Protein 6XJ9 (pdb70)

B-factor: mean 37.52, std 14.49, range [13.5, 87.79]

Sequence (1387 aa):
FADDTHHTTSVDYQSNSAIVKNENSVLNVQFQSKKNSYASIVFSPEKPWDWSEFNDFNLAFELANPGTHSVQIYLDISDIDGANYTRSVNVPVGGYNTYYAKLDGHDLAFTSGLRSNPDTWESDEVQFISMWGKKNLNLKGIAKIAISVQSTLHDKELAIKSISLRKNPQFNTAFLTKIVDEFGQNAKQEFAGKVHSEAELLSDKKQEATQLLSKRPTNRSRFGGWAEGPKLEATGYFRTAKYNDKWSLVDPDGYLYLATGIDIIRLANSTTLTGYDFDQALLANQVNKEALKSRFVASQVRKNLFEWLPDDYSDTLGKHFGYRKSAHSGPLEHGETYSFYAANLERKYGQNNADYMQKWREVTLDRMITWGFSSLGNWTDPSYYDNQKVPYFANGWIIGDFKTVSSGNDFWGAMPDVFDPEFTVRANETVSVVAKEVKNSPWAVGVFIDNEKSFGRRPDSVKSHYGIVINTLGRDAKTVPTKAEFSRLMKEKYTDVAELNKVWHHLNLASWAEFDKGVTIDIKNEEQLVDFSILLTAYADKYFSVVNAAMDKYLPNHMYLGARFPDWGMPIEVVKASAKKYVDVISFNAYKEGLRDDKWAFLSQFDKPAIIGEFHVGSSDSGLFHPGLIHAANQQDRANMYTDYMNSVIDNPYFIGAHWFQYIDSPITGRAYDGENYNVGFISVTDRPYIEMIEAAKAMMNESMYERRFKTHHTSVDYQSNSAIVKNENSVLNVQFQSKKNSYASIVFSPEKPWDWSEFNDFNLAFELANPGTHSVQIYLDISDIDGANYTRSVNVPVGGYNTYYAKLDGHDTSGLRSNPDTWESDEVQFISMWGKKNLNLKGIAKIAISVQSTLHDKELAIKSISLRKNPQFNTAFLTKIVDEFGQNAKQEFAGKVHSEAELLSDKKQEATQLLSKRPTNRSRFGGWAEGPKLEATGYFRTAKYNDKWSLVDPDGYLYLATGIDIIRLANSTTLTGYDLKSRFVASQVRKNLFEWLPDYSDTLGKHFGYRKSAHSGPLEHGETYSFYAANLERKYGQNNADYMQKWREVTLDRMITWGFSSLGNWTDPSYYDNQKVPYFANGWIIGDFKTVSSGNGAMPDVFDPEFTVRANETVSVVAKEVKNSPWAVGVFIDNEKSFGRPDSVKSHYGIVINTLGRDAKTVPTKAEFSRLMKEKYTDVAELNKVWHLNLASWAEFDKGVTIDIKNEEQLVDFSILLTAYADKYFSVVNAAMDKYLPNHMYLGARFPDWGMPIEVVKASAKYVDVISFNAYKEGLRDDKWAFLSQFDKPAIIGEFHVGSSSDSGLFHPGLIHAANQQDRANMYTDYMNSVIDNPYFIGAHWFQYIDSPITGRAYDGEENYNVGFISVTDRPYIEMIEAAKAMMNESMYERRFK

Structure (mmCIF, N/CA/C/O backbone):
data_6XJ9
#
_entry.id   6XJ9
#
_cell.length_a   73.240
_cell.length_b   76.260
_cell.length_c   269.860
_cell.angle_alpha   90.000
_cell.angle_beta   90.000
_cell.angle_gamma   90.000
#
_symmetry.space_group_name_H-M   'P 21 21 21'
#
loop_
_entity.id
_entity.type
_entity.pdbx_description
1 polymer Agarase
2 non-polymer 1,2-ETHANEDIOL
3 water water
#
loop_
_atom_site.group_PDB
_atom_site.id
_atom_site.type_symbol
_atom_site.label_atom_id
_atom_site.label_alt_id
_atom_site.label_comp_id
_atom_site.label_asym_id
_atom_site.label_entity_id
_atom_site.label_seq_id
_atom_site.pdbx_PDB_ins_code
_atom_site.Cartn_x
_atom_site.Cartn_y
_atom_site.Cartn_z
_atom_site.occupancy
_atom_site.B_iso_or_equiv
_atom_site.auth_seq_id
_atom_site.auth_comp_id
_atom_site.auth_asym_id
_atom_site.auth_atom_id
_atom_site.pdbx_PDB_model_num
ATOM 1 N N . PHE A 1 32 ? -26.899 21.751 31.243 1.00 49.29 46 PHE A N 1
ATOM 2 C CA . PHE A 1 32 ? -25.847 22.090 30.241 1.00 46.54 46 PHE A CA 1
ATOM 3 C C . PHE A 1 32 ? -26.281 21.637 28.846 1.00 44.93 46 PHE A C 1
ATOM 4 O O . PHE A 1 32 ? -25.583 21.884 27.859 1.00 40.74 46 PHE A O 1
ATOM 6 N N . ALA A 1 33 ? -27.449 20.985 28.776 1.00 43.16 47 ALA A N 1
ATOM 7 C CA . ALA A 1 33 ? -27.955 20.430 27.530 1.00 42.80 47 ALA A CA 1
ATOM 8 C C . ALA A 1 33 ? -28.552 21.541 26.665 1.00 44.99 47 ALA A C 1
ATOM 9 O O . ALA A 1 33 ? -29.312 22.379 27.150 1.00 45.61 47 ALA A O 1
ATOM 11 N N . ASP A 1 34 ? -28.177 21.540 25.379 1.00 48.03 48 ASP A N 1
ATOM 12 C CA . ASP A 1 34 ? -28.589 22.543 24.408 1.00 48.42 48 ASP A CA 1
ATOM 13 C C . ASP A 1 34 ? -29.930 22.159 23.787 1.00 50.50 48 ASP A C 1
ATOM 14 O O . ASP A 1 34 ? -30.805 23.004 23.616 1.00 49.17 48 ASP A O 1
ATOM 19 N N . ASP A 1 35 ? -30.048 20.880 23.412 1.00 48.65 49 ASP A N 1
ATOM 20 C CA . ASP A 1 35 ? -31.115 20.386 22.560 1.00 50.02 49 ASP A CA 1
ATOM 21 C C . ASP A 1 35 ? -31.089 18.863 22.621 1.00 49.85 49 ASP A C 1
ATOM 22 O O . ASP A 1 35 ? -30.018 18.261 22.602 1.00 49.54 49 ASP A O 1
ATOM 27 N N . THR A 1 36 ? -32.274 18.254 22.712 1.00 48.63 50 THR A N 1
ATOM 28 C CA . THR A 1 36 ? -32.410 16.808 22.655 1.00 48.44 50 THR A CA 1
ATOM 29 C C . THR A 1 36 ? -32.715 16.391 21.213 1.00 48.79 50 THR A C 1
ATOM 30 O O . THR A 1 36 ? -33.433 17.093 20.504 1.00 46.44 50 THR A O 1
ATOM 34 N N . HIS A 1 37 ? -32.142 15.259 20.780 1.00 46.63 51 HIS A N 1
ATOM 35 C CA . HIS A 1 37 ? -32.449 14.673 19.481 1.00 48.55 51 HIS A CA 1
ATOM 36 C C . HIS A 1 37 ? -33.324 13.437 19.649 1.00 45.91 51 HIS A C 1
ATOM 37 O O . HIS A 1 37 ? -34.198 13.178 18.823 1.00 45.98 51 HIS A O 1
ATOM 44 N N . HIS A 1 38 ? -33.034 12.657 20.696 1.00 42.92 52 HIS A N 1
ATOM 45 C CA . HIS A 1 38 ? -33.879 11.549 21.100 1.00 43.64 52 HIS A CA 1
ATOM 46 C C . HIS A 1 38 ? -33.952 11.529 22.620 1.00 43.52 52 HIS A C 1
ATOM 47 O O . HIS A 1 38 ? -32.918 11.564 23.283 1.00 42.96 52 HIS A O 1
ATOM 54 N N . THR A 1 39 ? -35.183 11.499 23.142 1.00 42.68 53 THR A N 1
ATOM 55 C CA . THR A 1 39 ? -35.448 11.304 24.560 1.00 42.62 53 THR A CA 1
ATOM 56 C C . THR A 1 39 ? -36.937 10.997 24.756 1.00 44.53 53 THR A C 1
ATOM 57 O O . THR A 1 39 ? -37.270 10.458 25.832 1.00 49.42 53 THR A O 1
ATOM 59 N N . THR A 1 41 ? -38.805 13.431 23.288 1.00 49.31 55 THR A N 1
ATOM 60 C CA . THR A 1 41 ? -38.435 13.839 21.905 1.00 48.86 55 THR A CA 1
ATOM 61 C C . THR A 1 41 ? -38.157 12.590 21.072 1.00 51.64 55 THR A C 1
ATOM 62 O O . THR A 1 41 ? -37.481 11.671 21.534 1.00 51.44 55 THR A O 1
ATOM 66 N N . SER A 1 42 ? -38.684 12.578 19.840 1.00 52.03 56 SER A N 1
ATOM 67 C CA . SER A 1 42 ? -38.473 11.491 18.898 1.00 53.40 56 SER A CA 1
ATOM 68 C C . SER A 1 42 ? -37.733 12.008 17.663 1.00 52.70 56 SER A C 1
ATOM 69 O O . SER A 1 42 ? -37.753 13.202 17.373 1.00 52.87 56 SER A O 1
ATOM 71 N N . VAL A 1 43 ? -37.071 11.101 16.936 1.00 51.32 57 VAL A N 1
ATOM 72 C CA . VAL A 1 43 ? -36.497 11.452 15.645 1.00 52.13 57 VAL A CA 1
ATOM 73 C C . VAL A 1 43 ? -36.612 10.250 14.710 1.00 49.50 57 VAL A C 1
ATOM 74 O O . VAL A 1 43 ? -36.723 9.111 15.161 1.00 49.76 57 VAL A O 1
ATOM 78 N N . ASP A 1 44 ? -36.598 10.520 13.401 1.00 50.18 58 ASP A N 1
ATOM 79 C CA . ASP A 1 44 ? -36.770 9.453 12.432 1.00 49.15 58 ASP A CA 1
ATOM 80 C C . ASP A 1 44 ? -35.453 8.706 12.262 1.00 45.69 58 ASP A C 1
ATOM 81 O O . ASP A 1 44 ? -34.386 9.313 12.179 1.00 46.07 58 ASP A O 1
ATOM 86 N N . TYR A 1 45 ? -35.552 7.378 12.236 1.00 41.84 59 TYR A N 1
ATOM 87 C CA . TYR A 1 45 ? -34.394 6.527 12.033 1.00 39.86 59 TYR A CA 1
ATOM 88 C C . TYR A 1 45 ? -34.759 5.398 11.078 1.00 37.64 59 TYR A C 1
ATOM 89 O O . TYR A 1 45 ? -35.932 5.061 10.930 1.00 34.24 59 TYR A O 1
ATOM 98 N N . GLN A 1 46 ? -33.723 4.835 10.448 1.00 36.12 60 GLN A N 1
ATOM 99 C CA . GLN A 1 46 ? -33.818 3.644 9.624 1.00 37.11 60 GLN A CA 1
ATOM 100 C C . GLN A 1 46 ? -32.745 2.662 10.094 1.00 36.46 60 GLN A C 1
ATOM 101 O O . GLN A 1 46 ? -31.721 3.070 10.645 1.00 35.09 60 GLN A O 1
ATOM 107 N N . SER A 1 47 ? -33.005 1.366 9.900 1.00 36.09 61 SER A N 1
ATOM 108 C CA . SER A 1 47 ? -32.065 0.338 10.320 1.00 37.17 61 SER A CA 1
ATOM 109 C C . SER A 1 47 ? -31.572 -0.463 9.117 1.00 36.77 61 SER A C 1
ATOM 110 O O . SER A 1 47 ? -32.190 -0.448 8.053 1.00 36.82 61 SER A O 1
ATOM 113 N N . ASN A 1 48 ? -30.433 -1.143 9.304 1.00 33.05 62 ASN A N 1
ATOM 114 C CA . ASN A 1 48 ? -29.763 -1.895 8.261 1.00 30.21 62 ASN A CA 1
ATOM 115 C C . ASN A 1 48 ? -29.167 -3.133 8.922 1.00 29.26 62 ASN A C 1
ATOM 116 O O . ASN A 1 48 ? -28.236 -3.011 9.723 1.00 25.89 62 ASN A O 1
ATOM 121 N N . SER A 1 49 ? -29.747 -4.307 8.630 1.00 27.10 63 SER A N 1
ATOM 122 C CA . SER A 1 49 ? -29.367 -5.546 9.292 1.00 26.88 63 SER A CA 1
ATOM 123 C C . SER A 1 49 ? -29.421 -5.364 10.810 1.00 27.05 63 SER A C 1
ATOM 124 O O . SER A 1 49 ? -28.534 -5.826 11.535 1.00 27.75 63 SER A O 1
ATOM 127 N N . ALA A 1 50 ? -30.453 -4.661 11.285 1.00 25.60 64 ALA A N 1
ATOM 128 C CA . ALA A 1 50 ? -30.600 -4.382 12.706 1.00 28.25 64 ALA A CA 1
ATOM 129 C C . ALA A 1 50 ? -32.082 -4.256 13.043 1.00 30.82 64 ALA A C 1
ATOM 130 O O . ALA A 1 50 ? -32.816 -3.548 12.361 1.00 32.21 64 ALA A O 1
ATOM 132 N N . ILE A 1 51 ? -32.507 -4.961 14.094 1.00 31.50 65 ILE A N 1
ATOM 133 C CA . ILE A 1 51 ? -33.875 -4.878 14.571 1.00 31.11 65 ILE A CA 1
ATOM 134 C C . ILE A 1 51 ? -33.921 -3.859 15.706 1.00 30.99 65 ILE A C 1
ATOM 135 O O . ILE A 1 51 ? -33.242 -4.033 16.717 1.00 29.23 65 ILE A O 1
ATOM 140 N N . VAL A 1 52 ? -34.722 -2.801 15.512 1.00 30.00 66 VAL A N 1
ATOM 141 C CA . VAL A 1 52 ? -34.905 -1.745 16.498 1.00 32.27 66 VAL A CA 1
ATOM 142 C C . VAL A 1 52 ? -36.325 -1.825 17.059 1.00 34.19 66 VAL A C 1
ATOM 143 O O . VAL A 1 52 ? -37.296 -1.788 16.305 1.00 32.62 66 VAL A O 1
ATOM 147 N N . LYS A 1 53 ? -36.433 -1.921 18.388 1.00 34.94 67 LYS A N 1
ATOM 148 C CA . LYS A 1 53 ? -37.730 -1.830 19.040 1.00 39.99 67 LYS A CA 1
ATOM 149 C C . LYS A 1 53 ? -37.690 -0.763 20.134 1.00 41.91 67 LYS A C 1
ATOM 150 O O . LYS A 1 53 ? -36.745 -0.704 20.928 1.00 38.56 67 LYS A O 1
ATOM 153 N N . ASN A 1 54 ? -38.732 0.079 20.144 1.00 44.96 68 ASN A N 1
ATOM 154 C CA . ASN A 1 54 ? -38.878 1.178 21.085 1.00 50.23 68 ASN A CA 1
ATOM 155 C C . ASN A 1 54 ? -39.514 0.640 22.365 1.00 58.44 68 ASN A C 1
ATOM 156 O O . ASN A 1 54 ? -40.672 0.936 22.651 1.00 65.08 68 ASN A O 1
ATOM 161 N N . GLU A 1 55 ? -38.742 -0.163 23.113 1.00 63.08 69 GLU A N 1
ATOM 162 C CA . GLU A 1 55 ? -39.173 -0.733 24.381 1.00 65.09 69 GLU A CA 1
ATOM 163 C C . GLU A 1 55 ? -39.086 0.347 25.457 1.00 67.30 69 GLU A C 1
ATOM 164 O O . GLU A 1 55 ? -38.013 0.898 25.698 1.00 67.82 69 GLU A O 1
ATOM 166 N N . ASN A 1 56 ? -40.230 0.611 26.105 1.00 67.56 70 ASN A N 1
ATOM 167 C CA . ASN A 1 56 ? -40.474 1.813 26.893 1.00 66.88 70 ASN A CA 1
ATOM 168 C C . ASN A 1 56 ? -40.122 3.046 26.056 1.00 66.44 70 ASN A C 1
ATOM 169 O O . ASN A 1 56 ? -40.718 3.253 25.000 1.00 68.58 70 ASN A O 1
ATOM 174 N N . SER A 1 57 ? -39.153 3.850 26.513 1.00 63.66 71 SER A N 1
ATOM 175 C CA . SER A 1 57 ? -38.736 5.040 25.781 1.00 60.64 71 SER A CA 1
ATOM 176 C C . SER A 1 57 ? -37.328 4.857 25.209 1.00 55.79 71 SER A C 1
ATOM 177 O O . SER A 1 57 ? -36.721 5.812 24.728 1.00 58.44 71 SER A O 1
ATOM 180 N N . VAL A 1 58 ? -36.819 3.621 25.259 1.00 47.43 72 VAL A N 1
ATOM 181 C CA . VAL A 1 58 ? -35.453 3.329 24.858 1.00 41.69 72 VAL A CA 1
ATOM 182 C C . VAL A 1 58 ? -35.465 2.611 23.507 1.00 38.57 72 VAL A C 1
ATOM 183 O O . VAL A 1 58 ? -36.361 1.816 23.235 1.00 37.70 72 VAL A O 1
ATOM 187 N N . LEU A 1 59 ? -34.485 2.920 22.650 1.00 33.17 73 LEU A N 1
ATOM 188 C CA . LEU A 1 59 ? -34.299 2.159 21.426 1.00 32.86 73 LEU A CA 1
ATOM 189 C C . LEU A 1 59 ? -33.367 0.993 21.719 1.00 34.05 73 LEU A C 1
ATOM 190 O O . LEU A 1 59 ? -32.184 1.202 21.975 1.00 34.58 73 LEU A O 1
ATOM 195 N N . ASN A 1 60 ? -33.919 -0.224 21.697 1.00 33.56 74 ASN A N 1
ATOM 196 C CA . ASN A 1 60 ? -33.102 -1.419 21.817 1.00 33.26 74 ASN A CA 1
ATOM 197 C C . ASN A 1 60 ? -32.792 -1.906 20.406 1.00 31.12 74 ASN A C 1
ATOM 198 O O . ASN A 1 60 ? -33.689 -2.081 19.586 1.00 29.65 74 ASN A O 1
ATOM 203 N N . VAL A 1 61 ? -31.498 -2.041 20.124 1.00 28.28 75 VAL A N 1
ATOM 204 C CA . VAL A 1 61 ? -31.015 -2.311 18.783 1.00 27.96 75 VAL A CA 1
ATOM 205 C C . VAL A 1 61 ? -30.288 -3.649 18.840 1.00 28.46 75 VAL A C 1
ATOM 206 O O . VAL A 1 61 ? -29.328 -3.780 19.601 1.00 29.08 75 VAL A O 1
ATOM 210 N N . GLN A 1 62 ? -30.796 -4.641 18.095 1.00 28.50 76 GLN A N 1
ATOM 211 C CA . GLN A 1 62 ? -30.120 -5.924 17.921 1.00 28.28 76 GLN A CA 1
ATOM 212 C C . GLN A 1 62 ? -29.484 -5.969 16.536 1.00 26.20 76 GLN A C 1
ATOM 213 O O . GLN A 1 62 ? -30.163 -6.219 15.542 1.00 24.91 76 GLN A O 1
ATOM 219 N N . PHE A 1 63 ? -28.178 -5.679 16.488 1.00 24.96 77 PHE A N 1
ATOM 220 C CA . PHE A 1 63 ? -27.413 -5.684 15.253 1.00 24.47 77 PHE A CA 1
ATOM 221 C C . PHE A 1 63 ? -27.222 -7.129 14.808 1.00 23.62 77 PHE A C 1
ATOM 222 O O . PHE A 1 63 ? -26.767 -7.961 15.582 1.00 22.06 77 PHE A O 1
ATOM 230 N N . GLN A 1 64 ? -27.587 -7.424 13.559 1.00 24.18 78 GLN A N 1
ATOM 231 C CA . GLN A 1 64 ? -27.488 -8.790 13.071 1.00 26.87 78 GLN A CA 1
ATOM 232 C C . GLN A 1 64 ? -26.094 -8.965 12.472 1.00 26.46 78 GLN A C 1
ATOM 233 O O . GLN A 1 64 ? -25.946 -9.282 11.295 1.00 26.16 78 GLN A O 1
ATOM 239 N N . SER A 1 65 ? -25.080 -8.769 13.326 1.00 25.28 79 SER A N 1
ATOM 240 C CA . SER A 1 65 ? -23.699 -8.583 12.915 1.00 24.61 79 SER A CA 1
ATOM 241 C C . SER A 1 65 ? -22.971 -9.916 12.742 1.00 24.77 79 SER A C 1
ATOM 242 O O . SER A 1 65 ? -21.889 -9.949 12.157 1.00 26.52 79 SER A O 1
ATOM 245 N N . LYS A 1 66 ? -23.564 -11.010 13.233 1.00 25.32 80 LYS A N 1
ATOM 246 C CA . LYS A 1 66 ? -23.020 -12.333 12.966 1.00 26.44 80 LYS A CA 1
ATOM 247 C C . LYS A 1 66 ? -23.095 -12.637 11.472 1.00 25.52 80 LYS A C 1
ATOM 248 O O . LYS A 1 66 ? -22.131 -13.126 10.894 1.00 23.69 80 LYS A O 1
ATOM 254 N N . LYS A 1 67 ? -24.252 -12.364 10.865 1.00 26.68 81 LYS A N 1
ATOM 255 C CA . LYS A 1 67 ? -24.530 -12.747 9.488 1.00 27.23 81 LYS A CA 1
ATOM 256 C C . LYS A 1 67 ? -24.156 -11.611 8.533 1.00 24.95 81 LYS A C 1
ATOM 257 O O . LYS A 1 67 ? -23.906 -11.842 7.354 1.00 23.96 81 LYS A O 1
ATOM 263 N N . ASN A 1 68 ? -24.112 -10.378 9.048 1.00 22.48 82 ASN A N 1
ATOM 264 C CA . ASN A 1 68 ? -23.941 -9.217 8.191 1.00 21.62 82 ASN A CA 1
ATOM 265 C C . ASN A 1 68 ? -22.760 -8.403 8.702 1.00 20.98 82 ASN A C 1
ATOM 266 O O . ASN A 1 68 ? -22.740 -8.034 9.873 1.00 22.62 82 ASN A O 1
ATOM 271 N N . SER A 1 69 ? -21.797 -8.135 7.813 1.00 21.19 83 SER A N 1
ATOM 272 C CA . SER A 1 69 ? -20.521 -7.533 8.173 1.00 21.05 83 SER A CA 1
ATOM 273 C C . SER A 1 69 ? -20.698 -6.038 8.414 1.00 22.38 83 SER A C 1
ATOM 274 O O . SER A 1 69 ? -19.818 -5.398 8.983 1.00 21.89 83 SER A O 1
ATOM 277 N N . TYR A 1 70 ? -21.826 -5.497 7.945 1.00 22.56 84 TYR A N 1
ATOM 278 C CA . TYR A 1 70 ? -22.230 -4.139 8.266 1.00 24.80 84 TYR A CA 1
ATOM 279 C C . TYR A 1 70 ? -23.676 -4.159 8.761 1.00 24.15 84 TYR A C 1
ATOM 280 O O . TYR A 1 70 ? -24.555 -4.669 8.073 1.00 27.08 84 TYR A O 1
ATOM 289 N N . ALA A 1 71 ? -23.900 -3.632 9.970 1.00 23.14 85 ALA A N 1
ATOM 290 C CA . ALA A 1 71 ? -25.233 -3.400 10.510 1.00 23.40 85 ALA A CA 1
ATOM 291 C C . ALA A 1 71 ? -25.278 -1.990 11.093 1.00 24.55 85 ALA A C 1
ATOM 292 O O . ALA A 1 71 ? -24.248 -1.485 11.541 1.00 25.27 85 ALA A O 1
ATOM 294 N N . SER A 1 72 ? -26.457 -1.353 11.084 1.00 23.60 86 SER A N 1
ATOM 295 C CA . SER A 1 72 ? -26.510 0.034 11.520 1.00 25.36 86 SER A CA 1
ATOM 296 C C . SER A 1 72 ? -27.920 0.490 11.902 1.00 26.69 86 SER A C 1
ATOM 297 O O . SER A 1 72 ? -28.924 -0.070 11.466 1.00 25.02 86 SER A O 1
ATOM 300 N N . ILE A 1 73 ? -27.961 1.546 12.721 1.00 28.04 87 ILE A N 1
ATOM 301 C CA . ILE A 1 73 ? -29.136 2.387 12.865 1.00 29.08 87 ILE A CA 1
ATOM 302 C C . ILE A 1 73 ? -28.732 3.781 12.400 1.00 30.77 87 ILE A C 1
ATOM 303 O O . ILE A 1 73 ? -27.665 4.281 12.770 1.00 30.50 87 ILE A O 1
ATOM 308 N N . VAL A 1 74 ? -29.564 4.368 11.537 1.00 31.15 88 VAL A N 1
ATOM 309 C CA . VAL A 1 74 ? -29.262 5.659 10.938 1.00 32.50 88 VAL A CA 1
ATOM 310 C C . VAL A 1 74 ? -30.358 6.633 11.352 1.00 32.27 88 VAL A C 1
ATOM 311 O O . VAL A 1 74 ? -31.530 6.394 11.080 1.00 32.14 88 VAL A O 1
ATOM 315 N N . PHE A 1 75 ? -29.962 7.698 12.052 1.00 32.01 89 PHE A N 1
ATOM 316 C CA . PHE A 1 75 ? -30.867 8.783 12.392 1.00 34.97 89 PHE A CA 1
ATOM 317 C C . PHE A 1 75 ? -30.743 9.866 11.324 1.00 36.45 89 PHE A C 1
ATOM 318 O O . PHE A 1 75 ? -29.654 10.389 11.097 1.00 34.94 89 PHE A O 1
ATOM 326 N N . SER A 1 76 ? -31.869 10.169 10.664 1.00 39.27 90 SER A N 1
ATOM 327 C CA . SER A 1 76 ? -31.920 11.177 9.618 1.00 43.94 90 SER A CA 1
ATOM 328 C C . SER A 1 76 ? -33.204 11.998 9.752 1.00 46.43 90 SER A C 1
ATOM 329 O O . SER A 1 76 ? -34.294 11.438 9.833 1.00 51.38 90 SER A O 1
ATOM 332 N N . PRO A 1 77 ? -33.128 13.347 9.820 1.00 48.33 91 PRO A N 1
ATOM 333 C CA . PRO A 1 77 ? -34.333 14.177 9.859 1.00 48.22 91 PRO A CA 1
ATOM 334 C C . PRO A 1 77 ? -34.875 14.415 8.452 1.00 49.06 91 PRO A C 1
ATOM 335 O O . PRO A 1 77 ? -34.218 14.073 7.470 1.00 47.70 91 PRO A O 1
ATOM 339 N N . GLU A 1 78 ? -36.078 15.001 8.371 1.00 50.92 92 GLU A N 1
ATOM 340 C CA . GLU A 1 78 ? -36.691 15.336 7.095 1.00 47.95 92 GLU A CA 1
ATOM 341 C C . GLU A 1 78 ? -35.791 16.329 6.365 1.00 47.42 92 GLU A C 1
ATOM 342 O O . GLU A 1 78 ? -35.432 16.114 5.210 1.00 49.05 92 GLU A O 1
ATOM 344 N N . LYS A 1 79 ? -35.412 17.400 7.069 1.00 45.25 93 LYS A N 1
ATOM 345 C CA . LYS A 1 79 ? -34.459 18.374 6.565 1.00 44.15 93 LYS A CA 1
ATOM 346 C C . LYS A 1 79 ? -33.170 18.278 7.379 1.00 41.18 93 LYS A C 1
ATOM 347 O O . LYS A 1 79 ? -33.213 18.083 8.593 1.00 41.35 93 LYS A O 1
ATOM 349 N N . PRO A 1 80 ? -31.988 18.413 6.734 1.00 39.03 94 PRO A N 1
ATOM 350 C CA . PRO A 1 80 ? -30.706 18.385 7.443 1.00 39.36 94 PRO A CA 1
ATOM 351 C C . PRO A 1 80 ? -30.664 19.307 8.661 1.00 41.79 94 PRO A C 1
ATOM 352 O O . PRO A 1 80 ? -31.083 20.462 8.583 1.00 44.05 94 PRO A O 1
ATOM 356 N N . TRP A 1 81 ? -30.170 18.774 9.787 1.00 39.81 95 TRP A N 1
ATOM 357 C CA . TRP A 1 81 ? -30.040 19.525 11.027 1.00 40.87 95 TRP A CA 1
ATOM 358 C C . TRP A 1 81 ? -29.145 20.736 10.788 1.00 41.54 95 TRP A C 1
ATOM 359 O O . TRP A 1 81 ? -28.077 20.610 10.190 1.00 44.40 95 TRP A O 1
ATOM 370 N N . ASP A 1 82 ? -29.595 21.894 11.276 1.00 41.58 96 ASP A N 1
ATOM 371 C CA . ASP A 1 82 ? -28.809 23.117 11.247 1.00 44.27 96 ASP A CA 1
ATOM 372 C C . ASP A 1 82 ? -28.387 23.433 12.677 1.00 40.22 96 ASP A C 1
ATOM 373 O O . ASP A 1 82 ? -29.233 23.699 13.530 1.00 39.46 96 ASP A O 1
ATOM 378 N N . TRP A 1 83 ? -27.080 23.326 12.936 1.00 40.96 97 TRP A N 1
ATOM 379 C CA . TRP A 1 83 ? -26.555 23.501 14.281 1.00 45.16 97 TRP A CA 1
ATOM 380 C C . TRP A 1 83 ? -25.548 24.651 14.310 1.00 48.65 97 TRP A C 1
ATOM 381 O O . TRP A 1 83 ? -24.795 24.782 15.273 1.00 47.07 97 TRP A O 1
ATOM 392 N N . SER A 1 84 ? -25.571 25.474 13.248 1.00 51.41 98 SER A N 1
ATOM 393 C CA . SER A 1 84 ? -24.759 26.672 13.070 1.00 48.44 98 SER A CA 1
ATOM 394 C C . SER A 1 84 ? -24.814 27.557 14.312 1.00 47.59 98 SER A C 1
ATOM 395 O O . SER A 1 84 ? -23.818 28.174 14.684 1.00 52.48 98 SER A O 1
ATOM 398 N N . GLU A 1 85 ? -26.004 27.621 14.921 1.00 47.34 99 GLU A N 1
ATOM 399 C CA . GLU A 1 85 ? -26.334 28.515 16.020 1.00 45.76 99 GLU A CA 1
ATOM 400 C C . GLU A 1 85 ? -25.642 28.079 17.312 1.00 46.72 99 GLU A C 1
ATOM 401 O O . GLU A 1 85 ? -25.668 28.814 18.301 1.00 43.08 99 GLU A O 1
ATOM 407 N N . PHE A 1 86 ? -25.025 26.886 17.303 1.00 43.61 100 PHE A N 1
ATOM 408 C CA . PHE A 1 86 ? -24.343 26.387 18.488 1.00 39.82 100 PHE A CA 1
ATOM 409 C C . PHE A 1 86 ? -22.834 26.551 18.333 1.00 37.59 100 PHE A C 1
ATOM 410 O O . PHE A 1 86 ? -22.307 26.531 17.226 1.00 36.61 100 PHE A O 1
ATOM 418 N N . ASN A 1 87 ? -22.151 26.731 19.464 1.00 38.42 101 ASN A N 1
ATOM 419 C CA . ASN A 1 87 ? -20.700 26.813 19.488 1.00 40.97 101 ASN A CA 1
ATOM 420 C C . ASN A 1 87 ? -20.202 26.117 20.749 1.00 39.44 101 ASN A C 1
ATOM 421 O O . ASN A 1 87 ? -20.917 26.070 21.749 1.00 40.53 101 ASN A O 1
ATOM 426 N N . ASP A 1 88 ? -18.991 25.548 20.665 1.00 37.42 102 ASP A N 1
ATOM 427 C CA . ASP A 1 88 ? -18.313 24.974 21.817 1.00 35.38 102 ASP A CA 1
ATOM 428 C C . ASP A 1 88 ? -19.179 23.870 22.425 1.00 34.03 102 ASP A C 1
ATOM 429 O O . ASP A 1 88 ? -19.486 23.880 23.620 1.00 32.09 102 ASP A O 1
ATOM 434 N N . PHE A 1 89 ? -19.580 22.910 21.584 1.00 31.99 103 PHE A N 1
ATOM 435 C CA . PHE A 1 89 ? -20.598 21.960 22.001 1.00 30.63 103 PHE A CA 1
ATOM 436 C C . PHE A 1 89 ? -20.199 20.541 21.603 1.00 28.79 103 PHE A C 1
ATOM 437 O O . PHE A 1 89 ? -19.296 20.352 20.794 1.00 26.06 103 PHE A O 1
ATOM 445 N N . ASN A 1 90 ? -20.911 19.561 22.173 1.00 28.35 104 ASN A N 1
ATOM 446 C CA . ASN A 1 90 ? -20.687 18.156 21.872 1.00 28.78 104 ASN A CA 1
ATOM 447 C C . ASN A 1 90 ? -22.021 17.450 21.636 1.00 30.11 104 ASN A C 1
ATOM 448 O O . ASN A 1 90 ? -23.076 17.908 22.076 1.00 31.95 104 ASN A O 1
ATOM 453 N N . LEU A 1 91 ? -21.931 16.319 20.937 1.00 27.69 105 LEU A N 1
ATOM 454 C CA . LEU A 1 91 ? -23.041 15.426 20.670 1.00 27.27 105 LEU A CA 1
ATOM 455 C C . LEU A 1 91 ? -22.887 14.207 21.580 1.00 27.10 105 LEU A C 1
ATOM 456 O O . LEU A 1 91 ? -21.837 13.560 21.584 1.00 26.92 105 LEU A O 1
ATOM 461 N N . ALA A 1 92 ? -23.934 13.907 22.357 1.00 26.61 106 ALA A N 1
ATOM 462 C CA . ALA A 1 92 ? -23.808 12.945 23.441 1.00 27.76 106 ALA A CA 1
ATOM 463 C C . ALA A 1 92 ? -24.856 11.848 23.299 1.00 27.46 106 ALA A C 1
ATOM 464 O O . ALA A 1 92 ? -26.013 12.132 22.986 1.00 27.79 106 ALA A O 1
ATOM 466 N N . PHE A 1 93 ? -24.434 10.603 23.549 1.00 27.11 107 PHE A N 1
ATOM 467 C CA . PHE A 1 93 ? -25.315 9.447 23.502 1.00 26.34 107 PHE A CA 1
ATOM 468 C C . PHE A 1 93 ? -25.312 8.752 24.859 1.00 26.63 107 PHE A C 1
ATOM 469 O O . PHE A 1 93 ? -24.253 8.458 25.410 1.00 25.33 107 PHE A O 1
ATOM 477 N N . GLU A 1 94 ? -26.506 8.474 25.388 1.00 27.60 108 GLU A N 1
ATOM 478 C CA . GLU A 1 94 ? -26.620 7.683 26.600 1.00 29.08 108 GLU A CA 1
ATOM 479 C C . GLU A 1 94 ? -26.945 6.242 26.215 1.00 28.26 108 GLU A C 1
ATOM 480 O O . GLU A 1 94 ? -28.021 5.975 25.673 1.00 28.69 108 GLU A O 1
ATOM 486 N N . LEU A 1 95 ? -25.992 5.336 26.489 1.00 24.69 109 LEU A N 1
ATOM 487 C CA . LEU A 1 95 ? -25.965 4.011 25.885 1.00 24.86 109 LEU A CA 1
ATOM 488 C C . LEU A 1 95 ? -25.719 2.944 26.942 1.00 24.07 109 LEU A C 1
ATOM 489 O O . LEU A 1 95 ? -24.837 3.085 27.781 1.00 25.29 109 LEU A O 1
ATOM 494 N N . ALA A 1 96 ? -26.491 1.860 26.851 1.00 26.10 110 ALA A N 1
ATOM 495 C CA . ALA A 1 96 ? -26.231 0.641 27.597 1.00 27.48 110 ALA A CA 1
ATOM 496 C C . ALA A 1 96 ? -26.025 -0.507 26.614 1.00 26.76 110 ALA A C 1
ATOM 497 O O . ALA A 1 96 ? -26.254 -0.350 25.420 1.00 25.97 110 ALA A O 1
ATOM 499 N N . ASN A 1 97 ? -25.600 -1.664 27.129 1.00 26.38 111 ASN A N 1
ATOM 500 C CA . ASN A 1 97 ? -25.396 -2.824 26.280 1.00 26.40 111 ASN A CA 1
ATOM 501 C C . ASN A 1 97 ? -25.937 -4.055 27.004 1.00 27.65 111 ASN A C 1
ATOM 502 O O . ASN A 1 97 ? -25.275 -4.607 27.877 1.00 27.28 111 ASN A O 1
ATOM 507 N N . PRO A 1 98 ? -27.168 -4.508 26.676 1.00 29.11 112 PRO A N 1
ATOM 508 C CA . PRO A 1 98 ? -27.737 -5.702 27.299 1.00 31.06 112 PRO A CA 1
ATOM 509 C C . PRO A 1 98 ? -27.290 -7.024 26.673 1.00 31.04 112 PRO A C 1
ATOM 510 O O . PRO A 1 98 ? -27.809 -8.072 27.040 1.00 36.20 112 PRO A O 1
ATOM 514 N N . GLY A 1 99 ? -26.338 -6.963 25.732 1.00 31.24 113 GLY A N 1
ATOM 515 C CA . GLY A 1 99 ? -25.823 -8.130 25.030 1.00 28.86 113 GLY A CA 1
ATOM 516 C C . GLY A 1 99 ? -24.804 -8.880 25.881 1.00 29.60 113 GLY A C 1
ATOM 517 O O . GLY A 1 99 ? -24.655 -8.585 27.065 1.00 29.58 113 GLY A O 1
ATOM 518 N N . THR A 1 100 ? -24.124 -9.864 25.276 1.00 30.39 114 THR A N 1
ATOM 519 C CA . THR A 1 100 ? -23.198 -10.713 26.014 1.00 30.36 114 THR A CA 1
ATOM 520 C C . THR A 1 100 ? -21.754 -10.346 25.669 1.00 28.48 114 THR A C 1
ATOM 521 O O . THR A 1 100 ? -20.823 -10.785 26.340 1.00 27.72 114 THR A O 1
ATOM 525 N N . HIS A 1 101 ? -21.580 -9.542 24.615 1.00 26.20 115 HIS A N 1
ATOM 526 C CA . HIS A 1 101 ? -20.269 -9.073 24.192 1.00 25.71 115 HIS A CA 1
ATOM 527 C C . HIS A 1 101 ? -20.253 -7.551 24.207 1.00 23.27 115 HIS A C 1
ATOM 528 O O . HIS A 1 101 ? -21.284 -6.930 23.981 1.00 23.71 115 HIS A O 1
ATOM 535 N N . SER A 1 102 ? -19.076 -6.976 24.477 1.00 22.03 116 SER A N 1
ATOM 536 C CA . SER A 1 102 ? -18.832 -5.553 24.304 1.00 21.52 116 SER A CA 1
ATOM 537 C C . SER A 1 102 ? -18.995 -5.203 22.825 1.00 21.72 116 SER A C 1
ATOM 538 O O . SER A 1 102 ? -18.838 -6.073 21.965 1.00 21.53 116 SER A O 1
ATOM 541 N N . VAL A 1 103 ? -19.365 -3.948 22.541 1.00 20.68 117 VAL A N 1
ATOM 542 C CA . VAL A 1 103 ? -19.593 -3.536 21.166 1.00 20.94 117 VAL A CA 1
ATOM 543 C C . VAL A 1 103 ? -18.777 -2.281 20.887 1.00 21.96 117 VAL A C 1
ATOM 544 O O . VAL A 1 103 ? -18.932 -1.272 21.575 1.00 23.11 117 VAL A O 1
ATOM 548 N N . GLN A 1 104 ? -17.912 -2.381 19.871 1.00 21.75 118 GLN A N 1
ATOM 549 C CA . GLN A 1 104 ? -17.282 -1.226 19.265 1.00 21.25 118 GLN A CA 1
ATOM 550 C C . GLN A 1 104 ? -18.250 -0.659 18.237 1.00 22.15 118 GLN A C 1
ATOM 551 O O . GLN A 1 104 ? -18.467 -1.268 17.189 1.00 22.07 118 GLN A O 1
ATOM 557 N N . ILE A 1 105 ? -18.818 0.511 18.553 1.00 21.99 119 ILE A N 1
ATOM 558 C CA . ILE A 1 105 ? -19.679 1.209 17.607 1.00 22.40 119 ILE A CA 1
ATOM 559 C C . ILE A 1 105 ? -18.835 2.190 16.797 1.00 22.09 119 ILE A C 1
ATOM 560 O O . ILE A 1 105 ? -17.836 2.723 17.275 1.00 23.12 119 ILE A O 1
ATOM 565 N N . TYR A 1 106 ? -19.240 2.379 15.544 1.00 21.15 120 TYR A N 1
ATOM 566 C CA . TYR A 1 106 ? -18.690 3.419 14.702 1.00 21.40 120 TYR A CA 1
ATOM 567 C C . TYR A 1 106 ? -19.756 4.500 14.591 1.00 23.40 120 TYR A C 1
ATOM 568 O O . TYR A 1 106 ? -20.926 4.191 14.354 1.00 21.56 120 TYR A O 1
ATOM 577 N N . LEU A 1 107 ? -19.332 5.753 14.808 1.00 23.62 121 LEU A N 1
ATOM 578 C CA . LEU A 1 107 ? -20.220 6.894 14.719 1.00 24.02 121 LEU A CA 1
ATOM 579 C C . LEU A 1 107 ? -19.815 7.712 13.498 1.00 25.67 121 LEU A C 1
ATOM 580 O O . LEU A 1 107 ? -18.749 8.329 13.487 1.00 27.12 121 LEU A O 1
ATOM 585 N N . ASP A 1 108 ? -20.658 7.658 12.460 1.00 24.60 122 ASP A N 1
ATOM 586 C CA . ASP A 1 108 ? -20.437 8.431 11.250 1.00 26.73 122 ASP A CA 1
ATOM 587 C C . ASP A 1 108 ? -21.470 9.552 11.174 1.00 26.80 122 ASP A C 1
ATOM 588 O O . ASP A 1 108 ? -22.667 9.313 11.315 1.00 26.19 122 ASP A O 1
ATOM 593 N N . ILE A 1 109 ? -20.963 10.776 11.014 1.00 29.16 123 ILE A N 1
ATOM 594 C CA . ILE A 1 109 ? -21.774 11.967 10.816 1.00 29.48 123 ILE A CA 1
ATOM 595 C C . ILE A 1 109 ? -21.443 12.517 9.428 1.00 31.07 123 ILE A C 1
ATOM 596 O O . ILE A 1 109 ? -20.272 12.678 9.087 1.00 31.01 123 ILE A O 1
ATOM 601 N N . SER A 1 110 ? -22.492 12.752 8.629 1.00 32.10 124 SER A N 1
ATOM 602 C CA . SER A 1 110 ? -22.388 13.167 7.236 1.00 34.88 124 SER A CA 1
ATOM 603 C C . SER A 1 110 ? -23.152 14.475 7.035 1.00 36.20 124 SER A C 1
ATOM 604 O O . SER A 1 110 ? -24.231 14.653 7.601 1.00 34.78 124 SER A O 1
ATOM 607 N N . ASP A 1 111 ? -22.596 15.358 6.193 1.00 37.35 125 ASP A N 1
ATOM 608 C CA . ASP A 1 111 ? -23.158 16.679 5.957 1.00 39.53 125 ASP A CA 1
ATOM 609 C C . ASP A 1 111 ? -23.767 16.771 4.557 1.00 42.38 125 ASP A C 1
ATOM 610 O O . ASP A 1 111 ? -23.632 15.852 3.747 1.00 42.53 125 ASP A O 1
ATOM 615 N N . ILE A 1 112 ? -24.396 17.926 4.287 1.00 41.92 126 ILE A N 1
ATOM 616 C CA . ILE A 1 112 ? -25.177 18.196 3.086 1.00 42.70 126 ILE A CA 1
ATOM 617 C C . ILE A 1 112 ? -24.286 18.123 1.849 1.00 44.32 126 ILE A C 1
ATOM 618 O O . ILE A 1 112 ? -24.786 17.995 0.734 1.00 44.62 126 ILE A O 1
ATOM 622 N N . ASP A 1 113 ? -22.969 18.215 2.058 1.00 46.66 127 ASP A N 1
ATOM 623 C CA . ASP A 1 113 ? -22.011 18.287 0.967 1.00 50.68 127 ASP A CA 1
ATOM 624 C C . ASP A 1 113 ? -21.542 16.883 0.589 1.00 52.16 127 ASP A C 1
ATOM 625 O O . ASP A 1 113 ? -20.899 16.696 -0.443 1.00 54.17 127 ASP A O 1
ATOM 630 N N . GLY A 1 114 ? -21.863 15.902 1.439 1.00 50.68 128 GLY A N 1
ATOM 631 C CA . GLY A 1 114 ? -21.443 14.529 1.206 1.00 48.48 128 GLY A CA 1
ATOM 632 C C . GLY A 1 114 ? -20.131 14.184 1.908 1.00 45.17 128 GLY A C 1
ATOM 633 O O . GLY A 1 114 ? -19.594 13.098 1.705 1.00 47.85 128 GLY A O 1
ATOM 634 N N . ALA A 1 115 ? -19.619 15.115 2.724 1.00 42.66 129 ALA A N 1
ATOM 635 C CA . ALA A 1 115 ? -18.485 14.842 3.593 1.00 39.50 129 ALA A CA 1
ATOM 636 C C . ALA A 1 115 ? -18.940 13.941 4.740 1.00 38.56 129 ALA A C 1
ATOM 637 O O . ALA A 1 115 ? -20.096 14.002 5.151 1.00 37.11 129 ALA A O 1
ATOM 639 N N . ASN A 1 116 ? -18.023 13.100 5.238 1.00 38.06 130 ASN A N 1
ATOM 640 C CA . ASN A 1 116 ? -18.333 12.149 6.296 1.00 35.72 130 ASN A CA 1
ATOM 641 C C . ASN A 1 116 ? -17.157 12.083 7.264 1.00 33.76 130 ASN A C 1
ATOM 642 O O . ASN A 1 116 ? -16.009 12.225 6.851 1.00 34.30 130 ASN A O 1
ATOM 647 N N . TYR A 1 117 ? -17.453 11.889 8.556 1.00 33.84 131 TYR A N 1
ATOM 648 C CA . TYR A 1 117 ? -16.401 11.625 9.527 1.00 32.53 131 TYR A CA 1
ATOM 649 C C . TYR A 1 117 ? -16.772 10.457 10.438 1.00 31.17 131 TYR A C 1
ATOM 650 O O . TYR A 1 117 ? -17.904 10.372 10.904 1.00 30.80 131 TYR A O 1
ATOM 659 N N . THR A 1 118 ? -15.770 9.607 10.720 1.00 30.44 132 THR A N 1
ATOM 660 C CA . THR A 1 118 ? -15.917 8.392 11.509 1.00 29.36 132 THR A CA 1
ATOM 661 C C . THR A 1 118 ? -15.240 8.550 12.873 1.00 27.92 132 THR A C 1
ATOM 662 O O . THR A 1 118 ? -14.043 8.830 12.941 1.00 26.76 132 THR A O 1
ATOM 666 N N . ARG A 1 119 ? -16.025 8.352 13.945 1.00 26.38 133 ARG A N 1
ATOM 667 C CA . ARG A 1 119 ? -15.530 8.174 15.307 1.00 25.44 133 ARG A CA 1
ATOM 668 C C . ARG A 1 119 ? -15.904 6.763 15.774 1.00 25.76 133 ARG A C 1
ATOM 669 O O . ARG A 1 119 ? -16.717 6.107 15.128 1.00 25.82 133 ARG A O 1
ATOM 677 N N . SER A 1 120 ? -15.286 6.277 16.865 1.00 23.73 134 SER A N 1
ATOM 678 C CA . SER A 1 120 ? -15.530 4.930 17.367 1.00 22.43 134 SER A CA 1
ATOM 679 C C . SER A 1 120 ? -15.325 4.863 18.881 1.00 21.41 134 SER A C 1
ATOM 680 O O . SER A 1 120 ? -14.491 5.569 19.434 1.00 22.47 134 SER A O 1
ATOM 683 N N . VAL A 1 121 ? -16.075 3.984 19.549 1.00 21.74 135 VAL A N 1
ATOM 684 C CA . VAL A 1 121 ? -15.877 3.751 20.972 1.00 20.82 135 VAL A CA 1
ATOM 685 C C . VAL A 1 121 ? -16.370 2.349 21.323 1.00 20.51 135 VAL A C 1
ATOM 686 O O . VAL A 1 121 ? -17.215 1.792 20.626 1.00 19.39 135 VAL A O 1
ATOM 690 N N . ASN A 1 122 ? -15.837 1.785 22.413 1.00 20.07 136 ASN A N 1
ATOM 691 C CA . ASN A 1 122 ? -16.355 0.533 22.931 1.00 20.75 136 ASN A CA 1
ATOM 692 C C . ASN A 1 122 ? -17.436 0.826 23.971 1.00 20.76 136 ASN A C 1
ATOM 693 O O . ASN A 1 122 ? -17.244 1.689 24.816 1.00 21.06 136 ASN A O 1
ATOM 698 N N . VAL A 1 123 ? -18.557 0.093 23.889 1.00 21.23 137 VAL A N 1
ATOM 699 C CA . VAL A 1 123 ? -19.633 0.117 24.873 1.00 21.74 137 VAL A CA 1
ATOM 700 C C . VAL A 1 123 ? -19.636 -1.224 25.601 1.00 23.62 137 VAL A C 1
ATOM 701 O O . VAL A 1 123 ? -20.174 -2.205 25.087 1.00 22.76 137 VAL A O 1
ATOM 705 N N . PRO A 1 124 ? -19.094 -1.276 26.843 1.00 23.85 138 PRO A N 1
ATOM 706 C CA . PRO A 1 124 ? -19.077 -2.496 27.648 1.00 23.38 138 PRO A CA 1
ATOM 707 C C . PRO A 1 124 ? -20.487 -3.027 27.901 1.00 23.20 138 PRO A C 1
ATOM 708 O O . PRO A 1 124 ? -21.451 -2.271 27.883 1.00 22.82 138 PRO A O 1
ATOM 712 N N . VAL A 1 125 ? -20.578 -4.344 28.114 1.00 23.21 139 VAL A N 1
ATOM 713 C CA . VAL A 1 125 ? -21.767 -5.013 28.605 1.00 24.33 139 VAL A CA 1
ATOM 714 C C . VAL A 1 125 ? -22.143 -4.356 29.934 1.00 26.05 139 VAL A C 1
ATOM 715 O O . VAL A 1 125 ? -21.297 -4.210 30.811 1.00 23.78 139 VAL A O 1
ATOM 719 N N . GLY A 1 126 ? -23.408 -3.940 30.066 1.00 25.08 140 GLY A N 1
ATOM 720 C CA . GLY A 1 126 ? -23.834 -3.293 31.298 1.00 26.09 140 GLY A CA 1
ATOM 721 C C . GLY A 1 126 ? -24.728 -2.083 31.034 1.00 27.16 140 GLY A C 1
ATOM 722 O O . GLY A 1 126 ? -25.229 -1.905 29.921 1.00 25.94 140 GLY A O 1
ATOM 723 N N . GLY A 1 127 ? -24.897 -1.251 32.070 1.00 25.20 141 GLY A N 1
ATOM 724 C CA . GLY A 1 127 ? -25.887 -0.185 32.052 1.00 26.17 141 GLY A CA 1
ATOM 725 C C . GLY A 1 127 ? -25.386 1.079 31.350 1.00 26.63 141 GLY A C 1
ATOM 726 O O . GLY A 1 127 ? -24.467 1.041 30.532 1.00 28.13 141 GLY A O 1
ATOM 727 N N . TYR A 1 128 ? -25.982 2.213 31.720 1.00 26.88 142 TYR A N 1
ATOM 728 C CA . TYR A 1 128 ? -25.903 3.420 30.919 1.00 26.29 142 TYR A CA 1
ATOM 729 C C . TYR A 1 128 ? -24.687 4.264 31.290 1.00 26.86 142 TYR A C 1
ATOM 730 O O . TYR A 1 128 ? -24.396 4.495 32.465 1.00 25.84 142 TYR A O 1
ATOM 739 N N . ASN A 1 129 ? -23.996 4.728 30.246 1.00 25.86 143 ASN A N 1
ATOM 740 C CA . ASN A 1 129 ? -22.908 5.682 30.349 1.00 26.13 143 ASN A CA 1
ATOM 741 C C . ASN A 1 129 ? -23.092 6.711 29.243 1.00 26.59 143 ASN A C 1
ATOM 742 O O . ASN A 1 129 ? -23.828 6.464 28.287 1.00 26.89 143 ASN A O 1
ATOM 747 N N . THR A 1 130 ? -22.413 7.852 29.377 1.00 27.12 144 THR A N 1
ATOM 748 C CA . THR A 1 130 ? -22.471 8.879 28.350 1.00 26.46 144 THR A CA 1
ATOM 749 C C . THR A 1 130 ? -21.203 8.827 27.503 1.00 24.81 144 THR A C 1
ATOM 750 O O . THR A 1 130 ? -20.089 8.777 28.027 1.00 23.07 144 THR A O 1
ATOM 754 N N . TYR A 1 131 ? -21.418 8.820 26.184 1.00 24.29 145 TYR A N 1
ATOM 755 C CA . TYR A 1 131 ? -20.380 8.831 25.168 1.00 24.86 145 TYR A CA 1
ATOM 756 C C . TYR A 1 131 ? -20.544 10.109 24.360 1.00 25.84 145 TYR A C 1
ATOM 757 O O . TYR A 1 131 ? -21.637 10.395 23.873 1.00 29.15 145 TYR A O 1
ATOM 766 N N . TYR A 1 132 ? -19.468 10.891 24.251 1.00 24.81 146 TYR A N 1
ATOM 767 C CA . TYR A 1 132 ? -19.614 12.196 23.629 1.00 25.04 146 TYR A CA 1
ATOM 768 C C . TYR A 1 132 ? -18.552 12.408 22.554 1.00 24.22 146 TYR A C 1
ATOM 769 O O . TYR A 1 132 ? -17.475 11.812 22.586 1.00 24.84 146 TYR A O 1
ATOM 778 N N . ALA A 1 133 ? -18.894 13.258 21.587 1.00 24.57 147 ALA A N 1
ATOM 779 C CA . ALA A 1 133 ? -17.996 13.671 20.529 1.00 25.28 147 ALA A CA 1
ATOM 780 C C . ALA A 1 133 ? -18.112 15.184 20.371 1.00 27.68 147 ALA A C 1
ATOM 781 O O . ALA A 1 133 ? -19.190 15.683 20.059 1.00 27.78 147 ALA A O 1
ATOM 783 N N . LYS A 1 134 ? -17.010 15.902 20.623 1.00 27.69 148 LYS A N 1
ATOM 784 C CA . LYS A 1 134 ? -16.976 17.352 20.487 1.00 30.38 148 LYS A CA 1
ATOM 785 C C . LYS A 1 134 ? -17.106 17.699 19.009 1.00 31.12 148 LYS A C 1
ATOM 786 O O . LYS A 1 134 ? -16.386 17.149 18.181 1.00 30.67 148 LYS A O 1
ATOM 792 N N . LEU A 1 135 ? -18.035 18.605 18.686 1.00 33.00 149 LEU A N 1
ATOM 793 C CA . LEU A 1 135 ? -18.268 18.961 17.295 1.00 34.14 149 LEU A CA 1
ATOM 794 C C . LEU A 1 135 ? -17.647 20.320 16.993 1.00 34.07 149 LEU A C 1
ATOM 795 O O . LEU A 1 135 ? -17.397 20.636 15.836 1.00 36.28 149 LEU A O 1
ATOM 800 N N . ASP A 1 136 ? -17.385 21.097 18.050 1.00 34.97 150 ASP A N 1
ATOM 801 C CA . ASP A 1 136 ? -16.839 22.442 17.936 1.00 35.97 150 ASP A CA 1
ATOM 802 C C . ASP A 1 136 ? -16.214 22.833 19.271 1.00 34.33 150 ASP A C 1
ATOM 803 O O . ASP A 1 136 ? -16.724 22.467 20.326 1.00 33.73 150 ASP A O 1
ATOM 808 N N . GLY A 1 137 ? -15.101 23.569 19.202 1.00 37.40 151 GLY A N 1
ATOM 809 C CA . GLY A 1 137 ? -14.476 24.138 20.386 1.00 41.69 151 GLY A CA 1
ATOM 810 C C . GLY A 1 137 ? -13.343 23.266 20.922 1.00 43.55 151 GLY A C 1
ATOM 811 O O . GLY A 1 137 ? -13.076 22.186 20.391 1.00 43.52 151 GLY A O 1
ATOM 812 N N . HIS A 1 138 ? -12.687 23.761 21.982 1.00 41.75 152 HIS A N 1
ATOM 813 C CA . HIS A 1 138 ? -11.633 23.035 22.678 1.00 44.04 152 HIS A CA 1
ATOM 814 C C . HIS A 1 138 ? -10.481 22.732 21.717 1.00 43.30 152 HIS A C 1
ATOM 815 O O . HIS A 1 138 ? -10.008 23.632 21.024 1.00 42.92 152 HIS A O 1
ATOM 822 N N . ASP A 1 139 ? -10.054 21.464 21.656 1.00 45.33 153 ASP A N 1
ATOM 823 C CA . ASP A 1 139 ? -8.855 21.095 20.915 1.00 45.32 153 ASP A CA 1
ATOM 824 C C . ASP A 1 139 ? -9.122 21.030 19.409 1.00 49.44 153 ASP A C 1
ATOM 825 O O . ASP A 1 139 ? -8.181 21.099 18.620 1.00 51.49 153 ASP A O 1
ATOM 830 N N . LEU A 1 140 ? -10.402 20.916 19.020 1.00 52.73 154 LEU A N 1
ATOM 831 C CA . LEU A 1 140 ? -10.808 20.864 17.621 1.00 52.52 154 LEU A CA 1
ATOM 832 C C . LEU A 1 140 ? -10.438 22.162 16.907 1.00 54.16 154 LEU A C 1
ATOM 833 O O . LEU A 1 140 ? -10.034 22.133 15.744 1.00 53.82 154 LEU A O 1
ATOM 838 N N . ALA A 1 141 ? -10.600 23.287 17.619 1.00 56.33 155 ALA A N 1
ATOM 839 C CA . ALA A 1 141 ? -10.348 24.621 17.098 1.00 57.52 155 ALA A CA 1
ATOM 840 C C . ALA A 1 141 ? -8.840 24.837 16.905 1.00 59.94 155 ALA A C 1
ATOM 841 O O . ALA A 1 141 ? -8.118 24.838 17.928 1.00 62.71 155 ALA A O 1
ATOM 843 N N . PHE A 1 153 ? -4.177 16.631 14.653 1.00 60.14 167 PHE A N 1
ATOM 844 C CA . PHE A 1 153 ? -3.879 17.400 15.892 1.00 63.00 167 PHE A CA 1
ATOM 845 C C . PHE A 1 153 ? -2.505 18.067 15.796 1.00 59.25 167 PHE A C 1
ATOM 846 O O . PHE A 1 153 ? -1.536 17.458 15.344 1.00 61.45 167 PHE A O 1
ATOM 854 N N . THR A 1 154 ? -2.445 19.329 16.244 1.00 52.64 168 THR A N 1
ATOM 855 C CA . THR A 1 154 ? -1.209 20.084 16.390 1.00 45.69 168 THR A CA 1
ATOM 856 C C . THR A 1 154 ? -0.434 19.593 17.616 1.00 42.27 168 THR A C 1
ATOM 857 O O . THR A 1 154 ? 0.641 20.108 17.917 1.00 40.28 168 THR A O 1
ATOM 861 N N . SER A 1 155 ? -0.994 18.605 18.327 1.00 34.68 169 SER A N 1
ATOM 862 C CA . SER A 1 155 ? -0.356 18.035 19.503 1.00 31.86 169 SER A CA 1
ATOM 863 C C . SER A 1 155 ? 0.643 16.952 19.097 1.00 29.80 169 SER A C 1
ATOM 864 O O . SER A 1 155 ? 1.530 16.603 19.870 1.00 25.33 169 SER A O 1
ATOM 867 N N . GLY A 1 156 ? 0.456 16.398 17.893 1.00 26.59 170 GLY A N 1
ATOM 868 C CA . GLY A 1 156 ? 1.247 15.278 17.418 1.00 26.74 170 GLY A CA 1
ATOM 869 C C . GLY A 1 156 ? 0.800 13.947 18.025 1.00 25.36 170 GLY A C 1
ATOM 870 O O . GLY A 1 156 ? 1.493 12.946 17.881 1.00 22.12 170 GLY A O 1
ATOM 871 N N . LEU A 1 157 ? -0.351 13.955 18.708 1.00 26.43 171 LEU A N 1
ATOM 872 C CA . LEU A 1 157 ? -0.974 12.749 19.223 1.00 26.95 171 LEU A CA 1
ATOM 873 C C . LEU A 1 157 ? -2.166 12.400 18.338 1.00 28.34 171 LEU A C 1
ATOM 874 O O . LEU A 1 157 ? -3.040 13.241 18.139 1.00 29.84 171 LEU A O 1
ATOM 879 N N . ARG A 1 158 ? -2.230 11.150 17.853 1.00 28.35 172 ARG A N 1
ATOM 880 C CA . ARG A 1 158 ? -3.354 10.745 17.016 1.00 27.40 172 ARG A CA 1
ATOM 881 C C . ARG A 1 158 ? -4.663 11.006 17.764 1.00 26.26 172 ARG A C 1
ATOM 882 O O . ARG A 1 158 ? -5.594 11.571 17.197 1.00 23.27 172 ARG A O 1
ATOM 890 N N . SER A 1 159 ? -4.703 10.617 19.042 1.00 23.45 173 SER A N 1
ATOM 891 C CA . SER A 1 159 ? -5.804 10.956 19.928 1.00 24.22 173 SER A CA 1
ATOM 892 C C . SER A 1 159 ? -5.270 11.615 21.199 1.00 25.00 173 SER A C 1
ATOM 893 O O . SER A 1 159 ? -4.340 11.106 21.830 1.00 22.92 173 SER A O 1
ATOM 896 N N . ASN A 1 160 ? -5.885 12.752 21.558 1.00 23.63 174 ASN A N 1
ATOM 897 C CA . ASN A 1 160 ? -5.454 13.624 22.640 1.00 24.53 174 ASN A CA 1
ATOM 898 C C . ASN A 1 160 ? -6.056 13.167 23.970 1.00 23.41 174 ASN A C 1
ATOM 899 O O . ASN A 1 160 ? -7.060 12.462 23.996 1.00 24.37 174 ASN A O 1
ATOM 904 N N . PRO A 1 161 ? -5.512 13.603 25.132 1.00 23.72 175 PRO A N 1
ATOM 905 C CA . PRO A 1 161 ? -6.234 13.480 26.401 1.00 23.85 175 PRO A CA 1
ATOM 906 C C . PRO A 1 161 ? -7.554 14.236 26.283 1.00 23.57 175 PRO A C 1
ATOM 907 O O . PRO A 1 161 ? -7.678 15.143 25.466 1.00 24.87 175 PRO A O 1
ATOM 911 N N . ASP A 1 162 ? -8.526 13.852 27.108 1.00 25.28 176 ASP A N 1
ATOM 912 C CA . ASP A 1 162 ? -9.770 14.587 27.268 1.00 27.78 176 ASP A CA 1
ATOM 913 C C . ASP A 1 162 ? -9.466 16.038 27.638 1.00 28.68 176 ASP A C 1
ATOM 914 O O . ASP A 1 162 ? -8.481 16.311 28.323 1.00 27.20 176 ASP A O 1
ATOM 919 N N . THR A 1 163 ? -10.329 16.956 27.181 1.00 28.49 177 THR A N 1
ATOM 920 C CA . THR A 1 163 ? -10.137 18.377 27.434 1.00 28.56 177 THR A CA 1
ATOM 921 C C . THR A 1 163 ? -10.913 18.792 28.679 1.00 28.27 177 THR A C 1
ATOM 922 O O . THR A 1 163 ? -10.829 19.936 29.098 1.00 29.65 177 THR A O 1
ATOM 926 N N . TRP A 1 164 ? -11.670 17.854 29.255 1.00 28.52 178 TRP A N 1
ATOM 927 C CA . TRP A 1 164 ? -12.186 18.016 30.602 1.00 30.05 178 TRP A CA 1
ATOM 928 C C . TRP A 1 164 ? -12.294 16.644 31.253 1.00 31.24 178 TRP A C 1
ATOM 929 O O . TRP A 1 164 ? -12.452 15.642 30.558 1.00 32.80 178 TRP A O 1
ATOM 940 N N . GLU A 1 165 ? -12.211 16.614 32.589 1.00 31.28 179 GLU A N 1
ATOM 941 C CA . GLU A 1 165 ? -12.314 15.378 33.348 1.00 31.00 179 GLU A CA 1
ATOM 942 C C . GLU A 1 165 ? -13.793 15.088 33.604 1.00 32.01 179 GLU A C 1
ATOM 943 O O . GLU A 1 165 ? -14.557 16.000 33.927 1.00 31.16 179 GLU A O 1
ATOM 946 N N . SER A 1 166 ? -14.201 13.817 33.454 1.00 32.20 180 SER A N 1
ATOM 947 C CA . SER A 1 166 ? -15.603 13.464 33.627 1.00 33.28 180 SER A CA 1
ATOM 948 C C . SER A 1 166 ? -15.789 11.970 33.864 1.00 35.58 180 SER A C 1
ATOM 949 O O . SER A 1 166 ? -14.855 11.175 33.755 1.00 37.58 180 SER A O 1
ATOM 952 N N . ASP A 1 167 ? -17.036 11.611 34.174 1.00 35.57 181 ASP A N 1
ATOM 953 C CA . ASP A 1 167 ? -17.443 10.228 34.343 1.00 35.33 181 ASP A CA 1
ATOM 954 C C . ASP A 1 167 ? -17.963 9.676 33.013 1.00 32.64 181 ASP A C 1
ATOM 955 O O . ASP A 1 167 ? -18.673 8.675 32.997 1.00 33.78 181 ASP A O 1
ATOM 960 N N . GLU A 1 168 ? -17.599 10.329 31.902 1.00 30.65 182 GLU A N 1
ATOM 961 C CA . GLU A 1 168 ? -18.153 10.017 30.591 1.00 29.46 182 GLU A CA 1
ATOM 962 C C . GLU A 1 168 ? -17.028 9.522 29.688 1.00 27.86 182 GLU A C 1
ATOM 963 O O . GLU A 1 168 ? -15.860 9.559 30.072 1.00 29.78 182 GLU A O 1
ATOM 969 N N . VAL A 1 169 ? -17.386 9.100 28.471 1.00 26.43 183 VAL A N 1
ATOM 970 C CA . VAL A 1 169 ? -16.428 8.500 27.558 1.00 25.73 183 VAL A CA 1
ATOM 971 C C . VAL A 1 169 ? -16.436 9.258 26.235 1.00 26.12 183 VAL A C 1
ATOM 972 O O . VAL A 1 169 ? -17.450 9.310 25.534 1.00 24.38 183 VAL A O 1
ATOM 976 N N . GLN A 1 170 ? -15.269 9.790 25.877 1.00 25.54 184 GLN A N 1
ATOM 977 C CA . GLN A 1 170 ? -15.131 10.465 24.603 1.00 24.84 184 GLN A CA 1
ATOM 978 C C . GLN A 1 170 ? -14.966 9.429 23.488 1.00 25.29 184 GLN A C 1
ATOM 979 O O . GLN A 1 170 ? -14.201 8.479 23.623 1.00 22.60 184 GLN A O 1
ATOM 985 N N . PHE A 1 171 ? -15.691 9.631 22.378 1.00 24.59 185 PHE A N 1
ATOM 986 C CA . PHE A 1 171 ? -15.457 8.863 21.163 1.00 24.07 185 PHE A CA 1
ATOM 987 C C . PHE A 1 171 ? -14.033 9.116 20.675 1.00 24.62 185 PHE A C 1
ATOM 988 O O . PHE A 1 171 ? -13.503 10.219 20.826 1.00 23.54 185 PHE A O 1
ATOM 996 N N . ILE A 1 172 ? -13.434 8.085 20.063 1.00 25.52 186 ILE A N 1
ATOM 997 C CA . ILE A 1 172 ? -12.124 8.212 19.439 1.00 24.77 186 ILE A CA 1
ATOM 998 C C . ILE A 1 172 ? -12.301 8.668 17.993 1.00 26.49 186 ILE A C 1
ATOM 999 O O . ILE A 1 172 ? -12.988 8.012 17.209 1.00 23.71 186 ILE A O 1
ATOM 1004 N N . SER A 1 173 ? -11.656 9.793 17.642 1.00 28.44 187 SER A N 1
ATOM 1005 C CA . SER A 1 173 ? -11.664 10.273 16.267 1.00 31.81 187 SER A CA 1
ATOM 1006 C C . SER A 1 173 ? -10.837 9.332 15.391 1.00 32.05 187 SER A C 1
ATOM 1007 O O . SER A 1 173 ? -9.670 9.094 15.672 1.00 33.56 187 SER A O 1
ATOM 1010 N N . MET A 1 174 ? -11.449 8.795 14.328 1.00 33.33 188 MET A N 1
ATOM 1011 C CA . MET A 1 174 ? -10.794 7.765 13.540 1.00 31.81 188 MET A CA 1
ATOM 1012 C C . 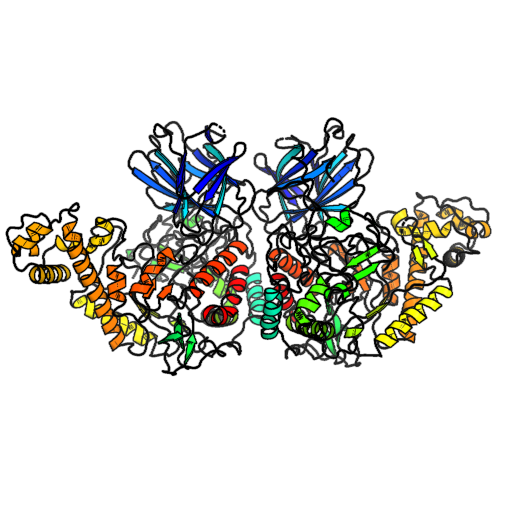MET A 1 174 ? -10.307 8.321 12.200 1.00 33.98 188 MET A C 1
ATOM 1013 O O . MET A 1 174 ? -9.107 8.302 11.937 1.00 34.96 188 MET A O 1
ATOM 1018 N N . TRP A 1 175 ? -11.225 8.801 11.348 1.00 36.00 189 TRP A N 1
ATOM 1019 C CA . TRP A 1 175 ? -10.851 9.234 10.007 1.00 37.53 189 TRP A CA 1
ATOM 1020 C C . TRP A 1 175 ? -12.041 9.846 9.270 1.00 40.15 189 TRP A C 1
ATOM 1021 O O . TRP A 1 175 ? -13.188 9.703 9.695 1.00 38.53 189 TRP A O 1
ATOM 1032 N N . GLY A 1 176 ? -11.736 10.497 8.137 1.00 40.84 190 GLY A N 1
ATOM 1033 C CA . GLY A 1 176 ? -12.719 11.156 7.289 1.00 44.02 190 GLY A CA 1
ATOM 1034 C C . GLY A 1 176 ? -12.438 12.653 7.151 1.00 45.43 190 GLY A C 1
ATOM 1035 O O . GLY A 1 176 ? -11.316 13.103 7.388 1.00 45.78 190 GLY A O 1
ATOM 1036 N N . LYS A 1 177 ? -13.458 13.413 6.732 1.00 44.48 191 LYS A N 1
ATOM 1037 C CA . LYS A 1 177 ? -13.383 14.868 6.724 1.00 44.39 191 LYS A CA 1
ATOM 1038 C C . LYS A 1 177 ? -13.974 15.385 8.033 1.00 41.75 191 LYS A C 1
ATOM 1039 O O . LYS A 1 177 ? -15.177 15.287 8.259 1.00 41.63 191 LYS A O 1
ATOM 1045 N N . LYS A 1 178 ? -13.111 15.904 8.909 1.00 40.86 192 LYS A N 1
ATOM 1046 C CA . LYS A 1 178 ? -13.531 16.197 10.269 1.00 41.57 192 LYS A CA 1
ATOM 1047 C C . LYS A 1 178 ? -14.343 17.490 10.293 1.00 42.13 192 LYS A C 1
ATOM 1048 O O . LYS A 1 178 ? -15.347 17.579 10.995 1.00 38.50 192 LYS A O 1
ATOM 1054 N N . ASN A 1 179 ? -13.895 18.477 9.509 1.00 44.75 193 ASN A N 1
ATOM 1055 C CA . ASN A 1 179 ? -14.480 19.808 9.471 1.00 48.47 193 ASN A CA 1
ATOM 1056 C C . ASN A 1 179 ? -15.801 19.766 8.705 1.00 49.42 193 ASN A C 1
ATOM 1057 O O . ASN A 1 179 ? -15.887 20.272 7.587 1.00 48.58 193 ASN A O 1
ATOM 1062 N N . LEU A 1 180 ? -16.828 19.165 9.321 1.00 48.74 194 LEU A N 1
ATOM 1063 C CA . LEU A 1 180 ? -18.124 18.980 8.685 1.00 47.11 194 LEU A CA 1
ATOM 1064 C C . LEU A 1 180 ? -18.899 20.298 8.690 1.00 48.56 194 LEU A C 1
ATOM 1065 O O . LEU A 1 180 ? -18.639 21.181 9.509 1.00 46.29 194 LEU A O 1
ATOM 1070 N N . ASN A 1 181 ? -19.863 20.408 7.764 1.00 49.23 195 ASN A N 1
ATOM 1071 C CA . ASN A 1 181 ? -20.728 21.572 7.658 1.00 46.73 195 ASN A CA 1
ATOM 1072 C C . ASN A 1 181 ? -21.874 21.452 8.662 1.00 45.62 195 ASN A C 1
ATOM 1073 O O . ASN A 1 181 ? -22.814 20.692 8.443 1.00 45.75 195 ASN A O 1
ATOM 1078 N N . LEU A 1 182 ? -21.802 22.237 9.744 1.00 42.08 196 LEU A N 1
ATOM 1079 C CA . LEU A 1 182 ? -22.796 22.176 10.805 1.00 42.20 196 LEU A CA 1
ATOM 1080 C C . LEU A 1 182 ? -24.035 22.993 10.438 1.00 42.79 196 LEU A C 1
ATOM 1081 O O . LEU A 1 182 ? -24.964 23.115 11.238 1.00 42.95 196 LEU A O 1
ATOM 1086 N N . LYS A 1 183 ? -24.037 23.551 9.222 1.00 42.99 197 LYS A N 1
ATOM 1087 C CA . LYS A 1 183 ? -25.237 24.153 8.666 1.00 45.10 197 LYS A CA 1
ATOM 1088 C C . LYS A 1 183 ? -26.213 23.040 8.296 1.00 45.21 197 LYS A C 1
ATOM 1089 O O . LYS A 1 183 ? -27.422 23.221 8.402 1.00 47.18 197 LYS A O 1
ATOM 1091 N N . GLY A 1 184 ? -25.665 21.888 7.880 1.00 45.34 198 GLY A N 1
ATOM 1092 C CA . GLY A 1 184 ? -26.457 20.781 7.373 1.00 43.83 198 GLY A CA 1
ATOM 1093 C C . GLY A 1 184 ? -25.854 19.416 7.698 1.00 41.83 198 GLY A C 1
ATOM 1094 O O . GLY A 1 184 ? -25.119 18.842 6.896 1.00 42.01 198 GLY A O 1
ATOM 1095 N N . ILE A 1 185 ? -26.188 18.902 8.884 1.00 39.98 199 ILE A N 1
ATOM 1096 C CA . ILE A 1 185 ? -25.865 17.532 9.243 1.00 37.58 199 ILE A CA 1
ATOM 1097 C C . ILE A 1 185 ? -26.995 16.642 8.731 1.00 37.18 199 ILE A C 1
ATOM 1098 O O . ILE A 1 185 ? -28.102 16.680 9.260 1.00 36.88 199 ILE A O 1
ATOM 1103 N N . ALA A 1 186 ? -26.709 15.868 7.679 1.00 36.26 200 ALA A N 1
ATOM 1104 C CA . ALA A 1 186 ? -27.733 15.080 7.010 1.00 37.48 200 ALA A CA 1
ATOM 1105 C C . ALA A 1 186 ? -28.102 13.828 7.806 1.00 36.52 200 ALA A C 1
ATOM 1106 O O . ALA A 1 186 ? -29.273 13.458 7.849 1.00 36.01 200 ALA A O 1
ATOM 1108 N N . LYS A 1 187 ? -27.112 13.164 8.423 1.00 35.66 201 LYS A N 1
ATOM 1109 C CA . LYS A 1 187 ? -27.400 11.912 9.111 1.00 34.76 201 LYS A CA 1
ATOM 1110 C C . LYS A 1 187 ? -26.361 11.611 10.191 1.00 33.97 201 LYS A C 1
ATOM 1111 O O . LYS A 1 187 ? -25.202 12.000 10.068 1.00 34.52 201 LYS A O 1
ATOM 1115 N N . ILE A 1 188 ? -26.809 10.902 11.237 1.00 33.43 202 ILE A N 1
ATOM 1116 C CA . ILE A 1 188 ? -25.953 10.317 12.262 1.00 32.93 202 ILE A CA 1
ATOM 1117 C C . ILE A 1 188 ? -26.121 8.804 12.160 1.00 31.33 202 ILE A C 1
ATOM 1118 O O . ILE A 1 188 ? -27.242 8.313 12.279 1.00 30.45 202 ILE A O 1
ATOM 1123 N N . ALA A 1 189 ? -25.017 8.079 11.924 1.00 28.52 203 ALA A N 1
ATOM 1124 C CA . ALA A 1 189 ? -25.070 6.625 11.807 1.00 27.07 203 ALA A CA 1
ATOM 1125 C C . ALA A 1 189 ? -24.291 5.964 12.947 1.00 25.28 203 ALA A C 1
ATOM 1126 O O . ALA A 1 189 ? -23.149 6.318 13.213 1.00 24.32 203 ALA A O 1
ATOM 1128 N N . ILE A 1 190 ? -24.911 4.972 13.596 1.00 24.38 204 ILE A N 1
ATOM 1129 C CA . ILE A 1 190 ? -24.226 4.110 14.546 1.00 23.34 204 ILE A CA 1
ATOM 1130 C C . ILE A 1 190 ? -24.154 2.722 13.919 1.00 22.92 204 ILE A C 1
ATOM 1131 O O . ILE A 1 190 ? -25.199 2.121 13.687 1.00 20.91 204 ILE A O 1
ATOM 1136 N N . SER A 1 191 ? -22.927 2.223 13.658 1.00 23.16 205 SER A N 1
ATOM 1137 C CA . SER A 1 191 ? -22.759 0.938 12.989 1.00 24.06 205 SER A CA 1
ATOM 1138 C C . SER A 1 191 ? -21.885 -0.035 13.785 1.00 23.61 205 SER A C 1
ATOM 1139 O O . SER A 1 191 ? -21.093 0.368 14.641 1.00 24.00 205 SER A O 1
ATOM 1142 N N . VAL A 1 192 ? -22.068 -1.328 13.481 1.00 22.86 206 VAL A N 1
ATOM 1143 C CA . VAL A 1 192 ? -21.224 -2.422 13.940 1.00 21.03 206 VAL A CA 1
ATOM 1144 C C . VAL A 1 192 ? -20.608 -3.075 12.702 1.00 22.93 206 VAL A C 1
ATOM 1145 O O . VAL A 1 192 ? -21.305 -3.279 11.708 1.00 22.48 206 VAL A O 1
ATOM 1149 N N . GLN A 1 193 ? -19.293 -3.358 12.754 1.00 21.27 207 GLN A N 1
ATOM 1150 C CA . GLN A 1 193 ? -18.531 -3.674 11.554 1.00 21.50 207 GLN A CA 1
ATOM 1151 C C . GLN A 1 193 ? -17.627 -4.880 11.795 1.00 20.48 207 GLN A C 1
ATOM 1152 O O . GLN A 1 193 ? -16.892 -4.928 12.782 1.00 20.30 207 GLN A O 1
ATOM 1158 N N . SER A 1 194 ? -17.711 -5.846 10.873 1.00 20.38 208 SER A N 1
ATOM 1159 C CA . SER A 1 194 ? -16.904 -7.063 10.867 1.00 19.76 208 SER A CA 1
ATOM 1160 C C . SER A 1 194 ? -16.688 -7.610 12.275 1.00 20.17 208 SER A C 1
ATOM 1161 O O . SER A 1 194 ? -15.565 -7.588 12.784 1.00 20.62 208 SER A O 1
ATOM 1164 N N . THR A 1 195 ? -17.764 -8.099 12.897 1.00 19.10 209 THR A N 1
ATOM 1165 C CA . THR A 1 195 ? -17.630 -8.803 14.160 1.00 20.94 209 THR A CA 1
ATOM 1166 C C . THR A 1 195 ? -17.665 -10.304 13.880 1.00 20.13 209 THR A C 1
ATOM 1167 O O . THR A 1 195 ? -17.846 -10.720 12.733 1.00 19.91 209 THR A O 1
ATOM 1171 N N . LEU A 1 196 ? -17.498 -11.104 14.935 1.00 19.42 210 LEU A N 1
ATOM 1172 C CA . LEU A 1 196 ? -17.810 -12.525 14.834 1.00 21.12 210 LEU A CA 1
ATOM 1173 C C . LEU A 1 196 ? -19.176 -12.816 15.446 1.00 23.36 210 LEU A C 1
ATOM 1174 O O . LEU A 1 196 ? -19.756 -13.870 15.174 1.00 25.58 210 LEU A O 1
ATOM 1179 N N . HIS A 1 197 ? -19.668 -11.878 16.268 1.00 24.23 211 HIS A N 1
ATOM 1180 C CA . HIS A 1 197 ? -20.866 -12.071 17.077 1.00 25.32 211 HIS A CA 1
ATOM 1181 C C . HIS A 1 197 ? -21.919 -11.009 16.764 1.00 24.55 211 HIS A C 1
ATOM 1182 O O . HIS A 1 197 ? -21.582 -9.892 16.364 1.00 25.26 211 HIS A O 1
ATOM 1189 N N . ASP A 1 198 ? -23.192 -11.371 16.981 1.00 25.22 212 ASP A N 1
ATOM 1190 C CA . ASP A 1 198 ? -24.276 -10.404 17.114 1.00 25.42 212 ASP A CA 1
ATOM 1191 C C . ASP A 1 198 ? -23.975 -9.484 18.300 1.00 23.89 212 ASP A C 1
ATOM 1192 O O . ASP A 1 198 ? -23.501 -9.937 19.345 1.00 22.70 212 ASP A O 1
ATOM 1197 N N . LYS A 1 199 ? -24.233 -8.179 18.114 1.00 24.11 213 LYS A N 1
ATOM 1198 C CA . LYS A 1 199 ? -24.039 -7.181 19.154 1.00 23.62 213 LYS A CA 1
ATOM 1199 C C . LYS A 1 199 ? -25.375 -6.492 19.415 1.00 24.65 213 LYS A C 1
ATOM 1200 O O . LYS A 1 199 ? -26.272 -6.557 18.577 1.00 23.51 213 LYS A O 1
ATOM 1206 N N . GLU A 1 200 ? -25.493 -5.865 20.593 1.00 25.65 214 GLU A N 1
ATOM 1207 C CA . GLU A 1 200 ? -26.710 -5.177 20.991 1.00 27.44 214 GLU A CA 1
ATOM 1208 C C . GLU A 1 200 ? -26.367 -3.810 21.573 1.00 27.37 214 GLU A C 1
ATOM 1209 O O . GLU A 1 200 ? -25.262 -3.585 22.073 1.00 27.01 214 GLU A O 1
ATOM 1215 N N . LEU A 1 201 ? -27.352 -2.912 21.550 1.00 24.96 215 LEU A N 1
ATOM 1216 C CA . LEU A 1 201 ? -27.141 -1.577 22.077 1.00 24.74 215 LEU A CA 1
ATOM 1217 C C . LEU A 1 201 ? -28.485 -1.006 22.510 1.00 26.52 215 LEU A C 1
ATOM 1218 O O . LEU A 1 201 ? -29.498 -1.198 21.832 1.00 25.23 215 LEU A O 1
ATOM 1223 N N . ALA A 1 202 ? -28.469 -0.325 23.661 1.00 26.02 216 ALA A N 1
ATOM 1224 C CA . ALA A 1 202 ? -29.638 0.384 24.159 1.00 27.97 216 ALA A CA 1
ATOM 1225 C C . ALA A 1 202 ? -29.359 1.885 24.140 1.00 26.27 216 ALA A C 1
ATOM 1226 O O . ALA A 1 202 ? -28.375 2.346 24.705 1.00 24.13 216 ALA A O 1
ATOM 1228 N N . ILE A 1 203 ? -30.240 2.638 23.474 1.00 27.37 217 ILE A N 1
ATOM 1229 C CA . ILE A 1 203 ? -30.077 4.073 23.323 1.00 27.87 217 ILE A CA 1
ATOM 1230 C C . ILE A 1 203 ? -31.177 4.787 24.111 1.00 31.21 217 ILE A C 1
ATOM 1231 O O . ILE A 1 203 ? -32.352 4.710 23.753 1.00 32.47 217 ILE A O 1
ATOM 1236 N N . LYS A 1 204 ? -30.770 5.480 25.183 1.00 33.31 218 LYS A N 1
ATOM 1237 C CA . LYS A 1 204 ? -31.679 6.166 26.091 1.00 34.47 218 LYS A CA 1
ATOM 1238 C C . LYS A 1 204 ? -31.930 7.597 25.618 1.00 34.88 218 LYS A C 1
ATOM 1239 O O . LYS A 1 204 ? -33.063 8.067 25.693 1.00 37.86 218 LYS A O 1
ATOM 1245 N N . SER A 1 205 ? -30.875 8.277 25.146 1.00 33.64 219 SER A N 1
ATOM 1246 C CA . SER A 1 205 ? -30.975 9.658 24.691 1.00 33.40 219 SER A CA 1
ATOM 1247 C C . SER A 1 205 ? -29.797 10.052 23.806 1.00 33.71 219 SER A C 1
ATOM 1248 O O . SER A 1 205 ? -28.700 9.496 23.904 1.00 32.24 219 SER A O 1
ATOM 1251 N N . ILE A 1 206 ? -30.074 11.011 22.919 1.00 32.68 220 ILE A N 1
ATOM 1252 C CA . ILE A 1 206 ? -29.086 11.693 22.104 1.00 32.38 220 ILE A CA 1
ATOM 1253 C C . ILE A 1 206 ? -29.357 13.181 22.275 1.00 35.01 220 ILE A C 1
ATOM 1254 O O . ILE A 1 206 ? -30.516 13.597 22.249 1.00 38.06 220 ILE A O 1
ATOM 1259 N N . SER A 1 207 ? -28.284 13.964 22.443 1.00 32.89 221 SER A N 1
ATOM 1260 C CA . SER A 1 207 ? -28.417 15.361 22.799 1.00 34.73 221 SER A CA 1
ATOM 1261 C C . SER A 1 207 ? -27.193 16.144 22.331 1.00 35.01 221 SER A C 1
ATOM 1262 O O . SER A 1 207 ? -26.118 15.574 22.152 1.00 34.18 221 SER A O 1
ATOM 1265 N N . LEU A 1 208 ? -27.377 17.457 22.137 1.00 34.47 222 LEU A N 1
ATOM 1266 C CA . LEU A 1 208 ? -26.265 18.384 21.981 1.00 35.17 222 LEU A CA 1
ATOM 1267 C C . LEU A 1 208 ? -26.070 19.102 23.313 1.00 35.16 222 LEU A C 1
ATOM 1268 O O . LEU A 1 208 ? -27.050 19.448 23.970 1.00 35.56 222 LEU A O 1
ATOM 1273 N N . ARG A 1 209 ? -24.808 19.313 23.709 1.00 34.29 223 ARG A N 1
ATOM 1274 C CA . ARG A 1 209 ? -24.527 19.917 25.003 1.00 34.06 223 ARG A CA 1
ATOM 1275 C C . ARG A 1 209 ? -23.372 20.901 24.877 1.00 33.97 223 ARG A C 1
ATOM 1276 O O . ARG A 1 209 ? -22.492 20.721 24.040 1.00 35.36 223 ARG A O 1
ATOM 1284 N N . LYS A 1 210 ? -23.383 21.922 25.743 1.00 34.16 224 LYS A N 1
ATOM 1285 C CA . LYS A 1 210 ? -22.268 22.848 25.878 1.00 34.43 224 LYS A CA 1
ATOM 1286 C C . LYS A 1 210 ? -21.090 22.094 26.490 1.00 31.57 224 LYS A C 1
ATOM 1287 O O . LYS A 1 210 ? -21.254 21.401 27.488 1.00 33.15 224 LYS A O 1
ATOM 1290 N N . ASN A 1 211 ? -19.904 22.249 25.900 1.00 31.60 225 ASN A N 1
ATOM 1291 C CA . ASN A 1 211 ? -18.690 21.660 26.451 1.00 32.04 225 ASN A CA 1
ATOM 1292 C C . ASN A 1 211 ? -18.416 22.265 27.826 1.00 32.65 225 ASN A C 1
ATOM 1293 O O . ASN A 1 211 ? -18.542 23.476 28.007 1.00 35.33 225 ASN A O 1
ATOM 1298 N N . PRO A 1 212 ? -18.044 21.452 28.842 1.00 33.32 226 PRO A N 1
ATOM 1299 C CA . PRO A 1 212 ? -17.589 21.990 30.128 1.00 32.37 226 PRO A CA 1
ATOM 1300 C C . PRO A 1 212 ? -16.329 22.840 29.944 1.00 32.05 226 PRO A C 1
ATOM 1301 O O . PRO A 1 212 ? -15.758 22.873 28.856 1.00 30.73 226 PRO A O 1
ATOM 1305 N N . GLN A 1 213 ? -15.900 23.515 31.018 1.00 32.18 227 GLN A N 1
ATOM 1306 C CA . GLN A 1 213 ? -14.712 24.355 31.012 1.00 35.01 227 GLN A CA 1
ATOM 1307 C C . GLN A 1 213 ? -13.524 23.605 30.401 1.00 34.35 227 GLN A C 1
ATOM 1308 O O . GLN A 1 213 ? -13.247 22.470 30.786 1.00 32.10 227 GLN A O 1
ATOM 1314 N N . PHE A 1 214 ? -12.847 24.261 29.444 1.00 32.29 228 PHE A N 1
ATOM 1315 C CA . PHE A 1 214 ? -11.649 23.774 28.768 1.00 34.88 228 PHE A CA 1
ATOM 1316 C C . PHE A 1 214 ? -10.492 23.651 29.760 1.00 34.99 228 PHE A C 1
ATOM 1317 O O . PHE A 1 214 ? -10.069 24.644 30.339 1.00 36.12 228 PHE A O 1
ATOM 1325 N N . ASN A 1 215 ? -9.982 22.427 29.964 1.00 35.44 229 ASN A N 1
ATOM 1326 C CA . ASN A 1 215 ? -8.792 22.257 30.788 1.00 33.51 229 ASN A CA 1
ATOM 1327 C C . ASN A 1 215 ? -7.552 22.566 29.956 1.00 33.81 229 ASN A C 1
ATOM 1328 O O . ASN A 1 215 ? -7.078 21.724 29.197 1.00 33.70 229 ASN A O 1
ATOM 1333 N N . THR A 1 216 ? -7.008 23.765 30.177 1.00 32.11 230 THR A N 1
ATOM 1334 C CA . THR A 1 216 ? -5.907 24.315 29.404 1.00 32.06 230 THR A CA 1
ATOM 1335 C C . THR A 1 216 ? -4.624 23.524 29.663 1.00 30.69 230 THR A C 1
ATOM 1336 O O . THR A 1 216 ? -3.681 23.595 28.876 1.00 31.44 230 THR A O 1
ATOM 1340 N N . ALA A 1 217 ? -4.597 22.764 30.761 1.00 29.71 231 ALA A N 1
ATOM 1341 C CA . ALA A 1 217 ? -3.421 21.976 31.103 1.00 29.77 231 ALA A CA 1
ATOM 1342 C C . ALA A 1 217 ? -3.560 20.526 30.620 1.00 29.91 231 ALA A C 1
ATOM 1343 O O . ALA A 1 217 ? -2.861 19.647 31.114 1.00 29.97 231 ALA A O 1
ATOM 1345 N N . PHE A 1 218 ? -4.419 20.272 29.623 1.00 28.39 232 PHE A N 1
ATOM 1346 C CA . PHE A 1 218 ? -4.726 18.895 29.250 1.00 27.17 232 PHE A CA 1
ATOM 1347 C C . PHE A 1 218 ? -3.559 18.219 28.527 1.00 27.79 232 PHE A C 1
ATOM 1348 O O . PHE A 1 218 ? -3.516 16.990 28.459 1.00 28.84 232 PHE A O 1
ATOM 1356 N N . LEU A 1 219 ? -2.644 19.005 27.950 1.00 27.00 233 LEU A N 1
ATOM 1357 C CA . LEU A 1 219 ? -1.468 18.428 27.311 1.00 28.13 233 LEU A CA 1
ATOM 1358 C C . LEU A 1 219 ? -0.215 18.725 28.133 1.00 27.25 233 LEU A C 1
ATOM 1359 O O . LEU A 1 219 ? 0.897 18.541 27.644 1.00 30.34 233 LEU A O 1
ATOM 1364 N N . THR A 1 220 ? -0.403 19.181 29.374 1.00 28.33 234 THR A N 1
ATOM 1365 C CA . THR A 1 220 ? 0.702 19.583 30.235 1.00 27.78 234 THR A CA 1
ATOM 1366 C C . THR A 1 220 ? 1.046 18.428 31.164 1.00 27.72 234 THR A C 1
ATOM 1367 O O . THR A 1 220 ? 0.191 17.960 31.921 1.00 27.73 234 THR A O 1
ATOM 1371 N N . LYS A 1 221 ? 2.296 17.963 31.043 1.00 28.59 235 LYS A N 1
ATOM 1372 C CA . LYS A 1 221 ? 2.900 16.984 31.932 1.00 27.79 235 LYS A CA 1
ATOM 1373 C C . LYS A 1 221 ? 2.029 15.732 32.026 1.00 26.90 235 LYS A C 1
ATOM 1374 O O . LYS A 1 221 ? 1.707 15.263 33.122 1.00 23.39 235 LYS A O 1
ATOM 1380 N N . ILE A 1 222 ? 1.688 15.185 30.848 1.00 24.34 236 ILE A N 1
ATOM 1381 C CA . ILE A 1 222 ? 0.847 14.002 30.746 1.00 23.64 236 ILE A CA 1
ATOM 1382 C C . ILE A 1 222 ? 1.699 12.731 30.770 1.00 21.76 236 ILE A C 1
ATOM 1383 O O . ILE A 1 222 ? 1.164 11.637 30.928 1.00 23.02 236 ILE A O 1
ATOM 1388 N N . VAL A 1 223 ? 3.020 12.886 30.630 1.00 23.62 237 VAL A N 1
ATOM 1389 C CA . VAL A 1 223 ? 3.964 11.771 30.635 1.00 23.53 237 VAL A CA 1
ATOM 1390 C C . VAL A 1 223 ? 4.855 11.857 31.879 1.00 24.10 237 VAL A C 1
ATOM 1391 O O . VAL A 1 223 ? 5.344 12.938 32.206 1.00 25.67 237 VAL A O 1
ATOM 1395 N N . ASP A 1 224 ? 5.055 10.725 32.575 1.00 23.99 238 ASP A N 1
ATOM 1396 C CA . ASP A 1 224 ? 5.977 10.668 33.710 1.00 24.21 238 ASP A CA 1
ATOM 1397 C C . ASP A 1 224 ? 7.358 10.228 33.229 1.00 25.24 238 ASP A C 1
ATOM 1398 O O . ASP A 1 224 ? 7.592 10.130 32.025 1.00 25.15 238 ASP A O 1
ATOM 1403 N N . GLU A 1 225 ? 8.270 9.959 34.176 1.00 25.68 239 GLU A N 1
ATOM 1404 C CA . GLU A 1 225 ? 9.662 9.710 33.829 1.00 26.51 239 GLU A CA 1
ATOM 1405 C C . GLU A 1 225 ? 9.826 8.314 33.230 1.00 24.95 239 GLU A C 1
ATOM 1406 O O . GLU A 1 225 ? 10.888 8.011 32.688 1.00 23.35 239 GLU A O 1
ATOM 1412 N N . PHE A 1 226 ? 8.782 7.475 33.356 1.00 23.96 240 PHE A N 1
ATOM 1413 C CA . PHE A 1 226 ? 8.806 6.111 32.835 1.00 24.63 240 PHE A CA 1
ATOM 1414 C C . PHE A 1 226 ? 8.096 6.039 31.480 1.00 23.96 240 PHE A C 1
ATOM 1415 O O . PHE A 1 226 ? 7.980 4.963 30.890 1.00 23.64 240 PHE A O 1
ATOM 1423 N N . GLY A 1 227 ? 7.627 7.197 31.003 1.00 22.98 241 GLY A N 1
ATOM 1424 C CA . GLY A 1 227 ? 6.864 7.289 29.768 1.00 22.76 241 GLY A CA 1
ATOM 1425 C C . GLY A 1 227 ? 5.411 6.864 29.958 1.00 22.37 241 GLY A C 1
ATOM 1426 O O . GLY A 1 227 ? 4.749 6.496 28.990 1.00 22.46 241 GLY A O 1
ATOM 1427 N N . GLN A 1 228 ? 4.925 6.940 31.205 1.00 21.30 242 GLN A N 1
ATOM 1428 C CA . GLN A 1 228 ? 3.575 6.511 31.542 1.00 21.57 242 GLN A CA 1
ATOM 1429 C C . GLN A 1 228 ? 2.654 7.724 31.620 1.00 20.89 242 GLN A C 1
ATOM 1430 O O . GLN A 1 228 ? 3.116 8.860 31.665 1.00 20.91 242 GLN A O 1
ATOM 1436 N N . ASN A 1 229 ? 1.346 7.456 31.593 1.00 20.87 243 ASN A N 1
ATOM 1437 C CA . ASN A 1 229 ? 0.312 8.429 31.884 1.00 20.53 243 ASN A CA 1
ATOM 1438 C C . ASN A 1 229 ? 0.563 8.935 33.308 1.00 22.33 243 ASN A C 1
ATOM 1439 O O . ASN A 1 229 ? 0.412 8.178 34.265 1.00 20.90 243 ASN A O 1
ATOM 1444 N N . ALA A 1 230 ? 0.968 10.206 33.434 1.00 21.36 244 ALA A N 1
ATOM 1445 C CA . ALA A 1 230 ? 1.384 10.747 34.720 1.00 23.61 244 ALA A CA 1
ATOM 1446 C C . ALA A 1 230 ? 0.169 10.985 35.614 1.00 24.82 244 ALA A C 1
ATOM 1447 O O . ALA A 1 230 ? 0.194 10.661 36.797 1.00 27.02 244 ALA A O 1
ATOM 1449 N N . LYS A 1 231 ? -0.904 11.514 35.028 1.00 26.18 245 LYS A N 1
ATOM 1450 C CA . LYS A 1 231 ? -1.999 12.075 35.805 1.00 27.14 245 LYS A CA 1
ATOM 1451 C C . LYS A 1 231 ? -2.996 10.997 36.211 1.00 26.83 245 LYS A C 1
ATOM 1452 O O . LYS A 1 231 ? -3.737 11.194 37.166 1.00 23.82 245 LYS A O 1
ATOM 1458 N N . GLN A 1 232 ? -3.011 9.869 35.490 1.00 27.66 246 GLN A N 1
ATOM 1459 C CA . GLN A 1 232 ? -3.983 8.817 35.763 1.00 30.29 246 GLN A CA 1
ATOM 1460 C C . GLN A 1 232 ? -3.297 7.615 36.415 1.00 32.06 246 GLN A C 1
ATOM 1461 O O . GLN A 1 232 ? -2.154 7.283 36.089 1.00 28.14 246 GLN A O 1
ATOM 1467 N N . GLU A 1 233 ? -4.030 6.955 37.323 1.00 32.93 247 GLU A N 1
ATOM 1468 C CA . GLU A 1 233 ? -3.655 5.649 37.848 1.00 33.69 247 GLU A CA 1
ATOM 1469 C C . GLU A 1 233 ? -4.235 4.571 36.929 1.00 33.63 247 GLU A C 1
ATOM 1470 O O . GLU A 1 233 ? -5.380 4.671 36.502 1.00 35.21 247 GLU A O 1
ATOM 1476 N N . PHE A 1 234 ? -3.431 3.551 36.608 1.00 30.26 248 PHE A N 1
ATOM 1477 C CA . PHE A 1 234 ? -3.902 2.466 35.760 1.00 30.22 248 PHE A CA 1
ATOM 1478 C C . PHE A 1 234 ? -3.267 1.173 36.257 1.00 30.41 248 PHE A C 1
ATOM 1479 O O . PHE A 1 234 ? -2.204 1.217 36.873 1.00 31.81 248 PHE A O 1
ATOM 1487 N N . ALA A 1 235 ? -3.926 0.041 35.980 1.00 30.26 249 ALA A N 1
ATOM 1488 C CA . ALA A 1 235 ? -3.430 -1.279 36.346 1.00 29.28 249 ALA A CA 1
ATOM 1489 C C . ALA A 1 235 ? -2.068 -1.523 35.696 1.00 28.75 249 ALA A C 1
ATOM 1490 O O . ALA A 1 235 ? -1.925 -1.402 34.479 1.00 27.56 249 ALA A O 1
ATOM 1492 N N . GLY A 1 236 ? -1.060 -1.846 36.520 1.00 27.71 250 GLY A N 1
ATOM 1493 C CA . GLY A 1 236 ? 0.297 -2.072 36.039 1.00 24.76 250 GLY A CA 1
ATOM 1494 C C . GLY A 1 236 ? 1.167 -0.811 35.981 1.00 23.46 250 GLY A C 1
ATOM 1495 O O . GLY A 1 236 ? 2.299 -0.858 35.502 1.00 22.79 250 GLY A O 1
ATOM 1496 N N . LYS A 1 237 ? 0.668 0.318 36.491 1.00 23.03 251 LYS A N 1
ATOM 1497 C CA . LYS A 1 237 ? 1.469 1.533 36.513 1.00 23.16 251 LYS A CA 1
ATOM 1498 C C . LYS A 1 237 ? 2.620 1.380 37.513 1.00 23.75 251 LYS A C 1
ATOM 1499 O O . LYS A 1 237 ? 2.399 0.959 38.646 1.00 25.34 251 LYS A O 1
ATOM 1505 N N . VAL A 1 238 ? 3.827 1.769 37.087 1.00 24.88 252 VAL A N 1
ATOM 1506 C CA . VAL A 1 238 ? 5.051 1.734 37.877 1.00 24.65 252 VAL A CA 1
ATOM 1507 C C . VAL A 1 238 ? 5.185 3.059 38.627 1.00 27.91 252 VAL A C 1
ATOM 1508 O O . VAL A 1 238 ? 4.988 4.132 38.048 1.00 24.19 252 VAL A O 1
ATOM 1512 N N . HIS A 1 239 ? 5.543 2.981 39.918 1.00 28.40 253 HIS A N 1
ATOM 1513 C CA . HIS A 1 239 ? 5.686 4.189 40.718 1.00 31.29 253 HIS A CA 1
ATOM 1514 C C . HIS A 1 239 ? 7.143 4.476 41.080 1.00 32.20 253 HIS A C 1
ATOM 1515 O O . HIS A 1 239 ? 7.491 5.623 41.348 1.00 32.62 253 HIS A O 1
ATOM 1522 N N . SER A 1 240 ? 7.989 3.440 41.088 1.00 31.80 254 SER A N 1
ATOM 1523 C CA . SER A 1 240 ? 9.392 3.641 41.407 1.00 33.83 254 SER A CA 1
ATOM 1524 C C . SER A 1 240 ? 10.255 2.706 40.571 1.00 32.84 254 SER A C 1
ATOM 1525 O O . SER A 1 240 ? 9.832 1.601 40.235 1.00 30.79 254 SER A O 1
ATOM 1528 N N . GLU A 1 241 ? 11.477 3.166 40.287 1.00 32.57 255 GLU A N 1
ATOM 1529 C CA . GLU A 1 241 ? 12.463 2.413 39.534 1.00 35.64 255 GLU A CA 1
ATOM 1530 C C . GLU A 1 241 ? 12.662 1.015 40.120 1.00 35.24 255 GLU A C 1
ATOM 1531 O O . GLU A 1 241 ? 12.915 0.078 39.369 1.00 37.02 255 GLU A O 1
ATOM 1537 N N . ALA A 1 242 ? 12.550 0.881 41.452 1.00 33.93 256 ALA A N 1
ATOM 1538 C CA . ALA A 1 242 ? 12.798 -0.378 42.146 1.00 33.40 256 ALA A CA 1
ATOM 1539 C C . ALA A 1 242 ? 11.815 -1.458 41.703 1.00 31.40 256 ALA A C 1
ATOM 1540 O O . ALA A 1 242 ? 12.099 -2.651 41.816 1.00 30.60 256 ALA A O 1
ATOM 1542 N N . GLU A 1 243 ? 10.641 -1.038 41.229 1.00 30.97 257 GLU A N 1
ATOM 1543 C CA . GLU A 1 243 ? 9.626 -1.990 40.804 1.00 30.94 257 GLU A CA 1
ATOM 1544 C C . GLU A 1 243 ? 10.092 -2.726 39.549 1.00 27.34 257 GLU A C 1
ATOM 1545 O O . GLU A 1 243 ? 9.717 -3.878 39.342 1.00 27.75 257 GLU A O 1
ATOM 1551 N N . LEU A 1 244 ? 10.897 -2.046 38.722 1.00 27.09 258 LEU A N 1
ATOM 1552 C CA . LEU A 1 244 ? 11.449 -2.606 37.493 1.00 27.66 258 LEU A CA 1
ATOM 1553 C C . LEU A 1 244 ? 12.377 -3.771 37.843 1.00 29.50 258 LEU A C 1
ATOM 1554 O O . LEU A 1 244 ? 12.290 -4.832 37.234 1.00 29.13 258 LEU A O 1
ATOM 1559 N N . LEU A 1 245 ? 13.246 -3.576 38.851 1.00 30.32 259 LEU A N 1
ATOM 1560 C CA . LEU A 1 245 ? 14.199 -4.611 39.245 1.00 30.73 259 LEU A CA 1
ATOM 1561 C C . LEU A 1 245 ? 13.426 -5.774 39.860 1.00 30.10 259 LEU A C 1
ATOM 1562 O O . LEU A 1 245 ? 13.706 -6.941 39.587 1.00 29.83 259 LEU A O 1
ATOM 1567 N N . SER A 1 246 ? 12.453 -5.413 40.703 1.00 28.91 260 SER A N 1
ATOM 1568 C CA . SER A 1 246 ? 11.462 -6.299 41.287 1.00 29.32 260 SER A CA 1
ATOM 1569 C C . SER A 1 246 ? 10.791 -7.145 40.199 1.00 29.99 260 SER A C 1
ATOM 1570 O O . SER A 1 246 ? 10.726 -8.374 40.301 1.00 30.07 260 SER A O 1
ATOM 1573 N N . ASP A 1 247 ? 10.292 -6.474 39.149 1.00 29.23 261 ASP A N 1
ATOM 1574 C CA . ASP A 1 247 ? 9.625 -7.136 38.034 1.00 27.06 261 ASP A CA 1
ATOM 1575 C C . ASP A 1 247 ? 10.531 -8.211 37.430 1.00 25.58 261 ASP A C 1
ATOM 1576 O O . ASP A 1 247 ? 10.096 -9.338 37.228 1.00 25.55 261 ASP A O 1
ATOM 1581 N N . LYS A 1 248 ? 11.788 -7.851 37.152 1.00 26.83 262 LYS A N 1
ATOM 1582 C CA . LYS A 1 248 ? 12.753 -8.715 36.481 1.00 28.15 262 LYS A CA 1
ATOM 1583 C C . LYS A 1 248 ? 13.010 -9.994 37.278 1.00 30.10 262 LYS A C 1
ATOM 1584 O O . LYS A 1 248 ? 12.972 -11.087 36.715 1.00 28.32 262 LYS A O 1
ATOM 1590 N N . LYS A 1 249 ? 13.282 -9.842 38.583 1.00 32.32 263 LYS A N 1
ATOM 1591 C CA . LYS A 1 249 ? 13.538 -10.971 39.466 1.00 33.86 263 LYS A CA 1
ATOM 1592 C C . LYS A 1 249 ? 12.390 -11.974 39.392 1.00 31.73 263 LYS A C 1
ATOM 1593 O O . LYS A 1 249 ? 12.619 -13.168 39.207 1.00 32.07 263 LYS A O 1
ATOM 1599 N N . GLN A 1 250 ? 11.165 -11.464 39.552 1.00 29.12 264 GLN A N 1
ATOM 1600 C CA . GLN A 1 250 ? 9.951 -12.256 39.603 1.00 31.12 264 GLN A CA 1
ATOM 1601 C C . GLN A 1 250 ? 9.700 -12.966 38.270 1.00 30.98 264 GLN A C 1
ATOM 1602 O O . GLN A 1 250 ? 9.358 -14.150 38.245 1.00 29.28 264 GLN A O 1
ATOM 1608 N N . GLU A 1 251 ? 9.863 -12.245 37.157 1.00 30.68 265 GLU A N 1
ATOM 1609 C CA . GLU A 1 251 ? 9.563 -12.839 35.862 1.00 29.94 265 GLU A CA 1
ATOM 1610 C C . GLU A 1 251 ? 10.580 -13.932 35.530 1.00 31.33 265 GLU A C 1
ATOM 1611 O O . GLU A 1 251 ? 10.229 -14.911 34.873 1.00 30.19 265 GLU A O 1
ATOM 1617 N N . ALA A 1 252 ? 11.828 -13.756 35.988 1.00 32.10 266 ALA A N 1
ATOM 1618 C CA . ALA A 1 252 ? 12.926 -14.657 35.658 1.00 34.89 266 ALA A CA 1
ATOM 1619 C C . ALA A 1 252 ? 12.613 -16.079 36.116 1.00 35.22 266 ALA A C 1
ATOM 1620 O O . ALA A 1 252 ? 12.889 -17.037 35.393 1.00 38.73 266 ALA A O 1
ATOM 1622 N N . THR A 1 253 ? 12.013 -16.202 37.305 1.00 34.63 267 THR A N 1
ATOM 1623 C CA . THR A 1 253 ? 11.685 -17.499 37.873 1.00 35.39 267 THR A CA 1
ATOM 1624 C C . THR A 1 253 ? 10.558 -18.163 37.085 1.00 36.74 267 THR A C 1
ATOM 1625 O O . THR A 1 253 ? 10.331 -19.361 37.226 1.00 39.16 267 THR A O 1
ATOM 1629 N N . GLN A 1 254 ? 9.844 -17.380 36.270 1.00 34.99 268 GLN A N 1
ATOM 1630 C CA . GLN A 1 254 ? 8.660 -17.880 35.587 1.00 35.83 268 GLN A CA 1
ATOM 1631 C C . GLN A 1 254 ? 8.966 -18.160 34.119 1.00 33.75 268 GLN A C 1
ATOM 1632 O O . GLN A 1 254 ? 8.194 -18.850 33.455 1.00 34.12 268 GLN A O 1
ATOM 1638 N N . LEU A 1 255 ? 10.079 -17.610 33.618 1.00 29.92 269 LEU A N 1
ATOM 1639 C CA . LEU A 1 255 ? 10.420 -17.744 32.210 1.00 29.52 269 LEU A CA 1
ATOM 1640 C C . LEU A 1 255 ? 10.961 -19.144 31.946 1.00 30.38 269 LEU A C 1
ATOM 1641 O O . LEU A 1 255 ? 11.724 -19.681 32.744 1.00 30.62 269 LEU A O 1
ATOM 1646 N N . LEU A 1 256 ? 10.512 -19.733 30.837 1.00 29.23 270 LEU A N 1
ATOM 1647 C CA . LEU A 1 256 ? 11.064 -20.968 30.321 1.00 30.07 270 LEU A CA 1
ATOM 1648 C C . LEU A 1 256 ? 12.117 -20.594 29.285 1.00 31.25 270 LEU A C 1
ATOM 1649 O O . LEU A 1 256 ? 12.038 -19.533 28.671 1.00 32.35 270 LEU A O 1
ATOM 1654 N N . SER A 1 257 ? 13.108 -21.470 29.107 1.00 28.44 271 SER A N 1
ATOM 1655 C CA . SER A 1 257 ? 14.184 -21.196 28.175 1.00 29.74 271 SER A CA 1
ATOM 1656 C C . SER A 1 257 ? 14.212 -22.254 27.077 1.00 28.52 271 SER A C 1
ATOM 1657 O O . SER A 1 257 ? 14.976 -22.116 26.127 1.00 30.06 271 SER A O 1
ATOM 1660 N N . LYS A 1 258 ? 13.363 -23.285 27.208 1.00 28.20 272 LYS A N 1
ATOM 1661 C CA . LYS A 1 258 ? 13.286 -24.365 26.231 1.00 29.74 272 LYS A CA 1
ATOM 1662 C C . LYS A 1 258 ? 11.836 -24.761 25.961 1.00 27.44 272 LYS A C 1
ATOM 1663 O O . LYS A 1 258 ? 10.985 -24.708 26.843 1.00 28.74 272 LYS A O 1
ATOM 1666 N N . ARG A 1 259 ? 11.561 -25.172 24.721 1.00 27.51 273 ARG A N 1
ATOM 1667 C CA . ARG A 1 259 ? 10.219 -25.597 24.374 1.00 28.88 273 ARG A CA 1
ATOM 1668 C C . ARG A 1 259 ? 9.818 -26.756 25.279 1.00 31.03 273 ARG A C 1
ATOM 1669 O O . ARG A 1 259 ? 10.617 -27.651 25.546 1.00 28.85 273 ARG A O 1
ATOM 1677 N N . PRO A 1 260 ? 8.550 -26.787 25.732 1.00 31.25 274 PRO A N 1
ATOM 1678 C CA . PRO A 1 260 ? 7.989 -27.977 26.369 1.00 30.89 274 PRO A CA 1
ATOM 1679 C C . PRO A 1 260 ? 8.061 -29.212 25.469 1.00 31.78 274 PRO A C 1
ATOM 1680 O O . PRO A 1 260 ? 8.305 -29.132 24.261 1.00 31.24 274 PRO A O 1
ATOM 1684 N N . THR A 1 261 ? 7.830 -30.365 26.094 1.00 29.94 275 THR A N 1
ATOM 1685 C CA . THR A 1 261 ? 7.973 -31.673 25.477 1.00 29.36 275 THR A CA 1
ATOM 1686 C C . THR A 1 261 ? 7.008 -31.824 24.297 1.00 26.78 275 THR A C 1
ATOM 1687 O O . THR A 1 261 ? 7.379 -32.381 23.269 1.00 25.85 275 THR A O 1
ATOM 1691 N N . ASN A 1 262 ? 5.798 -31.261 24.424 1.00 26.20 276 ASN A N 1
ATOM 1692 C CA . ASN A 1 262 ? 4.770 -31.365 23.395 1.00 25.48 276 ASN A CA 1
ATOM 1693 C C . ASN A 1 262 ? 5.003 -30.384 22.230 1.00 24.55 276 ASN A C 1
ATOM 1694 O O . ASN A 1 262 ? 4.189 -30.306 21.307 1.00 24.78 276 ASN A O 1
ATOM 1699 N N . ARG A 1 263 ? 6.114 -29.639 22.249 1.00 24.01 277 ARG A N 1
ATOM 1700 C CA . ARG A 1 263 ? 6.463 -28.776 21.125 1.00 24.48 277 ARG A CA 1
ATOM 1701 C C . ARG A 1 263 ? 7.846 -29.165 20.608 1.00 24.77 277 ARG A C 1
ATOM 1702 O O . ARG A 1 263 ? 8.753 -29.389 21.397 1.00 23.48 277 ARG A O 1
ATOM 1710 N N . SER A 1 264 ? 7.997 -29.237 19.282 1.00 23.31 278 SER A N 1
ATOM 1711 C CA . SER A 1 264 ? 9.278 -29.579 18.681 1.00 24.34 278 SER A CA 1
ATOM 1712 C C . SER A 1 264 ? 10.225 -28.387 18.797 1.00 23.71 278 SER A C 1
ATOM 1713 O O . SER A 1 264 ? 9.793 -27.289 19.145 1.00 22.82 278 SER A O 1
ATOM 1716 N N . ARG A 1 265 ? 11.514 -28.610 18.502 1.00 23.22 279 ARG A N 1
ATOM 1717 C CA . ARG A 1 265 ? 12.522 -27.579 18.721 1.00 23.80 279 ARG A CA 1
ATOM 1718 C C . ARG A 1 265 ? 12.199 -26.312 17.923 1.00 22.36 279 ARG A C 1
ATOM 1719 O O . ARG A 1 265 ? 12.478 -25.218 18.391 1.00 23.54 279 ARG A O 1
ATOM 1727 N N . PHE A 1 266 ? 11.598 -26.473 16.736 1.00 23.16 280 PHE A N 1
ATOM 1728 C CA . PHE A 1 266 ? 11.177 -25.365 15.890 1.00 23.90 280 PHE A CA 1
ATOM 1729 C C . PHE A 1 266 ? 9.741 -24.925 16.204 1.00 23.74 280 PHE A C 1
ATOM 1730 O O . PHE A 1 266 ? 9.147 -24.180 15.431 1.00 24.68 280 PHE A O 1
ATOM 1738 N N . GLY A 1 267 ? 9.184 -25.361 17.343 1.00 24.71 281 GLY A N 1
ATOM 1739 C CA . GLY A 1 267 ? 7.866 -24.909 17.782 1.00 22.93 281 GLY A CA 1
ATOM 1740 C C . GLY A 1 267 ? 6.699 -25.621 17.086 1.00 23.78 281 GLY A C 1
ATOM 1741 O O . GLY A 1 267 ? 5.552 -25.174 17.148 1.00 21.63 281 GLY A O 1
ATOM 1742 N N . GLY A 1 268 ? 6.977 -26.756 16.440 1.00 21.67 282 GLY A N 1
ATOM 1743 C CA . GLY A 1 268 ? 5.904 -27.510 15.814 1.00 22.36 282 GLY A CA 1
ATOM 1744 C C . GLY A 1 268 ? 5.232 -28.510 16.758 1.00 23.44 282 GLY A C 1
ATOM 1745 O O . GLY A 1 268 ? 5.554 -28.599 17.950 1.00 22.83 282 GLY A O 1
ATOM 1746 N N . TRP A 1 269 ? 4.304 -29.271 16.174 1.00 23.21 283 TRP A N 1
ATOM 1747 C CA . TRP A 1 269 ? 3.411 -30.187 16.867 1.00 23.23 283 TRP A CA 1
ATOM 1748 C C . TRP A 1 269 ? 4.124 -31.520 17.079 1.00 24.78 283 TRP A C 1
ATOM 1749 O O . TRP A 1 269 ? 4.100 -32.380 16.202 1.00 23.50 283 TRP A O 1
ATOM 1760 N N . ALA A 1 270 ? 4.750 -31.670 18.254 1.00 25.62 284 ALA A N 1
ATOM 1761 C CA . ALA A 1 270 ? 5.580 -32.829 18.551 1.00 28.13 284 ALA A CA 1
ATOM 1762 C C . ALA A 1 270 ? 4.774 -34.130 18.538 1.00 30.00 284 ALA A C 1
ATOM 1763 O O . ALA A 1 270 ? 5.321 -35.167 18.183 1.00 31.25 284 ALA A O 1
ATOM 1765 N N . GLU A 1 271 ? 3.485 -34.082 18.906 1.00 29.97 285 GLU A N 1
ATOM 1766 C CA . GLU A 1 271 ? 2.702 -35.307 19.015 1.00 30.11 285 GLU A CA 1
ATOM 1767 C C . GLU A 1 271 ? 1.899 -35.579 17.747 1.00 30.68 285 GLU A C 1
ATOM 1768 O O . GLU A 1 271 ? 1.152 -36.556 17.690 1.00 34.11 285 GLU A O 1
ATOM 1774 N N . GLY A 1 272 ? 2.055 -34.734 16.728 1.00 29.15 286 GLY A N 1
ATOM 1775 C CA . GLY A 1 272 ? 1.259 -34.898 15.522 1.00 29.75 286 GLY A CA 1
ATOM 1776 C C . GLY A 1 272 ? 2.025 -35.659 14.448 1.00 28.24 286 GLY A C 1
ATOM 1777 O O . GLY A 1 272 ? 3.088 -36.199 14.717 1.00 29.69 286 GLY A O 1
ATOM 1778 N N . PRO A 1 273 ? 1.549 -35.683 13.188 1.00 28.31 287 PRO A N 1
ATOM 1779 C CA . PRO A 1 273 ? 2.221 -36.443 12.133 1.00 28.95 287 PRO A CA 1
ATOM 1780 C C . PRO A 1 273 ? 3.628 -35.932 11.840 1.00 28.62 287 PRO A C 1
ATOM 1781 O O . PRO A 1 273 ? 3.946 -34.766 12.079 1.00 25.88 287 PRO A O 1
ATOM 1785 N N . LYS A 1 274 ? 4.473 -36.830 11.330 1.00 29.45 288 LYS A N 1
ATOM 1786 C CA . LYS A 1 274 ? 5.815 -36.456 10.918 1.00 33.30 288 LYS A CA 1
ATOM 1787 C C . LYS A 1 274 ? 5.905 -36.609 9.405 1.00 32.57 288 LYS A C 1
ATOM 1788 O O . LYS A 1 274 ? 5.698 -37.698 8.874 1.00 34.98 288 LYS A O 1
ATOM 1794 N N . LEU A 1 275 ? 6.189 -35.491 8.733 1.00 30.48 289 LEU A N 1
ATOM 1795 C CA . LEU A 1 275 ? 6.231 -35.390 7.283 1.00 29.58 289 LEU A CA 1
ATOM 1796 C C . LEU A 1 275 ? 7.697 -35.308 6.867 1.00 28.31 289 LEU A C 1
ATOM 1797 O O . LEU A 1 275 ? 8.570 -35.301 7.725 1.00 27.20 289 LEU A O 1
ATOM 1802 N N . GLU A 1 276 ? 7.950 -35.216 5.555 1.00 28.68 290 GLU A N 1
ATOM 1803 C CA . GLU A 1 276 ? 9.297 -35.078 5.023 1.00 30.14 290 GLU A CA 1
ATOM 1804 C C . GLU A 1 276 ? 9.976 -33.876 5.676 1.00 32.30 290 GLU A C 1
ATOM 1805 O O . GLU A 1 276 ? 9.415 -32.779 5.687 1.00 33.33 290 GLU A O 1
ATOM 1811 N N . ALA A 1 277 ? 11.174 -34.103 6.234 1.00 30.30 291 ALA A N 1
ATOM 1812 C CA . ALA A 1 277 ? 11.985 -33.032 6.793 1.00 30.99 291 ALA A CA 1
ATOM 1813 C C . ALA A 1 277 ? 12.935 -32.499 5.724 1.00 31.56 291 ALA A C 1
ATOM 1814 O O . ALA A 1 277 ? 13.887 -33.173 5.338 1.00 33.21 291 ALA A O 1
ATOM 1816 N N . THR A 1 278 ? 12.673 -31.282 5.245 1.00 28.14 292 THR A N 1
ATOM 1817 C CA . THR A 1 278 ? 13.496 -30.723 4.185 1.00 27.88 292 THR A CA 1
ATOM 1818 C C . THR A 1 278 ? 14.604 -29.863 4.785 1.00 25.31 292 THR A C 1
ATOM 1819 O O . THR A 1 278 ? 15.497 -29.430 4.070 1.00 25.65 292 THR A O 1
ATOM 1823 N N . GLY A 1 279 ? 14.530 -29.619 6.098 1.00 24.59 293 GLY A N 1
ATOM 1824 C CA . GLY A 1 279 ? 15.467 -28.720 6.757 1.00 23.50 293 GLY A CA 1
ATOM 1825 C C . GLY A 1 279 ? 15.069 -27.251 6.609 1.00 22.20 293 GLY A C 1
ATOM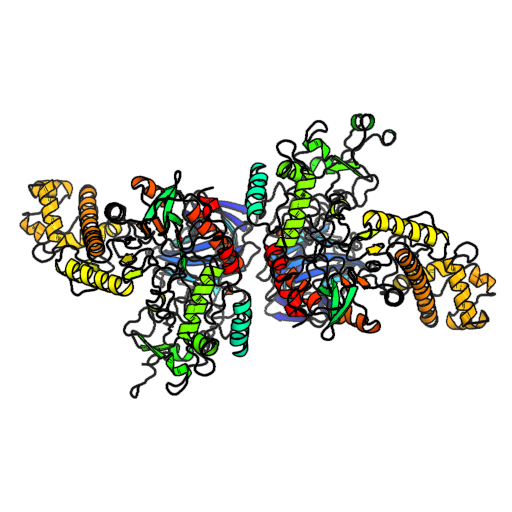 1826 O O . GLY A 1 279 ? 15.835 -26.377 7.002 1.00 21.94 293 GLY A O 1
ATOM 1827 N N . TYR A 1 280 ? 13.878 -26.991 6.032 1.00 21.27 294 TYR A N 1
ATOM 1828 C CA . TYR A 1 280 ? 13.333 -25.638 5.930 1.00 19.96 294 TYR A CA 1
ATOM 1829 C C . TYR A 1 280 ? 11.833 -25.608 6.213 1.00 18.71 294 TYR A C 1
ATOM 1830 O O . TYR A 1 280 ? 11.128 -26.595 6.010 1.00 19.63 294 TYR A O 1
ATOM 1839 N N . PHE A 1 281 ? 11.331 -24.455 6.674 1.00 18.52 295 PHE A N 1
ATOM 1840 C CA . PHE A 1 281 ? 9.890 -24.292 6.824 1.00 17.97 295 PHE A CA 1
ATOM 1841 C C . PHE A 1 281 ? 9.249 -24.336 5.439 1.00 17.27 295 PHE A C 1
ATOM 1842 O O . PHE A 1 281 ? 9.801 -23.780 4.496 1.00 17.49 295 PHE A O 1
ATOM 1850 N N . ARG A 1 282 ? 8.090 -24.993 5.327 1.00 17.80 296 ARG A N 1
ATOM 1851 C CA . ARG A 1 282 ? 7.421 -25.138 4.039 1.00 18.20 296 ARG A CA 1
ATOM 1852 C C . ARG A 1 282 ? 5.918 -25.301 4.260 1.00 18.08 296 ARG A C 1
ATOM 1853 O O . ARG A 1 282 ? 5.456 -25.257 5.399 1.00 17.06 296 ARG A O 1
ATOM 1861 N N . THR A 1 283 ? 5.149 -25.508 3.181 1.00 19.54 297 THR A N 1
ATOM 1862 C CA . THR A 1 283 ? 3.707 -25.667 3.345 1.00 20.24 297 THR A CA 1
ATOM 1863 C C . THR A 1 283 ? 3.286 -27.115 3.077 1.00 20.37 297 THR A C 1
ATOM 1864 O O . THR A 1 283 ? 3.980 -27.851 2.375 1.00 19.80 297 THR A O 1
ATOM 1868 N N . ALA A 1 284 ? 2.159 -27.521 3.679 1.00 19.62 298 ALA A N 1
ATOM 1869 C CA . ALA A 1 284 ? 1.496 -28.776 3.341 1.00 21.02 298 ALA A CA 1
ATOM 1870 C C . ALA A 1 284 ? 0.059 -28.757 3.846 1.00 21.35 298 ALA A C 1
ATOM 1871 O O . ALA A 1 284 ? -0.302 -27.924 4.666 1.00 20.78 298 ALA A O 1
ATOM 1873 N N . LYS A 1 285 ? -0.729 -29.728 3.378 1.00 23.73 299 LYS A N 1
ATOM 1874 C CA . LYS A 1 285 ? -2.076 -29.932 3.872 1.00 24.38 299 LYS A CA 1
ATOM 1875 C C . LYS A 1 285 ? -2.094 -31.154 4.784 1.00 26.21 299 LYS A C 1
ATOM 1876 O O . LYS A 1 285 ? -1.393 -32.128 4.547 1.00 23.71 299 LYS A O 1
ATOM 1882 N N . TYR A 1 286 ? -2.918 -31.082 5.830 1.00 26.61 300 TYR A N 1
ATOM 1883 C CA . TYR A 1 286 ? -3.203 -32.223 6.675 1.00 27.29 300 TYR A CA 1
ATOM 1884 C C . TYR A 1 286 ? -4.667 -32.134 7.087 1.00 28.65 300 TYR A C 1
ATOM 1885 O O . TYR A 1 286 ? -5.135 -31.069 7.492 1.00 27.70 300 TYR A O 1
ATOM 1894 N N . ASN A 1 287 ? -5.401 -33.235 6.916 1.00 30.29 301 ASN A N 1
ATOM 1895 C CA . ASN A 1 287 ? -6.761 -33.295 7.423 1.00 33.24 301 ASN A CA 1
ATOM 1896 C C . ASN A 1 287 ? -7.617 -32.238 6.728 1.00 30.07 301 ASN A C 1
ATOM 1897 O O . ASN A 1 287 ? -8.454 -31.616 7.371 1.00 30.68 301 ASN A O 1
ATOM 1902 N N . ASP A 1 288 ? -7.358 -31.999 5.436 1.00 30.49 302 ASP A N 1
ATOM 1903 C CA . ASP A 1 288 ? -8.144 -31.090 4.610 1.00 31.30 302 ASP A CA 1
ATOM 1904 C C . ASP A 1 288 ? -7.982 -29.630 5.059 1.00 28.79 302 ASP A C 1
ATOM 1905 O O . ASP A 1 288 ? -8.881 -28.810 4.869 1.00 27.44 302 ASP A O 1
ATOM 1910 N N . LYS A 1 289 ? -6.837 -29.306 5.663 1.00 26.08 303 LYS A N 1
ATOM 1911 C CA . LYS A 1 289 ? -6.557 -27.945 6.089 1.00 24.16 303 LYS A CA 1
ATOM 1912 C C . LYS A 1 289 ? -5.111 -27.598 5.746 1.00 22.33 303 LYS A C 1
ATOM 1913 O O . LYS A 1 289 ? -4.231 -28.453 5.827 1.00 21.84 303 LYS A O 1
ATOM 1919 N N . TRP A 1 290 ? -4.867 -26.328 5.393 1.00 19.40 304 TRP A N 1
ATOM 1920 C CA . TRP A 1 290 ? -3.501 -25.889 5.165 1.00 19.11 304 TRP A CA 1
ATOM 1921 C C . TRP A 1 290 ? -2.708 -25.923 6.473 1.00 19.67 304 TRP A C 1
ATOM 1922 O O . TRP A 1 290 ? -3.266 -25.725 7.557 1.00 20.42 304 TRP A O 1
ATOM 1933 N N . SER A 1 291 ? -1.412 -26.217 6.346 1.00 18.06 305 SER A N 1
ATOM 1934 C CA . SER A 1 291 ? -0.482 -26.170 7.462 1.00 18.68 305 SER A CA 1
ATOM 1935 C C . SER A 1 291 ? 0.859 -25.652 6.964 1.00 19.42 305 SER A C 1
ATOM 1936 O O . SER A 1 291 ? 1.114 -25.625 5.754 1.00 19.71 305 SER A O 1
ATOM 1939 N N . LEU A 1 292 ? 1.700 -25.225 7.910 1.00 18.45 306 LEU A N 1
ATOM 1940 C CA . LEU A 1 292 ? 3.115 -25.158 7.608 1.00 17.59 306 LEU A CA 1
ATOM 1941 C C . LEU A 1 292 ? 3.719 -26.462 8.099 1.00 17.28 306 LEU A C 1
ATOM 1942 O O . LEU A 1 292 ? 3.053 -27.238 8.783 1.00 16.16 306 LEU A O 1
ATOM 1947 N N . VAL A 1 293 ? 4.985 -26.665 7.736 1.00 18.26 307 VAL A N 1
ATOM 1948 C CA . VAL A 1 293 ? 5.761 -27.801 8.187 1.00 18.81 307 VAL A CA 1
ATOM 1949 C C . VAL A 1 293 ? 7.121 -27.242 8.591 1.00 18.46 307 VAL A C 1
ATOM 1950 O O . VAL A 1 293 ? 7.716 -26.484 7.831 1.00 17.40 307 VAL A O 1
ATOM 1954 N N . ASP A 1 294 ? 7.587 -27.610 9.793 1.00 20.03 308 ASP A N 1
ATOM 1955 C CA . ASP A 1 294 ? 8.864 -27.124 10.297 1.00 20.67 308 ASP A CA 1
ATOM 1956 C C . ASP A 1 294 ? 10.000 -27.896 9.618 1.00 20.80 308 ASP A C 1
ATOM 1957 O O . ASP A 1 294 ? 9.746 -28.893 8.942 1.00 22.27 308 ASP A O 1
ATOM 1962 N N . PRO A 1 295 ? 11.277 -27.462 9.757 1.00 21.09 309 PRO A N 1
ATOM 1963 C CA . PRO A 1 295 ? 12.412 -28.161 9.149 1.00 21.04 309 PRO A CA 1
ATOM 1964 C C . PRO A 1 295 ? 12.556 -29.660 9.420 1.00 23.16 309 PRO A C 1
ATOM 1965 O O . PRO A 1 295 ? 13.158 -30.358 8.605 1.00 22.96 309 PRO A O 1
ATOM 1969 N N . ASP A 1 296 ? 12.002 -30.121 10.555 1.00 23.35 310 ASP A N 1
ATOM 1970 C CA . ASP A 1 296 ? 12.073 -31.492 11.043 1.00 23.46 310 ASP A CA 1
ATOM 1971 C C . ASP A 1 296 ? 10.845 -32.299 10.613 1.00 24.17 310 ASP A C 1
ATOM 1972 O O . ASP A 1 296 ? 10.777 -33.502 10.860 1.00 23.08 310 ASP A O 1
ATOM 1977 N N . GLY A 1 297 ? 9.887 -31.639 9.954 1.00 25.06 311 GLY A N 1
ATOM 1978 C CA . GLY A 1 297 ? 8.744 -32.322 9.356 1.00 25.53 311 GLY A CA 1
ATOM 1979 C C . GLY A 1 297 ? 7.495 -32.347 10.241 1.00 25.35 311 GLY A C 1
ATOM 1980 O O . GLY A 1 297 ? 6.515 -33.017 9.905 1.00 26.24 311 GLY A O 1
ATOM 1981 N N . TYR A 1 298 ? 7.520 -31.623 11.369 1.00 23.22 312 TYR A N 1
ATOM 1982 C CA . TYR A 1 298 ? 6.352 -31.554 12.232 1.00 23.60 312 TYR A CA 1
ATOM 1983 C C . TYR A 1 298 ? 5.436 -30.437 11.744 1.00 22.25 312 TYR A C 1
ATOM 1984 O O . TYR A 1 298 ? 5.923 -29.436 11.230 1.00 22.43 312 TYR A O 1
ATOM 1993 N N . LEU A 1 299 ? 4.125 -30.590 11.970 1.00 21.59 313 LEU A N 1
ATOM 1994 C CA . LEU A 1 299 ? 3.173 -29.542 11.617 1.00 22.66 313 LEU A CA 1
ATOM 1995 C C . LEU A 1 299 ? 3.462 -28.278 12.422 1.00 21.62 313 LEU A C 1
ATOM 1996 O O . LEU A 1 299 ? 3.955 -28.351 13.546 1.00 24.34 313 LEU A O 1
ATOM 2001 N N . TYR A 1 300 ? 3.139 -27.120 11.833 1.00 21.47 314 TYR A N 1
ATOM 2002 C CA . TYR A 1 300 ? 3.534 -25.833 12.389 1.00 20.09 314 TYR A CA 1
ATOM 2003 C C . TYR A 1 300 ? 2.515 -24.783 11.972 1.00 19.05 314 TYR A C 1
ATOM 2004 O O . TYR A 1 300 ? 2.112 -24.736 10.815 1.00 17.85 314 TYR A O 1
ATOM 2013 N N . LEU A 1 301 ? 2.079 -23.982 12.949 1.00 19.22 315 LEU A N 1
ATOM 2014 C CA . LEU A 1 301 ? 1.274 -22.794 12.707 1.00 19.43 315 LEU A CA 1
ATOM 2015 C C . LEU A 1 301 ? 2.056 -21.600 13.247 1.00 19.26 315 LEU A C 1
ATOM 2016 O O . LEU A 1 301 ? 2.744 -21.728 14.259 1.00 20.67 315 LEU A O 1
ATOM 2021 N N . ALA A 1 302 ? 1.949 -20.444 12.580 1.00 18.81 316 ALA A N 1
ATOM 2022 C CA . ALA A 1 302 ? 2.740 -19.280 12.957 1.00 18.65 316 ALA A CA 1
ATOM 2023 C C . ALA A 1 302 ? 1.941 -18.365 13.881 1.00 19.09 316 ALA A C 1
ATOM 2024 O O . ALA A 1 302 ? 0.989 -17.716 13.448 1.00 18.98 316 ALA A O 1
ATOM 2026 N N . THR A 1 303 ? 2.365 -18.306 15.146 1.00 17.19 317 THR A N 1
ATOM 2027 C CA . THR A 1 303 ? 1.848 -17.337 16.096 1.00 17.12 317 THR A CA 1
ATOM 2028 C C . THR A 1 303 ? 3.023 -16.518 16.620 1.00 17.37 317 THR A C 1
ATOM 2029 O O . THR A 1 303 ? 4.165 -16.985 16.641 1.00 16.67 317 THR A O 1
ATOM 2033 N N . GLY A 1 304 ? 2.739 -15.271 17.007 1.00 16.17 318 GLY A N 1
ATOM 2034 C CA . GLY A 1 304 ? 3.811 -14.379 17.409 1.00 16.54 318 GLY A CA 1
ATOM 2035 C C . GLY A 1 304 ? 3.404 -12.921 17.240 1.00 16.35 318 GLY A C 1
ATOM 2036 O O . GLY A 1 304 ? 2.238 -12.630 16.998 1.00 16.16 318 GLY A O 1
ATOM 2037 N N . ILE A 1 305 ? 4.403 -12.038 17.331 1.00 16.14 319 ILE A N 1
ATOM 2038 C CA . ILE A 1 305 ? 4.213 -10.620 17.552 1.00 16.00 319 ILE A CA 1
ATOM 2039 C C . ILE A 1 305 ? 5.156 -9.870 16.619 1.00 16.38 319 ILE A C 1
ATOM 2040 O O . ILE A 1 305 ? 6.317 -10.258 16.445 1.00 16.74 319 ILE A O 1
ATOM 2045 N N . ASP A 1 306 ? 4.673 -8.749 16.079 1.00 16.98 320 ASP A N 1
ATOM 2046 C CA . ASP A 1 306 ? 5.464 -7.956 15.156 1.00 17.18 320 ASP A CA 1
ATOM 2047 C C . ASP A 1 306 ? 6.236 -6.880 15.912 1.00 17.27 320 ASP A C 1
ATOM 2048 O O . ASP A 1 306 ? 5.903 -6.548 17.047 1.00 16.82 320 ASP A O 1
ATOM 2053 N N . ILE A 1 307 ? 7.249 -6.319 15.241 1.00 17.46 321 ILE A N 1
ATOM 2054 C CA . ILE A 1 307 ? 8.015 -5.182 15.744 1.00 18.57 321 ILE A CA 1
ATOM 2055 C C . ILE A 1 307 ? 8.759 -5.594 17.021 1.00 19.05 321 ILE A C 1
ATOM 2056 O O . ILE A 1 307 ? 8.633 -4.955 18.072 1.00 18.51 321 ILE A O 1
ATOM 2061 N N . ILE A 1 308 ? 9.548 -6.671 16.908 1.00 19.24 322 ILE A N 1
ATOM 2062 C CA . ILE A 1 308 ? 10.485 -7.052 17.958 1.00 19.62 322 ILE A CA 1
ATOM 2063 C C . ILE A 1 308 ? 11.775 -6.272 17.730 1.00 19.44 322 ILE A C 1
ATOM 2064 O O . ILE A 1 308 ? 12.778 -6.834 17.285 1.00 18.83 322 ILE A O 1
ATOM 2069 N N . ARG A 1 309 ? 11.700 -4.966 17.994 1.00 20.35 323 ARG A N 1
ATOM 2070 C CA . ARG A 1 309 ? 12.782 -4.013 17.778 1.00 20.54 323 ARG A CA 1
ATOM 2071 C C . ARG A 1 309 ? 12.368 -2.705 18.449 1.00 20.49 323 ARG A C 1
ATOM 2072 O O . ARG A 1 309 ? 11.235 -2.603 18.920 1.00 18.98 323 ARG A O 1
ATOM 2080 N N . LEU A 1 310 ? 13.276 -1.713 18.444 1.00 21.08 324 LEU A N 1
ATOM 2081 C CA . LEU A 1 310 ? 13.120 -0.480 19.201 1.00 23.49 324 LEU A CA 1
ATOM 2082 C C . LEU A 1 310 ? 12.716 0.691 18.304 1.00 24.06 324 LEU A C 1
ATOM 2083 O O . LEU A 1 310 ? 12.289 1.725 18.816 1.00 23.10 324 LEU A O 1
ATOM 2088 N N . ALA A 1 311 ? 12.825 0.512 16.977 1.00 23.37 325 ALA A N 1
ATOM 2089 C CA . ALA A 1 311 ? 12.749 1.601 16.009 1.00 27.26 325 ALA A CA 1
ATOM 2090 C C . ALA A 1 311 ? 11.472 2.437 16.141 1.00 27.32 325 ALA A C 1
ATOM 2091 O O . ALA A 1 311 ? 11.480 3.620 15.811 1.00 30.48 325 ALA A O 1
ATOM 2093 N N . ASN A 1 312 ? 10.385 1.844 16.639 1.00 27.47 326 ASN A N 1
ATOM 2094 C CA . ASN A 1 312 ? 9.095 2.521 16.622 1.00 26.66 326 ASN A CA 1
ATOM 2095 C C . ASN A 1 312 ? 8.634 2.871 18.038 1.00 24.59 326 ASN A C 1
ATOM 2096 O O . ASN A 1 312 ? 7.467 3.190 18.239 1.00 24.93 326 ASN A O 1
ATOM 2101 N N . SER A 1 313 ? 9.560 2.832 19.002 1.00 23.06 327 SER A N 1
ATOM 2102 C CA . SER A 1 313 ? 9.268 3.197 20.382 1.00 25.10 327 SER A CA 1
ATOM 2103 C C . SER A 1 313 ? 9.679 4.640 20.713 1.00 23.89 327 SER A C 1
ATOM 2104 O O . SER A 1 313 ? 9.746 4.998 21.889 1.00 25.25 327 SER A O 1
ATOM 2107 N N . THR A 1 314 ? 9.939 5.475 19.699 1.00 23.60 328 THR A N 1
ATOM 2108 C CA . THR A 1 314 ? 10.447 6.826 19.934 1.00 24.34 328 THR A CA 1
ATOM 2109 C C . THR A 1 314 ? 9.350 7.871 19.733 1.00 24.34 328 THR A C 1
ATOM 2110 O O . THR A 1 314 ? 8.451 7.692 18.918 1.00 25.61 328 THR A O 1
ATOM 2114 N N . THR A 1 315 ? 9.448 8.978 20.473 1.00 23.33 329 THR A N 1
ATOM 2115 C CA . THR A 1 315 ? 8.472 10.055 20.385 1.00 23.41 329 THR A CA 1
ATOM 2116 C C . THR A 1 315 ? 9.197 11.394 20.244 1.00 24.04 329 THR A C 1
ATOM 2117 O O . THR A 1 315 ? 10.294 11.583 20.773 1.00 25.12 329 THR A O 1
ATOM 2121 N N . LEU A 1 316 ? 8.572 12.330 19.528 1.00 25.50 330 LEU A N 1
ATOM 2122 C CA . LEU A 1 316 ? 9.128 13.662 19.358 1.00 25.84 330 LEU A CA 1
ATOM 2123 C C . LEU A 1 316 ? 9.056 14.436 20.678 1.00 24.91 330 LEU A C 1
ATOM 2124 O O . LEU A 1 316 ? 8.004 14.502 21.305 1.00 25.19 330 LEU A O 1
ATOM 2129 N N . THR A 1 317 ? 10.191 15.024 21.072 1.00 24.78 331 THR A N 1
ATOM 2130 C CA . THR A 1 317 ? 10.364 15.697 22.352 1.00 25.26 331 THR A CA 1
ATOM 2131 C C . THR A 1 317 ? 10.011 17.174 22.228 1.00 24.87 331 THR A C 1
ATOM 2132 O O . THR A 1 317 ? 9.783 17.838 23.237 1.00 24.66 331 THR A O 1
ATOM 2136 N N . GLY A 1 318 ? 10.007 17.688 20.993 1.00 24.45 332 GLY A N 1
ATOM 2137 C CA . GLY A 1 318 ? 9.760 19.106 20.763 1.00 24.51 332 GLY A CA 1
ATOM 2138 C C . GLY A 1 318 ? 11.054 19.893 20.556 1.00 25.88 332 GLY A C 1
ATOM 2139 O O . GLY A 1 318 ? 11.027 21.085 20.255 1.00 24.69 332 GLY A O 1
ATOM 2140 N N . TYR A 1 319 ? 12.196 19.219 20.733 1.00 26.12 333 TYR A N 1
ATOM 2141 C CA . TYR A 1 319 ? 13.481 19.850 20.507 1.00 27.13 333 TYR A CA 1
ATOM 2142 C C . TYR A 1 319 ? 13.906 19.611 19.062 1.00 27.49 333 TYR A C 1
ATOM 2143 O O . TYR A 1 319 ? 13.450 18.664 18.423 1.00 25.76 333 TYR A O 1
ATOM 2152 N N . ASP A 1 320 ? 14.778 20.489 18.554 1.00 27.27 334 ASP A N 1
ATOM 2153 C CA . ASP A 1 320 ? 15.347 20.337 17.224 1.00 29.34 334 ASP A CA 1
ATOM 2154 C C . ASP A 1 320 ? 16.713 21.013 17.185 1.00 30.47 334 ASP A C 1
ATOM 2155 O O . ASP A 1 320 ? 17.214 21.505 18.199 1.00 30.43 334 ASP A O 1
ATOM 2160 N N . PHE A 1 321 ? 17.315 21.011 15.997 1.00 29.66 335 PHE A N 1
ATOM 2161 C CA . PHE A 1 321 ? 18.697 21.422 15.858 1.00 33.51 335 PHE A CA 1
ATOM 2162 C C . PHE A 1 321 ? 18.838 22.258 14.590 1.00 35.16 335 PHE A C 1
ATOM 2163 O O . PHE A 1 321 ? 17.980 22.216 13.708 1.00 34.91 335 PHE A O 1
ATOM 2171 N N . ASP A 1 322 ? 19.930 23.025 14.532 1.00 36.77 336 ASP A N 1
ATOM 2172 C CA . ASP A 1 322 ? 20.334 23.715 13.322 1.00 39.57 336 ASP A CA 1
ATOM 2173 C C . ASP A 1 322 ? 20.468 22.675 12.210 1.00 41.43 336 ASP A C 1
ATOM 2174 O O . ASP A 1 322 ? 21.352 21.817 12.255 1.00 42.45 336 ASP A O 1
ATOM 2179 N N . GLN A 1 323 ? 19.543 22.737 11.244 1.00 40.89 337 GLN A N 1
ATOM 2180 C CA . GLN A 1 323 ? 19.399 21.733 10.201 1.00 42.16 337 GLN A CA 1
ATOM 2181 C C . GLN A 1 323 ? 20.699 21.584 9.415 1.00 43.83 337 GLN A C 1
ATOM 2182 O O . GLN A 1 323 ? 21.044 20.483 8.990 1.00 43.69 337 GLN A O 1
ATOM 2188 N N . ALA A 1 324 ? 21.416 22.701 9.246 1.00 43.20 338 ALA A N 1
ATOM 2189 C CA . ALA A 1 324 ? 22.661 22.730 8.492 1.00 45.02 338 ALA A CA 1
ATOM 2190 C C . ALA A 1 324 ? 23.763 21.951 9.208 1.00 44.20 338 ALA A C 1
ATOM 2191 O O . ALA A 1 324 ? 24.759 21.581 8.585 1.00 43.28 338 ALA A O 1
ATOM 2193 N N . LEU A 1 325 ? 23.591 21.717 10.516 1.00 42.83 339 LEU A N 1
ATOM 2194 C CA . LEU A 1 325 ? 24.626 21.068 11.310 1.00 45.60 339 LEU A CA 1
ATOM 2195 C C . LEU A 1 325 ? 24.386 19.560 11.397 1.00 45.57 339 LEU A C 1
ATOM 2196 O O . LEU A 1 325 ? 25.200 18.837 11.965 1.00 46.71 339 LEU A O 1
ATOM 2201 N N . LEU A 1 326 ? 23.263 19.089 10.843 1.00 46.82 340 LEU A N 1
ATOM 2202 C CA . LEU A 1 326 ? 23.037 17.658 10.712 1.00 50.18 340 LEU A CA 1
ATOM 2203 C C . LEU A 1 326 ? 23.883 17.144 9.551 1.00 52.20 340 LEU A C 1
ATOM 2204 O O . LEU A 1 326 ? 24.045 17.844 8.554 1.00 57.70 340 LEU A O 1
ATOM 2209 N N . ALA A 1 327 ? 24.425 15.931 9.709 1.00 53.23 341 ALA A N 1
ATOM 2210 C CA . ALA A 1 327 ? 25.349 15.329 8.755 1.00 55.10 341 ALA A CA 1
ATOM 2211 C C . ALA A 1 327 ? 24.755 15.325 7.338 1.00 55.31 341 ALA A C 1
ATOM 2212 O O . ALA A 1 327 ? 23.511 15.265 7.228 1.00 54.03 341 ALA A O 1
ATOM 2214 N N . ASN A 1 343 ? 18.340 7.981 15.807 1.00 58.34 357 ASN A N 1
ATOM 2215 C CA . ASN A 1 343 ? 19.790 8.148 15.504 1.00 63.85 357 ASN A CA 1
ATOM 2216 C C . ASN A 1 343 ? 20.273 9.499 16.036 1.00 62.25 357 ASN A C 1
ATOM 2217 O O . ASN A 1 343 ? 20.021 10.539 15.429 1.00 65.34 357 ASN A O 1
ATOM 2222 N N . GLN A 1 344 ? 20.986 9.460 17.170 1.00 59.22 358 GLN A N 1
ATOM 2223 C CA . GLN A 1 344 ? 21.349 10.639 17.947 1.00 57.69 358 GLN A CA 1
ATOM 2224 C C . GLN A 1 344 ? 22.248 11.578 17.137 1.00 57.27 358 GLN A C 1
ATOM 2225 O O . GLN A 1 344 ? 23.143 11.135 16.419 1.00 58.54 358 GLN A O 1
ATOM 2231 N N . VAL A 1 345 ? 21.997 12.887 17.280 1.00 54.62 359 VAL A N 1
ATOM 2232 C CA . VAL A 1 345 ? 22.691 13.926 16.531 1.00 51.59 359 VAL A CA 1
ATOM 2233 C C . VAL A 1 345 ? 24.114 14.090 17.066 1.00 52.35 359 VAL A C 1
ATOM 2234 O O . VAL A 1 345 ? 24.391 13.742 18.213 1.00 49.16 359 VAL A O 1
ATOM 2238 N N . ASN A 1 346 ? 24.990 14.665 16.230 1.00 53.96 360 ASN A N 1
ATOM 2239 C CA . ASN A 1 346 ? 26.413 14.789 16.514 1.00 55.93 360 ASN A CA 1
ATOM 2240 C C . ASN A 1 346 ? 26.686 15.901 17.528 1.00 57.61 360 ASN A C 1
ATOM 2241 O O . ASN A 1 346 ? 25.765 16.538 18.041 1.00 61.33 360 ASN A O 1
ATOM 2246 N N . LYS A 1 347 ? 27.985 16.123 17.775 1.00 55.08 361 LYS A N 1
ATOM 2247 C CA . LYS A 1 347 ? 28.524 16.983 18.817 1.00 53.16 361 LYS A CA 1
ATOM 2248 C C . LYS A 1 347 ? 28.194 18.449 18.531 1.00 50.03 361 LYS A C 1
ATOM 2249 O O . LYS A 1 347 ? 27.745 19.167 19.423 1.00 51.98 361 LYS A O 1
ATOM 2255 N N . GLU A 1 348 ? 28.425 18.879 17.284 1.00 45.77 362 GLU A N 1
ATOM 2256 C CA . GLU A 1 348 ? 28.237 20.267 16.890 1.00 43.71 362 GLU A CA 1
ATOM 2257 C C . GLU A 1 348 ? 26.748 20.614 16.874 1.00 42.10 362 GLU A C 1
ATOM 2258 O O . GLU A 1 348 ? 26.357 21.695 17.317 1.00 39.15 362 GLU A O 1
ATOM 2260 N N . ALA A 1 349 ? 25.929 19.688 16.362 1.00 38.31 363 ALA A N 1
ATOM 2261 C CA . ALA A 1 349 ? 24.494 19.896 16.246 1.00 37.65 363 ALA A CA 1
ATOM 2262 C C . ALA A 1 349 ? 23.843 19.959 17.629 1.00 37.17 363 ALA A C 1
ATOM 2263 O O . ALA A 1 349 ? 22.895 20.713 17.822 1.00 37.95 363 ALA A O 1
ATOM 2265 N N . LEU A 1 350 ? 24.356 19.171 18.585 1.00 38.82 364 LEU A N 1
ATOM 2266 C CA . LEU A 1 350 ? 23.791 19.137 19.929 1.00 40.93 364 LEU A CA 1
ATOM 2267 C C . LEU A 1 350 ? 23.818 20.540 20.541 1.00 40.93 364 LEU A C 1
ATOM 2268 O O . LEU A 1 350 ? 22.921 20.909 21.300 1.00 38.90 364 LEU A O 1
ATOM 2273 N N . LYS A 1 351 ? 24.831 21.329 20.162 1.00 42.86 365 LYS A N 1
ATOM 2274 C CA . LYS A 1 351 ? 25.044 22.646 20.742 1.00 40.75 365 LYS A CA 1
ATOM 2275 C C . LYS A 1 351 ? 23.944 23.628 20.330 1.00 39.24 365 LYS A C 1
ATOM 2276 O O . LYS A 1 351 ? 23.691 24.588 21.051 1.00 39.22 365 LYS A O 1
ATOM 2282 N N . SER A 1 352 ? 23.272 23.371 19.199 1.00 37.18 366 SER A N 1
ATOM 2283 C CA . SER A 1 352 ? 22.243 24.262 18.682 1.00 35.12 366 SER A CA 1
ATOM 2284 C C . SER A 1 352 ? 20.832 23.789 19.050 1.00 32.99 366 SER A C 1
ATOM 2285 O O . SER A 1 352 ? 19.851 24.213 18.438 1.00 30.87 366 SER A O 1
ATOM 2288 N N . ARG A 1 353 ? 20.723 22.919 20.060 1.00 34.10 367 ARG A N 1
ATOM 2289 C CA . ARG A 1 353 ? 19.440 22.367 20.471 1.00 31.15 367 ARG A CA 1
ATOM 2290 C C . ARG A 1 353 ? 18.514 23.515 20.863 1.00 32.26 367 ARG A C 1
ATOM 2291 O O . ARG A 1 353 ? 18.900 24.383 21.647 1.00 33.02 367 ARG A O 1
ATOM 2299 N N . PHE A 1 354 ? 17.303 23.524 20.295 1.00 30.07 368 PHE A N 1
ATOM 2300 C CA . PHE A 1 354 ? 16.332 24.566 20.593 1.00 31.30 368 PHE A CA 1
ATOM 2301 C C . PHE A 1 354 ? 14.932 23.961 20.703 1.00 31.80 368 PHE A C 1
ATOM 2302 O O . PHE A 1 354 ? 14.695 22.847 20.242 1.00 31.11 368 PHE A O 1
ATOM 2310 N N . VAL A 1 355 ? 14.002 24.710 21.310 1.00 32.14 369 VAL A N 1
ATOM 2311 C CA . VAL A 1 355 ? 12.615 24.279 21.355 1.00 32.44 369 VAL A CA 1
ATOM 2312 C C . VAL A 1 355 ? 11.948 24.638 20.027 1.00 32.84 369 VAL A C 1
ATOM 2313 O O . VAL A 1 355 ? 11.800 25.813 19.695 1.00 33.59 369 VAL A O 1
ATOM 2317 N N . ALA A 1 356 ? 11.554 23.611 19.263 1.00 30.61 370 ALA A N 1
ATOM 2318 C CA . ALA A 1 356 ? 10.850 23.827 18.010 1.00 31.77 370 ALA A CA 1
ATOM 2319 C C . ALA A 1 356 ? 9.340 23.742 18.233 1.00 31.46 370 ALA A C 1
ATOM 2320 O O . ALA A 1 356 ? 8.578 24.417 17.544 1.00 33.22 370 ALA A O 1
ATOM 2322 N N . SER A 1 357 ? 8.911 22.912 19.193 1.00 32.14 371 SER A N 1
ATOM 2323 C CA . SER A 1 357 ? 7.504 22.852 19.569 1.00 32.69 371 SER A CA 1
ATOM 2324 C C . SER A 1 357 ? 7.345 22.929 21.084 1.00 33.36 371 SER A C 1
ATOM 2325 O O . SER A 1 357 ? 7.670 21.974 21.797 1.00 31.47 371 SER A O 1
ATOM 2328 N N . GLN A 1 358 ? 6.808 24.066 21.549 1.00 32.14 372 GLN A N 1
ATOM 2329 C CA . GLN A 1 358 ? 6.533 24.284 22.961 1.00 33.60 372 GLN A CA 1
ATOM 2330 C C . GLN A 1 358 ? 5.510 23.261 23.449 1.00 32.17 372 GLN A C 1
ATOM 2331 O O . GLN A 1 358 ? 5.615 22.766 24.573 1.00 34.22 372 GLN A O 1
ATOM 2337 N N . VAL A 1 359 ? 4.533 22.949 22.587 1.00 29.97 373 VAL A N 1
ATOM 2338 C CA . VAL A 1 359 ? 3.465 22.023 22.932 1.00 28.93 373 VAL A CA 1
ATOM 2339 C C . VAL A 1 359 ? 4.063 20.645 23.196 1.00 27.24 373 VAL A C 1
ATOM 2340 O O . VAL A 1 359 ? 3.687 20.001 24.174 1.00 30.20 373 VAL A O 1
ATOM 2344 N N . ARG A 1 360 ? 4.999 20.211 22.342 1.00 26.88 374 ARG A N 1
ATOM 2345 C CA . ARG A 1 360 ? 5.654 18.921 22.536 1.00 26.89 374 ARG A CA 1
ATOM 2346 C C . ARG A 1 360 ? 6.501 18.934 23.809 1.00 25.95 374 ARG A C 1
ATOM 2347 O O . ARG A 1 360 ? 6.431 18.003 24.605 1.00 25.31 374 ARG A O 1
ATOM 2355 N N . LYS A 1 361 ? 7.308 19.981 23.995 1.00 27.76 375 LYS A N 1
ATOM 2356 C CA . LYS A 1 361 ? 8.188 20.042 25.155 1.00 29.63 375 LYS A CA 1
ATOM 2357 C C . LYS A 1 361 ? 7.376 19.804 26.428 1.00 30.12 375 LYS A C 1
ATOM 2358 O O . LYS A 1 361 ? 7.779 19.012 27.276 1.00 29.77 375 LYS A O 1
ATOM 2364 N N . ASN A 1 362 ? 6.198 20.438 26.517 1.00 29.96 376 ASN A N 1
ATOM 2365 C CA . ASN A 1 362 ? 5.458 20.523 27.772 1.00 30.61 376 ASN A CA 1
ATOM 2366 C C . ASN A 1 362 ? 4.675 19.246 28.088 1.00 28.59 376 ASN A C 1
ATOM 2367 O O . ASN A 1 362 ? 4.123 19.120 29.184 1.00 26.16 376 ASN A O 1
ATOM 2372 N N . LEU A 1 363 ? 4.647 18.296 27.143 1.00 26.64 377 LEU A N 1
ATOM 2373 C CA . LEU A 1 363 ? 4.023 16.999 27.382 1.00 25.34 377 LEU A CA 1
ATOM 2374 C C . LEU A 1 363 ? 4.717 16.274 28.533 1.00 23.92 377 LEU A C 1
ATOM 2375 O O . LEU A 1 363 ? 4.070 15.525 29.252 1.00 25.30 377 LEU A O 1
ATOM 2380 N N . PHE A 1 364 ? 6.033 16.487 28.679 1.00 23.69 378 PHE A N 1
ATOM 2381 C CA . PHE A 1 364 ? 6.913 15.614 29.444 1.00 23.39 378 PHE A CA 1
ATOM 2382 C C . PHE A 1 364 ? 7.254 16.200 30.816 1.00 25.30 378 PHE A C 1
ATOM 2383 O O . PHE A 1 364 ? 7.744 17.334 30.903 1.00 25.16 378 PHE A O 1
ATOM 2391 N N . GLU A 1 365 ? 7.021 15.407 31.878 1.00 26.61 379 GLU A N 1
ATOM 2392 C CA . GLU A 1 365 ? 7.466 15.745 33.231 1.00 27.52 379 GLU A CA 1
ATOM 2393 C C . GLU A 1 365 ? 8.993 15.763 33.312 1.00 30.52 379 GLU A C 1
ATOM 2394 O O . GLU A 1 365 ? 9.549 16.552 34.070 1.00 28.53 379 GLU A O 1
ATOM 2400 N N . TRP A 1 366 ? 9.659 14.892 32.532 1.00 29.62 380 TRP A N 1
ATOM 2401 C CA . TRP A 1 366 ? 11.096 14.670 32.634 1.00 30.01 380 TRP A CA 1
ATOM 2402 C C . TRP A 1 366 ? 11.644 14.169 31.301 1.00 29.85 380 TRP A C 1
ATOM 2403 O O . TRP A 1 366 ? 11.102 13.242 30.708 1.00 30.87 380 TRP A O 1
ATOM 2414 N N . LEU A 1 367 ? 12.717 14.812 30.844 1.00 30.55 381 LEU A N 1
ATOM 2415 C CA . LEU A 1 367 ? 13.631 14.255 29.864 1.00 31.04 381 LEU A CA 1
ATOM 2416 C C . LEU A 1 367 ? 15.016 14.323 30.493 1.00 32.08 381 LEU A C 1
ATOM 2417 O O . LEU A 1 367 ? 15.270 15.221 31.290 1.00 32.53 381 LEU A O 1
ATOM 2422 N N . PRO A 1 368 ? 15.952 13.394 30.193 1.00 32.34 382 PRO A N 1
ATOM 2423 C CA . PRO A 1 368 ? 17.291 13.477 30.772 1.00 32.58 382 PRO A CA 1
ATOM 2424 C C . PRO A 1 368 ? 18.089 14.519 29.996 1.00 33.63 382 PRO A C 1
ATOM 2425 O O . PRO A 1 368 ? 17.604 15.061 29.003 1.00 31.79 382 PRO A O 1
ATOM 2429 N N A ASP A 1 369 ? 19.296 14.824 30.483 0.50 34.54 383 ASP A N 1
ATOM 2430 N N B ASP A 1 369 ? 19.305 14.785 30.487 0.50 32.88 383 ASP A N 1
ATOM 2431 C CA A ASP A 1 369 ? 20.236 15.631 29.724 0.50 35.55 383 ASP A CA 1
ATOM 2432 C CA B ASP A 1 369 ? 20.300 15.584 29.793 0.50 32.98 383 ASP A CA 1
ATOM 2433 C C A ASP A 1 369 ? 21.149 14.675 28.965 0.50 33.56 383 ASP A C 1
ATOM 2434 C C B ASP A 1 369 ? 21.136 14.637 28.940 0.50 32.02 383 ASP A C 1
ATOM 2435 O O A ASP A 1 369 ? 21.284 13.516 29.353 0.50 34.99 383 ASP A O 1
ATOM 2436 O O B ASP A 1 369 ? 21.214 13.448 29.247 0.50 33.57 383 ASP A O 1
ATOM 2445 N N . TYR A 1 370 ? 21.761 15.167 27.883 1.00 31.58 384 TYR A N 1
ATOM 2446 C CA . TYR A 1 370 ? 22.531 14.327 26.975 1.00 34.51 384 TYR A CA 1
ATOM 2447 C C . TYR A 1 370 ? 23.736 13.695 27.671 1.00 36.49 384 TYR A C 1
ATOM 2448 O O . TYR A 1 370 ? 24.250 12.681 27.204 1.00 36.93 384 TYR A O 1
ATOM 2457 N N . SER A 1 371 ? 24.171 14.286 28.791 1.00 36.71 385 SER A N 1
ATOM 2458 C CA . SER A 1 371 ? 25.315 13.763 29.521 1.00 38.12 385 SER A CA 1
ATOM 2459 C C . SER A 1 371 ? 24.892 12.665 30.494 1.00 36.06 385 SER A C 1
ATOM 2460 O O . SER A 1 371 ? 25.740 11.920 30.968 1.00 37.72 385 SER A O 1
ATOM 2463 N N . ASP A 1 372 ? 23.590 12.584 30.804 1.00 35.59 386 ASP A N 1
ATOM 2464 C CA . ASP A 1 372 ? 23.070 11.524 31.659 1.00 37.64 386 ASP A CA 1
ATOM 2465 C C . ASP A 1 372 ? 23.281 10.172 30.983 1.00 35.45 386 ASP A C 1
ATOM 2466 O O . ASP A 1 372 ? 23.342 10.101 29.760 1.00 34.78 386 ASP A O 1
ATOM 2471 N N . THR A 1 373 ? 23.367 9.108 31.793 1.00 34.51 387 THR A N 1
ATOM 2472 C CA . THR A 1 373 ? 23.374 7.737 31.300 1.00 34.74 387 THR A CA 1
ATOM 2473 C C . THR A 1 373 ? 22.204 7.519 30.340 1.00 34.10 387 THR A C 1
ATOM 2474 O O . THR A 1 373 ? 22.407 7.061 29.214 1.00 33.29 387 THR A O 1
ATOM 2478 N N . LEU A 1 374 ? 20.997 7.903 30.786 1.00 32.45 388 LEU A N 1
ATOM 2479 C CA . LEU A 1 374 ? 19.764 7.678 30.046 1.00 32.14 388 LEU A CA 1
ATOM 2480 C C . LEU A 1 374 ? 19.626 8.683 28.903 1.00 31.94 388 LEU A C 1
ATOM 2481 O O . LEU A 1 374 ? 18.639 8.660 28.161 1.00 33.61 388 LEU A O 1
ATOM 2486 N N . GLY A 1 375 ? 20.636 9.550 28.763 1.00 30.65 389 GLY A N 1
ATOM 2487 C CA . GLY A 1 375 ? 20.720 10.489 27.658 1.00 29.47 389 GLY A CA 1
ATOM 2488 C C . GLY A 1 375 ? 21.025 9.802 26.328 1.00 29.16 389 GLY A C 1
ATOM 2489 O O . GLY A 1 375 ? 20.932 10.424 25.271 1.00 29.94 389 GLY A O 1
ATOM 2490 N N . LYS A 1 376 ? 21.391 8.516 26.385 1.00 26.59 390 LYS A N 1
ATOM 2491 C CA . LYS A 1 376 ? 21.734 7.778 25.182 1.00 27.82 390 LYS A CA 1
ATOM 2492 C C . LYS A 1 376 ? 20.462 7.379 24.429 1.00 27.71 390 LYS A C 1
ATOM 2493 O O . LYS A 1 376 ? 20.536 6.966 23.276 1.00 27.79 390 LYS A O 1
ATOM 2499 N N . HIS A 1 377 ? 19.299 7.538 25.077 1.00 26.50 391 HIS A N 1
ATOM 2500 C CA . HIS A 1 377 ? 18.025 7.174 24.474 1.00 26.83 391 HIS A CA 1
ATOM 2501 C C . HIS A 1 377 ? 17.415 8.314 23.665 1.00 25.90 391 HIS A C 1
ATOM 2502 O O . HIS A 1 377 ? 16.317 8.163 23.141 1.00 27.20 391 HIS A O 1
ATOM 2509 N N . PHE A 1 378 ? 18.128 9.441 23.553 1.00 25.89 392 PHE A N 1
ATOM 2510 C CA . PHE A 1 378 ? 17.755 10.446 22.570 1.00 26.73 392 PHE A CA 1
ATOM 2511 C C . PHE A 1 378 ? 18.077 9.921 21.173 1.00 26.96 392 PHE A C 1
ATOM 2512 O O . PHE A 1 378 ? 19.060 9.210 20.976 1.00 28.44 392 PHE A O 1
ATOM 2520 N N . GLY A 1 379 ? 17.218 10.271 20.214 1.00 27.49 393 GLY A N 1
ATOM 2521 C CA . GLY A 1 379 ? 17.446 9.969 18.810 1.00 26.93 393 GLY A CA 1
ATOM 2522 C C . GLY A 1 379 ? 17.039 11.158 17.950 1.00 27.97 393 GLY A C 1
ATOM 2523 O O . GLY A 1 379 ? 16.938 12.272 18.454 1.00 26.65 393 GLY A O 1
ATOM 2524 N N . TYR A 1 380 ? 16.815 10.901 16.658 1.00 28.57 394 TYR A N 1
ATOM 2525 C CA . TYR A 1 380 ? 16.400 11.930 15.729 1.00 28.39 394 TYR A CA 1
ATOM 2526 C C . TYR A 1 380 ? 15.588 11.318 14.588 1.00 30.86 394 TYR A C 1
ATOM 2527 O O . TYR A 1 380 ? 15.894 10.224 14.114 1.00 29.18 394 TYR A O 1
ATOM 2536 N N . ARG A 1 381 ? 14.569 12.067 14.150 1.00 31.71 395 ARG A N 1
ATOM 2537 C CA . ARG A 1 381 ? 13.680 11.676 13.067 1.00 35.54 395 ARG A CA 1
ATOM 2538 C C . ARG A 1 381 ? 13.724 12.733 11.970 1.00 36.65 395 ARG A C 1
ATOM 2539 O O . ARG A 1 381 ? 13.341 13.883 12.207 1.00 35.00 395 ARG A O 1
ATOM 2547 N N . LYS A 1 382 ? 14.146 12.313 10.770 1.00 36.64 396 LYS A N 1
ATOM 2548 C CA . LYS A 1 382 ? 14.346 13.220 9.649 1.00 38.95 396 LYS A CA 1
ATOM 2549 C C . LYS A 1 382 ? 13.015 13.586 8.993 1.00 39.94 396 LYS A C 1
ATOM 2550 O O . LYS A 1 382 ? 12.892 14.660 8.402 1.00 41.28 396 LYS A O 1
ATOM 2553 N N . SER A 1 383 ? 12.024 12.693 9.102 1.00 40.42 397 SER A N 1
ATOM 2554 C CA . SER A 1 383 ? 10.764 12.867 8.401 1.00 38.38 397 SER A CA 1
ATOM 2555 C C . SER A 1 383 ? 9.591 12.490 9.304 1.00 36.98 397 SER A C 1
ATOM 2556 O O . SER A 1 383 ? 9.388 11.320 9.605 1.00 39.53 397 SER A O 1
ATOM 2559 N N . ALA A 1 384 ? 8.810 13.489 9.729 1.00 35.91 398 ALA A N 1
ATOM 2560 C CA . ALA A 1 384 ? 7.656 13.232 10.581 1.00 38.73 398 ALA A CA 1
ATOM 2561 C C . ALA A 1 384 ? 6.413 13.898 9.995 1.00 38.41 398 ALA A C 1
ATOM 2562 O O . ALA A 1 384 ? 6.514 14.937 9.349 1.00 39.87 398 ALA A O 1
ATOM 2564 N N . HIS A 1 385 ? 5.237 13.302 10.234 1.00 41.77 399 HIS A N 1
ATOM 2565 C CA . HIS A 1 385 ? 3.998 13.917 9.777 1.00 42.43 399 HIS A CA 1
ATOM 2566 C C . HIS A 1 385 ? 2.890 13.814 10.828 1.00 41.17 399 HIS A C 1
ATOM 2567 O O . HIS A 1 385 ? 3.065 13.197 11.878 1.00 39.87 399 HIS A O 1
ATOM 2574 N N . SER A 1 386 ? 1.766 14.479 10.535 1.00 42.35 400 SER A N 1
ATOM 2575 C CA . SER A 1 386 ? 0.571 14.542 11.366 1.00 42.36 400 SER A CA 1
ATOM 2576 C C . SER A 1 386 ? 0.895 15.106 12.747 1.00 41.74 400 SER A C 1
ATOM 2577 O O . SER A 1 386 ? 0.310 14.689 13.743 1.00 40.06 400 SER A O 1
ATOM 2580 N N . GLY A 1 387 ? 1.819 16.072 12.780 1.00 39.27 401 GLY A N 1
ATOM 2581 C CA . GLY A 1 387 ? 2.187 16.738 14.015 1.00 38.54 401 GLY A CA 1
ATOM 2582 C C . GLY A 1 387 ? 2.729 18.140 13.755 1.00 36.86 401 GLY A C 1
ATOM 2583 O O . GLY A 1 387 ? 2.833 18.570 12.610 1.00 36.84 401 GLY A O 1
ATOM 2584 N N . PRO A 1 388 ? 3.083 18.897 14.817 1.00 36.82 402 PRO A N 1
ATOM 2585 C CA . PRO A 1 388 ? 3.715 20.210 14.653 1.00 36.74 402 PRO A CA 1
ATOM 2586 C C . PRO A 1 388 ? 5.131 20.235 14.068 1.00 37.31 402 PRO A C 1
ATOM 2587 O O . PRO A 1 388 ? 5.614 21.306 13.704 1.00 40.07 402 PRO A O 1
ATOM 2591 N N . LEU A 1 389 ? 5.791 19.072 13.958 1.00 33.54 403 LEU A N 1
ATOM 2592 C CA . LEU A 1 389 ? 7.176 19.036 13.501 1.00 33.29 403 LEU A CA 1
ATOM 2593 C C . LEU A 1 389 ? 7.320 18.164 12.257 1.00 32.30 403 LEU A C 1
ATOM 2594 O O . LEU A 1 389 ? 6.676 17.125 12.149 1.00 37.61 403 LEU A O 1
ATOM 2599 N N . GLU A 1 390 ? 8.207 18.573 11.345 1.00 31.41 404 GLU A N 1
ATOM 2600 C CA . GLU A 1 390 ? 8.495 17.785 10.154 1.00 34.50 404 GLU A CA 1
ATOM 2601 C C . GLU A 1 390 ? 9.723 16.909 10.397 1.00 34.17 404 GLU A C 1
ATOM 2602 O O . GLU A 1 390 ? 10.020 15.997 9.628 1.00 33.47 404 GLU A O 1
ATOM 2608 N N . HIS A 1 391 ? 10.423 17.205 11.496 1.00 34.52 405 HIS A N 1
ATOM 2609 C CA . HIS A 1 391 ? 11.618 16.505 11.924 1.00 32.58 405 HIS A CA 1
ATOM 2610 C C . HIS A 1 391 ? 11.947 16.971 13.338 1.00 32.43 405 HIS A C 1
ATOM 2611 O O . HIS A 1 391 ? 11.486 18.025 13.779 1.00 35.02 405 HIS A O 1
ATOM 2618 N N . GLY A 1 392 ? 12.754 16.186 14.048 1.00 31.56 406 GLY A N 1
ATOM 2619 C CA . GLY A 1 392 ? 13.185 16.623 15.361 1.00 29.71 406 GLY A CA 1
ATOM 2620 C C . GLY A 1 392 ? 13.727 15.485 16.212 1.00 28.81 406 GLY A C 1
ATOM 2621 O O . GLY A 1 392 ? 13.712 14.316 15.819 1.00 27.72 406 GLY A O 1
ATOM 2622 N N . GLU A 1 393 ? 14.202 15.886 17.388 1.00 26.74 407 GLU A N 1
ATOM 2623 C CA . GLU A 1 393 ? 14.706 15.012 18.426 1.00 25.30 407 GLU A CA 1
ATOM 2624 C C . GLU A 1 393 ? 13.605 14.055 18.861 1.00 24.87 407 GLU A C 1
ATOM 2625 O O . GLU A 1 393 ? 12.430 14.424 18.923 1.00 23.95 407 GLU A O 1
ATOM 2631 N N . THR A 1 394 ? 14.006 12.814 19.160 1.00 23.47 408 THR A N 1
ATOM 2632 C CA . THR A 1 394 ? 13.075 11.861 19.737 1.00 23.34 408 THR A CA 1
ATOM 2633 C C . THR A 1 394 ? 13.655 11.377 21.060 1.00 23.34 408 THR A C 1
ATOM 2634 O O . THR A 1 394 ? 14.849 11.533 21.301 1.00 26.83 408 THR A O 1
ATOM 2638 N N . TYR A 1 395 ? 12.801 10.807 21.909 1.00 23.53 409 TYR A N 1
ATOM 2639 C CA . TYR A 1 395 ? 13.266 10.052 23.061 1.00 23.73 409 TYR A CA 1
ATOM 2640 C C . TYR A 1 395 ? 12.529 8.718 23.095 1.00 23.02 409 TYR A C 1
ATOM 2641 O O . TYR A 1 395 ? 11.392 8.652 22.650 1.00 21.93 409 TYR A O 1
ATOM 2650 N N . SER A 1 396 ? 13.196 7.675 23.608 1.00 24.09 410 SER A N 1
ATOM 2651 C CA . SER A 1 396 ? 12.579 6.366 23.791 1.00 22.55 410 SER A CA 1
ATOM 2652 C C . SER A 1 396 ? 12.469 6.006 25.275 1.00 23.90 410 SER A C 1
ATOM 2653 O O . SER A 1 396 ? 13.441 5.561 25.883 1.00 24.66 410 SER A O 1
ATOM 2656 N N . PHE A 1 397 ? 11.269 6.163 25.850 1.00 23.27 411 PHE A N 1
ATOM 2657 C CA . PHE A 1 397 ? 11.079 5.823 27.252 1.00 22.98 411 PHE A CA 1
ATOM 2658 C C . PHE A 1 397 ? 11.159 4.308 27.448 1.00 25.35 411 PHE A C 1
ATOM 2659 O O . PHE A 1 397 ? 11.598 3.843 28.505 1.00 23.83 411 PHE A O 1
ATOM 2667 N N . TYR A 1 398 ? 10.749 3.539 26.429 1.00 23.41 412 TYR A N 1
ATOM 2668 C CA . TYR A 1 398 ? 10.848 2.093 26.547 1.00 23.09 412 TYR A CA 1
ATOM 2669 C C . TYR A 1 398 ? 12.314 1.672 26.652 1.00 23.02 412 TYR A C 1
ATOM 2670 O O . TYR A 1 398 ? 12.655 0.889 27.531 1.00 23.25 412 TYR A O 1
ATOM 2679 N N . ALA A 1 399 ? 13.173 2.204 25.776 1.00 22.71 413 ALA A N 1
ATOM 2680 C CA . ALA A 1 399 ? 14.590 1.864 25.807 1.00 24.48 413 ALA A CA 1
ATOM 2681 C C . ALA A 1 399 ? 15.224 2.342 27.118 1.00 25.10 413 ALA A C 1
ATOM 2682 O O . ALA A 1 399 ? 16.039 1.632 27.700 1.00 24.59 413 ALA A O 1
ATOM 2684 N N . ALA A 1 400 ? 14.855 3.548 27.579 1.00 23.38 414 ALA A N 1
ATOM 2685 C CA . ALA A 1 400 ? 15.339 4.029 28.868 1.00 24.08 414 ALA A CA 1
ATOM 2686 C C . ALA A 1 400 ? 14.988 3.030 29.975 1.00 25.74 414 ALA A C 1
ATOM 2687 O O . ALA A 1 400 ? 15.830 2.692 30.811 1.00 27.50 414 ALA A O 1
ATOM 2689 N N . ASN A 1 401 ? 13.747 2.533 29.952 1.00 24.83 415 ASN A N 1
ATOM 2690 C CA . ASN A 1 401 ? 13.278 1.558 30.925 1.00 24.85 415 ASN A CA 1
ATOM 2691 C C . ASN A 1 401 ? 14.090 0.265 30.869 1.00 24.63 415 ASN A C 1
ATOM 2692 O O . ASN A 1 401 ? 14.339 -0.344 31.911 1.00 23.62 415 ASN A O 1
ATOM 2697 N N . LEU A 1 402 ? 14.495 -0.140 29.658 1.00 23.27 416 LEU A N 1
ATOM 2698 C CA . LEU A 1 402 ? 15.280 -1.354 29.475 1.00 23.56 416 LEU A CA 1
ATOM 2699 C C . LEU A 1 402 ? 16.627 -1.217 30.177 1.00 24.31 416 LEU A C 1
ATOM 2700 O O . LEU A 1 402 ? 17.121 -2.179 30.769 1.00 26.79 416 LEU A O 1
ATOM 2705 N N . GLU A 1 403 ? 17.246 -0.041 30.039 1.00 24.94 417 GLU A N 1
ATOM 2706 C CA . GLU A 1 403 ? 18.548 0.191 30.641 1.00 25.90 417 GLU A CA 1
ATOM 2707 C C . GLU A 1 403 ? 18.401 0.309 32.156 1.00 26.29 417 GLU A C 1
ATOM 2708 O O . GLU A 1 403 ? 19.241 -0.196 32.898 1.00 25.16 417 GLU A O 1
ATOM 2714 N N . ARG A 1 404 ? 17.313 0.950 32.607 1.00 25.89 418 ARG A N 1
ATOM 2715 C CA . ARG A 1 404 ? 17.026 1.029 34.032 1.00 26.75 418 ARG A CA 1
ATOM 2716 C C . ARG A 1 404 ? 16.844 -0.382 34.594 1.00 26.14 418 ARG A C 1
ATOM 2717 O O . ARG A 1 404 ? 17.292 -0.681 35.699 1.00 26.61 418 ARG A O 1
ATOM 2725 N N . LYS A 1 405 ? 16.201 -1.250 33.806 1.00 23.91 419 LYS A N 1
ATOM 2726 C CA . LYS A 1 405 ? 15.733 -2.537 34.294 1.00 24.66 419 LYS A CA 1
ATOM 2727 C C . LYS A 1 405 ? 16.849 -3.578 34.208 1.00 24.46 419 LYS A C 1
ATOM 2728 O O . LYS A 1 405 ? 16.974 -4.415 35.102 1.00 24.85 419 LYS A O 1
ATOM 2734 N N . TYR A 1 406 ? 17.618 -3.524 33.116 1.00 24.43 420 TYR A N 1
ATOM 2735 C CA . TYR A 1 406 ? 18.501 -4.614 32.729 1.00 25.55 420 TYR A CA 1
ATOM 2736 C C . TYR A 1 406 ? 19.936 -4.121 32.584 1.00 25.21 420 TYR A C 1
ATOM 2737 O O . TYR A 1 406 ? 20.826 -4.884 32.214 1.00 26.96 420 TYR A O 1
ATOM 2746 N N . GLY A 1 407 ? 20.154 -2.830 32.825 1.00 26.84 421 GLY A N 1
ATOM 2747 C CA . GLY A 1 407 ? 21.447 -2.244 32.501 1.00 30.31 421 GLY A CA 1
ATOM 2748 C C . GLY A 1 407 ? 22.274 -1.887 33.736 1.00 33.27 421 GLY A C 1
ATOM 2749 O O . GLY A 1 407 ? 23.261 -1.163 33.613 1.00 34.17 421 GLY A O 1
ATOM 2750 N N . GLN A 1 408 ? 21.857 -2.383 34.911 1.00 35.27 422 GLN A N 1
ATOM 2751 C CA . GLN A 1 408 ? 22.538 -2.096 36.167 1.00 40.48 422 GLN A CA 1
ATOM 2752 C C . GLN A 1 408 ? 23.962 -2.626 36.073 1.00 40.34 422 GLN A C 1
ATOM 2753 O O . GLN A 1 408 ? 24.175 -3.708 35.536 1.00 39.68 422 GLN A O 1
ATOM 2759 N N . ASN A 1 409 ? 24.920 -1.856 36.602 1.00 46.61 423 ASN A N 1
ATOM 2760 C CA . ASN A 1 409 ? 26.294 -2.317 36.725 1.00 46.25 423 ASN A CA 1
ATOM 2761 C C . ASN A 1 409 ? 26.865 -2.532 35.324 1.00 45.37 423 ASN A C 1
ATOM 2762 O O . ASN A 1 409 ? 27.666 -3.439 35.105 1.00 48.81 423 ASN A O 1
ATOM 2767 N N . ASN A 1 410 ? 26.411 -1.688 34.388 1.00 43.92 424 ASN A N 1
ATOM 2768 C CA . ASN A 1 410 ? 26.862 -1.616 33.003 1.00 43.32 424 ASN A CA 1
ATOM 2769 C C . ASN A 1 410 ? 26.664 -2.943 32.264 1.00 38.75 424 ASN A C 1
ATOM 2770 O O . ASN A 1 410 ? 27.347 -3.208 31.276 1.00 38.87 424 ASN A O 1
ATOM 2775 N N . ALA A 1 411 ? 25.701 -3.753 32.718 1.00 35.75 425 ALA A N 1
ATOM 2776 C CA . ALA A 1 411 ? 25.332 -4.972 32.016 1.00 34.21 425 ALA A CA 1
ATOM 2777 C C . ALA A 1 411 ? 24.821 -4.628 30.614 1.00 32.32 425 ALA A C 1
ATOM 2778 O O . ALA A 1 411 ? 24.468 -3.481 30.330 1.00 31.48 425 ALA A O 1
ATOM 2780 N N . ASP A 1 412 ? 24.809 -5.636 29.736 1.00 29.86 426 ASP A N 1
ATOM 2781 C CA . ASP A 1 412 ? 24.440 -5.466 28.341 1.00 28.65 426 ASP A CA 1
ATOM 2782 C C . ASP A 1 412 ? 22.915 -5.544 28.253 1.00 27.65 426 ASP A C 1
ATOM 2783 O O . ASP A 1 412 ? 22.363 -6.616 28.014 1.00 24.96 426 ASP A O 1
ATOM 2788 N N . TYR A 1 413 ? 22.248 -4.395 28.454 1.00 27.04 427 TYR A N 1
ATOM 2789 C CA . TYR A 1 413 ? 20.803 -4.359 28.629 1.00 27.31 427 TYR A CA 1
ATOM 2790 C C . TYR A 1 413 ? 20.086 -4.841 27.367 1.00 27.45 427 TYR A C 1
ATOM 2791 O O . TYR A 1 413 ? 19.037 -5.468 27.476 1.00 27.18 427 TYR A O 1
ATOM 2800 N N . MET A 1 414 ? 20.645 -4.542 26.184 1.00 27.04 428 MET A N 1
ATOM 2801 C CA . MET A 1 414 ? 20.026 -4.950 24.930 1.00 28.91 428 MET A CA 1
ATOM 2802 C C . MET A 1 414 ? 20.097 -6.468 24.787 1.00 28.73 428 MET A C 1
ATOM 2803 O O . MET A 1 414 ? 19.116 -7.099 24.403 1.00 27.81 428 MET A O 1
ATOM 2808 N N . GLN A 1 415 ? 21.273 -7.045 25.081 1.00 30.73 429 GLN A N 1
ATOM 2809 C CA . GLN A 1 415 ? 21.463 -8.487 24.995 1.00 30.86 429 GLN A CA 1
ATOM 2810 C C . GLN A 1 415 ? 20.516 -9.191 25.963 1.00 29.27 429 GLN A C 1
ATOM 2811 O O . GLN A 1 415 ? 19.941 -10.219 25.623 1.00 27.45 429 GLN A O 1
ATOM 2817 N N . LYS A 1 416 ? 20.353 -8.626 27.168 1.00 30.03 430 LYS A N 1
ATOM 2818 C CA . LYS A 1 416 ? 19.479 -9.240 28.156 1.00 29.04 430 LYS A CA 1
ATOM 2819 C C . LYS A 1 416 ? 18.023 -9.125 27.702 1.00 27.96 430 LYS A C 1
ATOM 2820 O O . LYS A 1 416 ? 17.227 -10.036 27.924 1.00 26.81 430 LYS A O 1
ATOM 2826 N N . TRP A 1 417 ? 17.691 -8.010 27.044 1.00 25.41 431 TRP A N 1
ATOM 2827 C CA . TRP A 1 417 ? 16.344 -7.818 26.528 1.00 24.22 431 TRP A CA 1
ATOM 2828 C C . TRP A 1 417 ? 16.038 -8.851 25.450 1.00 22.71 431 TRP A C 1
ATOM 2829 O O . TRP A 1 417 ? 14.928 -9.374 25.393 1.00 23.88 431 TRP A O 1
ATOM 2840 N N . ARG A 1 418 ? 17.021 -9.104 24.578 1.00 23.20 432 ARG A N 1
ATOM 2841 C CA . ARG A 1 418 ? 16.872 -10.111 23.543 1.00 24.90 432 ARG A CA 1
ATOM 2842 C C . ARG A 1 418 ? 16.615 -11.471 24.185 1.00 24.73 432 ARG A C 1
ATOM 2843 O O . ARG A 1 418 ? 15.745 -12.212 23.739 1.00 23.38 432 ARG A O 1
ATOM 2851 N N . GLU A 1 419 ? 17.359 -11.774 25.258 1.00 24.56 433 GLU A N 1
ATOM 2852 C CA . GLU A 1 419 ? 17.301 -13.090 25.865 1.00 24.18 433 GLU A CA 1
ATOM 2853 C C . GLU A 1 419 ? 15.950 -13.275 26.543 1.00 23.30 433 GLU A C 1
ATOM 2854 O O . GLU A 1 419 ? 15.369 -14.357 26.507 1.00 23.07 433 GLU A O 1
ATOM 2860 N N . VAL A 1 420 ? 15.473 -12.222 27.209 1.00 21.82 434 VAL A N 1
ATOM 2861 C CA . VAL A 1 420 ? 14.213 -12.316 27.922 1.00 20.58 434 VAL A CA 1
ATOM 2862 C C . VAL A 1 420 ? 13.077 -12.402 26.895 1.00 20.11 434 VAL A C 1
ATOM 2863 O O . VAL A 1 420 ? 12.113 -13.161 27.069 1.00 20.99 434 VAL A O 1
ATOM 2867 N N . THR A 1 421 ? 13.230 -11.663 25.793 1.00 20.19 435 THR A N 1
ATOM 2868 C CA . THR A 1 421 ? 12.258 -11.715 24.703 1.00 20.16 435 THR A CA 1
ATOM 2869 C C . THR A 1 421 ? 12.079 -13.144 24.176 1.00 20.28 435 THR A C 1
ATOM 2870 O O . THR A 1 421 ? 10.951 -13.616 24.075 1.00 19.32 435 THR A O 1
ATOM 2874 N N . LEU A 1 422 ? 13.182 -13.823 23.822 1.00 20.60 436 LEU A N 1
ATOM 2875 C CA . LEU A 1 422 ? 13.109 -15.192 23.318 1.00 20.00 436 LEU A CA 1
ATOM 2876 C C . LEU A 1 422 ? 12.411 -16.097 24.330 1.00 19.69 436 LEU A C 1
ATOM 2877 O O . LEU A 1 422 ? 11.519 -16.860 23.970 1.00 19.94 436 LEU A O 1
ATOM 2882 N N . ASP A 1 423 ? 12.812 -15.988 25.604 1.00 20.28 437 ASP A N 1
ATOM 2883 C CA . ASP A 1 423 ? 12.220 -16.784 26.668 1.00 19.61 437 ASP A CA 1
ATOM 2884 C C . ASP A 1 423 ? 10.727 -16.487 26.816 1.00 19.13 437 ASP A C 1
ATOM 2885 O O . ASP A 1 423 ? 9.932 -17.405 27.031 1.00 19.98 437 ASP A O 1
ATOM 2890 N N . ARG A 1 424 ? 10.349 -15.206 26.721 1.00 18.73 438 ARG A N 1
ATOM 2891 C CA . ARG A 1 424 ? 8.943 -14.828 26.808 1.00 18.55 438 ARG A CA 1
ATOM 2892 C C . ARG A 1 424 ? 8.146 -15.533 25.716 1.00 18.87 438 ARG A C 1
ATOM 2893 O O . ARG A 1 424 ? 7.089 -16.096 25.993 1.00 19.44 438 ARG A O 1
ATOM 2901 N N . MET A 1 425 ? 8.656 -15.496 24.479 1.00 18.67 439 MET A N 1
ATOM 2902 C CA . MET A 1 425 ? 7.960 -16.145 23.380 1.00 19.24 439 MET A CA 1
ATOM 2903 C C . MET A 1 425 ? 7.816 -17.643 23.650 1.00 19.84 439 MET A C 1
ATOM 2904 O O . MET A 1 425 ? 6.754 -18.215 23.409 1.00 19.93 439 MET A O 1
ATOM 2909 N N . ILE A 1 426 ? 8.873 -18.273 24.185 1.00 21.13 440 ILE A N 1
ATOM 2910 C CA . ILE A 1 426 ? 8.791 -19.683 24.537 1.00 22.16 440 ILE A CA 1
ATOM 2911 C C . ILE A 1 426 ? 7.683 -19.858 25.572 1.00 21.96 440 ILE A C 1
ATOM 2912 O O . ILE A 1 426 ? 6.819 -20.720 25.413 1.00 23.13 440 ILE A O 1
ATOM 2917 N N . THR A 1 427 ? 7.729 -19.047 26.638 1.00 22.05 441 THR A N 1
ATOM 2918 C CA . THR A 1 427 ? 6.867 -19.250 27.794 1.00 22.27 441 THR A CA 1
ATOM 2919 C C . THR A 1 427 ? 5.410 -19.003 27.401 1.00 22.95 441 THR A C 1
ATOM 2920 O O . THR A 1 427 ? 4.502 -19.692 27.867 1.00 23.17 441 THR A O 1
ATOM 2924 N N . TRP A 1 428 ? 5.204 -18.004 26.534 1.00 21.57 442 TRP A N 1
ATOM 2925 C CA . TRP A 1 428 ? 3.863 -17.617 26.134 1.00 22.28 442 TRP A CA 1
ATOM 2926 C C . TRP A 1 428 ? 3.333 -18.565 25.063 1.00 22.43 442 TRP A C 1
ATOM 2927 O O . TRP A 1 428 ? 2.155 -18.492 24.716 1.00 22.47 442 TRP A O 1
ATOM 2938 N N . GLY A 1 429 ? 4.214 -19.436 24.545 1.00 22.17 443 GLY A N 1
ATOM 2939 C CA . GLY A 1 429 ? 3.814 -20.465 23.598 1.00 19.63 443 GLY A CA 1
ATOM 2940 C C . GLY A 1 429 ? 3.858 -20.014 22.133 1.00 20.42 443 GLY A C 1
ATOM 2941 O O . GLY A 1 429 ? 3.451 -20.754 21.241 1.00 20.60 443 GLY A O 1
ATOM 2942 N N . PHE A 1 430 ? 4.361 -18.808 21.863 1.00 19.92 444 PHE A N 1
ATOM 2943 C CA . PHE A 1 430 ? 4.355 -18.327 20.489 1.00 19.89 444 PHE A CA 1
ATOM 2944 C C . PHE A 1 430 ? 5.349 -19.134 19.647 1.00 18.82 444 PHE A C 1
ATOM 2945 O O . PHE A 1 430 ? 6.492 -19.368 20.054 1.00 18.03 444 PHE A O 1
ATOM 2953 N N . SER A 1 431 ? 4.915 -19.493 18.433 1.00 17.00 445 SER A N 1
ATOM 2954 C CA . SER A 1 431 ? 5.699 -20.331 17.539 1.00 17.18 445 SER A CA 1
ATOM 2955 C C . SER A 1 431 ? 6.805 -19.557 16.823 1.00 17.17 445 SER A C 1
ATOM 2956 O O . SER A 1 431 ? 7.683 -20.191 16.232 1.00 16.30 445 SER A O 1
ATOM 2959 N N . SER A 1 432 ? 6.728 -18.214 16.829 1.00 16.90 446 SER A N 1
ATOM 2960 C CA . SER A 1 432 ? 7.597 -17.397 15.989 1.00 17.68 446 SER A CA 1
ATOM 2961 C C . SER A 1 432 ? 7.784 -16.003 16.577 1.00 17.82 446 SER A C 1
ATOM 2962 O O . SER A 1 432 ? 7.016 -15.579 17.434 1.00 19.76 446 SER A O 1
ATOM 2965 N N . LEU A 1 433 ? 8.828 -15.310 16.104 1.00 18.36 447 LEU A N 1
ATOM 2966 C CA . LEU A 1 433 ? 8.924 -13.855 16.154 1.00 17.49 447 LEU A CA 1
ATOM 2967 C C . LEU A 1 433 ? 8.335 -13.340 14.848 1.00 18.11 447 LEU A C 1
ATOM 2968 O O . LEU A 1 433 ? 8.648 -13.869 13.786 1.00 16.36 447 LEU A O 1
ATOM 2973 N N . GLY A 1 434 ? 7.537 -12.262 14.924 1.00 19.37 448 GLY A N 1
ATOM 2974 C CA . GLY A 1 434 ? 6.807 -11.798 13.760 1.00 19.38 448 GLY A CA 1
ATOM 2975 C C . GLY A 1 434 ? 7.640 -10.894 12.857 1.00 18.81 448 GLY A C 1
ATOM 2976 O O . GLY A 1 434 ? 8.868 -10.878 12.925 1.00 18.44 448 GLY A O 1
ATOM 2977 N N . ASN A 1 435 ? 6.931 -10.174 11.986 1.00 17.99 449 ASN A N 1
ATOM 2978 C CA . ASN A 1 435 ? 7.541 -9.310 10.993 1.00 18.96 449 ASN A CA 1
ATOM 2979 C C . ASN A 1 435 ? 8.236 -8.147 11.691 1.00 18.57 449 ASN A C 1
ATOM 2980 O O . ASN A 1 435 ? 7.799 -7.708 12.757 1.00 19.49 449 ASN A O 1
ATOM 2985 N N . TRP A 1 436 ? 9.310 -7.665 11.066 1.00 17.90 450 TRP A N 1
ATOM 2986 C CA . TRP A 1 436 ? 10.121 -6.572 11.594 1.00 19.19 450 TRP A CA 1
ATOM 2987 C C . TRP A 1 436 ? 10.722 -6.960 12.949 1.00 20.79 450 TRP A C 1
ATOM 2988 O O . TRP A 1 436 ? 10.710 -6.168 13.895 1.00 21.57 450 TRP A O 1
ATOM 2999 N N . THR A 1 437 ? 11.246 -8.187 13.017 1.00 20.25 451 THR A N 1
ATOM 3000 C CA . THR A 1 437 ? 12.166 -8.598 14.068 1.00 19.85 451 THR A CA 1
ATOM 3001 C C . THR A 1 437 ? 13.533 -7.991 13.771 1.00 20.67 451 THR A C 1
ATOM 3002 O O . THR A 1 437 ? 14.002 -8.005 12.623 1.00 19.02 451 THR A O 1
ATOM 3006 N N . ASP A 1 438 ? 14.154 -7.435 14.816 1.00 22.04 452 ASP A N 1
ATOM 3007 C CA . ASP A 1 438 ? 15.474 -6.847 14.665 1.00 24.68 452 ASP A CA 1
ATOM 3008 C C . ASP A 1 438 ? 16.445 -7.938 14.214 1.00 24.79 452 ASP A C 1
ATOM 3009 O O . ASP A 1 438 ? 16.477 -9.018 14.802 1.00 25.46 452 ASP A O 1
ATOM 3014 N N . PRO A 1 439 ? 17.251 -7.698 13.153 1.00 25.51 453 PRO A N 1
ATOM 3015 C CA . PRO A 1 439 ? 18.183 -8.711 12.647 1.00 24.76 453 PRO A CA 1
ATOM 3016 C C . PRO A 1 439 ? 19.124 -9.252 13.723 1.00 25.20 453 PRO A C 1
ATOM 3017 O O . PRO A 1 439 ? 19.748 -10.290 13.524 1.00 24.51 453 PRO A O 1
ATOM 3021 N N . SER A 1 440 ? 19.165 -8.564 14.870 1.00 25.43 454 SER A N 1
ATOM 3022 C CA . SER A 1 440 ? 19.876 -8.986 16.070 1.00 28.29 454 SER A CA 1
ATOM 3023 C C . SER A 1 440 ? 19.489 -10.406 16.462 1.00 27.09 454 SER A C 1
ATOM 3024 O O . SER A 1 440 ? 20.265 -11.108 17.102 1.00 27.54 454 SER A O 1
ATOM 3027 N N . TYR A 1 441 ? 18.261 -10.790 16.112 1.00 24.64 455 TYR A N 1
ATOM 3028 C CA . TYR A 1 441 ? 17.672 -12.042 16.549 1.00 22.38 455 TYR A CA 1
ATOM 3029 C C . TYR A 1 441 ? 17.899 -13.152 15.524 1.00 21.56 455 TYR A C 1
ATOM 3030 O O . TYR A 1 441 ? 17.586 -14.305 15.797 1.00 23.61 455 TYR A O 1
ATOM 3039 N N . TYR A 1 442 ? 18.417 -12.806 14.341 1.00 22.83 456 TYR A N 1
ATOM 3040 C CA . TYR A 1 442 ? 18.349 -13.709 13.200 1.00 23.32 456 TYR A CA 1
ATOM 3041 C C . TYR A 1 442 ? 19.211 -14.951 13.425 1.00 26.18 456 TYR A C 1
ATOM 3042 O O . TYR A 1 442 ? 18.907 -16.015 12.896 1.00 24.13 456 TYR A O 1
ATOM 3051 N N . ASP A 1 443 ? 20.265 -14.812 14.239 1.00 28.19 457 ASP A N 1
ATOM 3052 C CA . ASP A 1 443 ? 21.193 -15.899 14.494 1.00 29.42 457 ASP A CA 1
ATOM 3053 C C . ASP A 1 443 ? 20.744 -16.716 15.705 1.00 29.16 457 ASP A C 1
ATOM 3054 O O . ASP A 1 443 ? 21.455 -17.625 16.123 1.00 28.92 457 ASP A O 1
ATOM 3059 N N . ASN A 1 444 ? 19.574 -16.387 16.279 1.00 27.57 458 ASN A N 1
ATOM 3060 C CA . ASN A 1 444 ? 19.070 -17.152 17.408 1.00 25.40 458 ASN A CA 1
ATOM 3061 C C . ASN A 1 444 ? 18.719 -18.556 16.917 1.00 24.26 458 ASN A C 1
ATOM 3062 O O . ASN A 1 444 ? 18.368 -18.763 15.751 1.00 22.41 458 ASN A O 1
ATOM 3067 N N . GLN A 1 445 ? 18.862 -19.523 17.815 1.00 24.88 459 GLN A N 1
ATOM 3068 C CA . GLN A 1 445 ? 18.576 -20.909 17.487 1.00 26.81 459 GLN A CA 1
ATOM 3069 C C . GLN A 1 445 ? 17.577 -21.456 18.500 1.00 25.75 459 GLN A C 1
ATOM 3070 O O . GLN A 1 445 ? 17.699 -22.601 18.927 1.00 28.06 459 GLN A O 1
ATOM 3076 N N . LYS A 1 446 ? 16.567 -20.639 18.837 1.00 24.41 460 LYS A N 1
ATOM 3077 C CA . LYS A 1 446 ? 15.602 -20.965 19.879 1.00 25.48 460 LYS A CA 1
ATOM 3078 C C . LYS A 1 446 ? 14.168 -20.669 19.430 1.00 23.06 460 LYS A C 1
ATOM 3079 O O . LYS A 1 446 ? 13.261 -21.410 19.795 1.00 21.61 460 LYS A O 1
ATOM 3085 N N . VAL A 1 447 ? 13.958 -19.563 18.696 1.00 20.83 461 VAL A N 1
ATOM 3086 C CA . VAL A 1 447 ? 12.620 -19.213 18.236 1.00 20.45 461 VAL A CA 1
ATOM 3087 C C . VAL A 1 447 ? 12.695 -18.850 16.756 1.00 19.51 461 VAL A C 1
ATOM 3088 O O . VAL A 1 447 ? 13.442 -17.940 16.394 1.00 20.02 461 VAL A O 1
ATOM 3092 N N . PRO A 1 448 ? 11.903 -19.519 15.880 1.00 18.55 462 PRO A N 1
ATOM 3093 C CA . PRO A 1 448 ? 11.862 -19.190 14.452 1.00 19.20 462 PRO A CA 1
ATOM 3094 C C . PRO A 1 448 ? 11.353 -17.758 14.275 1.00 18.40 462 PRO A C 1
ATOM 3095 O O . PRO A 1 448 ? 10.697 -17.218 15.170 1.00 18.30 462 PRO A O 1
ATOM 3099 N N . TYR A 1 449 ? 11.677 -17.159 13.125 1.00 17.90 463 TYR A N 1
ATOM 3100 C CA . TYR A 1 449 ? 11.427 -15.743 12.913 1.00 18.95 463 TYR A CA 1
ATOM 3101 C C . TYR A 1 449 ? 11.061 -15.503 11.452 1.00 17.88 463 TYR A C 1
ATOM 3102 O O . TYR A 1 449 ? 11.382 -16.306 10.586 1.00 17.60 463 TYR A O 1
ATOM 3111 N N . PHE A 1 450 ? 10.340 -14.405 11.210 1.00 17.67 464 PHE A N 1
ATOM 3112 C CA . PHE A 1 450 ? 9.976 -13.968 9.873 1.00 16.31 464 PHE A CA 1
ATOM 3113 C C . PHE A 1 450 ? 10.912 -12.821 9.509 1.00 17.09 464 PHE A C 1
ATOM 3114 O O . PHE A 1 450 ? 11.186 -11.984 10.363 1.00 18.13 464 PHE A O 1
ATOM 3122 N N . ALA A 1 451 ? 11.426 -12.823 8.270 1.00 17.21 465 ALA A N 1
ATOM 3123 C CA . ALA A 1 451 ? 12.273 -11.748 7.776 1.00 17.61 465 ALA A CA 1
ATOM 3124 C C . ALA A 1 451 ? 11.488 -10.875 6.794 1.00 17.92 465 ALA A C 1
ATOM 3125 O O . ALA A 1 451 ? 10.383 -11.224 6.378 1.00 17.45 465 ALA A O 1
ATOM 3127 N N . ASN A 1 452 ? 12.082 -9.740 6.426 1.00 19.03 466 ASN A N 1
ATOM 3128 C CA . ASN A 1 452 ? 11.408 -8.752 5.605 1.00 20.05 466 ASN A CA 1
ATOM 3129 C C . ASN A 1 452 ? 12.432 -7.936 4.824 1.00 20.50 466 ASN A C 1
ATOM 3130 O O . ASN A 1 452 ? 13.570 -7.779 5.253 1.00 20.71 466 ASN A O 1
ATOM 3135 N N . GLY A 1 453 ? 11.989 -7.412 3.681 1.00 21.43 467 GLY A N 1
ATOM 3136 C CA . GLY A 1 453 ? 12.659 -6.320 2.992 1.00 22.09 467 GLY A CA 1
ATOM 3137 C C . GLY A 1 453 ? 11.645 -5.373 2.352 1.00 22.26 467 GLY A C 1
ATOM 3138 O O . GLY A 1 453 ? 10.488 -5.749 2.166 1.00 21.06 467 GLY A O 1
ATOM 3139 N N . TRP A 1 454 ? 12.087 -4.132 2.095 1.00 21.93 468 TRP A N 1
ATOM 3140 C CA . TRP A 1 454 ? 11.351 -3.129 1.344 1.00 21.49 468 TRP A CA 1
ATOM 3141 C C . TRP A 1 454 ? 12.066 -2.919 0.017 1.00 21.48 468 TRP A C 1
ATOM 3142 O O . TRP A 1 454 ? 13.267 -2.669 0.016 1.00 21.42 468 TRP A O 1
ATOM 3153 N N . ILE A 1 455 ? 11.325 -2.960 -1.096 1.00 20.51 469 ILE A N 1
ATOM 3154 C CA . ILE A 1 455 ? 11.901 -2.598 -2.382 1.00 20.40 469 ILE A CA 1
ATOM 3155 C C . ILE A 1 455 ? 11.751 -1.091 -2.591 1.00 22.30 469 ILE A C 1
ATOM 3156 O O . ILE A 1 455 ? 10.643 -0.572 -2.766 1.00 21.99 469 ILE A O 1
ATOM 3161 N N . ILE A 1 456 ? 12.899 -0.411 -2.546 1.00 22.39 470 ILE A N 1
ATOM 3162 C CA . ILE A 1 456 ? 12.994 1.035 -2.614 1.00 25.83 470 ILE A CA 1
ATOM 3163 C C . ILE A 1 456 ? 14.051 1.358 -3.660 1.00 26.46 470 ILE A C 1
ATOM 3164 O O . ILE A 1 456 ? 15.023 0.622 -3.794 1.00 27.17 470 ILE A O 1
ATOM 3169 N N . GLY A 1 457 ? 13.864 2.463 -4.383 1.00 27.83 471 GLY A N 1
ATOM 3170 C CA . GLY A 1 457 ? 14.829 2.823 -5.410 1.00 27.94 471 GLY A CA 1
ATOM 3171 C C . GLY A 1 457 ? 14.375 3.998 -6.263 1.00 28.97 471 GLY A C 1
ATOM 3172 O O . GLY A 1 457 ? 13.359 4.632 -5.979 1.00 27.76 471 GLY A O 1
ATOM 3173 N N . ASP A 1 458 ? 15.148 4.255 -7.322 1.00 30.25 472 ASP A N 1
ATOM 3174 C CA . ASP A 1 458 ? 14.916 5.383 -8.202 1.00 31.62 472 ASP A CA 1
ATOM 3175 C C . ASP A 1 458 ? 14.328 4.890 -9.521 1.00 32.15 472 ASP A C 1
ATOM 3176 O O . ASP A 1 458 ? 14.325 5.629 -10.502 1.00 32.58 472 ASP A O 1
ATOM 3181 N N . PHE A 1 459 ? 13.846 3.635 -9.547 1.00 28.33 473 PHE A N 1
ATOM 3182 C CA . PHE A 1 459 ? 13.121 3.124 -10.700 1.00 25.56 473 PHE A CA 1
ATOM 3183 C C . PHE A 1 459 ? 11.945 4.056 -10.998 1.00 24.54 473 PHE A C 1
ATOM 3184 O O . PHE A 1 459 ? 11.549 4.837 -10.145 1.00 23.04 473 PHE A O 1
ATOM 3192 N N . LYS A 1 460 ? 11.411 3.975 -12.222 1.00 25.12 474 LYS A N 1
ATOM 3193 C CA . LYS A 1 460 ? 10.228 4.713 -12.630 1.00 24.84 474 LYS A CA 1
ATOM 3194 C C . LYS A 1 460 ? 9.026 4.263 -11.805 1.00 24.47 474 LYS A C 1
ATOM 3195 O O . LYS A 1 460 ? 9.005 3.156 -11.274 1.00 22.96 474 LYS A O 1
ATOM 3201 N N . THR A 1 461 ? 8.003 5.119 -11.733 1.00 24.31 475 THR A N 1
ATOM 3202 C CA . THR A 1 461 ? 6.860 4.843 -10.880 1.00 25.39 475 THR A CA 1
ATOM 3203 C C . THR A 1 461 ? 5.558 5.007 -11.657 1.00 25.86 475 THR A C 1
ATOM 3204 O O . THR A 1 461 ? 5.538 5.612 -12.729 1.00 26.30 475 THR A O 1
ATOM 3208 N N . VAL A 1 462 ? 4.492 4.414 -11.111 1.00 25.61 476 VAL A N 1
ATOM 3209 C CA . VAL A 1 462 ? 3.134 4.604 -11.590 1.00 24.43 476 VAL A CA 1
ATOM 3210 C C . VAL A 1 462 ? 2.304 5.119 -10.422 1.00 25.84 476 VAL A C 1
ATOM 3211 O O . VAL A 1 462 ? 2.711 5.009 -9.265 1.00 25.22 476 VAL A O 1
ATOM 3215 N N . SER A 1 463 ? 1.142 5.686 -10.740 1.00 28.03 477 SER A N 1
ATOM 3216 C CA . SER A 1 463 ? 0.304 6.247 -9.698 1.00 32.59 477 SER A CA 1
ATOM 3217 C C . SER A 1 463 ? -1.123 5.741 -9.857 1.00 35.28 477 SER A C 1
ATOM 3218 O O . SER A 1 463 ? -1.512 5.309 -10.940 1.00 34.51 477 SER A O 1
ATOM 3221 N N . SER A 1 464 ? -1.887 5.808 -8.764 1.00 40.03 478 SER A N 1
ATOM 3222 C CA . SER A 1 464 ? -3.301 5.475 -8.797 1.00 46.26 478 SER A CA 1
ATOM 3223 C C . SER A 1 464 ? -4.106 6.663 -9.321 1.00 51.90 478 SER A C 1
ATOM 3224 O O . SER A 1 464 ? -5.265 6.512 -9.698 1.00 54.79 478 SER A O 1
ATOM 3227 N N . GLY A 1 465 ? -3.481 7.847 -9.334 1.00 54.30 479 GLY A N 1
ATOM 3228 C CA . GLY A 1 465 ? -4.162 9.079 -9.696 1.00 58.43 479 GLY A CA 1
ATOM 3229 C C . GLY A 1 465 ? -4.744 9.790 -8.475 1.00 62.45 479 GLY A C 1
ATOM 3230 O O . GLY A 1 465 ? -5.492 10.757 -8.622 1.00 60.09 479 GLY A O 1
ATOM 3231 N N . ASN A 1 466 ? -4.398 9.278 -7.283 1.00 62.36 480 ASN A N 1
ATOM 3232 C CA . ASN A 1 466 ? -4.743 9.874 -6.000 1.00 62.42 480 ASN A CA 1
ATOM 3233 C C . ASN A 1 466 ? -3.472 9.971 -5.161 1.00 62.24 480 ASN A C 1
ATOM 3234 O O . ASN A 1 466 ? -2.835 8.959 -4.878 1.00 59.33 480 ASN A O 1
ATOM 3236 N N . ASP A 1 467 ? -3.121 11.203 -4.772 1.00 66.20 481 ASP A N 1
ATOM 3237 C CA . ASP A 1 467 ? -1.813 11.530 -4.223 1.00 65.59 481 ASP A CA 1
ATOM 3238 C C . ASP A 1 467 ? -1.638 10.937 -2.823 1.00 66.74 481 ASP A C 1
ATOM 3239 O O . ASP A 1 467 ? -0.511 10.683 -2.398 1.00 66.12 481 ASP A O 1
ATOM 3241 N N . PHE A 1 468 ? -2.758 10.725 -2.118 1.00 66.78 482 PHE A N 1
ATOM 3242 C CA . PHE A 1 468 ? -2.753 10.239 -0.746 1.00 67.38 482 PHE A CA 1
ATOM 3243 C C . PHE A 1 468 ? -2.518 8.729 -0.712 1.00 70.47 482 PHE A C 1
ATOM 3244 O O . PHE A 1 468 ? -2.028 8.200 0.288 1.00 68.89 482 PHE A O 1
ATOM 3246 N N . TRP A 1 469 ? -2.884 8.051 -1.810 1.00 70.68 483 TRP A N 1
ATOM 3247 C CA . TRP A 1 469 ? -2.703 6.615 -1.956 1.00 71.63 483 TRP A CA 1
ATOM 3248 C C . TRP A 1 469 ? -1.215 6.286 -2.075 1.00 71.48 483 TRP A C 1
ATOM 3249 O O . TRP A 1 469 ? -0.747 5.298 -1.515 1.00 77.45 483 TRP A O 1
ATOM 3251 N N . GLY A 1 470 ? -0.473 7.132 -2.798 1.00 65.96 484 GLY A N 1
ATOM 3252 C CA . GLY A 1 470 ? 0.968 6.978 -2.880 1.00 58.59 484 GLY A CA 1
ATOM 3253 C C . GLY A 1 470 ? 1.412 6.359 -4.202 1.00 52.37 484 GLY A C 1
ATOM 3254 O O . GLY A 1 470 ? 0.595 5.889 -4.997 1.00 52.15 484 GLY A O 1
ATOM 3255 N N . ALA A 1 471 ? 2.733 6.371 -4.400 1.00 45.74 485 ALA A N 1
ATOM 3256 C CA . ALA A 1 471 ? 3.364 5.946 -5.635 1.00 37.85 485 ALA A CA 1
ATOM 3257 C C . ALA A 1 471 ? 3.537 4.430 -5.631 1.00 32.82 485 ALA A C 1
ATOM 3258 O O . ALA A 1 471 ? 3.556 3.795 -4.577 1.00 32.67 485 ALA A O 1
ATOM 3260 N N . MET A 1 472 ? 3.643 3.857 -6.829 1.00 28.25 486 MET A N 1
ATOM 3261 C CA . MET A 1 472 ? 3.840 2.424 -6.980 1.00 26.16 486 MET A CA 1
ATOM 3262 C C . MET A 1 472 ? 4.995 2.201 -7.952 1.00 25.41 486 MET A C 1
ATOM 3263 O O . MET A 1 472 ? 5.285 3.068 -8.772 1.00 24.97 486 MET A O 1
ATOM 3268 N N . PRO A 1 473 ? 5.744 1.082 -7.857 1.00 23.70 487 PRO A N 1
ATOM 3269 C CA . PRO A 1 473 ? 6.864 0.856 -8.770 1.00 22.84 487 PRO A CA 1
ATOM 3270 C C . PRO A 1 473 ? 6.386 0.598 -10.195 1.00 23.00 487 PRO A C 1
ATOM 3271 O O . PRO A 1 473 ? 5.421 -0.141 -10.411 1.00 24.17 487 PRO A O 1
ATOM 3275 N N . ASP A 1 474 ? 7.077 1.189 -11.175 1.00 22.26 488 ASP A N 1
ATOM 3276 C CA . ASP A 1 474 ? 6.860 0.715 -12.531 1.00 22.4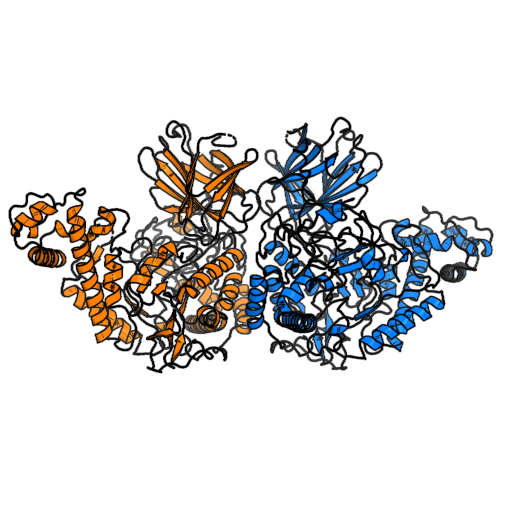3 488 ASP A CA 1
ATOM 3277 C C . ASP A 1 474 ? 7.640 -0.581 -12.698 1.00 22.62 488 ASP A C 1
ATOM 3278 O O . ASP A 1 474 ? 8.854 -0.564 -12.930 1.00 22.60 488 ASP A O 1
ATOM 3283 N N . VAL A 1 475 ? 6.911 -1.693 -12.583 1.00 21.96 489 VAL A N 1
ATOM 3284 C CA . VAL A 1 475 ? 7.531 -3.000 -12.418 1.00 21.99 489 VAL A CA 1
ATOM 3285 C C . VAL A 1 475 ? 8.100 -3.514 -13.739 1.00 22.82 489 VAL A C 1
ATOM 3286 O O . VAL A 1 475 ? 8.854 -4.490 -13.736 1.00 26.13 489 VAL A O 1
ATOM 3290 N N . PHE A 1 476 ? 7.758 -2.848 -14.852 1.00 24.05 490 PHE A N 1
ATOM 3291 C CA . PHE A 1 476 ? 8.319 -3.178 -16.158 1.00 24.49 490 PHE A CA 1
ATOM 3292 C C . PHE A 1 476 ? 9.582 -2.359 -16.434 1.00 25.15 490 PHE A C 1
ATOM 3293 O O . PHE A 1 476 ? 10.195 -2.515 -17.492 1.00 24.37 490 PHE A O 1
ATOM 3301 N N . ASP A 1 477 ? 9.959 -1.481 -15.491 1.00 24.85 491 ASP A N 1
ATOM 3302 C CA . ASP A 1 477 ? 11.214 -0.744 -15.590 1.00 27.02 491 ASP A CA 1
ATOM 3303 C C . ASP A 1 477 ? 12.343 -1.684 -15.173 1.00 25.65 491 ASP A C 1
ATOM 3304 O O . ASP A 1 477 ? 12.336 -2.173 -14.048 1.00 23.85 491 ASP A O 1
ATOM 3309 N N . PRO A 1 478 ? 13.324 -2.005 -16.053 1.00 26.71 492 PRO A N 1
ATOM 3310 C CA . PRO A 1 478 ? 14.397 -2.933 -15.683 1.00 26.49 492 PRO A CA 1
ATOM 3311 C C . PRO A 1 478 ? 15.025 -2.591 -14.335 1.00 26.64 492 PRO A C 1
ATOM 3312 O O . PRO A 1 478 ? 15.361 -3.492 -13.580 1.00 27.14 492 PRO A O 1
ATOM 3316 N N . GLU A 1 479 ? 15.129 -1.293 -14.016 1.00 27.18 493 GLU A N 1
ATOM 3317 C CA . GLU A 1 479 ? 15.698 -0.890 -12.739 1.00 27.52 493 GLU A CA 1
ATOM 3318 C C . GLU A 1 479 ? 14.894 -1.469 -11.570 1.00 25.92 493 GLU A C 1
ATOM 3319 O O . GLU A 1 479 ? 15.461 -1.660 -10.500 1.00 26.74 493 GLU A O 1
ATOM 3325 N N . PHE A 1 480 ? 13.588 -1.735 -11.754 1.00 23.87 494 PHE A N 1
ATOM 3326 C CA . PHE A 1 480 ? 12.811 -2.298 -10.655 1.00 23.47 494 PHE A CA 1
ATOM 3327 C C . PHE A 1 480 ? 13.354 -3.686 -10.324 1.00 22.57 494 PHE A C 1
ATOM 3328 O O . PHE A 1 480 ? 13.507 -4.040 -9.162 1.00 22.58 494 PHE A O 1
ATOM 3336 N N . THR A 1 481 ? 13.679 -4.452 -11.367 1.00 23.05 495 THR A N 1
ATOM 3337 C CA . THR A 1 481 ? 14.235 -5.785 -11.191 1.00 22.79 495 THR A CA 1
ATOM 3338 C C . THR A 1 481 ? 15.595 -5.717 -10.498 1.00 23.47 495 THR A C 1
ATOM 3339 O O . THR A 1 481 ? 15.867 -6.520 -9.608 1.00 22.92 495 THR A O 1
ATOM 3343 N N . VAL A 1 482 ? 16.444 -4.761 -10.906 1.00 23.93 496 VAL A N 1
ATOM 3344 C CA . VAL A 1 482 ? 17.725 -4.558 -10.239 1.00 24.66 496 VAL A CA 1
ATOM 3345 C C . VAL A 1 482 ? 17.488 -4.361 -8.737 1.00 24.86 496 VAL A C 1
ATOM 3346 O O . VAL A 1 482 ? 18.111 -5.029 -7.919 1.00 23.78 496 VAL A O 1
ATOM 3350 N N . ARG A 1 483 ? 16.549 -3.479 -8.375 1.00 26.32 497 ARG A N 1
ATOM 3351 C CA . ARG A 1 483 ? 16.350 -3.094 -6.982 1.00 26.34 497 ARG A CA 1
ATOM 3352 C C . ARG A 1 483 ? 15.684 -4.219 -6.188 1.00 24.66 497 ARG A C 1
ATOM 3353 O O . ARG A 1 483 ? 15.962 -4.386 -4.999 1.00 24.19 497 ARG A O 1
ATOM 3361 N N . ALA A 1 484 ? 14.789 -4.973 -6.839 1.00 23.79 498 ALA A N 1
ATOM 3362 C CA . ALA A 1 484 ? 14.183 -6.149 -6.222 1.00 23.08 498 ALA A CA 1
ATOM 3363 C C . ALA A 1 484 ? 15.281 -7.139 -5.845 1.00 22.47 498 ALA A C 1
ATOM 3364 O O . ALA A 1 484 ? 15.358 -7.582 -4.700 1.00 21.29 498 ALA A O 1
ATOM 3366 N N . ASN A 1 485 ? 16.122 -7.476 -6.832 1.00 23.35 499 ASN A N 1
ATOM 3367 C CA . ASN A 1 485 ? 17.235 -8.405 -6.659 1.00 24.60 499 ASN A CA 1
ATOM 3368 C C . ASN A 1 485 ? 18.111 -7.960 -5.494 1.00 24.38 499 ASN A C 1
ATOM 3369 O O . ASN A 1 485 ? 18.399 -8.742 -4.598 1.00 25.45 499 ASN A O 1
ATOM 3374 N N . GLU A 1 486 ? 18.503 -6.682 -5.506 1.00 27.42 500 GLU A N 1
ATOM 3375 C CA . GLU A 1 486 ? 19.404 -6.118 -4.514 1.00 25.73 500 GLU A CA 1
ATOM 3376 C C . GLU A 1 486 ? 18.773 -6.129 -3.119 1.00 24.38 500 GLU A C 1
ATOM 3377 O O . GLU A 1 486 ? 19.458 -6.405 -2.134 1.00 24.14 500 GLU A O 1
ATOM 3383 N N . THR A 1 487 ? 17.471 -5.812 -3.030 1.00 22.66 501 THR A N 1
ATOM 3384 C CA . THR A 1 487 ? 16.754 -5.899 -1.765 1.00 20.82 501 THR A CA 1
ATOM 3385 C C . THR A 1 487 ? 16.807 -7.334 -1.237 1.00 20.32 501 THR A C 1
ATOM 3386 O O . THR A 1 487 ? 17.105 -7.574 -0.066 1.00 19.48 501 THR A O 1
ATOM 3390 N N . VAL A 1 488 ? 16.502 -8.307 -2.098 1.00 20.31 502 VAL A N 1
ATOM 3391 C CA . VAL A 1 488 ? 16.366 -9.667 -1.590 1.00 20.15 502 VAL A CA 1
ATOM 3392 C C . VAL A 1 488 ? 17.743 -10.195 -1.189 1.00 20.69 502 VAL A C 1
ATOM 3393 O O . VAL A 1 488 ? 17.871 -10.938 -0.211 1.00 20.71 502 VAL A O 1
ATOM 3397 N N . SER A 1 489 ? 18.766 -9.780 -1.943 1.00 21.23 503 SER A N 1
ATOM 3398 C CA . SER A 1 489 ? 20.154 -10.095 -1.633 1.00 22.69 503 SER A CA 1
ATOM 3399 C C . SER A 1 489 ? 20.534 -9.641 -0.222 1.00 22.41 503 SER A C 1
ATOM 3400 O O . SER A 1 489 ? 21.200 -10.368 0.508 1.00 24.52 503 SER A O 1
ATOM 3403 N N . VAL A 1 490 ? 20.106 -8.437 0.167 1.00 22.19 504 VAL A N 1
ATOM 3404 C CA . VAL A 1 490 ? 20.407 -7.937 1.499 1.00 21.83 504 VAL A CA 1
ATOM 3405 C C . VAL A 1 490 ? 19.763 -8.849 2.541 1.00 20.18 504 VAL A C 1
ATOM 3406 O O . VAL A 1 490 ? 20.393 -9.197 3.533 1.00 22.17 504 VAL A O 1
ATOM 3410 N N . VAL A 1 491 ? 18.492 -9.200 2.328 1.00 18.24 505 VAL A N 1
ATOM 3411 C CA . VAL A 1 491 ? 17.809 -10.110 3.236 1.00 17.06 505 VAL A CA 1
ATOM 3412 C C . VAL A 1 491 ? 18.608 -11.408 3.346 1.00 16.38 505 VAL A C 1
ATOM 3413 O O . VAL A 1 491 ? 18.815 -11.906 4.449 1.00 15.12 505 VAL A O 1
ATOM 3417 N N . ALA A 1 492 ? 19.052 -11.945 2.200 1.00 16.07 506 ALA A N 1
ATOM 3418 C CA . ALA A 1 492 ? 19.774 -13.214 2.177 1.00 17.82 506 ALA A CA 1
ATOM 3419 C C . ALA A 1 492 ? 21.008 -13.161 3.079 1.00 19.01 506 ALA A C 1
ATOM 3420 O O . ALA A 1 492 ? 21.324 -14.134 3.745 1.00 21.36 506 ALA A O 1
ATOM 3422 N N . LYS A 1 493 ? 21.695 -12.016 3.102 1.00 20.51 507 LYS A N 1
ATOM 3423 C CA . LYS A 1 493 ? 22.896 -11.875 3.911 1.00 23.56 507 LYS A CA 1
ATOM 3424 C C . LYS A 1 493 ? 22.564 -11.734 5.396 1.00 22.73 507 LYS A C 1
ATOM 3425 O O . LYS A 1 493 ? 23.420 -11.981 6.240 1.00 22.26 507 LYS A O 1
ATOM 3431 N N . GLU A 1 494 ? 21.325 -11.345 5.724 1.00 21.49 508 GLU A N 1
ATOM 3432 C CA . GLU A 1 494 ? 20.936 -11.243 7.122 1.00 21.97 508 GLU A CA 1
ATOM 3433 C C . GLU A 1 494 ? 20.534 -12.612 7.645 1.00 21.02 508 GLU A C 1
ATOM 3434 O O . GLU A 1 494 ? 20.776 -12.904 8.809 1.00 21.94 508 GLU A O 1
ATOM 3440 N N . VAL A 1 495 ? 19.907 -13.422 6.777 1.00 22.06 509 VAL A N 1
ATOM 3441 C CA . VAL A 1 495 ? 19.273 -14.672 7.172 1.00 21.58 509 VAL A CA 1
ATOM 3442 C C . VAL A 1 495 ? 20.321 -15.789 7.145 1.00 23.36 509 VAL A C 1
ATOM 3443 O O . VAL A 1 495 ? 20.242 -16.729 7.934 1.00 24.92 509 VAL A O 1
ATOM 3447 N N . LYS A 1 496 ? 21.278 -15.673 6.213 1.00 23.54 510 LYS A N 1
ATOM 3448 C CA . LYS A 1 496 ? 22.432 -16.557 6.112 1.00 24.93 510 LYS A CA 1
ATOM 3449 C C . LYS A 1 496 ? 21.967 -18.009 6.016 1.00 23.65 510 LYS A C 1
ATOM 3450 O O . LYS A 1 496 ? 22.616 -18.888 6.574 1.00 26.44 510 LYS A O 1
ATOM 3456 N N . ASN A 1 497 ? 20.821 -18.219 5.347 1.00 22.52 511 ASN A N 1
ATOM 3457 C CA . ASN A 1 497 ? 20.232 -19.511 4.998 1.00 23.61 511 ASN A CA 1
ATOM 3458 C C . ASN A 1 497 ? 19.745 -20.278 6.230 1.00 23.20 511 ASN A C 1
ATOM 3459 O O . ASN A 1 497 ? 19.519 -21.491 6.162 1.00 23.98 511 ASN A O 1
ATOM 3464 N N . SER A 1 498 ? 19.551 -19.567 7.345 1.00 21.48 512 SER A N 1
ATOM 3465 C CA . SER A 1 498 ? 19.131 -20.192 8.589 1.00 22.73 512 SER A CA 1
ATOM 3466 C C . SER A 1 498 ? 17.801 -20.922 8.426 1.00 22.95 512 SER A C 1
ATOM 3467 O O . SER A 1 498 ? 16.852 -20.346 7.899 1.00 22.77 512 SER A O 1
ATOM 3470 N N . PRO A 1 499 ? 17.692 -22.180 8.923 1.00 24.29 513 PRO A N 1
ATOM 3471 C CA . PRO A 1 499 ? 16.421 -22.903 8.971 1.00 24.47 513 PRO A CA 1
ATOM 3472 C C . PRO A 1 499 ? 15.398 -22.274 9.915 1.00 24.29 513 PRO A C 1
ATOM 3473 O O . PRO A 1 499 ? 14.209 -22.559 9.813 1.00 24.34 513 PRO A O 1
ATOM 3477 N N . TRP A 1 500 ? 15.874 -21.384 10.793 1.00 25.17 514 TRP A N 1
ATOM 3478 C CA . TRP A 1 500 ? 15.053 -20.721 11.794 1.00 22.66 514 TRP A CA 1
ATOM 3479 C C . TRP A 1 500 ? 14.201 -19.624 11.159 1.00 20.94 514 TRP A C 1
ATOM 3480 O O . TRP A 1 500 ? 13.272 -19.125 11.789 1.00 20.62 514 TRP A O 1
ATOM 3491 N N . ALA A 1 501 ? 14.527 -19.263 9.915 1.00 19.60 515 ALA A N 1
ATOM 3492 C CA . ALA A 1 501 ? 13.779 -18.246 9.187 1.00 18.76 515 ALA A CA 1
ATOM 3493 C C . ALA A 1 501 ? 12.598 -18.908 8.488 1.00 18.26 515 ALA A C 1
ATOM 3494 O O . ALA A 1 501 ? 12.768 -19.609 7.498 1.00 18.78 515 ALA A O 1
ATOM 3496 N N . VAL A 1 502 ? 11.391 -18.669 9.011 1.00 17.10 516 VAL A N 1
ATOM 3497 C CA . VAL A 1 502 ? 10.191 -19.281 8.465 1.00 16.56 516 VAL A CA 1
ATOM 3498 C C . VAL A 1 502 ? 9.974 -18.860 7.012 1.00 16.79 516 VAL A C 1
ATOM 3499 O O . VAL A 1 502 ? 9.582 -19.690 6.196 1.00 16.76 516 VAL A O 1
ATOM 3503 N N . GLY A 1 503 ? 10.167 -17.569 6.709 1.00 16.93 517 GLY A N 1
ATOM 3504 C CA . GLY A 1 503 ? 9.904 -17.019 5.386 1.00 17.88 517 GLY A CA 1
ATOM 3505 C C . GLY A 1 503 ? 10.203 -15.516 5.327 1.00 18.02 517 GLY A C 1
ATOM 3506 O O . GLY A 1 503 ? 10.632 -14.934 6.324 1.00 19.32 517 GLY A O 1
ATOM 3507 N N . VAL A 1 504 ? 9.968 -14.917 4.154 1.00 16.76 518 VAL A N 1
ATOM 3508 C CA . VAL A 1 504 ? 10.270 -13.518 3.875 1.00 17.32 518 VAL A CA 1
ATOM 3509 C C . VAL A 1 504 ? 9.010 -12.799 3.382 1.00 17.05 518 VAL A C 1
ATOM 3510 O O . VAL A 1 504 ? 8.393 -13.183 2.394 1.00 17.24 518 VAL A O 1
ATOM 3514 N N . PHE A 1 505 ? 8.669 -11.711 4.068 1.00 17.44 519 PHE A N 1
ATOM 3515 C CA . PHE A 1 505 ? 7.707 -10.751 3.557 1.00 17.66 519 PHE A CA 1
ATOM 3516 C C . PHE A 1 505 ? 8.486 -9.687 2.794 1.00 18.05 519 PHE A C 1
ATOM 3517 O O . PHE A 1 505 ? 9.504 -9.196 3.276 1.00 18.91 519 PHE A O 1
ATOM 3525 N N . ILE A 1 506 ? 8.046 -9.378 1.571 1.00 18.32 520 ILE A N 1
ATOM 3526 C CA . ILE A 1 506 ? 8.637 -8.261 0.849 1.00 17.82 520 ILE A CA 1
ATOM 3527 C C . ILE A 1 506 ? 7.564 -7.185 0.666 1.00 17.68 520 ILE A C 1
ATOM 3528 O O . ILE A 1 506 ? 6.496 -7.455 0.122 1.00 15.89 520 ILE A O 1
ATOM 3533 N N . ASP A 1 507 ? 7.866 -5.969 1.145 1.00 18.52 521 ASP A N 1
ATOM 3534 C CA . ASP A 1 507 ? 6.973 -4.811 1.102 1.00 18.59 521 ASP A CA 1
ATOM 3535 C C . ASP A 1 507 ? 5.797 -5.015 2.060 1.00 18.70 521 ASP A C 1
ATOM 3536 O O . ASP A 1 507 ? 5.695 -6.049 2.721 1.00 18.67 521 ASP A O 1
ATOM 3541 N N . ASN A 1 508 ? 4.894 -4.025 2.123 1.00 18.04 522 ASN A N 1
ATOM 3542 C CA . ASN A 1 508 ? 3.801 -4.063 3.083 1.00 17.94 522 ASN A CA 1
ATOM 3543 C C . ASN A 1 508 ? 2.750 -3.057 2.642 1.00 18.40 522 ASN A C 1
ATOM 3544 O O . ASN A 1 508 ? 3.059 -1.882 2.474 1.00 19.31 522 ASN A O 1
ATOM 3549 N N . GLU A 1 509 ? 1.513 -3.532 2.451 1.00 18.94 523 GLU A N 1
ATOM 3550 C CA . GLU A 1 509 ? 0.373 -2.666 2.177 1.00 19.88 523 GLU A CA 1
ATOM 3551 C C . GLU A 1 509 ? 0.696 -1.649 1.079 1.00 19.63 523 GLU A C 1
ATOM 3552 O O . GLU A 1 509 ? 0.450 -0.455 1.233 1.00 18.64 523 GLU A O 1
ATOM 3558 N N . LYS A 1 510 ? 1.226 -2.140 -0.043 1.00 20.03 524 LYS A N 1
ATOM 3559 C CA . LYS A 1 510 ? 1.405 -1.313 -1.224 1.00 22.11 524 LYS A CA 1
ATOM 3560 C C . LYS A 1 510 ? 0.037 -0.875 -1.748 1.00 21.59 524 LYS A C 1
ATOM 3561 O O . LYS A 1 510 ? -0.958 -1.580 -1.601 1.00 20.52 524 LYS A O 1
ATOM 3567 N N . SER A 1 511 ? 0.009 0.295 -2.384 1.00 23.01 525 SER A N 1
ATOM 3568 C CA . SER A 1 511 ? -1.241 0.880 -2.840 1.00 25.13 525 SER A CA 1
ATOM 3569 C C . SER A 1 511 ? -1.644 0.330 -4.213 1.00 24.69 525 SER A C 1
ATOM 3570 O O . SER A 1 511 ? -1.681 1.075 -5.192 1.00 22.92 525 SER A O 1
ATOM 3573 N N . PHE A 1 512 ? -1.965 -0.977 -4.269 1.00 22.82 526 PHE A N 1
ATOM 3574 C CA . PHE A 1 512 ? -2.383 -1.632 -5.503 1.00 22.75 526 PHE A CA 1
ATOM 3575 C C . PHE A 1 512 ? -3.785 -1.186 -5.923 1.00 24.03 526 PHE A C 1
ATOM 3576 O O . PHE A 1 512 ? -4.135 -1.305 -7.097 1.00 24.29 526 PHE A O 1
ATOM 3584 N N . GLY A 1 513 ? -4.574 -0.675 -4.965 1.00 23.84 527 GLY A N 1
ATOM 3585 C CA . GLY A 1 513 ? -5.959 -0.330 -5.227 1.00 24.62 527 GLY A CA 1
ATOM 3586 C C . GLY A 1 513 ? -6.901 -0.812 -4.127 1.00 25.67 527 GLY A C 1
ATOM 3587 O O . GLY A 1 513 ? -6.575 -1.724 -3.376 1.00 25.18 527 GLY A O 1
ATOM 3588 N N A ARG A 1 514 ? -8.067 -0.165 -4.045 0.50 28.05 528 ARG A N 1
ATOM 3589 N N B ARG A 1 514 ? -8.069 -0.170 -4.049 0.50 27.32 528 ARG A N 1
ATOM 3590 C CA A ARG A 1 514 ? -9.137 -0.525 -3.130 0.50 30.17 528 ARG A CA 1
ATOM 3591 C CA B ARG A 1 514 ? -9.136 -0.538 -3.134 0.50 28.93 528 ARG A CA 1
ATOM 3592 C C A ARG A 1 514 ? -10.367 -0.872 -3.966 0.50 31.20 528 ARG A C 1
ATOM 3593 C C B ARG A 1 514 ? -10.368 -0.873 -3.967 0.50 30.48 528 ARG A C 1
ATOM 3594 O O A ARG A 1 514 ? -10.844 -0.033 -4.727 0.50 28.50 528 ARG A O 1
ATOM 3595 O O B ARG A 1 514 ? -10.845 -0.031 -4.725 0.50 27.84 528 ARG A O 1
ATOM 3610 N N . PRO A 1 515 ? -10.899 -2.115 -3.877 1.00 32.30 529 PRO A N 1
ATOM 3611 C CA . PRO A 1 515 ? -12.060 -2.508 -4.680 1.00 34.69 529 PRO A CA 1
ATOM 3612 C C . PRO A 1 515 ? -13.418 -2.010 -4.180 1.00 37.52 529 PRO A C 1
ATOM 3613 O O . PRO A 1 515 ? -14.257 -2.819 -3.786 1.00 40.85 529 PRO A O 1
ATOM 3617 N N . ASP A 1 516 ? -13.647 -0.688 -4.239 1.00 37.85 530 ASP A N 1
ATOM 3618 C CA . ASP A 1 516 ? -14.892 -0.108 -3.752 1.00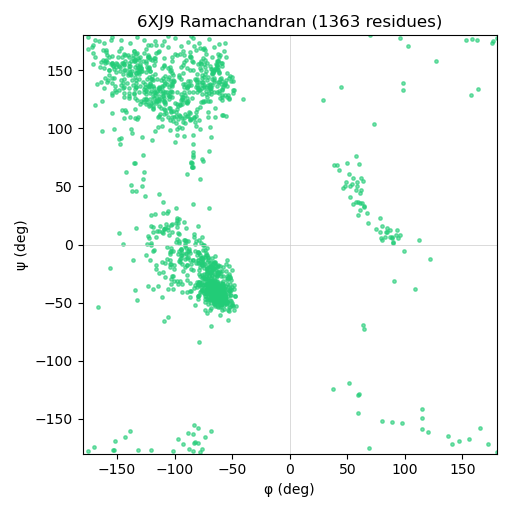 37.77 530 ASP A CA 1
ATOM 3619 C C . ASP A 1 516 ? -15.460 0.955 -4.699 1.00 37.15 530 ASP A C 1
ATOM 3620 O O . ASP A 1 516 ? -16.599 1.387 -4.519 1.00 35.36 530 ASP A O 1
ATOM 3625 N N . SER A 1 517 ? -14.656 1.413 -5.667 1.00 30.02 531 SER A N 1
ATOM 3626 C CA . SER A 1 517 ? -15.157 2.183 -6.797 1.00 28.35 531 SER A CA 1
ATOM 3627 C C . SER A 1 517 ? -14.261 1.882 -7.990 1.00 26.55 531 SER A C 1
ATOM 3628 O O . SER A 1 517 ? -13.128 1.434 -7.792 1.00 25.24 531 SER A O 1
ATOM 3631 N N . VAL A 1 518 ? -14.743 2.160 -9.209 1.00 23.96 532 VAL A N 1
ATOM 3632 C CA . VAL A 1 518 ? -13.921 1.875 -10.377 1.00 23.08 532 VAL A CA 1
ATOM 3633 C C . VAL A 1 518 ? -12.615 2.653 -10.265 1.00 24.71 532 VAL A C 1
ATOM 3634 O O . VAL A 1 518 ? -11.540 2.091 -10.472 1.00 24.73 532 VAL A O 1
ATOM 3638 N N . LYS A 1 519 ? -12.719 3.924 -9.859 1.00 24.16 533 LYS A N 1
ATOM 3639 C CA . LYS A 1 519 ? -11.560 4.795 -9.773 1.00 27.50 533 LYS A CA 1
ATOM 3640 C C . LYS A 1 519 ? -10.566 4.275 -8.729 1.00 26.87 533 LYS A C 1
ATOM 3641 O O . LYS A 1 519 ? -9.361 4.310 -8.945 1.00 26.97 533 LYS A O 1
ATOM 3647 N N . SER A 1 520 ? -11.078 3.803 -7.589 1.00 26.33 534 SER A N 1
ATOM 3648 C CA . SER A 1 520 ? -10.235 3.320 -6.504 1.00 27.86 534 SER A CA 1
ATOM 3649 C C . SER A 1 520 ? -9.598 1.979 -6.871 1.00 26.12 534 SER A C 1
ATOM 3650 O O . SER A 1 520 ? -8.464 1.689 -6.500 1.00 26.59 534 SER A O 1
ATOM 3653 N N . HIS A 1 521 ? -10.375 1.144 -7.559 1.00 24.17 535 HIS A N 1
ATOM 3654 C CA . HIS A 1 521 ? -9.985 -0.216 -7.866 1.00 24.31 535 HIS A CA 1
ATOM 3655 C C . HIS A 1 521 ? -8.922 -0.210 -8.959 1.00 23.52 535 HIS A C 1
ATOM 3656 O O . HIS A 1 521 ? -7.871 -0.839 -8.819 1.00 22.17 535 HIS A O 1
ATOM 3663 N N . TYR A 1 522 ? -9.203 0.522 -10.040 1.00 23.29 536 TYR A N 1
ATOM 3664 C CA . TYR A 1 522 ? -8.373 0.428 -11.231 1.00 22.87 536 TYR A CA 1
ATOM 3665 C C . TYR A 1 522 ? -7.575 1.712 -11.428 1.00 21.93 536 TYR A C 1
ATOM 3666 O O . TYR A 1 522 ? -7.201 2.028 -12.553 1.00 22.36 536 TYR A O 1
ATOM 3675 N N . GLY A 1 523 ? -7.290 2.416 -10.326 1.00 20.97 537 GLY A N 1
ATOM 3676 C CA . GLY A 1 523 ? -6.562 3.677 -10.388 1.00 21.59 537 GLY A CA 1
ATOM 3677 C C . GLY A 1 523 ? -5.233 3.584 -11.140 1.00 22.57 537 GLY A C 1
ATOM 3678 O O . GLY A 1 523 ? -4.914 4.453 -11.950 1.00 23.49 537 GLY A O 1
ATOM 3679 N N . ILE A 1 524 ? -4.460 2.525 -10.865 1.00 22.99 538 ILE A N 1
ATOM 3680 C CA . ILE A 1 524 ? -3.152 2.329 -11.472 1.00 23.84 538 ILE A CA 1
ATOM 3681 C C . ILE A 1 524 ? -3.324 2.213 -12.986 1.00 24.03 538 ILE A C 1
ATOM 3682 O O . ILE A 1 524 ? -2.506 2.724 -13.745 1.00 26.45 538 ILE A O 1
ATOM 3687 N N . VAL A 1 525 ? -4.376 1.502 -13.399 1.00 23.11 539 VAL A N 1
ATOM 3688 C CA . VAL A 1 525 ? -4.663 1.248 -14.804 1.00 23.26 539 VAL A CA 1
ATOM 3689 C C . VAL A 1 525 ? -5.094 2.565 -15.445 1.00 23.26 539 VAL A C 1
ATOM 3690 O O . VAL A 1 525 ? -4.481 3.007 -16.409 1.00 23.94 539 VAL A O 1
ATOM 3694 N N . ILE A 1 526 ? -6.133 3.191 -14.874 1.00 24.44 540 ILE A N 1
ATOM 3695 C CA . ILE A 1 526 ? -6.688 4.420 -15.416 1.00 24.88 540 ILE A CA 1
ATOM 3696 C C . ILE A 1 526 ? -5.569 5.441 -15.607 1.00 26.18 540 ILE A C 1
ATOM 3697 O O . ILE A 1 526 ? -5.340 5.903 -16.723 1.00 27.57 540 ILE A O 1
ATOM 3702 N N . ASN A 1 527 ? -4.852 5.758 -14.526 1.00 25.46 541 ASN A N 1
ATOM 3703 C CA . ASN A 1 527 ? -3.827 6.794 -14.557 1.00 26.52 541 ASN A CA 1
ATOM 3704 C C . ASN A 1 527 ? -2.708 6.447 -15.539 1.00 26.54 541 ASN A C 1
ATOM 3705 O O . ASN A 1 527 ? -2.173 7.322 -16.215 1.00 27.03 541 ASN A O 1
ATOM 3710 N N . THR A 1 528 ? -2.313 5.171 -15.590 1.00 24.17 542 THR A N 1
ATOM 3711 C CA . THR A 1 528 ? -1.203 4.781 -16.442 1.00 23.74 542 THR A CA 1
ATOM 3712 C C . THR A 1 528 ? -1.606 4.854 -17.918 1.00 25.48 542 THR A C 1
ATOM 3713 O O . THR A 1 528 ? -0.783 5.219 -18.755 1.00 26.00 542 THR A O 1
ATOM 3717 N N . LEU A 1 529 ? -2.862 4.500 -18.237 1.00 25.74 543 LEU A N 1
ATOM 3718 C CA . LEU A 1 529 ? -3.350 4.518 -19.614 1.00 27.15 543 LEU A CA 1
ATOM 3719 C C . LEU A 1 529 ? -3.203 5.920 -20.206 1.00 28.62 543 LEU A C 1
ATOM 3720 O O . LEU A 1 529 ? -3.064 6.068 -21.421 1.00 28.37 543 LEU A O 1
ATOM 3725 N N . GLY A 1 530 ? -3.230 6.933 -19.327 1.00 30.01 544 GLY A N 1
ATOM 3726 C CA . GLY A 1 530 ? -3.232 8.334 -19.724 1.00 31.63 544 GLY A CA 1
ATOM 3727 C C . GLY A 1 530 ? -1.832 8.857 -20.032 1.00 33.33 544 GLY A C 1
ATOM 3728 O O . GLY A 1 530 ? -1.674 10.027 -20.394 1.00 33.53 544 GLY A O 1
ATOM 3729 N N . ARG A 1 531 ? -0.831 7.974 -19.898 1.00 32.33 545 ARG A N 1
ATOM 3730 C CA . ARG A 1 531 ? 0.573 8.333 -20.032 1.00 32.43 545 ARG A CA 1
ATOM 3731 C C . ARG A 1 531 ? 1.162 7.715 -21.302 1.00 33.80 545 ARG A C 1
ATOM 3732 O O . ARG A 1 531 ? 0.525 6.890 -21.962 1.00 32.75 545 ARG A O 1
ATOM 3740 N N . ASP A 1 532 ? 2.400 8.121 -21.626 1.00 34.55 546 ASP A N 1
ATOM 3741 C CA . ASP A 1 532 ? 3.026 7.789 -22.897 1.00 34.02 546 ASP A CA 1
ATOM 3742 C C . ASP A 1 532 ? 3.815 6.487 -22.780 1.00 34.07 546 ASP A C 1
ATOM 3743 O O . ASP A 1 532 ? 4.681 6.349 -21.917 1.00 32.98 546 ASP A O 1
ATOM 3748 N N . ALA A 1 533 ? 3.543 5.565 -23.710 1.00 32.81 547 ALA A N 1
ATOM 3749 C CA . ALA A 1 533 ? 4.247 4.297 -23.799 1.00 34.46 547 ALA A CA 1
ATOM 3750 C C . ALA A 1 533 ? 5.760 4.492 -23.891 1.00 35.51 547 ALA A C 1
ATOM 3751 O O . ALA A 1 533 ? 6.499 3.620 -23.448 1.00 33.23 547 ALA A O 1
ATOM 3753 N N . LYS A 1 534 ? 6.205 5.630 -24.450 1.00 37.72 548 LYS A N 1
ATOM 3754 C CA . LYS A 1 534 ? 7.610 5.884 -24.748 1.00 37.66 548 LYS A CA 1
ATOM 3755 C C . LYS A 1 534 ? 8.437 6.007 -23.472 1.00 37.62 548 LYS A C 1
ATOM 3756 O O . LYS A 1 534 ? 9.605 5.623 -23.448 1.00 40.26 548 LYS A O 1
ATOM 3762 N N . THR A 1 535 ? 7.840 6.561 -22.413 1.00 36.57 549 THR A N 1
ATOM 3763 C CA . THR A 1 535 ? 8.603 6.839 -21.206 1.00 35.23 549 THR A CA 1
ATOM 3764 C C . THR A 1 535 ? 8.034 6.102 -19.992 1.00 34.34 549 THR A C 1
ATOM 3765 O O . THR A 1 535 ? 8.560 6.264 -18.898 1.00 35.30 549 THR A O 1
ATOM 3769 N N . VAL A 1 536 ? 6.975 5.298 -20.183 1.00 32.03 550 VAL A N 1
ATOM 3770 C CA . VAL A 1 536 ? 6.313 4.622 -19.072 1.00 30.58 550 VAL A CA 1
ATOM 3771 C C . VAL A 1 536 ? 6.213 3.128 -19.390 1.00 29.65 550 VAL A C 1
ATOM 3772 O O . VAL A 1 536 ? 5.276 2.688 -20.057 1.00 30.96 550 VAL A O 1
ATOM 3776 N N . PRO A 1 537 ? 7.191 2.300 -18.959 1.00 27.86 551 PRO A N 1
ATOM 3777 C CA . PRO A 1 537 ? 7.190 0.869 -19.281 1.00 27.48 551 PRO A CA 1
ATOM 3778 C C . PRO A 1 537 ? 5.870 0.128 -19.058 1.00 27.30 551 PRO A C 1
ATOM 3779 O O . PRO A 1 537 ? 5.450 -0.642 -19.915 1.00 29.93 551 PRO A O 1
ATOM 3783 N N . THR A 1 538 ? 5.205 0.373 -17.923 1.00 26.24 552 THR A N 1
ATOM 3784 C CA . THR A 1 538 ? 3.939 -0.293 -17.657 1.00 22.98 552 THR A CA 1
ATOM 3785 C C . THR A 1 538 ? 2.908 0.058 -18.729 1.00 23.69 552 THR A C 1
ATOM 3786 O O . THR A 1 538 ? 2.078 -0.774 -19.084 1.00 23.42 552 THR A O 1
ATOM 3790 N N . LYS A 1 539 ? 2.931 1.301 -19.221 1.00 24.39 553 LYS A N 1
ATOM 3791 C CA . LYS A 1 539 ? 1.998 1.683 -20.270 1.00 25.74 553 LYS A CA 1
ATOM 3792 C C . LYS A 1 539 ? 2.353 0.957 -21.572 1.00 25.01 553 LYS A C 1
ATOM 3793 O O . LYS A 1 539 ? 1.476 0.443 -22.261 1.00 23.67 553 LYS A O 1
ATOM 3799 N N . ALA A 1 540 ? 3.649 0.890 -21.888 1.00 25.89 554 ALA A N 1
ATOM 3800 C CA . ALA A 1 540 ? 4.107 0.141 -23.050 1.00 26.67 554 ALA A CA 1
ATOM 3801 C C . ALA A 1 540 ? 3.589 -1.299 -22.992 1.00 26.76 554 ALA A C 1
ATOM 3802 O O . ALA A 1 540 ? 3.214 -1.851 -24.027 1.00 24.04 554 ALA A O 1
ATOM 3804 N N . GLU A 1 541 ? 3.519 -1.879 -21.783 1.00 26.12 555 GLU A N 1
ATOM 3805 C CA . GLU A 1 541 ? 2.983 -3.228 -21.640 1.00 29.47 555 GLU A CA 1
ATOM 3806 C C . GLU A 1 541 ? 1.473 -3.241 -21.870 1.00 29.00 555 GLU A C 1
ATOM 3807 O O . GLU A 1 541 ? 0.968 -4.151 -22.516 1.00 31.46 555 GLU A O 1
ATOM 3813 N N . PHE A 1 542 ? 0.761 -2.247 -21.321 1.00 29.53 556 PHE A N 1
ATOM 3814 C CA . PHE A 1 542 ? -0.681 -2.146 -21.487 1.00 27.65 556 PHE A CA 1
ATOM 3815 C C . PHE A 1 542 ? -1.034 -2.019 -22.975 1.00 28.40 556 PHE A C 1
ATOM 3816 O O . PHE A 1 542 ? -2.009 -2.602 -23.442 1.00 26.25 556 PHE A O 1
ATOM 3824 N N . SER A 1 543 ? -0.241 -1.238 -23.715 1.00 29.18 557 SER A N 1
ATOM 3825 C CA . SER A 1 543 ? -0.437 -1.079 -25.151 1.00 31.23 557 SER A CA 1
ATOM 3826 C C . SER A 1 543 ? -0.306 -2.426 -25.860 1.00 32.59 557 SER A C 1
ATOM 3827 O O . SER A 1 543 ? -1.113 -2.741 -26.730 1.00 35.79 557 SER A O 1
ATOM 3830 N N . ARG A 1 544 ? 0.707 -3.216 -25.464 1.00 32.14 558 ARG A N 1
ATOM 3831 C CA . ARG A 1 544 ? 0.995 -4.520 -26.045 1.00 32.19 558 ARG A CA 1
ATOM 3832 C C . ARG A 1 544 ? -0.225 -5.435 -25.921 1.00 32.04 558 ARG A C 1
ATOM 3833 O O . ARG A 1 544 ? -0.638 -6.041 -26.909 1.00 30.52 558 ARG A O 1
ATOM 3841 N N . LEU A 1 545 ? -0.827 -5.473 -24.718 1.00 29.62 559 LEU A N 1
ATOM 3842 C CA . LEU A 1 545 ? -1.886 -6.412 -24.369 1.00 26.67 559 LEU A CA 1
ATOM 3843 C C . LEU A 1 545 ? -3.190 -6.070 -25.080 1.00 27.35 559 LEU A C 1
ATOM 3844 O O . LEU A 1 545 ? -3.948 -6.972 -25.448 1.00 27.54 559 LEU A O 1
ATOM 3849 N N . MET A 1 546 ? -3.476 -4.770 -25.218 1.00 27.53 560 MET A N 1
ATOM 3850 C CA . MET A 1 546 ? -4.713 -4.340 -25.852 1.00 29.75 560 MET A CA 1
ATOM 3851 C C . MET A 1 546 ? -4.648 -4.550 -27.371 1.00 31.65 560 MET A C 1
ATOM 3852 O O . MET A 1 546 ? -5.653 -4.896 -27.989 1.00 32.47 560 MET A O 1
ATOM 3857 N N . LYS A 1 547 ? -3.463 -4.336 -27.962 1.00 33.27 561 LYS A N 1
ATOM 3858 C CA . LYS A 1 547 ? -3.228 -4.572 -29.383 1.00 37.21 561 LYS A CA 1
ATOM 3859 C C . LYS A 1 547 ? -3.292 -6.073 -29.664 1.00 38.97 561 LYS A C 1
ATOM 3860 O O . LYS A 1 547 ? -3.780 -6.494 -30.711 1.00 41.58 561 LYS A O 1
ATOM 3866 N N . GLU A 1 548 ? -2.790 -6.873 -28.719 1.00 40.39 562 GLU A N 1
ATOM 3867 C CA . GLU A 1 548 ? -2.861 -8.318 -28.841 1.00 41.95 562 GLU A CA 1
ATOM 3868 C C . GLU A 1 548 ? -4.323 -8.762 -28.840 1.00 42.43 562 GLU A C 1
ATOM 3869 O O . GLU A 1 548 ? -4.674 -9.699 -29.550 1.00 45.65 562 GLU A O 1
ATOM 3875 N N . LYS A 1 549 ? -5.167 -8.070 -28.059 1.00 39.66 563 LYS A N 1
ATOM 3876 C CA . LYS A 1 549 ? -6.564 -8.449 -27.892 1.00 35.94 563 LYS A CA 1
ATOM 3877 C C . LYS A 1 549 ? -7.424 -7.913 -29.037 1.00 36.33 563 LYS A C 1
ATOM 3878 O O . LYS A 1 549 ? -8.361 -8.588 -29.458 1.00 36.26 563 LYS A O 1
ATOM 3884 N N . TYR A 1 550 ? -7.123 -6.700 -29.519 1.00 37.37 564 TYR A N 1
ATOM 3885 C CA . TYR A 1 550 ? -8.064 -5.988 -30.374 1.00 38.21 564 TYR A CA 1
ATOM 3886 C C . TYR A 1 550 ? -7.587 -5.869 -31.818 1.00 42.14 564 TYR A C 1
ATOM 3887 O O . TYR A 1 550 ? -8.384 -5.518 -32.689 1.00 48.04 564 TYR A O 1
ATOM 3896 N N . THR A 1 551 ? -6.298 -6.133 -32.057 1.00 43.80 565 THR A N 1
ATOM 3897 C CA . THR A 1 551 ? -5.715 -6.049 -33.389 1.00 46.89 565 THR A CA 1
ATOM 3898 C C . THR A 1 551 ? -5.762 -4.599 -33.867 1.00 47.11 565 THR A C 1
ATOM 3899 O O . THR A 1 551 ? -4.732 -3.933 -33.910 1.00 48.79 565 THR A O 1
ATOM 3903 N N . ASP A 1 552 ? -6.972 -4.132 -34.209 1.00 49.44 566 ASP A N 1
ATOM 3904 C CA . ASP A 1 552 ? -7.215 -2.780 -34.688 1.00 48.60 566 ASP A CA 1
ATOM 3905 C C . ASP A 1 552 ? -7.800 -1.946 -33.552 1.00 49.82 566 ASP A C 1
ATOM 3906 O O . ASP A 1 552 ? -8.555 -2.464 -32.732 1.00 51.36 566 ASP A O 1
ATOM 3911 N N . VAL A 1 553 ? -7.472 -0.649 -33.542 1.00 49.07 567 VAL A N 1
ATOM 3912 C CA . VAL A 1 553 ? -7.911 0.259 -32.493 1.00 50.68 567 VAL A CA 1
ATOM 3913 C C . VAL A 1 553 ? -9.437 0.359 -32.508 1.00 49.67 567 VAL A C 1
ATOM 3914 O O . VAL A 1 553 ? -10.057 0.473 -31.456 1.00 49.22 567 VAL A O 1
ATOM 3918 N N . ALA A 1 554 ? -10.029 0.244 -33.705 1.00 48.75 568 ALA A N 1
ATOM 3919 C CA . ALA A 1 554 ? -11.459 0.404 -33.928 1.00 49.01 568 ALA A CA 1
ATOM 3920 C C . ALA A 1 554 ? -12.286 -0.478 -32.994 1.00 44.37 568 ALA A C 1
ATOM 3921 O O . ALA A 1 554 ? -13.337 -0.045 -32.528 1.00 42.93 568 ALA A O 1
ATOM 3923 N N . GLU A 1 555 ? -11.822 -1.713 -32.748 1.00 42.41 569 GLU A N 1
ATOM 3924 C CA . GLU A 1 555 ? -12.538 -2.651 -31.892 1.00 41.84 569 GLU A CA 1
ATOM 3925 C C . GLU A 1 555 ? -12.526 -2.176 -30.436 1.00 39.60 569 GLU A C 1
ATOM 3926 O O . GLU A 1 555 ? -13.510 -2.345 -29.717 1.00 36.14 569 GLU A O 1
ATOM 3932 N N . LEU A 1 556 ? -11.399 -1.599 -29.998 1.00 38.24 570 LEU A N 1
ATOM 3933 C CA . LEU A 1 556 ? -11.274 -1.105 -28.631 1.00 36.18 570 LEU A CA 1
ATOM 3934 C C . LEU A 1 556 ? -12.139 0.145 -28.454 1.00 36.01 570 LEU A C 1
ATOM 3935 O O . LEU A 1 556 ? -12.848 0.266 -27.453 1.00 35.58 570 LEU A O 1
ATOM 3940 N N . ASN A 1 557 ? -12.081 1.052 -29.446 1.00 38.62 571 ASN A N 1
ATOM 3941 C CA . ASN A 1 557 ? -12.907 2.252 -29.494 1.00 40.03 571 ASN A CA 1
ATOM 3942 C C . ASN A 1 557 ? -14.371 1.887 -29.269 1.00 40.79 571 ASN A C 1
ATOM 3943 O O . ASN A 1 557 ? -15.108 2.643 -28.636 1.00 39.17 571 ASN A O 1
ATOM 3948 N N . LYS A 1 558 ? -14.773 0.724 -29.802 1.00 41.69 572 LYS A N 1
ATOM 3949 C CA . LYS A 1 558 ? -16.137 0.239 -29.671 1.00 42.76 572 LYS A CA 1
ATOM 3950 C C . LYS A 1 558 ? -16.398 -0.163 -28.222 1.00 40.49 572 LYS A C 1
ATOM 3951 O O . LYS A 1 558 ? -17.413 0.211 -27.640 1.00 39.22 572 LYS A O 1
ATOM 3957 N N . VAL A 1 559 ? -15.468 -0.928 -27.643 1.00 40.25 573 VAL A N 1
ATOM 3958 C CA . VAL A 1 559 ? -15.701 -1.505 -26.329 1.00 37.29 573 VAL A CA 1
ATOM 3959 C C . VAL A 1 559 ? -15.612 -0.404 -25.274 1.00 34.80 573 VAL A C 1
ATOM 3960 O O . VAL A 1 559 ? -16.488 -0.300 -24.422 1.00 33.25 573 VAL A O 1
ATOM 3964 N N . TRP A 1 560 ? -14.594 0.460 -25.395 1.00 34.36 574 TRP A N 1
ATOM 3965 C CA . TRP A 1 560 ? -14.281 1.476 -24.399 1.00 32.18 574 TRP A CA 1
ATOM 3966 C C . TRP A 1 560 ? -15.116 2.745 -24.606 1.00 34.09 574 TRP A C 1
ATOM 3967 O O . TRP A 1 560 ? -15.100 3.633 -23.749 1.00 35.51 574 TRP A O 1
ATOM 3978 N N A HIS A 1 561 ? -15.845 2.803 -25.731 0.50 34.56 575 HIS A N 1
ATOM 3979 N N B HIS A 1 561 ? -15.837 2.811 -25.736 0.50 34.57 575 HIS A N 1
ATOM 3980 C CA A HIS A 1 561 ? -16.656 3.941 -26.149 0.50 35.02 575 HIS A CA 1
ATOM 3981 C CA B HIS A 1 561 ? -16.653 3.954 -26.129 0.50 35.04 575 HIS A CA 1
ATOM 3982 C C A HIS A 1 561 ? -15.783 5.179 -26.339 0.50 34.40 575 HIS A C 1
ATOM 3983 C C B HIS A 1 561 ? -15.779 5.188 -26.337 0.50 34.39 575 HIS A C 1
ATOM 3984 O O A HIS A 1 561 ? -16.073 6.239 -25.794 0.50 34.50 575 HIS A O 1
ATOM 3985 O O B HIS A 1 561 ? -16.065 6.255 -25.802 0.50 34.48 575 HIS A O 1
ATOM 3998 N N . LEU A 1 562 ? -14.710 5.018 -27.118 1.00 34.98 576 LEU A N 1
ATOM 3999 C CA . LEU A 1 562 ? -13.793 6.101 -27.418 1.00 36.47 576 LEU A CA 1
ATOM 4000 C C . LEU A 1 562 ? -13.731 6.303 -28.928 1.00 39.21 576 LEU A C 1
ATOM 4001 O O . LEU A 1 562 ? -14.362 5.569 -29.683 1.00 37.91 576 LEU A O 1
ATOM 4006 N N . ASN A 1 563 ? -12.959 7.315 -29.335 1.00 45.13 577 ASN A N 1
ATOM 4007 C CA . ASN A 1 563 ? -12.782 7.708 -30.719 1.00 47.35 577 ASN A CA 1
ATOM 4008 C C . ASN A 1 563 ? -11.304 8.014 -30.937 1.00 48.31 577 ASN A C 1
ATOM 4009 O O . ASN A 1 563 ? -10.951 9.084 -31.427 1.00 50.05 577 ASN A O 1
ATOM 4014 N N . LEU A 1 564 ? -10.448 7.065 -30.541 1.00 45.66 578 LEU A N 1
ATOM 4015 C CA . LEU A 1 564 ? -9.018 7.188 -30.763 1.00 43.72 578 LEU A CA 1
ATOM 4016 C C . LEU A 1 564 ? -8.744 7.049 -32.260 1.00 45.20 578 LEU A C 1
ATOM 4017 O O . LEU A 1 564 ? -9.278 6.152 -32.910 1.00 44.64 578 LEU A O 1
ATOM 4022 N N . ALA A 1 565 ? -7.895 7.939 -32.784 1.00 46.36 579 ALA A N 1
ATOM 4023 C CA . ALA A 1 565 ? -7.591 7.995 -34.206 1.00 48.30 579 ALA A CA 1
ATOM 4024 C C . ALA A 1 565 ? -6.672 6.841 -34.604 1.00 48.07 579 ALA A C 1
ATOM 4025 O O . ALA A 1 565 ? -6.785 6.308 -35.706 1.00 48.36 579 ALA A O 1
ATOM 4027 N N . SER A 1 566 ? -5.766 6.459 -33.696 1.00 44.90 580 SER A N 1
ATOM 4028 C CA . SER A 1 566 ? -4.723 5.500 -34.023 1.00 49.22 580 SER A CA 1
ATOM 4029 C C . SER A 1 566 ? -4.179 4.844 -32.756 1.00 50.63 580 SER A C 1
ATOM 4030 O O . SER A 1 566 ? -4.368 5.351 -31.650 1.00 50.14 580 SER A O 1
ATOM 4033 N N . TRP A 1 567 ? -3.478 3.719 -32.945 1.00 50.24 581 TRP A N 1
ATOM 4034 C CA . TRP A 1 567 ? -2.762 3.076 -31.856 1.00 46.68 581 TRP A CA 1
ATOM 4035 C C . TRP A 1 567 ? -1.723 4.038 -31.288 1.00 45.88 581 TRP A C 1
ATOM 4036 O O . TRP A 1 567 ? -1.513 4.077 -30.078 1.00 42.58 581 TRP A O 1
ATOM 4047 N N . ALA A 1 568 ? -1.116 4.841 -32.171 1.00 44.89 582 ALA A N 1
ATOM 4048 C CA . ALA A 1 568 ? -0.175 5.873 -31.767 1.00 43.23 582 ALA A CA 1
ATOM 4049 C C . ALA A 1 568 ? -0.826 6.848 -30.789 1.00 43.93 582 ALA A C 1
ATOM 4050 O O . ALA A 1 568 ? -0.153 7.346 -29.887 1.00 47.78 582 ALA A O 1
ATOM 4052 N N . GLU A 1 569 ? -2.120 7.139 -30.986 1.00 42.37 583 GLU A N 1
ATOM 4053 C CA . GLU A 1 569 ? -2.859 7.967 -30.045 1.00 40.71 583 GLU A CA 1
ATOM 4054 C C . GLU A 1 569 ? -2.961 7.220 -28.714 1.00 40.50 583 GLU A C 1
ATOM 4055 O O . GLU A 1 569 ? -2.652 7.779 -27.664 1.00 39.47 583 GLU A O 1
ATOM 4061 N N . PHE A 1 570 ? -3.367 5.943 -28.785 1.00 41.58 584 PHE A N 1
ATOM 4062 C CA . PHE A 1 570 ? -3.578 5.121 -27.604 1.00 38.88 584 PHE A CA 1
ATOM 4063 C C . PHE A 1 570 ? -2.299 5.083 -26.772 1.00 41.45 584 PHE A C 1
ATOM 4064 O O . PHE A 1 570 ? -2.331 5.305 -25.560 1.00 41.10 584 PHE A O 1
ATOM 4072 N N . ASP A 1 571 ? -1.181 4.833 -27.463 1.00 43.20 585 ASP A N 1
ATOM 4073 C CA . ASP A 1 571 ? 0.144 4.693 -26.884 1.00 43.07 585 ASP A CA 1
ATOM 4074 C C . ASP A 1 571 ? 0.584 5.994 -26.221 1.00 44.88 585 ASP A C 1
ATOM 4075 O O . ASP A 1 571 ? 1.244 5.965 -25.181 1.00 44.96 585 ASP A O 1
ATOM 4080 N N . LYS A 1 572 ? 0.222 7.123 -26.845 1.00 42.73 586 LYS A N 1
ATOM 4081 C CA . LYS A 1 572 ? 0.614 8.444 -26.373 1.00 42.14 586 LYS A CA 1
ATOM 4082 C C . LYS A 1 572 ? -0.095 8.760 -25.055 1.00 38.56 586 LYS A C 1
ATOM 4083 O O . LYS A 1 572 ? 0.496 9.363 -24.160 1.00 35.06 586 LYS A O 1
ATOM 4089 N N . GLY A 1 573 ? -1.368 8.361 -24.955 1.00 37.21 587 GLY A N 1
ATOM 4090 C CA . GLY A 1 573 ? -2.186 8.699 -23.802 1.00 36.62 587 GLY A CA 1
ATOM 4091 C C . GLY A 1 573 ? -3.672 8.637 -24.138 1.00 39.35 587 GLY A C 1
ATOM 4092 O O . GLY A 1 573 ? -4.100 9.224 -25.128 1.00 37.86 587 GLY A O 1
ATOM 4093 N N . VAL A 1 574 ? -4.440 7.909 -23.310 1.00 38.05 588 VAL A N 1
ATOM 4094 C CA . VAL A 1 574 ? -5.891 7.832 -23.427 1.00 38.87 588 VAL A CA 1
ATOM 4095 C C . VAL A 1 574 ? -6.499 8.340 -22.129 1.00 36.72 588 VAL A C 1
ATOM 4096 O O . VAL A 1 574 ? -6.049 7.960 -21.051 1.00 37.39 588 VAL A O 1
ATOM 4100 N N . THR A 1 575 ? -7.549 9.159 -22.247 1.00 35.57 589 THR A N 1
ATOM 4101 C CA . THR A 1 575 ? -8.409 9.435 -21.108 1.00 35.06 589 THR A CA 1
ATOM 4102 C C . THR A 1 575 ? -9.618 8.515 -21.200 1.00 33.07 589 THR A C 1
ATOM 4103 O O . THR A 1 575 ? -10.464 8.726 -22.063 1.00 32.19 589 THR A O 1
ATOM 4107 N N . ILE A 1 576 ? -9.691 7.505 -20.318 1.00 31.60 590 ILE A N 1
ATOM 4108 C CA . ILE A 1 576 ? -10.795 6.550 -20.384 1.00 29.30 590 ILE A CA 1
ATOM 4109 C C . ILE A 1 576 ? -12.084 7.210 -19.914 1.00 28.82 590 ILE A C 1
ATOM 4110 O O . ILE A 1 576 ? -12.060 8.180 -19.158 1.00 31.30 590 ILE A O 1
ATOM 4115 N N . ASP A 1 577 ? -13.208 6.651 -20.377 1.00 30.26 591 ASP A N 1
ATOM 4116 C CA . ASP A 1 577 ? -14.537 7.048 -19.948 1.00 30.48 591 ASP A CA 1
ATOM 4117 C C . ASP A 1 577 ? -14.869 6.333 -18.641 1.00 29.21 591 ASP A C 1
ATOM 4118 O O . ASP A 1 577 ? -15.122 5.135 -18.646 1.00 30.63 591 ASP A O 1
ATOM 4123 N N . ILE A 1 578 ? -14.915 7.080 -17.533 1.00 30.46 592 ILE A N 1
ATOM 4124 C CA . ILE A 1 578 ? -15.046 6.481 -16.211 1.00 32.97 592 ILE A CA 1
ATOM 4125 C C . ILE A 1 578 ? -16.379 5.745 -16.055 1.00 32.86 592 ILE A C 1
ATOM 4126 O O . ILE A 1 578 ? -16.513 4.904 -15.169 1.00 31.11 592 ILE A O 1
ATOM 4131 N N . LYS A 1 579 ? -17.350 6.047 -16.928 1.00 33.51 593 LYS A N 1
ATOM 4132 C CA . LYS A 1 579 ? -18.694 5.504 -16.791 1.00 32.14 593 LYS A CA 1
ATOM 4133 C C . LYS A 1 579 ? -18.843 4.225 -17.612 1.00 31.71 593 LYS A C 1
ATOM 4134 O O . LYS A 1 579 ? -19.787 3.462 -17.414 1.00 31.17 593 LYS A O 1
ATOM 4140 N N . ASN A 1 580 ? -17.921 4.002 -18.553 1.00 32.03 594 ASN A N 1
ATOM 4141 C CA . ASN A 1 580 ? -18.016 2.853 -19.441 1.00 31.30 594 ASN A CA 1
ATOM 4142 C C . ASN A 1 580 ? -17.765 1.571 -18.650 1.00 30.99 594 ASN A C 1
ATOM 4143 O O . ASN A 1 580 ? -16.817 1.507 -17.866 1.00 30.44 594 ASN A O 1
ATOM 4148 N N . GLU A 1 581 ? -18.601 0.553 -18.890 1.00 29.40 595 GLU A N 1
ATOM 4149 C CA . GLU A 1 581 ? -18.544 -0.682 -18.123 1.00 31.40 595 GLU A CA 1
ATOM 4150 C C . GLU A 1 581 ? -17.849 -1.788 -18.908 1.00 31.83 595 GLU A C 1
ATOM 4151 O O . GLU A 1 581 ? -17.276 -2.693 -18.305 1.00 31.32 595 GLU A O 1
ATOM 4157 N N . GLU A 1 582 ? -17.912 -1.708 -20.246 1.00 31.58 596 GLU A N 1
ATOM 4158 C CA . GLU A 1 582 ? -17.443 -2.778 -21.111 1.00 31.98 596 GLU A CA 1
ATOM 4159 C C . GLU A 1 582 ? -15.931 -2.948 -20.969 1.00 30.38 596 GLU A C 1
ATOM 4160 O O . GLU A 1 582 ? -15.431 -4.064 -21.045 1.00 29.10 596 GLU A O 1
ATOM 4166 N N . GLN A 1 583 ? -15.217 -1.837 -20.746 1.00 29.41 597 GLN A N 1
ATOM 4167 C CA . GLN A 1 583 ? -13.765 -1.831 -20.667 1.00 26.67 597 GLN A CA 1
ATOM 4168 C C . GLN A 1 583 ? -13.253 -2.508 -19.397 1.00 27.15 597 GLN A C 1
ATOM 4169 O O . GLN A 1 583 ? -12.062 -2.796 -19.319 1.00 26.56 597 GLN A O 1
ATOM 4175 N N . LEU A 1 584 ? -14.131 -2.756 -18.412 1.00 27.25 598 LEU A N 1
ATOM 4176 C CA . LEU A 1 584 ? -13.670 -3.194 -17.097 1.00 26.86 598 LEU A CA 1
ATOM 4177 C C . LEU A 1 584 ? -13.018 -4.576 -17.192 1.00 27.70 598 LEU A C 1
ATOM 4178 O O . LEU A 1 584 ? -12.199 -4.944 -16.350 1.00 24.21 598 LEU A O 1
ATOM 4183 N N . VAL A 1 585 ? -13.337 -5.322 -18.258 1.00 28.03 599 VAL A N 1
ATOM 4184 C CA . VAL A 1 585 ? -12.731 -6.634 -18.446 1.00 28.69 599 VAL A CA 1
ATOM 4185 C C . VAL A 1 585 ? -11.255 -6.433 -18.798 1.00 28.49 599 VAL A C 1
ATOM 4186 O O . VAL A 1 585 ? -10.384 -7.157 -18.308 1.00 28.48 599 VAL A O 1
ATOM 4190 N N . ASP A 1 586 ? -10.986 -5.398 -19.597 1.00 26.45 600 ASP A N 1
ATOM 4191 C CA . ASP A 1 586 ? -9.637 -5.003 -19.970 1.00 26.35 600 ASP A CA 1
ATOM 4192 C C . ASP A 1 586 ? -8.891 -4.399 -18.775 1.00 25.70 600 ASP A C 1
ATOM 4193 O O . ASP A 1 586 ? -7.693 -4.639 -18.618 1.00 25.48 600 ASP A O 1
ATOM 4198 N N . PHE A 1 587 ? -9.593 -3.606 -17.954 1.00 24.00 601 PHE A N 1
ATOM 4199 C CA . PHE A 1 587 ? -9.010 -3.007 -16.757 1.00 23.57 601 PHE A CA 1
ATOM 4200 C C . PHE A 1 587 ? -8.486 -4.110 -15.842 1.00 22.70 601 PHE A C 1
ATOM 4201 O O . PHE A 1 587 ? -7.422 -3.985 -15.240 1.00 21.21 601 PHE A O 1
ATOM 4209 N N . SER A 1 588 ? -9.250 -5.203 -15.778 1.00 23.41 602 SER A N 1
ATOM 4210 C CA . SER A 1 588 ? -8.923 -6.371 -14.980 1.00 22.79 602 SER A CA 1
ATOM 4211 C C . SER A 1 588 ? -7.681 -7.078 -15.522 1.00 21.50 602 SER A C 1
ATOM 4212 O O . SER A 1 588 ? -6.844 -7.530 -14.745 1.00 20.26 602 SER A O 1
ATOM 4215 N N . ILE A 1 589 ? -7.578 -7.169 -16.855 1.00 20.13 603 ILE A N 1
ATOM 4216 C CA . ILE A 1 589 ? -6.453 -7.801 -17.535 1.00 20.55 603 ILE A CA 1
ATOM 4217 C C . ILE A 1 589 ? -5.188 -6.991 -17.257 1.00 20.90 603 ILE A C 1
ATOM 4218 O O . ILE A 1 589 ? -4.136 -7.558 -16.947 1.00 20.64 603 ILE A O 1
ATOM 4223 N N . LEU A 1 590 ? -5.329 -5.660 -17.319 1.00 19.70 604 LEU A N 1
ATOM 4224 C CA . LEU A 1 590 ? -4.218 -4.736 -17.160 1.00 20.21 604 LEU A CA 1
ATOM 4225 C C . LEU A 1 590 ? -3.744 -4.739 -15.706 1.00 19.46 604 LEU A C 1
ATOM 4226 O O . LEU A 1 590 ? -2.545 -4.884 -15.457 1.00 20.99 604 LEU A O 1
ATOM 4231 N N . LEU A 1 591 ? -4.677 -4.660 -14.751 1.00 18.65 605 LEU A N 1
ATOM 4232 C CA . LEU A 1 591 ? -4.300 -4.726 -13.340 1.00 19.10 605 LEU A CA 1
ATOM 4233 C C . LEU A 1 591 ? -3.660 -6.079 -12.993 1.00 19.21 605 LEU A C 1
ATOM 4234 O O . LEU A 1 591 ? -2.633 -6.121 -12.316 1.00 20.30 605 LEU A O 1
ATOM 4239 N N . THR A 1 592 ? -4.237 -7.183 -13.467 1.00 20.16 606 THR A N 1
ATOM 4240 C CA . THR A 1 592 ? -3.622 -8.492 -13.256 1.00 21.43 606 THR A CA 1
ATOM 4241 C C . THR A 1 592 ? -2.192 -8.506 -13.797 1.00 21.73 606 THR A C 1
ATOM 4242 O O . THR A 1 592 ? -1.297 -9.024 -13.143 1.00 23.04 606 THR A O 1
ATOM 4246 N N . ALA A 1 593 ? -1.991 -7.948 -15.001 1.00 21.04 607 ALA A N 1
ATOM 4247 C CA . ALA A 1 593 ? -0.705 -7.965 -15.678 1.00 20.27 607 ALA A CA 1
ATOM 4248 C C . ALA A 1 593 ? 0.336 -7.194 -14.863 1.00 19.64 607 ALA A C 1
ATOM 4249 O O . ALA A 1 593 ? 1.490 -7.612 -14.750 1.00 18.63 607 ALA A O 1
ATOM 4251 N N . TYR A 1 594 ? -0.081 -6.048 -14.323 1.00 19.40 608 TYR A N 1
ATOM 4252 C CA . TYR A 1 594 ? 0.777 -5.247 -13.466 1.00 19.47 608 TYR A CA 1
ATOM 4253 C C . TYR A 1 594 ? 1.217 -6.085 -12.270 1.00 18.01 608 TYR A C 1
ATOM 4254 O O . TYR A 1 594 ? 2.410 -6.246 -12.028 1.00 20.14 608 TYR A O 1
ATOM 4263 N N . ALA A 1 595 ? 0.248 -6.626 -11.529 1.00 18.18 609 ALA A N 1
ATOM 4264 C CA . ALA A 1 595 ? 0.542 -7.365 -10.308 1.00 18.29 609 ALA A CA 1
ATOM 4265 C C . ALA A 1 595 ? 1.330 -8.641 -10.621 1.00 18.43 609 ALA A C 1
ATOM 4266 O O . ALA A 1 595 ? 2.198 -9.058 -9.853 1.00 16.95 609 ALA A O 1
ATOM 4268 N N . ASP A 1 596 ? 1.036 -9.252 -11.774 1.00 18.22 610 ASP A N 1
ATOM 4269 C CA . ASP A 1 596 ? 1.730 -10.470 -12.165 1.00 19.06 610 ASP A CA 1
ATOM 4270 C C . ASP A 1 596 ? 3.234 -10.223 -12.311 1.00 18.52 610 ASP A C 1
ATOM 4271 O O . ASP A 1 596 ? 4.050 -11.048 -11.890 1.00 18.48 610 ASP A O 1
ATOM 4276 N N . LYS A 1 597 ? 3.594 -9.092 -12.927 1.00 18.07 611 LYS A N 1
ATOM 4277 C CA . LYS A 1 597 ? 4.989 -8.734 -13.127 1.00 18.11 611 LYS A CA 1
ATOM 4278 C C . LYS A 1 597 ? 5.613 -8.370 -11.781 1.00 17.86 611 LYS A C 1
ATOM 4279 O O . LYS A 1 597 ? 6.749 -8.756 -11.497 1.00 18.03 611 LYS A O 1
ATOM 4285 N N . TYR A 1 598 ? 4.859 -7.661 -10.932 1.00 16.96 612 TYR A N 1
ATOM 4286 C CA . TYR A 1 598 ? 5.369 -7.372 -9.597 1.00 16.97 612 TYR A CA 1
ATOM 4287 C C . TYR A 1 598 ? 5.799 -8.662 -8.912 1.00 16.75 612 TYR A C 1
ATOM 4288 O O . TYR A 1 598 ? 6.935 -8.768 -8.439 1.00 17.82 612 TYR A O 1
ATOM 4297 N N . PHE A 1 599 ? 4.862 -9.616 -8.818 1.00 16.22 613 PHE A N 1
ATOM 4298 C CA . PHE A 1 599 ? 5.107 -10.831 -8.056 1.00 16.84 613 PHE A CA 1
ATOM 4299 C C . PHE A 1 599 ? 6.136 -11.726 -8.737 1.00 17.21 613 PHE A C 1
ATOM 4300 O O . PHE A 1 599 ? 6.861 -12.443 -8.056 1.00 16.81 613 PHE A O 1
ATOM 4308 N N . SER A 1 600 ? 6.177 -11.682 -10.074 1.00 16.77 614 SER A N 1
ATOM 4309 C CA . SER A 1 600 ? 7.122 -12.480 -10.833 1.00 17.44 614 SER A CA 1
ATOM 4310 C C . SER A 1 600 ? 8.545 -12.021 -10.527 1.00 18.39 614 SER A C 1
ATOM 4311 O O . SER A 1 600 ? 9.432 -12.851 -10.344 1.00 17.58 614 SER A O 1
ATOM 4314 N N . VAL A 1 601 ? 8.738 -10.691 -10.483 1.00 16.66 615 VAL A N 1
ATOM 4315 C CA . VAL A 1 601 ? 10.041 -10.114 -10.210 1.00 17.25 615 VAL A CA 1
ATOM 4316 C C . VAL A 1 601 ? 10.457 -10.489 -8.788 1.00 17.88 615 VAL A C 1
ATOM 4317 O O . VAL A 1 601 ? 11.580 -10.951 -8.564 1.00 20.09 615 VAL A O 1
ATOM 4321 N N . VAL A 1 602 ? 9.547 -10.333 -7.823 1.00 16.23 616 VAL A N 1
ATOM 4322 C CA . VAL A 1 602 ? 9.965 -10.573 -6.451 1.00 15.88 616 VAL A CA 1
ATOM 4323 C C . VAL A 1 602 ? 10.247 -12.063 -6.275 1.00 16.30 616 VAL A C 1
ATOM 4324 O O . VAL A 1 602 ? 11.261 -12.460 -5.699 1.00 17.59 616 VAL A O 1
ATOM 4328 N N . ASN A 1 603 ? 9.369 -12.884 -6.846 1.00 17.08 617 ASN A N 1
ATOM 4329 C CA . ASN A 1 603 ? 9.526 -14.328 -6.789 1.00 18.24 617 ASN A CA 1
ATOM 4330 C C . ASN A 1 603 ? 10.862 -14.772 -7.395 1.00 17.82 617 ASN A C 1
ATOM 4331 O O . ASN A 1 603 ? 11.512 -15.677 -6.864 1.00 17.56 617 ASN A O 1
ATOM 4336 N N . ALA A 1 604 ? 11.257 -14.174 -8.532 1.00 18.15 618 ALA A N 1
ATOM 4337 C CA . ALA A 1 604 ? 12.524 -14.560 -9.144 1.00 18.64 618 ALA A CA 1
ATOM 4338 C C . ALA A 1 604 ? 13.700 -14.109 -8.278 1.00 19.08 618 ALA A C 1
ATOM 4339 O O . ALA A 1 604 ? 14.724 -14.785 -8.237 1.00 20.49 618 ALA A O 1
ATOM 4341 N N . ALA A 1 605 ? 13.572 -12.959 -7.605 1.00 18.51 619 ALA A N 1
ATOM 4342 C CA . ALA A 1 605 ? 14.621 -12.534 -6.687 1.00 18.31 619 ALA A CA 1
ATOM 4343 C C . ALA A 1 605 ? 14.765 -13.531 -5.533 1.00 17.73 619 ALA A C 1
ATOM 4344 O O . ALA A 1 605 ? 15.873 -13.967 -5.183 1.00 17.62 619 ALA A O 1
ATOM 4346 N N . MET A 1 606 ? 13.624 -13.888 -4.936 1.00 17.51 620 MET A N 1
ATOM 4347 C CA . MET A 1 606 ? 13.587 -14.867 -3.867 1.00 17.91 620 MET A CA 1
ATOM 4348 C C . MET A 1 606 ? 14.169 -16.207 -4.343 1.00 18.04 620 MET A C 1
ATOM 4349 O O . MET A 1 606 ? 14.884 -16.866 -3.604 1.00 16.73 620 MET A O 1
ATOM 4354 N N . ASP A 1 607 ? 13.881 -16.588 -5.593 1.00 19.65 621 ASP A N 1
ATOM 4355 C CA . ASP A 1 607 ? 14.371 -17.830 -6.172 1.00 19.83 621 ASP A CA 1
ATOM 4356 C C . ASP A 1 607 ? 15.895 -17.802 -6.314 1.00 19.76 621 ASP A C 1
ATOM 4357 O O . ASP A 1 607 ? 16.550 -18.849 -6.298 1.00 18.18 621 ASP A O 1
ATOM 4362 N N . LYS A 1 608 ? 16.469 -16.608 -6.505 1.00 20.63 622 LYS A N 1
ATOM 4363 C CA . LYS A 1 608 ? 17.913 -16.536 -6.675 1.00 21.19 622 LYS A CA 1
ATOM 4364 C C . LYS A 1 608 ? 18.621 -16.616 -5.315 1.00 21.08 622 LYS A C 1
ATOM 4365 O O . LYS A 1 608 ? 19.540 -17.420 -5.133 1.00 20.27 622 LYS A O 1
ATOM 4371 N N . TYR A 1 609 ? 18.139 -15.832 -4.346 1.00 18.99 623 TYR A N 1
ATOM 4372 C CA . TYR A 1 609 ? 18.930 -15.496 -3.170 1.00 20.57 623 TYR A CA 1
ATOM 4373 C C . TYR A 1 609 ? 18.478 -16.298 -1.957 1.00 19.02 623 TYR A C 1
ATOM 4374 O O . TYR A 1 609 ? 19.305 -16.673 -1.122 1.00 18.93 623 TYR A O 1
ATOM 4383 N N . LEU A 1 610 ? 17.170 -16.575 -1.884 1.00 17.71 624 LEU A N 1
ATOM 4384 C CA . LEU A 1 610 ? 16.622 -17.297 -0.745 1.00 19.05 624 LEU A CA 1
ATOM 4385 C C . LEU A 1 610 ? 15.784 -18.476 -1.236 1.00 20.33 624 LEU A C 1
ATOM 4386 O O . LEU A 1 610 ? 14.630 -18.642 -0.831 1.00 19.83 624 LEU A O 1
ATOM 4391 N N . PRO A 1 611 ? 16.349 -19.313 -2.145 1.00 20.57 625 PRO A N 1
ATOM 4392 C CA . PRO A 1 611 ? 15.596 -20.371 -2.822 1.00 19.84 625 PRO A CA 1
ATOM 4393 C C . PRO A 1 611 ? 14.993 -21.405 -1.886 1.00 19.38 625 PRO A C 1
ATOM 4394 O O . PRO A 1 611 ? 13.989 -22.010 -2.240 1.00 18.94 625 PRO A O 1
ATOM 4398 N N . ASN A 1 612 ? 15.583 -21.572 -0.690 1.00 18.62 626 ASN A N 1
ATOM 4399 C CA . ASN A 1 612 ? 15.163 -22.636 0.206 1.00 19.67 626 ASN A CA 1
ATOM 4400 C C . ASN A 1 612 ? 14.027 -22.157 1.110 1.00 20.34 626 ASN A C 1
ATOM 4401 O O . ASN A 1 612 ? 13.477 -22.949 1.866 1.00 19.15 626 ASN A O 1
ATOM 4406 N N . HIS A 1 613 ? 13.689 -20.865 1.028 1.00 20.89 627 HIS A N 1
ATOM 4407 C CA . HIS A 1 613 ? 12.839 -20.220 2.023 1.00 20.16 627 HIS A CA 1
ATOM 4408 C C . HIS A 1 613 ? 11.540 -19.736 1.387 1.00 19.91 627 HIS A C 1
ATOM 4409 O O . HIS A 1 613 ? 11.540 -19.311 0.239 1.00 19.56 627 HIS A O 1
ATOM 4416 N N . MET A 1 614 ? 10.446 -19.767 2.159 1.00 19.68 628 MET A N 1
ATOM 4417 C CA . MET A 1 614 ? 9.142 -19.409 1.621 1.00 18.88 628 MET A CA 1
ATOM 4418 C C . MET A 1 614 ? 9.077 -17.906 1.376 1.00 18.39 628 MET A C 1
ATOM 4419 O O . MET A 1 614 ? 9.580 -17.119 2.174 1.00 17.55 628 MET A O 1
ATOM 4424 N N . TYR A 1 615 ? 8.421 -17.541 0.269 1.00 17.58 629 TYR A N 1
ATOM 4425 C CA . TYR A 1 615 ? 8.095 -16.166 -0.063 1.00 17.04 629 TYR A CA 1
ATOM 4426 C C . TYR A 1 615 ? 6.637 -15.930 0.320 1.00 16.84 629 TYR A C 1
ATOM 4427 O O . TYR A 1 615 ? 5.756 -16.637 -0.162 1.00 17.76 629 TYR A O 1
ATOM 4436 N N . LEU A 1 616 ? 6.405 -14.942 1.193 1.00 15.87 630 LEU A N 1
ATOM 4437 C CA . LEU A 1 616 ? 5.153 -14.802 1.919 1.00 16.20 630 LEU A CA 1
ATOM 4438 C C . LEU A 1 616 ? 4.340 -13.624 1.397 1.00 16.30 630 LEU A C 1
ATOM 4439 O O . LEU A 1 616 ? 3.393 -13.191 2.061 1.00 16.21 630 LEU A O 1
ATOM 4444 N N . GLY A 1 617 ? 4.713 -13.103 0.222 1.00 15.98 631 GLY A N 1
ATOM 4445 C CA . GLY A 1 617 ? 3.912 -12.057 -0.399 1.00 16.54 631 GLY A CA 1
ATOM 4446 C C . GLY A 1 617 ? 4.174 -10.680 0.197 1.00 16.48 631 GLY A C 1
ATOM 4447 O O . GLY A 1 617 ? 5.266 -10.422 0.700 1.00 16.72 631 GLY A O 1
ATOM 4448 N N . ALA A 1 618 ? 3.152 -9.807 0.139 1.00 15.89 632 ALA A N 1
ATOM 4449 C CA . ALA A 1 618 ? 3.344 -8.370 0.286 1.00 15.78 632 ALA A CA 1
ATOM 4450 C C . ALA A 1 618 ? 2.332 -7.737 1.243 1.00 14.73 632 ALA A C 1
ATOM 4451 O O . ALA A 1 618 ? 2.199 -6.517 1.263 1.00 16.33 632 ALA A O 1
ATOM 4453 N N . ARG A 1 619 ? 1.636 -8.564 2.020 1.00 14.52 633 ARG A N 1
ATOM 4454 C CA . ARG A 1 619 ? 0.844 -8.151 3.171 1.00 14.95 633 ARG A CA 1
ATOM 4455 C C . ARG A 1 619 ? -0.255 -7.179 2.731 1.00 15.16 633 ARG A C 1
ATOM 4456 O O . ARG A 1 619 ? -0.200 -5.975 3.017 1.00 13.84 633 ARG A O 1
ATOM 4464 N N . PHE A 1 620 ? -1.243 -7.701 1.998 1.00 15.96 634 PHE A N 1
ATOM 4465 C CA . PHE A 1 620 ? -2.293 -6.828 1.485 1.00 16.79 634 PHE A CA 1
ATOM 4466 C C . PHE A 1 620 ? -3.217 -6.435 2.632 1.00 17.32 634 PHE A C 1
ATOM 4467 O O . PHE A 1 620 ? -3.592 -7.293 3.421 1.00 17.45 634 PHE A O 1
ATOM 4475 N N . PRO A 1 621 ? -3.652 -5.158 2.760 1.00 18.51 635 PRO A N 1
ATOM 4476 C CA . PRO A 1 621 ? -4.654 -4.812 3.767 1.00 19.52 635 PRO A CA 1
ATOM 4477 C C . PRO A 1 621 ? -6.016 -5.321 3.296 1.00 20.72 635 PRO A C 1
ATOM 4478 O O . PRO A 1 621 ? -6.300 -5.333 2.096 1.00 21.96 635 PRO A O 1
ATOM 4482 N N . ASP A 1 622 ? -6.832 -5.782 4.254 1.00 20.89 636 ASP A N 1
ATOM 4483 C CA . ASP A 1 622 ? -8.137 -6.358 3.976 1.00 20.72 636 ASP A CA 1
ATOM 4484 C C . ASP A 1 622 ? -9.039 -5.300 3.332 1.00 21.64 636 ASP A C 1
ATOM 4485 O O . ASP A 1 622 ? -9.990 -5.637 2.631 1.00 22.72 636 ASP A O 1
ATOM 4490 N N . TRP A 1 623 ? -8.728 -4.021 3.568 1.00 21.23 637 TRP A N 1
ATOM 4491 C CA . TRP A 1 623 ? -9.478 -2.936 2.955 1.00 22.75 637 TRP A CA 1
ATOM 4492 C C . TRP A 1 623 ? -8.978 -2.628 1.544 1.00 22.57 637 TRP A C 1
ATOM 4493 O O . TRP A 1 623 ? -9.636 -1.894 0.817 1.00 23.11 637 TRP A O 1
ATOM 4504 N N . GLY A 1 624 ? -7.811 -3.156 1.153 1.00 22.91 638 GLY A N 1
ATOM 4505 C CA . GLY A 1 624 ? -7.253 -2.794 -0.146 1.00 21.48 638 GLY A CA 1
ATOM 4506 C C . GLY A 1 624 ? -6.573 -3.968 -0.849 1.00 22.24 638 GLY A C 1
ATOM 4507 O O . GLY A 1 624 ? -5.374 -3.923 -1.135 1.00 23.35 638 GLY A O 1
ATOM 4508 N N . MET A 1 625 ? -7.362 -4.999 -1.153 1.00 20.65 639 MET A N 1
ATOM 4509 C CA . MET A 1 625 ? -6.840 -6.214 -1.757 1.00 20.76 639 MET A CA 1
ATOM 4510 C C . MET A 1 625 ? -7.631 -6.547 -3.028 1.00 20.04 639 MET A C 1
ATOM 4511 O O . MET A 1 625 ? -8.468 -7.440 -3.018 1.00 18.03 639 MET A O 1
ATOM 4516 N N . PRO A 1 626 ? -7.394 -5.857 -4.171 1.00 19.94 640 PRO A N 1
ATOM 4517 C CA . PRO A 1 626 ? -8.103 -6.189 -5.409 1.00 19.93 640 PRO A CA 1
ATOM 4518 C C . PRO A 1 626 ? -7.914 -7.675 -5.708 1.00 20.47 640 PRO A C 1
ATOM 4519 O O . PRO A 1 626 ? -6.802 -8.200 -5.577 1.00 19.46 640 PRO A O 1
ATOM 4523 N N . ILE A 1 627 ? -9.005 -8.347 -6.103 1.00 19.25 641 ILE A N 1
ATOM 4524 C CA . ILE A 1 627 ? -8.962 -9.767 -6.447 1.00 19.25 641 ILE A CA 1
ATOM 4525 C C . ILE A 1 627 ? -7.907 -10.037 -7.524 1.00 18.61 641 ILE A C 1
ATOM 4526 O O . ILE A 1 627 ? -7.272 -11.083 -7.500 1.00 17.96 641 ILE A O 1
ATOM 4531 N N . GLU A 1 628 ? -7.692 -9.094 -8.452 1.00 20.54 642 GLU A N 1
ATOM 4532 C CA . GLU A 1 628 ? -6.753 -9.309 -9.546 1.00 21.41 642 GLU A CA 1
ATOM 4533 C C . GLU A 1 628 ? -5.330 -9.445 -9.007 1.00 21.61 642 GLU A C 1
ATOM 4534 O O . GLU A 1 628 ? -4.503 -10.187 -9.546 1.00 21.78 642 GLU A O 1
ATOM 4540 N N . VAL A 1 629 ? -5.057 -8.693 -7.941 1.00 20.52 643 VAL A N 1
ATOM 4541 C CA . VAL A 1 629 ? -3.730 -8.622 -7.356 1.00 19.26 643 VAL A CA 1
ATOM 4542 C C . VAL A 1 629 ? -3.520 -9.883 -6.523 1.00 19.64 643 VAL A C 1
ATOM 4543 O O . VAL A 1 629 ? -2.444 -10.481 -6.569 1.00 18.02 643 VAL A O 1
ATOM 4547 N N . VAL A 1 630 ? -4.565 -10.306 -5.796 1.00 18.49 644 VAL A N 1
ATOM 4548 C CA . VAL A 1 630 ? -4.468 -11.512 -4.986 1.00 19.42 644 VAL A CA 1
ATOM 4549 C C . VAL A 1 630 ? -4.240 -12.717 -5.905 1.00 19.68 644 VAL A C 1
ATOM 4550 O O . VAL A 1 630 ? -3.410 -13.584 -5.625 1.00 19.87 644 VAL A O 1
ATOM 4554 N N . LYS A 1 631 ? -5.009 -12.753 -6.997 1.00 19.82 645 LYS A N 1
ATOM 4555 C CA . LYS A 1 631 ? -4.926 -13.806 -7.997 1.00 20.49 645 LYS A CA 1
ATOM 4556 C C . LYS A 1 631 ? -3.517 -13.853 -8.583 1.00 18.79 645 LYS A C 1
ATOM 4557 O O . LYS A 1 631 ? -2.938 -14.924 -8.695 1.00 18.27 645 LYS A O 1
ATOM 4563 N N . ALA A 1 632 ? -2.959 -12.692 -8.944 1.00 18.73 646 ALA A N 1
ATOM 4564 C CA . ALA A 1 632 ? -1.619 -12.655 -9.512 1.00 17.91 646 ALA A CA 1
ATOM 4565 C C . ALA A 1 632 ? -0.617 -13.216 -8.507 1.00 18.58 646 ALA A C 1
ATOM 4566 O O . ALA A 1 632 ? 0.230 -14.033 -8.871 1.00 19.26 646 ALA A O 1
ATOM 4568 N N . SER A 1 633 ? -0.748 -12.815 -7.231 1.00 17.85 647 SER A N 1
ATOM 4569 C CA . SER A 1 633 ? 0.183 -13.253 -6.200 1.00 17.68 647 SER A CA 1
ATOM 4570 C C . SER A 1 633 ? 0.163 -14.772 -6.004 1.00 17.83 647 SER A C 1
ATOM 4571 O O . SER A 1 633 ? 1.204 -15.385 -5.746 1.00 16.88 647 SER A O 1
ATOM 4574 N N . ALA A 1 634 ? -1.027 -15.372 -6.129 1.00 18.47 648 ALA A N 1
ATOM 4575 C CA . ALA A 1 634 ? -1.240 -16.781 -5.824 1.00 20.22 648 ALA A CA 1
ATOM 4576 C C . ALA A 1 634 ? -0.393 -17.687 -6.717 1.00 20.33 648 ALA A C 1
ATOM 4577 O O . ALA A 1 634 ? -0.089 -18.807 -6.337 1.00 22.81 648 ALA A O 1
ATOM 4579 N N A LYS A 1 635 ? 0.009 -17.168 -7.880 0.50 20.99 649 LYS A N 1
ATOM 4580 N N B LYS A 1 635 ? -0.037 -17.198 -7.908 0.50 20.72 649 LYS A N 1
ATOM 4581 C CA A LYS A 1 635 ? 0.796 -17.899 -8.858 0.50 21.50 649 LYS A CA 1
ATOM 4582 C CA B LYS A 1 635 ? 0.811 -17.923 -8.840 0.50 21.16 649 LYS A CA 1
ATOM 4583 C C A LYS A 1 635 ? 2.276 -17.909 -8.478 0.50 20.54 649 LYS A C 1
ATOM 4584 C C B LYS A 1 635 ? 2.207 -18.118 -8.255 0.50 20.54 649 LYS A C 1
ATOM 4585 O O A LYS A 1 635 ? 3.067 -18.562 -9.148 0.50 19.77 649 LYS A O 1
ATOM 4586 O O B LYS A 1 635 ? 2.848 -19.126 -8.537 0.50 20.97 649 LYS A O 1
ATOM 4597 N N . TYR A 1 636 ? 2.665 -17.154 -7.441 1.00 19.16 650 TYR A N 1
ATOM 4598 C CA . TYR A 1 636 ? 4.085 -16.992 -7.166 1.00 19.45 650 TYR A CA 1
ATOM 4599 C C . TYR A 1 636 ? 4.452 -17.264 -5.711 1.00 19.62 650 TYR A C 1
ATOM 4600 O O . TYR A 1 636 ? 5.495 -17.864 -5.464 1.00 21.86 650 TYR A O 1
ATOM 4609 N N . VAL A 1 637 ? 3.617 -16.818 -4.766 1.00 17.14 651 VAL A N 1
ATOM 4610 C CA . VAL A 1 637 ? 3.940 -16.872 -3.346 1.00 16.91 651 VAL A CA 1
ATOM 4611 C C . VAL A 1 637 ? 3.692 -18.268 -2.786 1.00 17.44 651 VAL A C 1
ATOM 4612 O O . VAL A 1 637 ? 2.857 -19.007 -3.290 1.00 17.18 651 VAL A O 1
ATOM 4616 N N . ASP A 1 638 ? 4.402 -18.591 -1.6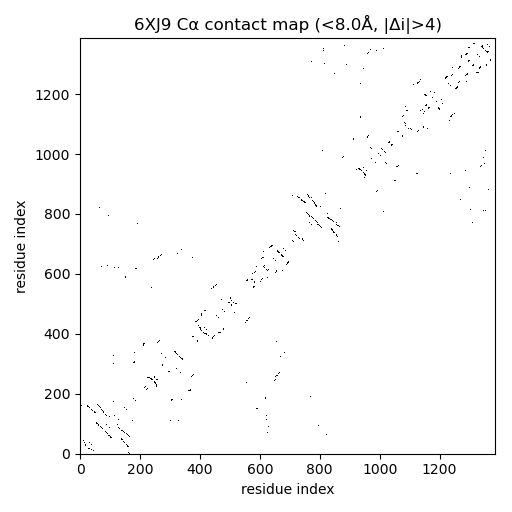99 1.00 17.65 652 ASP A N 1
ATOM 4617 C CA . ASP A 1 638 ? 4.195 -19.831 -0.966 1.00 17.43 652 ASP A CA 1
ATOM 4618 C C . ASP A 1 638 ? 2.992 -19.655 -0.043 1.00 16.57 652 ASP A C 1
ATOM 4619 O O . ASP A 1 638 ? 2.220 -20.590 0.174 1.00 16.25 652 ASP A O 1
ATOM 4624 N N . VAL A 1 639 ? 2.862 -18.447 0.505 1.00 14.59 653 VAL A N 1
ATOM 4625 C CA . VAL A 1 639 ? 1.778 -18.114 1.424 1.00 14.46 653 VAL A CA 1
ATOM 4626 C C . VAL A 1 639 ? 1.313 -16.711 1.061 1.00 14.14 653 VAL A C 1
ATOM 4627 O O . VAL A 1 639 ? 2.152 -15.834 0.857 1.00 15.17 653 VAL A O 1
ATOM 4631 N N . ILE A 1 640 ? -0.009 -16.511 0.977 1.00 15.21 654 ILE A N 1
ATOM 4632 C CA . ILE A 1 640 ? -0.560 -15.188 0.719 1.00 15.20 654 ILE A CA 1
ATOM 4633 C C . ILE A 1 640 ? -0.767 -14.485 2.059 1.00 15.41 654 ILE A C 1
ATOM 4634 O O . ILE A 1 640 ? -1.498 -14.983 2.914 1.00 14.55 654 ILE A O 1
ATOM 4639 N N . SER A 1 641 ? -0.138 -13.311 2.216 1.00 14.73 655 SER A N 1
ATOM 4640 C CA . SER A 1 641 ? -0.201 -12.559 3.461 1.00 14.16 655 SER A CA 1
ATOM 4641 C C . SER A 1 641 ? -1.165 -11.374 3.331 1.00 14.78 655 SER A C 1
ATOM 4642 O O . SER A 1 641 ? -1.240 -10.738 2.279 1.00 15.02 655 SER A O 1
ATOM 4645 N N . PHE A 1 642 ? -1.929 -11.127 4.406 1.00 15.41 656 PHE A N 1
ATOM 4646 C CA . PHE A 1 642 ? -2.892 -10.041 4.526 1.00 16.31 656 PHE A CA 1
ATOM 4647 C C . PHE A 1 642 ? -2.787 -9.439 5.927 1.00 16.12 656 PHE A C 1
ATOM 4648 O O . PHE A 1 642 ? -2.512 -10.161 6.877 1.00 15.01 656 PHE A O 1
ATOM 4656 N N . ASN A 1 643 ? -3.048 -8.126 6.056 1.00 15.62 657 ASN A N 1
ATOM 4657 C CA . ASN A 1 643 ? -3.259 -7.533 7.371 1.00 15.33 657 ASN A CA 1
ATOM 4658 C C . ASN A 1 643 ? -4.765 -7.336 7.563 1.00 16.41 657 ASN A C 1
ATOM 4659 O O . ASN A 1 643 ? -5.458 -6.960 6.625 1.00 15.80 657 ASN A O 1
ATOM 4664 N N . ALA A 1 644 ? -5.292 -7.638 8.757 1.00 16.60 658 ALA A N 1
ATOM 4665 C CA . ALA A 1 644 ? -6.734 -7.517 8.954 1.00 16.54 658 ALA A CA 1
ATOM 4666 C C . ALA A 1 644 ? -7.046 -7.096 10.387 1.00 16.75 658 ALA A C 1
ATOM 4667 O O . ALA A 1 644 ? -7.177 -7.935 11.276 1.00 17.26 658 ALA A O 1
ATOM 4669 N N . TYR A 1 645 ? -7.153 -5.777 10.597 1.00 17.28 659 TYR A N 1
ATOM 4670 C CA . TYR A 1 645 ? -7.555 -5.223 11.879 1.00 18.04 659 TYR A CA 1
ATOM 4671 C C . TYR A 1 645 ? -9.077 -5.232 11.955 1.00 17.98 659 TYR A C 1
ATOM 4672 O O . TYR A 1 645 ? -9.703 -4.200 11.739 1.00 17.69 659 TYR A O 1
ATOM 4681 N N . LYS A 1 646 ? -9.643 -6.407 12.260 1.00 17.76 660 LYS A N 1
ATOM 4682 C CA . LYS A 1 646 ? -11.060 -6.564 12.550 1.00 18.78 660 LYS A CA 1
ATOM 4683 C C . LYS A 1 646 ? -11.182 -7.390 13.825 1.00 19.03 660 LYS A C 1
ATOM 4684 O O . LYS A 1 646 ? -10.169 -7.737 14.431 1.00 18.35 660 LYS A O 1
ATOM 4690 N N . GLU A 1 647 ? -12.425 -7.703 14.213 1.00 17.73 661 GLU A N 1
ATOM 4691 C CA . GLU A 1 647 ? -12.623 -8.479 15.424 1.00 18.40 661 GLU A CA 1
ATOM 4692 C C . GLU A 1 647 ? -12.319 -9.955 15.175 1.00 18.22 661 GLU A C 1
ATOM 4693 O O . GLU A 1 647 ? -12.224 -10.730 16.121 1.00 17.91 661 GLU A O 1
ATOM 4699 N N . GLY A 1 648 ? -12.162 -10.329 13.898 1.00 17.54 662 GLY A N 1
ATOM 4700 C CA . GLY A 1 648 ? -11.955 -11.722 13.540 1.00 17.60 662 GLY A CA 1
ATOM 4701 C C . GLY A 1 648 ? -11.896 -11.900 12.027 1.00 18.13 662 GLY A C 1
ATOM 4702 O O . GLY A 1 648 ? -12.102 -10.940 11.286 1.00 17.88 662 GLY A O 1
ATOM 4703 N N . LEU A 1 649 ? -11.608 -13.137 11.591 1.00 18.47 663 LEU A N 1
ATOM 4704 C CA . LEU A 1 649 ? -11.669 -13.500 10.182 1.00 17.37 663 LEU A CA 1
ATOM 4705 C C . LEU A 1 649 ? -13.044 -14.092 9.885 1.00 17.91 663 LEU A C 1
ATOM 4706 O O . LEU A 1 649 ? -13.287 -15.261 10.179 1.00 17.15 663 LEU A O 1
ATOM 4711 N N . ARG A 1 650 ? -13.932 -13.266 9.311 1.00 18.44 664 ARG A N 1
ATOM 4712 C CA . ARG A 1 650 ? -15.282 -13.697 8.974 1.00 18.97 664 ARG A CA 1
ATOM 4713 C C . ARG A 1 650 ? -15.230 -14.575 7.728 1.00 19.29 664 ARG A C 1
ATOM 4714 O O . ARG A 1 650 ? -14.506 -14.293 6.765 1.00 18.40 664 ARG A O 1
ATOM 4722 N N . ASP A 1 651 ? -16.036 -15.635 7.744 1.00 20.71 665 ASP A N 1
ATOM 4723 C CA . ASP A 1 651 ? -16.082 -16.553 6.620 1.00 21.10 665 ASP A CA 1
ATOM 4724 C C . ASP A 1 651 ? -16.442 -15.790 5.348 1.00 21.15 665 ASP A C 1
ATOM 4725 O O . ASP A 1 651 ? -15.854 -16.044 4.302 1.00 21.24 665 ASP A O 1
ATOM 4730 N N . ASP A 1 652 ? -17.388 -14.836 5.441 1.00 22.93 666 ASP A N 1
ATOM 4731 C CA . ASP A 1 652 ? -17.868 -14.165 4.242 1.00 24.75 666 ASP A CA 1
ATOM 4732 C C . ASP A 1 652 ? -16.764 -13.323 3.602 1.00 26.12 666 ASP A C 1
ATOM 4733 O O . ASP A 1 652 ? -16.697 -13.229 2.374 1.00 26.85 666 ASP A O 1
ATOM 4738 N N . LYS A 1 653 ? -15.864 -12.785 4.432 1.00 23.86 667 LYS A N 1
ATOM 4739 C CA . LYS A 1 653 ? -14.788 -11.923 3.957 1.00 25.77 667 LYS A CA 1
ATOM 4740 C C . LYS A 1 653 ? -13.687 -12.729 3.255 1.00 25.15 667 LYS A C 1
ATOM 4741 O O . LYS A 1 653 ? -13.030 -12.206 2.356 1.00 26.43 667 LYS A O 1
ATOM 4747 N N . TRP A 1 654 ? -13.495 -13.994 3.650 1.00 22.15 668 TRP A N 1
ATOM 4748 C CA . TRP A 1 654 ? -12.299 -14.739 3.276 1.00 23.02 668 TRP A CA 1
ATOM 4749 C C . TRP A 1 654 ? -12.587 -15.957 2.399 1.00 23.65 668 TRP A C 1
ATOM 4750 O O . TRP A 1 654 ? -11.661 -16.709 2.081 1.00 24.44 668 TRP A O 1
ATOM 4761 N N . ALA A 1 655 ? -13.851 -16.117 1.974 1.00 22.91 669 ALA A N 1
ATOM 4762 C CA . ALA A 1 655 ? -14.288 -17.257 1.183 1.00 22.79 669 ALA A CA 1
ATOM 4763 C C . ALA A 1 655 ? -13.573 -17.272 -0.163 1.00 21.92 669 ALA A C 1
ATOM 4764 O O . ALA A 1 655 ? -13.383 -18.336 -0.748 1.00 22.84 669 ALA A O 1
ATOM 4766 N N . PHE A 1 656 ? -13.178 -16.086 -0.628 1.00 21.21 670 PHE A N 1
ATOM 4767 C CA . PHE A 1 656 ? -12.542 -15.908 -1.925 1.00 21.07 670 PHE A CA 1
ATOM 4768 C C . PHE A 1 656 ? -11.273 -16.754 -2.020 1.00 20.78 670 PHE A C 1
ATOM 4769 O O . PHE A 1 656 ? -10.825 -17.026 -3.122 1.00 21.96 670 PHE A O 1
ATOM 4777 N N . LEU A 1 657 ? -10.708 -17.178 -0.877 1.00 18.61 671 LEU A N 1
ATOM 4778 C CA . LEU A 1 657 ? -9.440 -17.898 -0.861 1.00 19.06 671 LEU A CA 1
ATOM 4779 C C . LEU A 1 657 ? -9.578 -19.283 -1.500 1.00 19.24 671 LEU A C 1
ATOM 4780 O O . LEU A 1 657 ? -8.591 -19.875 -1.944 1.00 19.11 671 LEU A O 1
ATOM 4785 N N . SER A 1 658 ? -10.813 -19.794 -1.552 1.00 18.72 672 SER A N 1
ATOM 4786 C CA . SER A 1 658 ? -11.083 -21.080 -2.170 1.00 20.49 672 SER A CA 1
ATOM 4787 C C . SER A 1 658 ? -10.789 -21.040 -3.674 1.00 20.94 672 SER A C 1
ATOM 4788 O O . SER A 1 658 ? -10.644 -22.072 -4.308 1.00 21.88 672 SER A O 1
ATOM 4791 N N . GLN A 1 659 ? -10.648 -19.839 -4.239 1.00 22.30 673 GLN A N 1
ATOM 4792 C CA . GLN A 1 659 ? -10.288 -19.651 -5.639 1.00 23.35 673 GLN A CA 1
ATOM 4793 C C . GLN A 1 659 ? -8.877 -20.181 -5.923 1.00 22.96 673 GLN A C 1
ATOM 4794 O O . GLN A 1 659 ? -8.614 -20.624 -7.039 1.00 21.91 673 GLN A O 1
ATOM 4800 N N . PHE A 1 660 ? -7.976 -20.142 -4.926 1.00 20.48 674 PHE A N 1
ATOM 4801 C CA . PHE A 1 660 ? -6.555 -20.348 -5.189 1.00 20.86 674 PHE A CA 1
ATOM 4802 C C . PHE A 1 660 ? -5.999 -21.590 -4.507 1.00 21.80 674 PHE A C 1
ATOM 4803 O O . PHE A 1 660 ? -4.937 -22.060 -4.891 1.00 22.58 674 PHE A O 1
ATOM 4811 N N . ASP A 1 661 ? -6.681 -22.063 -3.458 1.00 22.92 675 ASP A N 1
ATOM 4812 C CA . ASP A 1 661 ? -6.197 -23.152 -2.624 1.00 24.61 675 ASP A CA 1
ATOM 4813 C C . ASP A 1 661 ? -4.729 -22.922 -2.254 1.00 25.12 675 ASP A C 1
ATOM 4814 O O . ASP A 1 661 ? -3.892 -23.818 -2.365 1.00 24.54 675 ASP A O 1
ATOM 4819 N N . LYS A 1 662 ? -4.425 -21.706 -1.795 1.00 23.79 676 LYS A N 1
ATOM 4820 C CA . LYS A 1 662 ? -3.120 -21.406 -1.227 1.00 21.99 676 LYS A CA 1
ATOM 4821 C C . LYS A 1 662 ? -3.285 -21.216 0.280 1.00 20.34 676 LYS A C 1
ATOM 4822 O O . LYS A 1 662 ? -4.349 -20.781 0.714 1.00 23.27 676 LYS A O 1
ATOM 4828 N N . PRO A 1 663 ? -2.249 -21.462 1.122 1.00 18.98 677 PRO A N 1
ATOM 4829 C CA . PRO A 1 663 ? -2.311 -21.067 2.535 1.00 18.29 677 PRO A CA 1
ATOM 4830 C C . PRO A 1 663 ? -2.137 -19.545 2.627 1.00 17.88 677 PRO A C 1
ATOM 4831 O O . PRO A 1 663 ? -1.551 -18.919 1.734 1.00 17.85 677 PRO A O 1
ATOM 4835 N N . ALA A 1 664 ? -2.664 -18.964 3.708 1.00 16.88 678 ALA A N 1
ATOM 4836 C CA . ALA A 1 664 ? -2.659 -17.524 3.935 1.00 16.74 678 ALA A CA 1
ATOM 4837 C C . ALA A 1 664 ? -2.126 -17.228 5.334 1.00 16.51 678 ALA A C 1
ATOM 4838 O O . ALA A 1 664 ? -2.186 -18.070 6.222 1.00 16.76 678 ALA A O 1
ATOM 4840 N N . ILE A 1 665 ? -1.588 -16.018 5.531 1.00 17.14 679 ILE A N 1
ATOM 4841 C CA . ILE A 1 665 ? -1.154 -15.648 6.866 1.00 16.49 679 ILE A CA 1
ATOM 4842 C C . ILE A 1 665 ? -1.648 -14.234 7.161 1.00 16.40 679 ILE A C 1
ATOM 4843 O O . ILE A 1 665 ? -1.735 -13.411 6.246 1.00 15.95 679 ILE A O 1
ATOM 4848 N N . ILE A 1 666 ? -2.026 -13.982 8.424 1.00 15.39 680 ILE A N 1
ATOM 4849 C CA . ILE A 1 666 ? -2.355 -12.631 8.864 1.00 15.75 680 ILE A CA 1
ATOM 4850 C C . ILE A 1 666 ? -1.071 -11.965 9.363 1.00 16.70 680 ILE A C 1
ATOM 4851 O O . ILE A 1 666 ? -0.414 -12.471 10.281 1.00 17.04 680 ILE A O 1
ATOM 4856 N N . GLY A 1 667 ? -0.722 -10.837 8.739 1.00 15.65 681 GLY A N 1
ATOM 4857 C CA . GLY A 1 667 ? 0.500 -10.107 9.056 1.00 16.38 681 GLY A CA 1
ATOM 4858 C C . GLY A 1 667 ? 0.394 -9.271 10.327 1.00 15.75 681 GLY A C 1
ATOM 4859 O O . GLY A 1 667 ? 1.384 -9.112 11.041 1.00 15.81 681 GLY A O 1
ATOM 4860 N N . GLU A 1 668 ? -0.800 -8.712 10.565 1.00 15.24 682 GLU A N 1
ATOM 4861 C CA . GLU A 1 668 ? -1.053 -7.796 11.666 1.00 15.65 682 GLU A CA 1
ATOM 4862 C C . GLU A 1 668 ? -2.533 -7.845 12.035 1.00 15.17 682 GLU A C 1
ATOM 4863 O O . GLU A 1 668 ? -3.385 -8.001 11.165 1.00 15.91 682 GLU A O 1
ATOM 4869 N N . PHE A 1 669 ? -2.789 -7.726 13.340 1.00 14.55 683 PHE A N 1
ATOM 4870 C CA . PHE A 1 669 ? -4.094 -7.506 13.939 1.00 15.95 683 PHE A CA 1
ATOM 4871 C C . PHE A 1 669 ? -3.844 -7.045 15.373 1.00 16.51 683 PHE A C 1
ATOM 4872 O O . PHE A 1 669 ? -2.765 -7.286 15.912 1.00 17.14 683 PHE A O 1
ATOM 4880 N N . HIS A 1 670 ? -4.818 -6.347 15.968 1.00 16.69 684 HIS A N 1
ATOM 4881 C CA . HIS A 1 670 ? -4.666 -5.921 17.348 1.00 18.34 684 HIS A CA 1
ATOM 4882 C C . HIS A 1 670 ? -6.017 -5.546 17.933 1.00 17.00 684 HIS A C 1
ATOM 4883 O O . HIS A 1 670 ? -6.969 -5.262 17.217 1.00 16.71 684 HIS A O 1
ATOM 4890 N N . VAL A 1 671 ? -6.061 -5.581 19.264 1.00 17.38 685 VAL A N 1
ATOM 4891 C CA . VAL A 1 671 ? -7.174 -5.066 20.033 1.00 17.39 685 VAL A CA 1
ATOM 4892 C C . VAL A 1 671 ? -6.560 -4.225 21.145 1.00 18.55 685 VAL A C 1
ATOM 4893 O O . VAL A 1 671 ? -5.522 -4.585 21.691 1.00 17.52 685 VAL A O 1
ATOM 4897 N N . GLY A 1 672 ? -7.214 -3.104 21.460 1.00 19.75 686 GLY A N 1
ATOM 4898 C CA . GLY A 1 672 ? -6.717 -2.172 22.459 1.00 20.12 686 GLY A CA 1
ATOM 4899 C C . GLY A 1 672 ? -7.849 -1.769 23.397 1.00 20.30 686 GLY A C 1
ATOM 4900 O O . GLY A 1 672 ? -9.012 -2.020 23.081 1.00 19.97 686 GLY A O 1
ATOM 4901 N N . SER A 1 673 ? -7.490 -1.189 24.548 1.00 21.19 687 SER A N 1
ATOM 4902 C CA . SER A 1 673 ? -8.466 -0.665 25.494 1.00 23.19 687 SER A CA 1
ATOM 4903 C C . SER A 1 673 ? -7.924 0.559 26.226 1.00 24.99 687 SER A C 1
ATOM 4904 O O . SER A 1 673 ? -6.719 0.680 26.451 1.00 24.43 687 SER A O 1
ATOM 4907 N N . SER A 1 674 ? -8.843 1.435 26.651 1.00 24.80 688 SER A N 1
ATOM 4908 C CA . SER A 1 674 ? -8.471 2.697 27.271 1.00 24.43 688 SER A CA 1
ATOM 4909 C C . SER A 1 674 ? -7.988 2.511 28.713 1.00 23.97 688 SER A C 1
ATOM 4910 O O . SER A 1 674 ? -7.340 3.395 29.269 1.00 24.63 688 SER A O 1
ATOM 4913 N N . ASP A 1 675 ? -8.271 1.351 29.310 1.00 23.79 689 ASP A N 1
ATOM 4914 C CA . ASP A 1 675 ? -7.886 1.087 30.692 1.00 23.17 689 ASP A CA 1
ATOM 4915 C C . ASP A 1 675 ? -6.373 0.849 30.807 1.00 23.58 689 ASP A C 1
ATOM 4916 O O . ASP A 1 675 ? -5.844 0.699 31.906 1.00 23.37 689 ASP A O 1
ATOM 4921 N N . SER A 1 676 ? -5.674 0.819 29.667 1.00 21.76 690 SER A N 1
ATOM 4922 C CA . SER A 1 676 ? -4.219 0.759 29.641 1.00 24.43 690 SER A CA 1
ATOM 4923 C C . SER A 1 676 ? -3.604 2.094 30.065 1.00 25.09 690 SER A C 1
ATOM 4924 O O . SER A 1 676 ? -2.404 2.180 30.348 1.00 25.50 690 SER A O 1
ATOM 4927 N N . GLY A 1 677 ? -4.423 3.151 30.076 1.00 25.99 691 GLY A N 1
ATOM 4928 C CA . GLY A 1 677 ? -3.938 4.482 30.408 1.00 23.87 691 GLY A CA 1
ATOM 4929 C C . GLY A 1 677 ? -3.387 5.214 29.190 1.00 23.34 691 GLY A C 1
ATOM 4930 O O . GLY A 1 677 ? -2.808 6.291 29.325 1.00 24.77 691 GLY A O 1
ATOM 4931 N N . LEU A 1 678 ? -3.548 4.616 27.999 1.00 22.54 692 LEU A N 1
ATOM 4932 C CA . LEU A 1 678 ? -3.227 5.306 26.761 1.00 21.72 692 LEU A CA 1
ATOM 4933 C C . LEU A 1 678 ? -4.467 6.043 26.266 1.00 20.55 692 LEU A C 1
ATOM 4934 O O . LEU A 1 678 ? -5.589 5.681 26.611 1.00 21.33 692 LEU A O 1
ATOM 4939 N N . PHE A 1 679 ? -4.247 7.056 25.424 1.00 21.01 693 PHE A N 1
ATOM 4940 C CA . PHE A 1 679 ? -5.306 7.965 24.997 1.00 21.85 693 PHE A CA 1
ATOM 4941 C C . PHE A 1 679 ? -5.997 7.479 23.726 1.00 22.60 693 PHE A C 1
ATOM 4942 O O . PHE A 1 679 ? -6.910 8.145 23.235 1.00 21.96 693 PHE A O 1
ATOM 4950 N N . HIS A 1 680 ? -5.549 6.328 23.205 1.00 19.57 694 HIS A N 1
ATOM 4951 C CA . HIS A 1 680 ? -6.111 5.762 21.992 1.00 19.14 694 HIS A CA 1
ATOM 4952 C C . HIS A 1 680 ? -6.083 4.245 22.120 1.00 19.64 694 HIS A C 1
ATOM 4953 O O . HIS A 1 680 ? -5.011 3.650 22.257 1.00 18.54 694 HIS A O 1
ATOM 4960 N N . PRO A 1 681 ? -7.259 3.578 22.150 1.00 20.32 695 PRO A N 1
ATOM 4961 C CA . PRO A 1 681 ? -7.295 2.120 22.213 1.00 19.34 695 PRO A CA 1
ATOM 4962 C C . PRO A 1 681 ? -6.778 1.487 20.921 1.00 20.74 695 PRO A C 1
ATOM 4963 O O . PRO A 1 681 ? -6.313 0.349 20.935 1.00 21.60 695 PRO A O 1
ATOM 4967 N N . GLY A 1 682 ? -6.829 2.234 19.813 1.00 19.28 696 GLY A N 1
ATOM 4968 C CA . GLY A 1 682 ? -6.335 1.716 18.545 1.00 19.65 696 GLY A CA 1
ATOM 4969 C C . GLY A 1 682 ? -7.454 1.553 17.519 1.00 20.32 696 GLY A C 1
ATOM 4970 O O . GLY A 1 682 ? -8.363 2.377 17.445 1.00 20.87 696 GLY A O 1
ATOM 4971 N N . LEU A 1 683 ? -7.378 0.477 16.729 1.00 19.92 697 LEU A N 1
ATOM 4972 C CA . LEU A 1 683 ? -8.289 0.317 15.608 1.00 19.35 697 LEU A CA 1
ATOM 4973 C C . LEU A 1 683 ? -9.495 -0.508 16.035 1.00 18.21 697 LEU A C 1
ATOM 4974 O O . LEU A 1 683 ? -10.612 -0.199 15.640 1.00 18.58 697 LEU A O 1
ATOM 4979 N N . ILE A 1 684 ? -9.246 -1.551 16.833 1.00 17.52 698 ILE A N 1
ATOM 4980 C CA . ILE A 1 684 ? -10.274 -2.433 17.365 1.00 16.91 698 ILE A CA 1
ATOM 4981 C C . ILE A 1 684 ? -10.293 -2.273 18.893 1.00 17.10 698 ILE A C 1
ATOM 4982 O O . ILE A 1 684 ? -9.264 -2.415 19.550 1.00 16.79 698 ILE A O 1
ATOM 4987 N N . HIS A 1 685 ? -11.468 -1.959 19.452 1.00 16.96 699 HIS A N 1
ATOM 4988 C CA . HIS A 1 685 ? -11.579 -1.495 20.831 1.00 18.22 699 HIS A CA 1
ATOM 4989 C C . HIS A 1 685 ? -12.256 -2.531 21.720 1.00 18.51 699 HIS A C 1
ATOM 4990 O O . HIS A 1 685 ? -13.320 -3.047 21.363 1.00 18.89 699 HIS A O 1
ATOM 4997 N N . ALA A 1 686 ? -11.684 -2.740 22.920 1.00 18.01 700 ALA A N 1
ATOM 4998 C CA . ALA A 1 686 ? -12.282 -3.596 23.939 1.00 17.45 700 ALA A CA 1
ATOM 4999 C C . ALA A 1 686 ? -12.707 -2.775 25.158 1.00 17.82 700 ALA A C 1
ATOM 5000 O O . ALA A 1 686 ? -12.284 -1.637 25.335 1.00 18.14 700 ALA A O 1
ATOM 5002 N N . ALA A 1 687 ? -13.503 -3.397 26.028 1.00 18.12 701 ALA A N 1
ATOM 5003 C CA . ALA A 1 687 ? -14.040 -2.730 27.207 1.00 20.74 701 ALA A CA 1
ATOM 5004 C C . ALA A 1 687 ? -12.970 -2.500 28.276 1.00 21.67 701 ALA A C 1
ATOM 5005 O O . ALA A 1 687 ? -13.064 -1.547 29.046 1.00 24.14 701 ALA A O 1
ATOM 5007 N N . ASN A 1 688 ? -11.971 -3.388 28.316 1.00 20.71 702 ASN A N 1
ATOM 5008 C CA . ASN A 1 688 ? -10.926 -3.406 29.332 1.00 22.55 702 ASN A CA 1
ATOM 5009 C C . ASN A 1 688 ? -9.922 -4.497 28.948 1.00 22.72 702 ASN A C 1
ATOM 5010 O O . ASN A 1 688 ? -10.080 -5.148 27.913 1.00 21.82 702 ASN A O 1
ATOM 5015 N N . GLN A 1 689 ? -8.902 -4.706 29.786 1.00 23.20 703 GLN A N 1
ATOM 5016 C CA . GLN A 1 689 ? -7.827 -5.631 29.457 1.00 23.28 703 GLN A CA 1
ATOM 5017 C C . GLN A 1 689 ? -8.368 -7.051 29.319 1.00 24.51 703 GLN A C 1
ATOM 5018 O O . GLN A 1 689 ? -7.887 -7.789 28.462 1.00 24.32 703 GLN A O 1
ATOM 5024 N N . GLN A 1 690 ? -9.351 -7.423 30.161 1.00 24.39 704 GLN A N 1
ATOM 5025 C CA . GLN A 1 690 ? -9.912 -8.774 30.173 1.00 24.43 704 GLN A CA 1
ATOM 5026 C C . GLN A 1 690 ? -10.706 -9.028 28.896 1.00 22.14 704 GLN A C 1
ATOM 5027 O O . GLN A 1 690 ? -10.639 -10.105 28.317 1.00 21.93 704 GLN A O 1
ATOM 5030 N N . ASP A 1 691 ? -11.481 -8.030 28.482 1.00 22.11 705 ASP A N 1
ATOM 5031 C CA . ASP A 1 691 ? -12.248 -8.106 27.248 1.00 21.12 705 ASP A CA 1
ATOM 5032 C C . ASP A 1 691 ? -11.286 -8.160 26.064 1.00 19.79 705 ASP A C 1
ATOM 5033 O O . ASP A 1 691 ? -11.525 -8.885 25.095 1.00 21.18 705 ASP A O 1
ATOM 5038 N N . ARG A 1 692 ? -10.197 -7.392 26.181 1.00 18.50 706 ARG A N 1
ATOM 5039 C CA . ARG A 1 692 ? -9.161 -7.293 25.168 1.00 18.75 706 ARG A CA 1
ATOM 5040 C C . ARG A 1 692 ? -8.581 -8.681 24.908 1.00 18.98 706 ARG A C 1
ATOM 5041 O O . ARG A 1 692 ? -8.445 -9.087 23.753 1.00 18.27 706 ARG A O 1
ATOM 5049 N N . ALA A 1 693 ? -8.284 -9.405 25.996 1.00 19.38 707 ALA A N 1
ATOM 5050 C CA . ALA A 1 693 ? -7.763 -10.766 25.919 1.00 20.48 707 ALA A CA 1
ATOM 5051 C C . ALA A 1 693 ? -8.786 -11.710 25.299 1.00 19.85 707 ALA A C 1
ATOM 5052 O O . ALA A 1 693 ? -8.417 -12.601 24.530 1.00 20.92 707 ALA A O 1
ATOM 5054 N N . ASN A 1 694 ? -10.058 -11.540 25.674 1.00 19.51 708 ASN A N 1
ATOM 5055 C CA . ASN A 1 694 ? -11.111 -12.413 25.180 1.00 19.07 708 ASN A CA 1
ATOM 5056 C C . ASN A 1 694 ? -11.300 -12.191 23.685 1.00 17.83 708 ASN A C 1
ATOM 5057 O O . ASN A 1 694 ? -11.590 -13.125 22.959 1.00 17.32 708 ASN A O 1
ATOM 5062 N N . MET A 1 695 ? -11.113 -10.952 23.230 1.00 18.59 709 MET A N 1
ATOM 5063 C CA . MET A 1 695 ? -11.349 -10.644 21.831 1.00 18.76 709 MET A CA 1
ATOM 5064 C C . MET A 1 695 ? -10.168 -11.164 21.011 1.00 18.98 709 MET A C 1
ATOM 5065 O O . MET A 1 695 ? -10.343 -11.642 19.895 1.00 18.97 709 MET A O 1
ATOM 5070 N N . TYR A 1 696 ? -8.972 -11.059 21.587 1.00 18.30 710 TYR A N 1
ATOM 5071 C CA . TYR A 1 696 ? -7.788 -11.718 21.061 1.00 19.55 710 TYR A CA 1
ATOM 5072 C C . TYR A 1 696 ? -8.078 -13.197 20.809 1.00 19.22 710 TYR A C 1
ATOM 5073 O O . TYR A 1 696 ? -7.808 -13.712 19.725 1.00 20.09 710 TYR A O 1
ATOM 5082 N N . THR A 1 697 ? -8.603 -13.878 21.833 1.00 18.49 711 THR A N 1
ATOM 5083 C CA . THR A 1 697 ? -8.881 -15.312 21.787 1.00 19.23 711 THR A CA 1
ATOM 5084 C C . THR A 1 697 ? -9.850 -15.642 20.646 1.00 20.18 711 THR A C 1
ATOM 5085 O O . THR A 1 697 ? -9.622 -16.586 19.892 1.00 21.44 711 THR A O 1
ATOM 5089 N N . ASP A 1 698 ? -10.936 -14.869 20.535 1.00 19.16 712 ASP A N 1
ATOM 5090 C CA . ASP A 1 698 ? -11.921 -15.046 19.476 1.00 20.30 712 ASP A CA 1
ATOM 5091 C C . ASP A 1 698 ? -11.263 -14.896 18.108 1.00 19.10 712 ASP A C 1
ATOM 5092 O O . ASP A 1 698 ? -11.569 -15.665 17.199 1.00 19.51 712 ASP A O 1
ATOM 5097 N N . TYR A 1 699 ? -10.398 -13.882 17.970 1.00 18.48 713 TYR A N 1
ATOM 5098 C CA . TYR A 1 699 ? -9.772 -13.568 16.692 1.00 18.78 713 TYR A CA 1
ATOM 5099 C C . TYR A 1 699 ? -8.891 -14.740 16.281 1.00 18.02 713 TYR A C 1
ATOM 5100 O O . TYR A 1 699 ? -8.939 -15.195 15.143 1.00 18.67 713 TYR A O 1
ATOM 5109 N N . MET A 1 700 ? -8.093 -15.216 17.236 1.00 18.21 714 MET A N 1
ATOM 5110 C CA . MET A 1 700 ? -7.146 -16.293 16.991 1.00 18.62 714 MET A CA 1
ATOM 5111 C C . MET A 1 700 ? -7.879 -17.609 16.730 1.00 18.97 714 MET A C 1
ATOM 5112 O O . MET A 1 700 ? -7.412 -18.429 15.930 1.00 19.87 714 MET A O 1
ATOM 5117 N N . ASN A 1 701 ? -9.048 -17.783 17.361 1.00 18.39 715 ASN A N 1
ATOM 5118 C CA . ASN A 1 701 ? -9.862 -18.958 17.094 1.00 20.32 715 ASN A CA 1
ATOM 5119 C C . ASN A 1 701 ? -10.331 -18.958 15.642 1.00 20.49 715 ASN A C 1
ATOM 5120 O O . ASN A 1 701 ? -10.410 -20.020 15.020 1.00 20.48 715 ASN A O 1
ATOM 5125 N N . SER A 1 702 ? -10.647 -17.770 15.117 1.00 19.30 716 SER A N 1
ATOM 5126 C CA . SER A 1 702 ? -11.141 -17.677 13.754 1.00 19.42 716 SER A CA 1
ATOM 5127 C C . SER A 1 702 ? -10.014 -17.936 12.756 1.00 18.13 716 SER A C 1
ATOM 5128 O O . SER A 1 702 ? -10.275 -18.425 11.666 1.00 18.74 716 SER A O 1
ATOM 5131 N N . VAL A 1 703 ? -8.775 -17.610 13.140 1.00 18.63 717 VAL A N 1
ATOM 5132 C CA . VAL A 1 703 ? -7.593 -17.930 12.349 1.00 17.53 717 VAL A CA 1
ATOM 5133 C C . VAL A 1 703 ? -7.390 -19.450 12.344 1.00 18.69 717 VAL A C 1
ATOM 5134 O O . VAL A 1 703 ? -7.233 -20.062 11.285 1.00 18.48 717 VAL A O 1
ATOM 5138 N N . ILE A 1 704 ? -7.413 -20.047 13.539 1.00 19.33 718 ILE A N 1
ATOM 5139 C CA . ILE A 1 704 ? -7.175 -21.472 13.726 1.00 20.32 718 ILE A CA 1
ATOM 5140 C C . ILE A 1 704 ? -8.265 -22.296 13.035 1.00 20.43 718 ILE A C 1
ATOM 5141 O O . ILE A 1 704 ? -7.982 -23.386 12.527 1.00 20.02 718 ILE A O 1
ATOM 5146 N N . ASP A 1 705 ? -9.498 -21.765 12.999 1.00 19.52 719 ASP A N 1
ATOM 5147 C CA . ASP A 1 705 ? -10.633 -22.513 12.473 1.00 20.44 719 ASP A CA 1
ATOM 5148 C C . ASP A 1 705 ? -10.753 -22.320 10.960 1.00 21.96 719 ASP A C 1
ATOM 5149 O O . ASP A 1 705 ? -11.626 -22.911 10.328 1.00 20.93 719 ASP A O 1
ATOM 5154 N N . ASN A 1 706 ? -9.889 -21.477 10.378 1.00 20.11 720 ASN A N 1
ATOM 5155 C CA . ASN A 1 706 ? -10.019 -21.199 8.961 1.00 18.74 720 ASN A CA 1
ATOM 5156 C C . ASN A 1 706 ? -9.116 -22.141 8.168 1.00 18.12 720 ASN A C 1
ATOM 5157 O O . ASN A 1 706 ? -7.916 -22.196 8.404 1.00 18.29 720 ASN A O 1
ATOM 5162 N N . PRO A 1 707 ? -9.649 -22.896 7.182 1.00 18.92 721 PRO A N 1
ATOM 5163 C CA . PRO A 1 707 ? -8.864 -23.941 6.526 1.00 20.13 721 PRO A CA 1
ATOM 5164 C C . PRO A 1 707 ? -7.742 -23.441 5.612 1.00 19.09 721 PRO A C 1
ATOM 5165 O O . PRO A 1 707 ? -6.883 -24.238 5.229 1.00 18.70 721 PRO A O 1
ATOM 5169 N N . TYR A 1 708 ? -7.730 -22.134 5.310 1.00 17.83 722 TYR A N 1
ATOM 5170 C CA . TYR A 1 708 ? -6.679 -21.550 4.483 1.00 18.77 722 TYR A CA 1
ATOM 5171 C C . TYR A 1 708 ? -5.579 -20.914 5.331 1.00 18.69 722 TYR A C 1
ATOM 5172 O O . TYR A 1 708 ? -4.404 -20.970 4.967 1.00 19.01 722 TYR A O 1
ATOM 5181 N N . PHE A 1 709 ? -5.947 -20.338 6.476 1.00 18.27 723 PHE A N 1
ATOM 5182 C CA . PHE A 1 709 ? -4.960 -19.608 7.259 1.00 18.83 723 PHE A CA 1
ATOM 5183 C C . PHE A 1 709 ? -4.110 -20.552 8.099 1.00 18.70 723 PHE A C 1
ATOM 5184 O O . PHE A 1 709 ? -4.632 -21.509 8.661 1.00 18.19 723 PHE A O 1
ATOM 5192 N N . ILE A 1 710 ? -2.802 -20.253 8.173 1.00 18.34 724 ILE A N 1
ATOM 5193 C CA . ILE A 1 710 ? -1.834 -21.066 8.889 1.00 17.93 724 ILE A CA 1
ATOM 5194 C C . ILE A 1 710 ? -1.185 -20.254 10.012 1.00 19.17 724 ILE A C 1
ATOM 5195 O O . ILE A 1 710 ? -0.149 -20.644 10.554 1.00 19.50 724 ILE A O 1
ATOM 5200 N N . GLY A 1 711 ? -1.792 -19.114 10.363 1.00 17.14 725 GLY A N 1
ATOM 5201 C CA . GLY A 1 711 ? -1.253 -18.322 11.454 1.00 16.53 725 GLY A CA 1
ATOM 5202 C C . GLY A 1 711 ? -1.578 -16.838 11.341 1.00 16.43 725 GLY A C 1
ATOM 5203 O O . GLY A 1 711 ? -2.181 -16.381 10.366 1.00 15.19 725 GLY A O 1
ATOM 5204 N N . ALA A 1 712 ? -1.157 -16.106 12.371 1.00 16.13 726 ALA A N 1
ATOM 5205 C CA . ALA A 1 712 ? -1.414 -14.680 12.488 1.00 16.25 726 ALA A CA 1
ATOM 5206 C C . ALA A 1 712 ? -0.380 -14.077 13.429 1.00 16.13 726 ALA A C 1
ATOM 5207 O O . ALA A 1 712 ? -0.024 -14.687 14.435 1.00 17.36 726 ALA A O 1
ATOM 5209 N N . HIS A 1 713 ? 0.071 -12.867 13.092 1.00 16.15 727 HIS A N 1
ATOM 5210 C CA . HIS A 1 713 ? 1.000 -12.133 13.928 1.00 15.98 727 HIS A CA 1
ATOM 5211 C C . HIS A 1 713 ? 0.308 -10.884 14.486 1.00 16.66 727 HIS A C 1
ATOM 5212 O O . HIS A 1 713 ? -0.380 -10.165 13.761 1.00 16.12 727 HIS A O 1
ATOM 5219 N N . TRP A 1 714 ? 0.514 -10.645 15.787 1.00 15.54 728 TRP A N 1
ATOM 5220 C CA . TRP A 1 714 ? -0.042 -9.526 16.529 1.00 15.95 728 TRP A CA 1
ATOM 5221 C C . TRP A 1 714 ? 0.832 -8.288 16.347 1.00 16.10 728 TRP A C 1
ATOM 5222 O O . TRP A 1 714 ? 2.053 -8.338 16.514 1.00 15.84 728 TRP A O 1
ATOM 5233 N N . PHE A 1 715 ? 0.201 -7.159 16.026 1.00 16.72 729 PHE A N 1
ATOM 5234 C CA . PHE A 1 715 ? 0.897 -5.877 15.983 1.00 16.86 729 PHE A CA 1
ATOM 5235 C C . PHE A 1 715 ? 0.553 -5.084 17.245 1.00 16.73 729 PHE A C 1
ATOM 5236 O O . PHE A 1 715 ? -0.560 -4.582 17.358 1.00 16.96 729 PHE A O 1
ATOM 5244 N N . GLN A 1 716 ? 1.501 -4.902 18.184 1.00 17.64 730 GLN A N 1
ATOM 5245 C CA . GLN A 1 716 ? 2.929 -5.174 18.105 1.00 17.49 730 GLN A CA 1
ATOM 5246 C C . GLN A 1 716 ? 3.416 -5.491 19.529 1.00 17.88 730 GLN A C 1
ATOM 5247 O O . GLN A 1 716 ? 2.617 -5.648 20.444 1.00 17.71 730 GLN A O 1
ATOM 5253 N N . TYR A 1 717 ? 4.734 -5.557 19.724 1.00 18.74 731 TYR A N 1
ATOM 5254 C CA . TYR A 1 717 ? 5.316 -6.042 20.969 1.00 18.91 731 TYR A CA 1
ATOM 5255 C C . TYR A 1 717 ? 5.045 -5.068 22.109 1.00 18.81 731 TYR A C 1
ATOM 5256 O O . TYR A 1 717 ? 4.523 -5.444 23.167 1.00 20.31 731 TYR A O 1
ATOM 5265 N N . ILE A 1 718 ? 5.442 -3.821 21.863 1.00 18.19 732 ILE A N 1
ATOM 5266 C CA . ILE A 1 718 ? 5.458 -2.733 22.823 1.00 18.59 732 ILE A CA 1
ATOM 5267 C C . ILE A 1 718 ? 4.351 -1.751 22.459 1.00 17.75 732 ILE A C 1
ATOM 5268 O O . ILE A 1 718 ? 4.166 -1.453 21.278 1.00 17.33 732 ILE A O 1
ATOM 5273 N N . ASP A 1 719 ? 3.640 -1.246 23.476 1.00 16.51 733 ASP A N 1
ATOM 5274 C CA . ASP A 1 719 ? 2.693 -0.158 23.274 1.00 18.18 733 ASP A CA 1
ATOM 5275 C C . ASP A 1 719 ? 3.385 0.986 22.536 1.00 18.58 733 ASP A C 1
ATOM 5276 O O . ASP A 1 719 ? 4.575 1.257 22.740 1.00 18.40 733 ASP A O 1
ATOM 5281 N N . SER A 1 720 ? 2.624 1.670 21.676 1.00 18.66 734 SER A N 1
ATOM 5282 C CA . SER A 1 720 ? 3.134 2.876 21.048 1.00 18.97 734 SER A CA 1
ATOM 5283 C C . SER A 1 720 ? 3.373 3.908 22.148 1.00 19.13 734 SER A C 1
ATOM 5284 O O . SER A 1 720 ? 2.712 3.834 23.179 1.00 17.53 734 SER A O 1
ATOM 5287 N N . PRO A 1 721 ? 4.330 4.861 21.999 1.00 19.37 735 PRO A N 1
ATOM 5288 C CA . PRO A 1 721 ? 4.470 5.950 22.965 1.00 20.53 735 PRO A CA 1
ATOM 5289 C C . PRO A 1 721 ? 3.124 6.618 23.210 1.00 22.48 735 PRO A C 1
ATOM 5290 O O . PRO A 1 721 ? 2.308 6.747 22.295 1.00 23.29 735 PRO A O 1
ATOM 5294 N N . ILE A 1 722 ? 2.903 7.033 24.458 1.00 22.05 736 ILE A N 1
ATOM 5295 C CA . ILE A 1 722 ? 1.647 7.666 24.822 1.00 23.31 736 ILE A CA 1
ATOM 5296 C C . ILE A 1 722 ? 1.488 8.984 24.064 1.00 22.77 736 ILE A C 1
ATOM 5297 O O . ILE A 1 722 ? 0.363 9.407 23.814 1.00 23.22 736 ILE A O 1
ATOM 5302 N N . THR A 1 723 ? 2.614 9.605 23.677 1.00 21.34 737 THR A N 1
ATOM 5303 C CA . THR A 1 723 ? 2.606 10.888 22.992 1.00 21.39 737 THR A CA 1
ATOM 5304 C C . THR A 1 723 ? 2.848 10.730 21.490 1.00 21.60 737 THR A C 1
ATOM 5305 O O . THR A 1 723 ? 3.183 11.692 20.794 1.00 21.19 737 THR A O 1
ATOM 5309 N N . GLY A 1 724 ? 2.669 9.505 20.995 1.00 21.85 738 GLY A N 1
ATOM 5310 C CA . GLY A 1 724 ? 2.732 9.254 19.566 1.00 22.95 738 GLY A CA 1
ATOM 5311 C C . GLY A 1 724 ? 4.095 8.716 19.151 1.00 24.15 738 GLY A C 1
ATOM 5312 O O . GLY A 1 724 ? 5.125 9.229 19.574 1.00 23.54 738 GLY A O 1
ATOM 5313 N N . ARG A 1 725 ? 4.092 7.654 18.341 1.00 23.82 739 ARG A N 1
ATOM 5314 C CA . ARG A 1 725 ? 5.314 7.285 17.649 1.00 24.30 739 ARG A CA 1
ATOM 5315 C C . ARG A 1 725 ? 5.729 8.456 16.752 1.00 24.25 739 ARG A C 1
ATOM 5316 O O . ARG A 1 725 ? 4.868 9.128 16.192 1.00 25.94 739 ARG A O 1
ATOM 5324 N N . ALA A 1 726 ? 7.047 8.689 16.656 1.00 22.54 740 ALA A N 1
ATOM 5325 C CA . ALA A 1 726 ? 7.663 9.822 15.976 1.00 25.53 740 ALA A CA 1
ATOM 5326 C C . ALA A 1 726 ? 7.162 10.003 14.540 1.00 25.99 740 ALA A C 1
ATOM 5327 O O . ALA A 1 726 ? 6.935 11.130 14.099 1.00 26.95 740 ALA A O 1
ATOM 5329 N N . TYR A 1 727 ? 6.980 8.895 13.816 1.00 27.31 741 TYR A N 1
ATOM 5330 C CA . TYR A 1 727 ? 6.680 8.948 12.390 1.00 28.72 741 TYR A CA 1
ATOM 5331 C C . TYR A 1 727 ? 5.363 9.674 12.110 1.00 27.17 741 TYR A C 1
ATOM 5332 O O . TYR A 1 727 ? 5.322 10.525 11.227 1.00 27.52 741 TYR A O 1
ATOM 5341 N N . ASP A 1 728 ? 4.292 9.325 12.840 1.00 24.10 742 ASP A N 1
ATOM 5342 C CA . ASP A 1 728 ? 2.971 9.820 12.478 1.00 24.23 742 ASP A CA 1
ATOM 5343 C C . ASP A 1 728 ? 2.064 10.025 13.690 1.00 22.61 742 ASP A C 1
ATOM 5344 O O . ASP A 1 728 ? 0.863 10.180 13.509 1.00 23.03 742 ASP A O 1
ATOM 5349 N N . GLY A 1 729 ? 2.601 9.936 14.916 1.00 23.09 743 GLY A N 1
ATOM 5350 C CA . GLY A 1 729 ? 1.803 10.263 16.093 1.00 23.47 743 GLY A CA 1
ATOM 5351 C C . GLY A 1 729 ? 0.852 9.168 16.574 1.00 22.99 743 GLY A C 1
ATOM 5352 O O . GLY A 1 729 ? 0.116 9.380 17.535 1.00 23.07 743 GLY A O 1
ATOM 5353 N N . GLU A 1 730 ? 0.883 7.995 15.930 1.00 24.97 744 GLU A N 1
ATOM 5354 C CA . GLU A 1 730 ? 0.124 6.829 16.366 1.00 24.54 744 GLU A CA 1
ATOM 5355 C C . GLU A 1 730 ? 0.445 6.553 17.842 1.00 21.67 744 GLU A C 1
ATOM 5356 O O . GLU A 1 730 ? 1.604 6.384 18.197 1.00 19.60 744 GLU A O 1
ATOM 5362 N N . ASN A 1 731 ? -0.588 6.472 18.687 1.00 21.19 745 ASN A N 1
ATOM 5363 C CA . ASN A 1 731 ? -0.400 6.407 20.136 1.00 22.02 745 ASN A CA 1
ATOM 5364 C C . ASN A 1 731 ? -1.327 5.365 20.758 1.00 21.70 745 ASN A C 1
ATOM 5365 O O . ASN A 1 731 ? -1.925 5.616 21.805 1.00 24.90 745 ASN A O 1
ATOM 5370 N N . TYR A 1 732 ? -1.383 4.176 20.141 1.00 20.27 746 TYR A N 1
ATOM 5371 C CA . TYR A 1 732 ? -2.376 3.154 20.454 1.00 20.66 746 TYR A CA 1
ATOM 5372 C C . TYR A 1 732 ? -1.884 2.156 21.498 1.00 20.09 746 TYR A C 1
ATOM 5373 O O . TYR A 1 732 ? -0.689 1.873 21.581 1.00 20.25 746 TYR A O 1
ATOM 5382 N N . ASN A 1 733 ? -2.847 1.549 22.207 1.00 19.50 747 ASN A N 1
ATOM 5383 C CA . ASN A 1 733 ? -2.655 0.361 23.027 1.00 19.38 747 ASN A CA 1
ATOM 5384 C C . ASN A 1 733 ? -2.551 -0.883 22.136 1.00 19.67 747 ASN A C 1
ATOM 5385 O O . ASN A 1 733 ? -3.473 -1.701 22.105 1.00 19.28 747 ASN A O 1
ATOM 5390 N N . VAL A 1 734 ? -1.407 -1.032 21.448 1.00 19.60 748 VAL A N 1
ATOM 5391 C CA . VAL A 1 734 ? -1.139 -2.144 20.541 1.00 19.26 748 VAL A CA 1
ATOM 5392 C C . VAL A 1 734 ? -0.182 -3.163 21.176 1.00 18.70 748 VAL A C 1
ATOM 5393 O O . VAL A 1 734 ? 0.097 -4.207 20.590 1.00 18.51 748 VAL A O 1
ATOM 5397 N N . GLY A 1 735 ? 0.364 -2.853 22.355 1.00 20.20 749 GLY A N 1
ATOM 5398 C CA . GLY A 1 735 ? 1.428 -3.664 22.936 1.00 19.87 749 GLY A CA 1
ATOM 5399 C C . GLY A 1 735 ? 0.916 -4.920 23.638 1.00 21.22 749 GLY A C 1
ATOM 5400 O O . GLY A 1 735 ? -0.119 -4.889 24.305 1.00 22.57 749 GLY A O 1
ATOM 5401 N N . PHE A 1 736 ? 1.674 -6.019 23.493 1.00 20.89 750 PHE A N 1
ATOM 5402 C CA . PHE A 1 736 ? 1.590 -7.154 24.408 1.00 19.20 750 PHE A CA 1
ATOM 5403 C C . PHE A 1 736 ? 2.207 -6.795 25.762 1.00 19.17 750 PHE A C 1
ATOM 5404 O O . PHE A 1 736 ? 1.889 -7.428 26.778 1.00 17.78 750 PHE A O 1
ATOM 5412 N N . ILE A 1 737 ? 3.095 -5.784 25.753 1.00 18.37 751 ILE A N 1
ATOM 5413 C CA . ILE A 1 737 ? 3.754 -5.263 26.946 1.00 18.92 751 ILE A CA 1
ATOM 5414 C C . ILE A 1 737 ? 3.674 -3.733 26.942 1.00 19.45 751 ILE A C 1
ATOM 5415 O O . ILE A 1 737 ? 3.623 -3.112 25.880 1.00 19.35 751 ILE A O 1
ATOM 5420 N N . SER A 1 738 ? 3.731 -3.133 28.141 1.00 18.81 752 SER A N 1
ATOM 5421 C CA . SER A 1 738 ? 3.671 -1.688 28.325 1.00 19.40 752 SER A CA 1
ATOM 5422 C C . SER A 1 738 ? 5.049 -1.057 28.140 1.00 18.89 752 SER A C 1
ATOM 5423 O O . SER A 1 738 ? 6.044 -1.750 27.947 1.00 17.89 752 SER A O 1
ATOM 5426 N N . VAL A 1 739 ? 5.100 0.279 28.245 1.00 19.23 753 VAL A N 1
ATOM 5427 C CA . VAL A 1 739 ? 6.318 1.054 28.087 1.00 18.84 753 VAL A CA 1
ATOM 5428 C C . VAL A 1 739 ? 7.326 0.753 29.207 1.00 18.99 753 VAL A C 1
ATOM 5429 O O . VAL A 1 739 ? 8.507 1.064 29.064 1.00 20.56 753 VAL A O 1
ATOM 5433 N N . THR A 1 740 ? 6.870 0.216 30.343 1.00 19.64 754 THR A N 1
ATOM 5434 C CA . THR A 1 740 ? 7.775 -0.141 31.435 1.00 20.71 754 THR A CA 1
ATOM 5435 C C . THR A 1 740 ? 8.146 -1.633 31.396 1.00 22.54 754 THR A C 1
ATOM 5436 O O . THR A 1 740 ? 8.616 -2.184 32.397 1.00 22.50 754 THR A O 1
ATOM 5440 N N . ASP A 1 741 ? 7.946 -2.285 30.236 1.00 21.83 755 ASP A N 1
ATOM 5441 C CA . ASP A 1 741 ? 8.357 -3.667 30.016 1.00 21.18 755 ASP A CA 1
ATOM 5442 C C . ASP A 1 741 ? 7.576 -4.610 30.933 1.00 22.72 755 ASP A C 1
ATOM 5443 O O . ASP A 1 741 ? 8.076 -5.672 31.315 1.00 20.91 755 ASP A O 1
ATOM 5448 N N . ARG A 1 742 ? 6.321 -4.241 31.232 1.00 20.70 756 ARG A N 1
ATOM 5449 C CA . ARG A 1 742 ? 5.437 -5.159 31.924 1.00 21.77 756 ARG A CA 1
ATOM 5450 C C . ARG A 1 742 ? 4.471 -5.788 30.924 1.00 21.93 756 ARG A C 1
ATOM 5451 O O . ARG A 1 742 ? 3.602 -5.100 30.392 1.00 20.21 756 ARG A O 1
ATOM 5459 N N . PRO A 1 743 ? 4.550 -7.123 30.700 1.00 21.62 757 PRO A N 1
ATOM 5460 C CA . PRO A 1 743 ? 3.543 -7.821 29.904 1.00 22.10 757 PRO A CA 1
ATOM 5461 C C . PRO A 1 743 ? 2.146 -7.591 30.478 1.00 21.73 757 PRO A C 1
ATOM 5462 O O . PRO A 1 743 ? 1.949 -7.597 31.693 1.00 21.54 757 PRO A O 1
ATOM 5466 N N . TYR A 1 744 ? 1.188 -7.362 29.577 1.00 21.81 758 TYR A N 1
ATOM 5467 C CA . TYR A 1 744 ? -0.226 -7.316 29.920 1.00 22.23 758 TYR A CA 1
ATOM 5468 C C . TYR A 1 744 ? -0.682 -8.730 30.255 1.00 23.64 758 TYR A C 1
ATOM 5469 O O . TYR A 1 744 ? -0.751 -9.583 29.375 1.00 22.14 758 TYR A O 1
ATOM 5478 N N . ILE A 1 745 ? -0.968 -8.957 31.544 1.00 24.61 759 ILE A N 1
ATOM 5479 C CA . ILE A 1 745 ? -1.089 -10.292 32.109 1.00 24.83 759 ILE A CA 1
ATOM 5480 C C . ILE A 1 745 ? -2.218 -11.063 31.424 1.00 23.66 759 ILE A C 1
ATOM 5481 O O . ILE A 1 745 ? -2.057 -12.250 31.132 1.00 21.65 759 ILE A O 1
ATOM 5486 N N . GLU A 1 746 ? -3.340 -10.375 31.149 1.00 21.65 760 GLU A N 1
ATOM 5487 C CA . GLU A 1 746 ? -4.524 -11.002 30.571 1.00 21.57 760 GLU A CA 1
ATOM 5488 C C . GLU A 1 746 ? -4.215 -11.486 29.151 1.00 19.84 760 GLU A C 1
ATOM 5489 O O . GLU A 1 746 ? -4.687 -12.546 28.735 1.00 19.08 760 GLU A O 1
ATOM 5495 N N . MET A 1 747 ? -3.389 -10.719 28.432 1.00 19.60 761 MET A N 1
ATOM 5496 C CA . MET A 1 747 ? -3.011 -11.039 27.060 1.00 20.64 761 MET A CA 1
ATOM 5497 C C . MET A 1 747 ? -2.122 -12.292 27.050 1.00 22.11 761 MET A C 1
ATOM 5498 O O . MET A 1 747 ? -2.318 -13.206 26.244 1.00 20.63 761 MET A O 1
ATOM 5503 N N . ILE A 1 748 ? -1.181 -12.346 27.999 1.00 22.14 762 ILE A N 1
ATOM 5504 C CA . ILE A 1 748 ? -0.202 -13.419 28.104 1.00 25.06 762 ILE A CA 1
ATOM 5505 C C . ILE A 1 748 ? -0.914 -14.737 28.405 1.00 24.84 762 ILE A C 1
ATOM 5506 O O . ILE A 1 748 ? -0.576 -15.764 27.818 1.00 23.45 762 ILE A O 1
ATOM 5511 N N . GLU A 1 749 ? -1.899 -14.686 29.315 1.00 25.14 763 GLU A N 1
ATOM 5512 C CA . GLU A 1 749 ? -2.660 -15.856 29.729 1.00 25.79 763 GLU A CA 1
ATOM 5513 C C . GLU A 1 749 ? -3.480 -16.384 28.556 1.00 26.02 763 GLU A C 1
ATOM 5514 O O . GLU A 1 749 ? -3.537 -17.593 28.328 1.00 25.63 763 GLU A O 1
ATOM 5520 N N . ALA A 1 750 ? -4.111 -15.471 27.807 1.00 23.47 764 ALA A N 1
ATOM 5521 C CA . ALA A 1 750 ? -4.911 -15.871 26.660 1.00 23.65 764 ALA A CA 1
ATOM 5522 C C . ALA A 1 750 ? -4.017 -16.441 25.560 1.00 22.71 764 ALA A C 1
ATOM 5523 O O . ALA A 1 750 ? -4.365 -17.444 24.942 1.00 23.17 764 ALA A O 1
ATOM 5525 N N . ALA A 1 751 ? -2.866 -15.798 25.335 1.00 22.26 765 ALA A N 1
ATOM 5526 C CA . ALA A 1 751 ? -1.891 -16.266 24.362 1.00 21.67 765 ALA A CA 1
ATOM 5527 C C . ALA A 1 751 ? -1.426 -17.681 24.708 1.00 21.65 765 ALA A C 1
ATOM 5528 O O . ALA A 1 751 ? -1.356 -18.537 23.820 1.00 21.71 765 ALA A O 1
ATOM 5530 N N . LYS A 1 752 ? -1.129 -17.932 25.994 1.00 20.65 766 LYS A N 1
ATOM 5531 C CA . LYS A 1 752 ? -0.602 -19.231 26.389 1.00 22.52 766 LYS A CA 1
ATOM 5532 C C . LYS A 1 752 ? -1.630 -20.315 26.087 1.00 22.51 766 LYS A C 1
ATOM 5533 O O . LYS A 1 752 ? -1.276 -21.406 25.638 1.00 25.50 766 LYS A O 1
ATOM 5539 N N . ALA A 1 753 ? -2.899 -20.030 26.407 1.00 23.06 767 ALA A N 1
ATOM 5540 C CA . ALA A 1 753 ? -3.960 -21.011 26.258 1.00 22.72 767 ALA A CA 1
ATOM 5541 C C . ALA A 1 753 ? -4.170 -21.282 24.773 1.00 22.02 767 ALA A C 1
ATOM 5542 O O . ALA A 1 753 ? -4.279 -22.432 24.361 1.00 21.30 767 ALA A O 1
ATOM 5544 N N . MET A 1 754 ? -4.190 -20.203 23.986 1.00 21.34 768 MET A N 1
ATOM 5545 C CA A MET A 1 754 ? -4.436 -20.287 22.554 0.50 21.54 768 MET A CA 1
ATOM 5546 C CA B MET A 1 754 ? -4.440 -20.291 22.556 0.50 20.77 768 MET A CA 1
ATOM 5547 C C . MET A 1 754 ? -3.359 -21.145 21.893 1.00 20.91 768 MET A C 1
ATOM 5548 O O . MET A 1 754 ? -3.668 -22.048 21.130 1.00 21.46 768 MET A O 1
ATOM 5557 N N . ASN A 1 755 ? -2.090 -20.843 22.198 1.00 21.79 769 ASN A N 1
ATOM 5558 C CA . ASN A 1 755 ? -0.943 -21.498 21.582 1.00 21.26 769 ASN A CA 1
ATOM 5559 C C . ASN A 1 755 ? -0.898 -22.963 22.001 1.00 22.91 769 ASN A C 1
ATOM 5560 O O . ASN A 1 755 ? -0.470 -23.817 21.222 1.00 23.03 769 ASN A O 1
ATOM 5565 N N . GLU A 1 756 ? -1.349 -23.238 23.232 1.00 24.07 770 GLU A N 1
ATOM 5566 C CA . GLU A 1 756 ? -1.333 -24.586 23.778 1.00 25.32 770 GLU A CA 1
ATOM 5567 C C . GLU A 1 756 ? -2.261 -25.479 22.956 1.00 24.81 770 GLU A C 1
ATOM 5568 O O . GLU A 1 756 ? -1.910 -26.609 22.611 1.00 25.10 770 GLU A O 1
ATOM 5574 N N . SER A 1 757 ? -3.440 -24.949 22.617 1.00 23.44 771 SER A N 1
ATOM 5575 C CA . SER A 1 757 ? -4.501 -25.773 22.068 1.00 24.14 771 SER A CA 1
ATOM 5576 C C . SER A 1 757 ? -4.534 -25.738 20.542 1.00 23.78 771 SER A C 1
ATOM 5577 O O . SER A 1 757 ? -5.287 -26.505 19.948 1.00 25.52 771 SER A O 1
ATOM 5580 N N . MET A 1 758 ? -3.705 -24.900 19.901 1.00 22.12 772 MET A N 1
ATOM 5581 C CA . MET A 1 758 ? -3.924 -24.626 18.482 1.00 22.32 772 MET A CA 1
ATOM 5582 C C . MET A 1 758 ? -3.802 -25.872 17.608 1.00 22.78 772 MET A C 1
ATOM 5583 O O . MET A 1 758 ? -4.618 -26.052 16.706 1.00 21.82 772 MET A O 1
ATOM 5588 N N . TYR A 1 759 ? -2.776 -26.704 17.840 1.00 23.24 773 TYR A N 1
ATOM 5589 C CA . TYR A 1 759 ? -2.551 -27.842 16.958 1.00 23.21 773 TYR A CA 1
ATOM 5590 C C . TYR A 1 759 ? -3.737 -28.803 17.033 1.00 23.87 773 TYR A C 1
ATOM 5591 O O . TYR A 1 759 ? -4.305 -29.190 16.011 1.00 24.08 773 TYR A O 1
ATOM 5600 N N . GLU A 1 760 ? -4.133 -29.123 18.268 1.00 24.47 774 GLU A N 1
ATOM 5601 C CA . GLU A 1 760 ? -5.254 -30.001 18.563 1.00 25.99 774 GLU A CA 1
ATOM 5602 C C . GLU A 1 760 ? -6.553 -29.454 17.989 1.00 25.28 774 GLU A C 1
ATOM 5603 O O . GLU A 1 760 ? -7.290 -30.177 17.326 1.00 24.71 774 GLU A O 1
ATOM 5609 N N . ARG A 1 761 ? -6.837 -28.177 18.267 1.00 26.07 775 ARG A N 1
ATOM 5610 C CA . ARG A 1 761 ? -8.060 -27.559 17.781 1.00 24.89 775 ARG A CA 1
ATOM 5611 C C . ARG A 1 761 ? -8.119 -27.608 16.254 1.00 25.36 775 ARG A C 1
ATOM 5612 O O . ARG A 1 761 ? -9.170 -27.908 15.690 1.00 26.27 775 ARG A O 1
ATOM 5620 N N . ARG A 1 762 ? -7.002 -27.308 15.577 1.00 24.13 776 ARG A N 1
ATOM 5621 C CA . ARG A 1 762 ? -7.049 -27.197 14.126 1.00 24.21 776 ARG A CA 1
ATOM 5622 C C . ARG A 1 762 ? -7.111 -28.574 13.470 1.00 24.83 776 ARG A C 1
ATOM 5623 O O . ARG A 1 762 ? -7.814 -28.748 12.476 1.00 25.95 776 ARG A O 1
ATOM 5631 N N . PHE A 1 763 ? -6.361 -29.540 14.014 1.00 27.16 777 PHE A N 1
ATOM 5632 C CA . PHE A 1 763 ? -6.011 -30.727 13.248 1.00 29.31 777 PHE A CA 1
ATOM 5633 C C . PHE A 1 763 ? -6.594 -32.018 13.820 1.00 34.34 777 PHE A C 1
ATOM 5634 O O . PHE A 1 763 ? -6.629 -33.024 13.116 1.00 36.76 777 PHE A O 1
ATOM 5642 N N . LYS A 1 764 ? -7.024 -32.006 15.086 1.00 39.12 778 LYS A N 1
ATOM 5643 C CA . LYS A 1 764 ? -7.522 -33.228 15.703 1.00 41.28 778 LYS A CA 1
ATOM 5644 C C . LYS A 1 764 ? -9.056 -33.238 15.681 1.00 41.26 778 LYS A C 1
ATOM 5645 O O . LYS A 1 764 ? -9.607 -34.300 15.302 1.00 42.95 778 LYS A O 1
ATOM 5651 N N . THR B 1 36 ? -34.922 10.057 43.513 1.00 63.34 50 THR B N 1
ATOM 5652 C CA . THR B 1 36 ? -35.661 10.497 44.738 1.00 61.88 50 THR B CA 1
ATOM 5653 C C . THR B 1 36 ? -34.681 10.832 45.866 1.00 63.13 50 THR B C 1
ATOM 5654 O O . THR B 1 36 ? -34.553 12.000 46.226 1.00 66.73 50 THR B O 1
ATOM 5658 N N . HIS B 1 37 ? -33.980 9.821 46.403 1.00 58.99 51 HIS B N 1
ATOM 5659 C CA . HIS B 1 37 ? -33.164 9.992 47.600 1.00 54.99 51 HIS B CA 1
ATOM 5660 C C . HIS B 1 37 ? -31.892 10.790 47.309 1.00 56.22 51 HIS B C 1
ATOM 5661 O O . HIS B 1 37 ? -31.371 11.453 48.205 1.00 56.78 51 HIS B O 1
ATOM 5663 N N . HIS B 1 38 ? -31.397 10.721 46.063 1.00 55.84 52 HIS B N 1
ATOM 5664 C CA . HIS B 1 38 ? -30.253 11.503 45.614 1.00 55.11 52 HIS B CA 1
ATOM 5665 C C . HIS B 1 38 ? -30.217 11.564 44.086 1.00 55.38 52 HIS B C 1
ATOM 5666 O O . HIS B 1 38 ? -30.391 10.542 43.427 1.00 51.28 52 HIS B O 1
ATOM 5673 N N . THR B 1 39 ? -29.984 12.769 43.540 1.00 53.24 53 THR B N 1
ATOM 5674 C CA . THR B 1 39 ? -29.850 12.982 42.105 1.00 54.72 53 THR B CA 1
ATOM 5675 C C . THR B 1 39 ? -29.031 14.252 41.835 1.00 55.24 53 THR B C 1
ATOM 5676 O O . THR B 1 39 ? -29.537 15.348 42.171 1.00 53.47 53 THR B O 1
ATOM 5678 N N . SER B 1 42 ? -30.105 15.432 46.127 1.00 64.44 56 SER B N 1
ATOM 5679 C CA . SER B 1 42 ? -29.455 16.068 47.307 1.00 67.11 56 SER B CA 1
ATOM 5680 C C . SER B 1 42 ? -29.953 15.424 48.600 1.00 67.94 56 SER B C 1
ATOM 5681 O O . SER B 1 42 ? -31.160 15.334 48.822 1.00 70.62 56 SER B O 1
ATOM 5683 N N . VAL B 1 43 ? -29.004 14.969 49.436 1.00 67.49 57 VAL B N 1
ATOM 5684 C CA . VAL B 1 43 ? -29.289 14.421 50.756 1.00 65.43 57 VAL B CA 1
ATOM 5685 C C . VAL B 1 43 ? -28.043 14.530 51.638 1.00 63.75 57 VAL B C 1
ATOM 5686 O O . VAL B 1 43 ? -26.917 14.490 51.143 1.00 62.79 57 VAL B O 1
ATOM 5690 N N . ASP B 1 44 ? -28.261 14.670 52.952 1.00 63.64 58 ASP B N 1
ATOM 5691 C CA . ASP B 1 44 ? -27.179 14.845 53.910 1.00 64.52 58 ASP B CA 1
ATOM 5692 C C . ASP B 1 44 ? -26.477 13.511 54.152 1.00 62.96 58 ASP B C 1
ATOM 5693 O O . ASP B 1 44 ? -27.118 12.464 54.253 1.00 62.15 58 ASP B O 1
ATOM 5695 N N . TYR B 1 45 ? -25.144 13.578 54.245 1.00 58.40 59 TYR B N 1
ATOM 5696 C CA . TYR B 1 45 ? -24.301 12.405 54.408 1.00 57.16 59 TYR B CA 1
ATOM 5697 C C . TYR B 1 45 ? -23.037 12.789 55.174 1.00 56.95 59 TYR B C 1
ATOM 5698 O O . TYR B 1 45 ? -22.621 13.945 55.159 1.00 54.86 59 TYR B O 1
ATOM 5707 N N . GLN B 1 46 ? -22.418 11.794 55.818 1.00 58.44 60 GLN B N 1
ATOM 5708 C CA . GLN B 1 46 ? -21.096 11.958 56.403 1.00 60.26 60 GLN B CA 1
ATOM 5709 C C . GLN B 1 46 ? -20.228 10.765 56.003 1.00 58.36 60 GLN B C 1
ATOM 5710 O O . GLN B 1 46 ? -20.740 9.754 55.525 1.00 57.92 60 GLN B O 1
ATOM 5716 N N . SER B 1 47 ? -18.912 10.902 56.193 1.00 56.05 61 SER B N 1
ATOM 5717 C CA . SER B 1 47 ? -17.968 9.880 55.773 1.00 55.29 61 SER B CA 1
ATOM 5718 C C . SER B 1 47 ? -17.095 9.435 56.946 1.00 54.33 61 SER B C 1
ATOM 5719 O O . SER B 1 47 ? -16.920 10.175 57.911 1.00 55.69 61 SER B O 1
ATOM 5722 N N . ASN B 1 48 ? -16.566 8.209 56.842 1.00 52.82 62 ASN B N 1
ATOM 5723 C CA . ASN B 1 48 ? -15.666 7.626 57.824 1.00 50.17 62 ASN B CA 1
ATOM 5724 C C . ASN B 1 48 ? -14.498 6.985 57.081 1.00 47.63 62 ASN B C 1
ATOM 5725 O O . ASN B 1 48 ? -14.671 5.960 56.423 1.00 45.89 62 ASN B O 1
ATOM 5730 N N . SER B 1 49 ? -13.317 7.609 57.184 1.00 42.39 63 SER B N 1
ATOM 5731 C CA . SER B 1 49 ? -12.133 7.206 56.437 1.00 44.67 63 SER B CA 1
ATOM 5732 C C . SER B 1 49 ? -12.468 7.109 54.949 1.00 42.99 63 SER B C 1
ATOM 5733 O O . SER B 1 49 ? -12.188 6.096 54.310 1.00 43.36 63 SER B O 1
ATOM 5736 N N . ALA B 1 50 ? -13.082 8.173 54.420 1.00 42.85 64 ALA B N 1
ATOM 5737 C CA . ALA B 1 50 ? -13.405 8.290 53.007 1.00 43.93 64 ALA B CA 1
ATOM 5738 C C . ALA B 1 50 ? -13.489 9.766 52.619 1.00 46.54 64 ALA B C 1
ATOM 5739 O O . ALA B 1 50 ? -14.175 10.547 53.276 1.00 48.56 64 ALA B O 1
ATOM 5741 N N . ILE B 1 51 ? -12.767 10.136 51.555 1.00 45.86 65 ILE B N 1
ATOM 5742 C CA . ILE B 1 51 ? -12.890 11.455 50.959 1.00 46.90 65 ILE B CA 1
ATOM 5743 C C . ILE B 1 51 ? -14.052 11.417 49.971 1.00 49.99 65 ILE B C 1
ATOM 5744 O O . ILE B 1 51 ? -14.095 10.557 49.090 1.00 50.13 65 ILE B O 1
ATOM 5749 N N . VAL B 1 52 ? -14.998 12.345 50.141 1.00 50.63 66 VAL B N 1
ATOM 5750 C CA . VAL B 1 52 ? -16.129 12.461 49.235 1.00 52.18 66 VAL B CA 1
ATOM 5751 C C . VAL B 1 52 ? -16.011 13.784 48.484 1.00 54.13 66 VAL B C 1
ATOM 5752 O O . VAL B 1 52 ? -15.854 14.836 49.099 1.00 54.44 66 VAL B O 1
ATOM 5756 N N . LYS B 1 53 ? -16.080 13.703 47.151 1.00 56.09 67 LYS B N 1
ATOM 5757 C CA . LYS B 1 53 ? -16.042 14.864 46.277 1.00 58.82 67 LYS B CA 1
ATOM 5758 C C . LYS B 1 53 ? -17.344 14.929 45.484 1.00 62.05 67 LYS B C 1
ATOM 5759 O O . LYS B 1 53 ? -17.878 13.899 45.075 1.00 62.05 67 LYS B O 1
ATOM 5761 N N . ASN B 1 54 ? -17.853 16.150 45.291 1.00 66.50 68 ASN B N 1
ATOM 5762 C CA . ASN B 1 54 ? -19.037 16.367 44.476 1.00 71.41 68 ASN B CA 1
ATOM 5763 C C . ASN B 1 54 ? -18.597 16.839 43.091 1.00 77.98 68 ASN B C 1
ATOM 5764 O O . ASN B 1 54 ? -18.463 18.040 42.853 1.00 80.33 68 ASN B O 1
ATOM 5769 N N . GLU B 1 55 ? -18.345 15.870 42.198 1.00 82.72 69 GLU B N 1
ATOM 5770 C CA . GLU B 1 55 ? -17.970 16.136 40.817 1.00 83.03 69 GLU B CA 1
ATOM 5771 C C . GLU B 1 55 ? -19.194 15.925 39.928 1.00 82.32 69 GLU B C 1
ATOM 5772 O O . GLU B 1 55 ? -19.594 14.789 39.676 1.00 77.20 69 GLU B O 1
ATOM 5774 N N . ASN B 1 56 ? -19.768 17.041 39.458 1.00 83.97 70 ASN B N 1
ATOM 5775 C CA . ASN B 1 56 ? -21.115 17.089 38.905 1.00 80.52 70 ASN B CA 1
ATOM 5776 C C . ASN B 1 56 ? -22.096 16.617 39.978 1.00 79.87 70 ASN B C 1
ATOM 5777 O O . ASN B 1 56 ? -21.889 16.875 41.164 1.00 79.77 70 ASN B O 1
ATOM 5779 N N . SER B 1 57 ? -23.154 15.915 39.554 1.00 76.42 71 SER B N 1
ATOM 5780 C CA . SER B 1 57 ? -24.141 15.376 40.475 1.00 73.74 71 SER B CA 1
ATOM 5781 C C . SER B 1 57 ? -23.581 14.150 41.195 1.00 69.79 71 SER B C 1
ATOM 5782 O O . SER B 1 57 ? -24.218 13.618 42.102 1.00 72.86 71 SER B O 1
ATOM 5785 N N . VAL B 1 58 ? -22.371 13.735 40.798 1.00 62.48 72 VAL B N 1
ATOM 5786 C CA . VAL B 1 58 ? -21.824 12.435 41.159 1.00 56.13 72 VAL B CA 1
ATOM 5787 C C . VAL B 1 58 ? -20.962 12.557 42.415 1.00 51.12 72 VAL B C 1
ATOM 5788 O O . VAL B 1 58 ? -20.045 13.376 42.477 1.00 51.88 72 VAL B O 1
ATOM 5792 N N . LEU B 1 59 ? -21.270 11.718 43.411 1.00 49.52 73 LEU B N 1
ATOM 5793 C CA . LEU B 1 59 ? -20.418 11.564 44.579 1.00 46.77 73 LEU B CA 1
ATOM 5794 C C . LEU B 1 59 ? -19.276 10.615 44.228 1.00 44.11 73 LEU B C 1
ATOM 5795 O O . LEU B 1 59 ? -19.492 9.424 44.033 1.00 46.80 73 LEU B O 1
ATOM 5800 N N . ASN B 1 60 ? -18.059 11.158 44.142 1.00 44.84 74 ASN B N 1
ATOM 5801 C CA . ASN B 1 60 ? -16.868 10.331 44.065 1.00 45.44 74 ASN B CA 1
ATOM 5802 C C . ASN B 1 60 ? -16.416 10.007 45.486 1.00 43.82 74 ASN B C 1
ATOM 5803 O O . ASN B 1 60 ? -16.030 10.904 46.234 1.00 42.14 74 ASN B O 1
ATOM 5808 N N . VAL B 1 61 ? -16.500 8.717 45.847 1.00 39.84 75 VAL B N 1
ATOM 5809 C CA . VAL B 1 61 ? -16.049 8.240 47.146 1.00 38.16 75 VAL B CA 1
ATOM 5810 C C . VAL B 1 61 ? -14.702 7.547 46.981 1.00 38.04 75 VAL B C 1
ATOM 5811 O O . VAL B 1 61 ? -14.611 6.513 46.318 1.00 38.80 75 VAL B O 1
ATOM 5815 N N . GLN B 1 62 ? -13.665 8.147 47.574 1.00 37.08 76 GLN B N 1
ATOM 5816 C CA . GLN B 1 62 ? -12.379 7.499 47.773 1.00 36.79 76 GLN B CA 1
ATOM 5817 C C . GLN B 1 62 ? -12.341 6.912 49.181 1.00 37.24 76 GLN B C 1
ATOM 5818 O O . GLN B 1 62 ? -12.166 7.637 50.160 1.00 36.53 76 GLN B O 1
ATOM 5824 N N . PHE B 1 63 ? -12.556 5.597 49.270 1.00 36.01 77 PHE B N 1
ATOM 5825 C CA . PHE B 1 63 ? -12.479 4.888 50.536 1.00 36.39 77 PHE B CA 1
ATOM 5826 C C . PHE B 1 63 ? -11.012 4.731 50.911 1.00 36.71 77 PHE B C 1
ATOM 5827 O O . PHE B 1 63 ? -10.227 4.190 50.135 1.00 35.57 77 PHE B O 1
ATOM 5835 N N . GLN B 1 64 ? -10.653 5.240 52.094 1.00 39.58 78 GLN B N 1
ATOM 5836 C CA . GLN B 1 64 ? -9.289 5.134 52.585 1.00 41.90 78 GLN B CA 1
ATOM 5837 C C . GLN B 1 64 ? -9.141 3.786 53.280 1.00 40.78 78 GLN B C 1
ATOM 5838 O O . GLN B 1 64 ? -8.944 3.721 54.495 1.00 39.29 78 GLN B O 1
ATOM 5844 N N . SER B 1 65 ? -9.226 2.725 52.470 1.00 38.91 79 SER B N 1
ATOM 5845 C CA . SER B 1 65 ? -9.410 1.360 52.935 1.00 36.07 79 SER B CA 1
ATOM 5846 C C . SER B 1 65 ? -8.078 0.621 53.055 1.00 37.01 79 SER B C 1
ATOM 5847 O O . SER B 1 65 ? -8.015 -0.445 53.669 1.00 37.14 79 SER B O 1
ATOM 5850 N N . LYS B 1 66 ? -7.016 1.168 52.451 1.00 37.37 80 LYS B N 1
ATOM 5851 C CA . LYS B 1 66 ? -5.695 0.587 52.635 1.00 38.77 80 LYS B CA 1
ATOM 5852 C C . LYS B 1 66 ? -5.291 0.748 54.098 1.00 41.49 80 LYS B C 1
ATOM 5853 O O . LYS B 1 66 ? -4.791 -0.193 54.718 1.00 42.33 80 LYS B O 1
ATOM 5859 N N . LYS B 1 67 ? -5.540 1.943 54.642 1.00 42.19 81 LYS B N 1
ATOM 5860 C CA . LYS B 1 67 ? -5.060 2.285 55.970 1.00 43.95 81 LYS B CA 1
ATOM 5861 C C . LYS B 1 67 ? -6.095 1.883 57.017 1.00 43.69 81 LYS B C 1
ATOM 5862 O O . LYS B 1 67 ? -5.726 1.494 58.123 1.00 45.94 81 LYS B O 1
ATOM 5864 N N . ASN B 1 68 ? -7.379 1.923 56.638 1.00 44.73 82 ASN B N 1
ATOM 5865 C CA . ASN B 1 68 ? -8.476 1.799 57.589 1.00 43.25 82 ASN B CA 1
ATOM 5866 C C . ASN B 1 68 ? -9.373 0.612 57.243 1.00 43.47 82 ASN B C 1
ATOM 5867 O O . ASN B 1 68 ? -9.914 0.536 56.138 1.00 42.13 82 ASN B O 1
ATOM 5872 N N . SER B 1 69 ? -9.547 -0.272 58.236 1.00 39.57 83 SER B N 1
ATOM 5873 C CA . SER B 1 69 ? -10.241 -1.545 58.117 1.00 37.36 83 SER B CA 1
ATOM 5874 C C . SER B 1 69 ? -11.742 -1.333 57.927 1.00 37.21 83 SER B C 1
ATOM 5875 O O . SER B 1 69 ? -12.444 -2.240 57.481 1.00 36.84 83 SER B O 1
ATOM 5878 N N . TYR B 1 70 ? -12.224 -0.142 58.297 1.00 36.43 84 TYR B N 1
ATOM 5879 C CA . TYR B 1 70 ? -13.601 0.242 58.042 1.00 37.02 84 TYR B CA 1
ATOM 5880 C C . TYR B 1 70 ? -13.630 1.628 57.409 1.00 39.07 84 TYR B C 1
ATOM 5881 O O . TYR B 1 70 ? -12.971 2.550 57.888 1.00 36.15 84 TYR B O 1
ATOM 5890 N N . ALA B 1 71 ? -14.382 1.749 56.307 1.00 38.05 85 ALA B N 1
ATOM 5891 C CA . ALA B 1 71 ? -14.554 3.018 55.620 1.00 39.08 85 ALA B CA 1
ATOM 5892 C C . ALA B 1 71 ? -15.956 3.067 55.026 1.00 39.37 85 ALA B C 1
ATOM 5893 O O . ALA B 1 71 ? -16.468 2.048 54.564 1.00 39.73 85 ALA B O 1
ATOM 5895 N N . SER B 1 72 ? -16.587 4.245 55.072 1.00 39.70 86 SER B N 1
ATOM 5896 C CA . SER B 1 72 ? -17.995 4.308 54.717 1.00 41.95 86 SER B CA 1
ATOM 5897 C C . SER B 1 72 ? -18.424 5.725 54.350 1.00 44.09 86 SER B C 1
ATOM 5898 O O . SER B 1 72 ? -17.764 6.705 54.695 1.00 45.77 86 SER B O 1
ATOM 5901 N N . ILE B 1 73 ? -19.532 5.789 53.607 1.00 42.67 87 ILE B N 1
ATOM 5902 C CA . ILE B 1 73 ? -20.322 6.994 53.430 1.00 43.12 87 ILE B CA 1
ATOM 5903 C C . ILE B 1 73 ? -21.716 6.662 53.951 1.00 47.30 87 ILE B C 1
ATOM 5904 O O . ILE B 1 73 ? -22.332 5.691 53.509 1.00 51.07 87 ILE B O 1
ATOM 5909 N N . VAL B 1 74 ? -22.170 7.436 54.943 1.00 49.55 88 VAL B N 1
ATOM 5910 C CA . VAL B 1 74 ? -23.428 7.149 55.612 1.00 49.85 88 VAL B CA 1
ATOM 5911 C C . VAL B 1 74 ? -24.438 8.221 55.223 1.00 51.24 88 VAL B C 1
ATOM 5912 O O . VAL B 1 74 ? -24.163 9.413 55.351 1.00 53.80 88 VAL B O 1
ATOM 5916 N N . PHE B 1 75 ? -25.603 7.771 54.747 1.00 48.61 89 PHE B N 1
ATOM 5917 C CA . PHE B 1 75 ? -26.690 8.665 54.397 1.00 52.29 89 PHE B CA 1
ATOM 5918 C C . PHE B 1 75 ? -27.685 8.703 55.550 1.00 55.39 89 PHE B C 1
ATOM 5919 O O . PHE B 1 75 ? -28.355 7.710 55.828 1.00 55.75 89 PHE B O 1
ATOM 5927 N N . SER B 1 76 ? -27.726 9.862 56.222 1.00 61.44 90 SER B N 1
ATOM 5928 C CA . SER B 1 76 ? -28.622 10.145 57.331 1.00 66.37 90 SER B CA 1
ATOM 5929 C C . SER B 1 76 ? -29.424 11.408 57.028 1.00 70.07 90 SER B C 1
ATOM 5930 O O . SER B 1 76 ? -28.852 12.463 56.749 1.00 72.79 90 SER B O 1
ATOM 5933 N N . PRO B 1 77 ? -30.774 11.339 57.077 1.00 70.33 91 PRO B N 1
ATOM 5934 C CA . PRO B 1 77 ? -31.612 12.505 56.798 1.00 72.85 91 PRO B CA 1
ATOM 5935 C C . PRO B 1 77 ? -31.745 13.401 58.031 1.00 74.27 91 PRO B C 1
ATOM 5936 O O . PRO B 1 77 ? -31.031 13.216 59.017 1.00 71.60 91 PRO B O 1
ATOM 5940 N N . GLU B 1 78 ? -32.654 14.381 57.953 1.00 73.99 92 GLU B N 1
ATOM 5941 C CA . GLU B 1 78 ? -32.995 15.222 59.091 1.00 72.81 92 GLU B CA 1
ATOM 5942 C C . GLU B 1 78 ? -33.719 14.368 60.131 1.00 70.74 92 GLU B C 1
ATOM 5943 O O . GLU B 1 78 ? -33.168 14.072 61.191 1.00 65.99 92 GLU B O 1
ATOM 5945 N N . LYS B 1 79 ? -34.951 13.968 59.795 1.00 74.37 93 LYS B N 1
ATOM 5946 C CA . LYS B 1 79 ? -35.745 13.064 60.611 1.00 79.59 93 LYS B CA 1
ATOM 5947 C C . LYS B 1 79 ? -35.711 11.676 59.977 1.00 82.88 93 LYS B C 1
ATOM 5948 O O . LYS B 1 79 ? -35.832 11.557 58.759 1.00 82.00 93 LYS B O 1
ATOM 5950 N N . PRO B 1 80 ? -35.546 10.591 60.774 1.00 83.84 94 PRO B N 1
ATOM 5951 C CA . PRO B 1 80 ? -35.506 9.227 60.241 1.00 83.85 94 PRO B CA 1
ATOM 5952 C C . PRO B 1 80 ? -36.535 8.999 59.137 1.00 84.59 94 PRO B C 1
ATOM 5953 O O . PRO B 1 80 ? -37.723 9.248 59.335 1.00 85.92 94 PRO B O 1
ATOM 5957 N N . TRP B 1 81 ? -36.053 8.535 57.975 1.00 84.11 95 TRP B N 1
ATOM 5958 C CA . TRP B 1 81 ? -36.881 8.271 56.807 1.00 80.35 95 TRP B CA 1
ATOM 5959 C C . TRP B 1 81 ? -38.107 7.456 57.206 1.00 77.88 95 TRP B C 1
ATOM 5960 O O . TRP B 1 81 ? -37.990 6.467 57.927 1.00 78.91 95 TRP B O 1
ATOM 5971 N N . ASP B 1 82 ? -39.278 7.886 56.729 1.00 78.62 96 ASP B N 1
ATOM 5972 C CA . ASP B 1 82 ? -40.495 7.109 56.902 1.00 82.63 96 ASP B CA 1
ATOM 5973 C C . ASP B 1 82 ? -40.974 6.618 55.538 1.00 81.72 96 ASP B C 1
ATOM 5974 O O . ASP B 1 82 ? -41.423 7.410 54.709 1.00 77.39 96 ASP B O 1
ATOM 5979 N N . TRP B 1 83 ? -40.864 5.300 55.327 1.00 80.86 97 TRP B N 1
ATOM 5980 C CA . TRP B 1 83 ? -41.323 4.672 54.100 1.00 82.37 97 TRP B CA 1
ATOM 5981 C C . TRP B 1 83 ? -42.505 3.748 54.395 1.00 82.85 97 TRP B C 1
ATOM 5982 O O . TRP B 1 83 ? -42.573 2.633 53.879 1.00 87.19 97 TRP B O 1
ATOM 5993 N N . SER B 1 84 ? -43.432 4.237 55.229 1.00 81.16 98 SER B N 1
ATOM 5994 C CA . SER B 1 84 ? -44.704 3.579 55.483 1.00 76.95 98 SER B CA 1
ATOM 5995 C C . SER B 1 84 ? -45.605 3.706 54.257 1.00 76.12 98 SER B C 1
ATOM 5996 O O . SER B 1 84 ? -46.384 2.802 53.963 1.00 75.74 98 SER B O 1
ATOM 5999 N N . GLU B 1 85 ? -45.469 4.836 53.548 1.00 77.24 99 GLU B N 1
ATOM 6000 C CA . GLU B 1 85 ? -46.371 5.246 52.480 1.00 74.48 99 GLU B CA 1
ATOM 6001 C C . GLU B 1 85 ? -46.179 4.389 51.230 1.00 75.92 99 GLU B C 1
ATOM 6002 O O . GLU B 1 85 ? -47.047 4.371 50.359 1.00 78.18 99 GLU B O 1
ATOM 6004 N N . PHE B 1 86 ? -45.033 3.700 51.138 1.00 76.93 100 PHE B N 1
ATOM 6005 C CA . PHE B 1 86 ? -44.727 2.845 50.001 1.00 72.83 100 PHE B CA 1
ATOM 6006 C C . PHE B 1 86 ? -44.861 1.377 50.403 1.00 73.72 100 PHE B C 1
ATOM 6007 O O . PHE B 1 86 ? -44.677 1.022 51.565 1.00 78.31 100 PHE B O 1
ATOM 6015 N N . ASN B 1 87 ? -45.189 0.533 49.419 1.00 70.97 101 ASN B N 1
ATOM 6016 C CA . ASN B 1 87 ? -45.182 -0.911 49.582 1.00 70.22 101 ASN B CA 1
ATOM 6017 C C . ASN B 1 87 ? -44.609 -1.534 48.313 1.00 69.32 101 ASN B C 1
ATOM 6018 O O . ASN B 1 87 ? -44.643 -0.910 47.254 1.00 68.81 101 ASN B O 1
ATOM 6023 N N . ASP B 1 88 ? -44.072 -2.755 48.442 1.00 69.44 102 ASP B N 1
ATOM 6024 C CA . ASP B 1 88 ? -43.548 -3.523 47.321 1.00 68.93 102 ASP B CA 1
ATOM 6025 C C . ASP B 1 88 ? -42.593 -2.658 46.497 1.00 67.55 102 ASP B C 1
ATOM 6026 O O . ASP B 1 88 ? -42.909 -2.268 45.371 1.00 68.16 102 ASP B O 1
ATOM 6031 N N . PHE B 1 89 ? -41.420 -2.360 47.070 1.00 60.30 103 PHE B N 1
ATOM 6032 C CA . PHE B 1 89 ? -40.505 -1.401 46.470 1.00 60.89 103 PHE B CA 1
ATOM 6033 C C . PHE B 1 89 ? -39.056 -1.805 46.745 1.00 59.42 103 PHE B C 1
ATOM 6034 O O . PHE B 1 89 ? -38.801 -2.697 47.555 1.00 59.59 103 PHE B O 1
ATOM 6042 N N . ASN B 1 90 ? -38.118 -1.135 46.056 1.00 57.84 104 ASN B N 1
ATOM 6043 C CA . ASN B 1 90 ? -36.698 -1.443 46.161 1.00 56.72 104 ASN B CA 1
ATOM 6044 C C . ASN B 1 90 ? -35.867 -0.160 46.169 1.00 55.07 104 ASN B C 1
ATOM 6045 O O . ASN B 1 90 ? -36.227 0.835 45.539 1.00 54.18 104 ASN B O 1
ATOM 6050 N N . LEU B 1 91 ? -34.743 -0.216 46.895 1.00 52.48 105 LEU B N 1
ATOM 6051 C CA . LEU B 1 91 ? -33.763 0.857 46.944 1.00 49.50 105 LEU B CA 1
ATOM 6052 C C . LEU B 1 91 ? -32.698 0.583 45.881 1.00 48.83 105 LEU B C 1
ATOM 6053 O O . LEU B 1 91 ? -32.123 -0.506 45.841 1.00 45.45 105 LEU B O 1
ATOM 6058 N N . ALA B 1 92 ? -32.452 1.586 45.028 1.00 44.88 106 ALA B N 1
ATOM 6059 C CA . ALA B 1 92 ? -31.606 1.431 43.857 1.00 44.91 106 ALA B CA 1
ATOM 6060 C C . ALA B 1 92 ? -30.442 2.415 43.903 1.00 46.65 106 ALA B C 1
ATOM 6061 O O . ALA B 1 92 ? -30.618 3.586 44.240 1.00 48.96 106 ALA B O 1
ATOM 6063 N N . PHE B 1 93 ? -29.257 1.925 43.519 1.00 42.82 107 PHE B N 1
ATOM 6064 C CA . PHE B 1 93 ? -28.067 2.755 43.441 1.00 39.76 107 PHE B CA 1
ATOM 6065 C C . PHE B 1 93 ? -27.501 2.687 42.024 1.00 40.14 107 PHE B C 1
ATOM 6066 O O . PHE B 1 93 ? -27.419 1.608 41.438 1.00 37.54 107 PHE B O 1
ATOM 6074 N N . GLU B 1 94 ? -27.117 3.857 41.495 1.00 38.72 108 GLU B N 1
ATOM 6075 C CA . GLU B 1 94 ? -26.445 3.969 40.212 1.00 40.57 108 GLU B CA 1
ATOM 6076 C C . GLU B 1 94 ? -24.944 4.094 40.465 1.00 37.61 108 GLU B C 1
ATOM 6077 O O . GLU B 1 94 ? -24.461 5.184 40.769 1.00 37.51 108 GLU B O 1
ATOM 6083 N N . LEU B 1 95 ? -24.215 2.981 40.317 1.00 32.69 109 LEU B N 1
ATOM 6084 C CA . LEU B 1 95 ? -22.849 2.905 40.810 1.00 31.84 109 LEU B CA 1
ATOM 6085 C C . LEU B 1 95 ? -21.879 2.594 39.674 1.00 31.43 109 LEU B C 1
ATOM 6086 O O . LEU B 1 95 ? -22.151 1.740 38.834 1.00 32.81 109 LEU B O 1
ATOM 6091 N N . ALA B 1 96 ? -20.743 3.295 39.694 1.00 30.04 110 ALA B N 1
ATOM 6092 C CA . ALA B 1 96 ? -19.595 3.008 38.853 1.00 31.49 110 ALA B CA 1
ATOM 6093 C C . ALA B 1 96 ? -18.376 2.859 39.756 1.00 30.39 110 ALA B C 1
ATOM 6094 O O . ALA B 1 96 ? -18.460 3.080 40.964 1.00 30.82 110 ALA B O 1
ATOM 6096 N N . ASN B 1 97 ? -17.237 2.516 39.151 1.00 29.21 111 ASN B N 1
ATOM 6097 C CA . ASN B 1 97 ? -16.016 2.321 39.909 1.00 28.79 111 ASN B CA 1
ATOM 6098 C C . ASN B 1 97 ? -14.833 2.723 39.035 1.00 28.94 111 ASN B C 1
ATOM 6099 O O . ASN B 1 97 ? -14.313 1.902 38.281 1.00 27.41 111 ASN B O 1
ATOM 6104 N N . PRO B 1 98 ? -14.400 4.004 39.093 1.00 29.51 112 PRO B N 1
ATOM 6105 C CA . PRO B 1 98 ? -13.235 4.460 38.336 1.00 29.77 112 PRO B CA 1
ATOM 6106 C C . PRO B 1 98 ? -11.901 4.030 38.939 1.00 30.53 112 PRO B C 1
ATOM 6107 O O . PRO B 1 98 ? -10.848 4.428 38.448 1.00 31.63 112 PRO B O 1
ATOM 6111 N N . GLY B 1 99 ? -11.952 3.194 39.985 1.00 30.35 113 GLY B N 1
ATOM 6112 C CA . GLY B 1 99 ? -10.753 2.722 40.661 1.00 29.96 113 GLY B CA 1
ATOM 6113 C C . GLY B 1 99 ? -9.996 1.688 39.832 1.00 30.30 113 GLY B C 1
ATOM 6114 O O . GLY B 1 99 ? -10.260 1.530 38.639 1.00 31.32 113 GLY B O 1
ATOM 6115 N N . THR B 1 100 ? -9.056 0.979 40.471 1.00 28.52 114 THR B N 1
ATOM 6116 C CA . THR B 1 100 ? -8.299 -0.042 39.762 1.00 29.07 114 THR B CA 1
ATOM 6117 C C . THR B 1 100 ? -8.454 -1.411 40.419 1.00 28.13 114 THR B C 1
ATOM 6118 O O . THR B 1 100 ? -7.794 -2.363 40.019 1.00 28.37 114 THR B O 1
ATOM 6122 N N . HIS B 1 101 ? -9.310 -1.496 41.436 1.00 26.65 115 HIS B N 1
ATOM 6123 C CA . HIS B 1 101 ? -9.734 -2.781 41.969 1.00 26.35 115 HIS B CA 1
ATOM 6124 C C . HIS B 1 101 ? -11.253 -2.776 42.035 1.00 24.69 115 HIS B C 1
ATOM 6125 O O . HIS B 1 101 ? -11.848 -1.717 42.220 1.00 24.77 115 HIS B O 1
ATOM 6132 N N . SER B 1 102 ? -11.865 -3.953 41.868 1.00 22.95 116 SER B N 1
ATOM 6133 C CA . SER B 1 102 ? -13.288 -4.098 42.114 1.00 23.23 116 SER B CA 1
ATOM 6134 C C . SER B 1 102 ? -13.556 -3.839 43.601 1.00 24.64 116 SER B C 1
ATOM 6135 O O . SER B 1 102 ? -12.655 -4.009 44.422 1.00 23.59 116 SER B O 1
ATOM 6138 N N . VAL B 1 103 ? -14.788 -3.431 43.940 1.00 25.40 117 VAL B N 1
ATOM 6139 C CA . VAL B 1 103 ? -15.134 -3.120 45.323 1.00 26.99 117 VAL B CA 1
ATOM 6140 C C . VAL B 1 103 ? -16.322 -3.969 45.744 1.00 27.73 117 VAL B C 1
ATOM 6141 O O . VAL B 1 103 ? -17.381 -3.892 45.117 1.00 26.67 117 VAL B O 1
ATOM 6145 N N . GLN B 1 104 ? -16.129 -4.741 46.822 1.00 28.33 118 GLN B N 1
ATOM 6146 C CA . GLN B 1 104 ? -17.239 -5.347 47.537 1.00 28.67 118 GLN B CA 1
ATOM 6147 C C . GLN B 1 104 ? -17.766 -4.335 48.549 1.00 30.35 118 GLN B C 1
ATOM 6148 O O . GLN B 1 104 ? -17.123 -4.056 49.557 1.00 29.41 118 GLN B O 1
ATOM 6154 N N . ILE B 1 105 ? -18.947 -3.790 48.268 1.00 31.55 119 ILE B N 1
ATOM 6155 C CA . ILE B 1 105 ? -19.540 -2.824 49.173 1.00 34.44 119 ILE B CA 1
ATOM 6156 C C . ILE B 1 105 ? -20.522 -3.550 50.084 1.00 37.25 119 ILE B C 1
ATOM 6157 O O . ILE B 1 105 ? -21.148 -4.536 49.690 1.00 36.79 119 ILE B O 1
ATOM 6162 N N . TYR B 1 106 ? -20.593 -3.060 51.324 1.00 36.37 120 TYR B N 1
ATOM 6163 C CA . TYR B 1 106 ? -21.592 -3.496 52.281 1.00 35.01 120 TYR B CA 1
ATOM 6164 C C . TYR B 1 106 ? -22.657 -2.407 52.376 1.00 34.49 120 TYR B C 1
ATOM 6165 O O . TYR B 1 106 ? -22.336 -1.233 52.536 1.00 32.40 120 TYR B O 1
ATOM 6174 N N . LEU B 1 107 ? -23.917 -2.820 52.208 1.00 38.28 121 LEU B N 1
ATOM 6175 C CA . LEU B 1 107 ? -25.064 -1.944 52.358 1.00 41.13 121 LEU B CA 1
ATOM 6176 C C . LEU B 1 107 ? -25.726 -2.262 53.694 1.00 43.67 121 LEU B C 1
ATOM 6177 O O . LEU B 1 107 ? -26.203 -3.378 53.905 1.00 42.17 121 LEU B O 1
ATOM 6182 N N . ASP B 1 108 ? -25.734 -1.258 54.577 1.00 44.39 122 ASP B N 1
ATOM 6183 C CA . ASP B 1 108 ? -26.300 -1.380 55.910 1.00 46.06 122 ASP B CA 1
ATOM 6184 C C . ASP B 1 108 ? -27.444 -0.381 56.068 1.00 45.08 122 ASP B C 1
ATOM 6185 O O . ASP B 1 108 ? -27.259 0.821 55.879 1.00 45.69 122 ASP B O 1
ATOM 6190 N N . ILE B 1 109 ? -28.630 -0.908 56.389 1.00 49.63 123 ILE B N 1
ATOM 6191 C CA . ILE B 1 109 ? -29.832 -0.107 56.570 1.00 52.57 123 ILE B CA 1
ATOM 6192 C C . ILE B 1 109 ? -30.308 -0.295 58.009 1.00 54.06 123 ILE B C 1
ATOM 6193 O O . ILE B 1 109 ? -30.657 -1.409 58.397 1.00 48.34 123 ILE B O 1
ATOM 6198 N N . SER B 1 110 ? -30.304 0.804 58.781 1.00 58.27 124 SER B N 1
ATOM 6199 C CA . SER B 1 110 ? -30.584 0.767 60.210 1.00 63.02 124 SER B CA 1
ATOM 6200 C C . SER B 1 110 ? -31.875 1.513 60.549 1.00 66.66 124 SER B C 1
ATOM 6201 O O . SER B 1 110 ? -32.390 2.283 59.740 1.00 69.61 124 SER B O 1
ATOM 6204 N N . ASP B 1 111 ? -32.362 1.284 61.777 1.00 71.86 125 ASP B N 1
ATOM 6205 C CA . ASP B 1 111 ? -33.656 1.748 62.253 1.00 74.39 125 ASP B CA 1
ATOM 6206 C C . ASP B 1 111 ? -33.479 2.859 63.284 1.00 77.35 125 ASP B C 1
ATOM 6207 O O . ASP B 1 111 ? -32.412 3.001 63.878 1.00 82.65 125 ASP B O 1
ATOM 6212 N N . ILE B 1 112 ? -34.554 3.630 63.497 1.00 79.04 126 ILE B N 1
ATOM 6213 C CA . ILE B 1 112 ? -34.727 4.402 64.718 1.00 78.43 126 ILE B CA 1
ATOM 6214 C C . ILE B 1 112 ? -34.978 3.408 65.851 1.00 81.73 126 ILE B C 1
ATOM 6215 O O . ILE B 1 112 ? -34.706 3.693 67.017 1.00 84.65 126 ILE B O 1
ATOM 6217 N N . ASP B 1 113 ? -35.485 2.232 65.460 1.00 78.93 127 ASP B N 1
ATOM 6218 C CA . ASP B 1 113 ? -35.804 1.109 66.324 1.00 77.97 127 ASP B CA 1
ATOM 6219 C C . ASP B 1 113 ? -34.515 0.467 66.841 1.00 80.22 127 ASP B C 1
ATOM 6220 O O . ASP B 1 113 ? -34.452 0.050 67.997 1.00 79.83 127 ASP B O 1
ATOM 6225 N N . GLY B 1 114 ? -33.494 0.380 65.976 1.00 79.51 128 GLY B N 1
ATOM 6226 C CA . GLY B 1 114 ? -32.179 -0.103 66.371 1.00 73.33 128 GLY B CA 1
ATOM 6227 C C . GLY B 1 114 ? -31.717 -1.323 65.576 1.00 71.99 128 GLY B C 1
ATOM 6228 O O . GLY B 1 114 ? -30.546 -1.693 65.642 1.00 68.76 128 GLY B O 1
ATOM 6229 N N . ALA B 1 115 ? -32.644 -1.942 64.833 1.00 72.01 129 ALA B N 1
ATOM 6230 C CA . ALA B 1 115 ? -32.350 -3.119 64.029 1.00 71.89 129 ALA B CA 1
ATOM 6231 C C . ALA B 1 115 ? -31.548 -2.714 62.794 1.00 72.13 129 ALA B C 1
ATOM 6232 O O . ALA B 1 115 ? -31.658 -1.583 62.323 1.00 74.91 129 ALA B O 1
ATOM 6234 N N . ASN B 1 116 ? -30.742 -3.652 62.278 1.00 67.96 130 ASN B N 1
ATOM 6235 C CA . ASN B 1 116 ? -29.879 -3.392 61.135 1.00 63.59 130 ASN B CA 1
ATOM 6236 C C . ASN B 1 116 ? -29.780 -4.649 60.274 1.00 64.32 130 ASN B C 1
ATOM 6237 O O . ASN B 1 116 ? -29.653 -5.755 60.798 1.00 64.55 130 ASN B O 1
ATOM 6242 N N . TYR B 1 117 ? -29.826 -4.458 58.948 1.00 64.46 131 TYR B N 1
ATOM 6243 C CA . TYR B 1 117 ? -29.615 -5.554 58.014 1.00 61.07 131 TYR B CA 1
ATOM 6244 C C . TYR B 1 117 ? -28.503 -5.222 57.020 1.00 54.99 131 TYR B C 1
ATOM 6245 O O . TYR B 1 117 ? -28.457 -4.126 56.468 1.00 54.21 131 TYR B O 1
ATOM 6254 N N . THR B 1 118 ? -27.631 -6.211 56.793 1.00 51.47 132 THR B N 1
ATOM 6255 C CA . THR B 1 118 ? -26.448 -6.062 55.963 1.00 46.78 132 THR B CA 1
ATOM 6256 C C . THR B 1 118 ? -26.651 -6.771 54.625 1.00 45.21 132 THR B C 1
ATOM 6257 O O . THR B 1 118 ? -27.028 -7.944 54.577 1.00 44.92 132 THR B O 1
ATOM 6261 N N . ARG B 1 119 ? -26.393 -6.027 53.545 1.00 41.54 133 ARG B N 1
ATOM 6262 C CA . ARG B 1 119 ? -26.337 -6.570 52.199 1.00 41.31 133 ARG B CA 1
ATOM 6263 C C . ARG B 1 119 ? -24.961 -6.263 51.611 1.00 41.47 133 ARG B C 1
ATOM 6264 O O . ARG B 1 119 ? -24.268 -5.369 52.107 1.00 37.81 133 ARG B O 1
ATOM 6272 N N . SER B 1 120 ? -24.588 -6.998 50.549 1.00 39.06 134 SER B N 1
ATOM 6273 C CA . SER B 1 120 ? -23.296 -6.811 49.902 1.00 37.66 134 SER B CA 1
ATOM 6274 C C . SER B 1 120 ? -23.333 -7.197 48.422 1.00 36.58 134 SER B C 1
ATOM 6275 O O . SER B 1 120 ? -24.076 -8.097 48.031 1.00 39.29 134 SER B O 1
ATOM 6278 N N . VAL B 1 121 ? -22.476 -6.539 47.623 1.00 32.23 135 VAL B N 1
ATOM 6279 C CA . VAL B 1 121 ? -22.322 -6.828 46.204 1.00 29.25 135 VAL B CA 1
ATOM 6280 C C . VAL B 1 121 ? -20.964 -6.313 45.719 1.00 27.90 135 VAL B C 1
ATOM 6281 O O . VAL B 1 121 ? -20.386 -5.399 46.298 1.00 26.32 135 VAL B O 1
ATOM 6285 N N . ASN B 1 122 ? -20.466 -6.891 44.625 1.00 26.89 136 ASN B N 1
ATOM 6286 C CA . ASN B 1 122 ? -19.234 -6.416 44.020 1.00 26.09 136 ASN B CA 1
ATOM 6287 C C . ASN B 1 122 ? -19.551 -5.431 42.900 1.00 26.86 136 ASN B C 1
ATOM 6288 O O . ASN B 1 122 ? -20.375 -5.729 42.032 1.00 28.54 136 ASN B O 1
ATOM 6293 N N . VAL B 1 123 ? -18.889 -4.262 42.944 1.00 24.43 137 VAL B N 1
ATOM 6294 C CA . VAL B 1 123 ? -18.942 -3.261 41.891 1.00 24.88 137 VAL B CA 1
ATOM 6295 C C . VAL B 1 123 ? -17.638 -3.318 41.090 1.00 26.11 137 VAL B C 1
ATOM 6296 O O . VAL B 1 123 ? -16.578 -2.916 41.585 1.00 24.60 137 VAL B O 1
ATOM 6300 N N . PRO B 1 124 ? -17.683 -3.845 39.837 1.00 25.42 138 PRO B N 1
ATOM 6301 C CA . PRO B 1 124 ? -16.483 -3.994 39.006 1.00 24.43 138 PRO B CA 1
ATOM 6302 C C . PRO B 1 124 ? -15.914 -2.646 38.572 1.00 22.50 138 PRO B C 1
ATOM 6303 O O . PRO B 1 124 ? -16.652 -1.673 38.470 1.00 20.78 138 PRO B O 1
ATOM 6307 N N . VAL B 1 125 ? -14.590 -2.596 38.356 1.00 22.68 139 VAL B N 1
ATOM 6308 C CA . VAL B 1 125 ? -13.953 -1.470 37.686 1.00 23.19 139 VAL B CA 1
ATOM 6309 C C . VAL B 1 125 ? -14.673 -1.272 36.355 1.00 22.71 139 VAL B C 1
ATOM 6310 O O . VAL B 1 125 ? -14.873 -2.233 35.625 1.00 22.07 139 VAL B O 1
ATOM 6314 N N . GLY B 1 126 ? -15.099 -0.035 36.079 1.00 23.39 140 GLY B N 1
ATOM 6315 C CA . GLY B 1 126 ? -15.839 0.279 34.866 1.00 25.39 140 GLY B CA 1
ATOM 6316 C C . GLY B 1 126 ? -16.959 1.287 35.114 1.00 26.56 140 GLY B C 1
ATOM 6317 O O . GLY B 1 126 ? -17.069 1.838 36.214 1.00 26.11 140 GLY B O 1
ATOM 6318 N N . GLY B 1 127 ? -17.793 1.491 34.081 1.00 25.84 141 GLY B N 1
ATOM 6319 C CA . GLY B 1 127 ? -18.912 2.420 34.092 1.00 27.49 141 GLY B CA 1
ATOM 6320 C C . GLY B 1 127 ? -20.066 2.014 35.013 1.00 28.22 141 GLY B C 1
ATOM 6321 O O . GLY B 1 127 ? -19.887 1.212 35.928 1.00 30.79 141 GLY B O 1
ATOM 6322 N N . TYR B 1 128 ? -21.254 2.591 34.750 1.00 29.28 142 TYR B N 1
ATOM 6323 C CA . TYR B 1 128 ? -22.406 2.535 35.641 1.00 28.36 142 TYR B CA 1
ATOM 6324 C C . TYR B 1 128 ? -23.235 1.278 35.408 1.00 30.31 142 TYR B C 1
ATOM 6325 O O . TYR B 1 128 ? -23.428 0.843 34.276 1.00 30.49 142 TYR B O 1
ATOM 6334 N N . ASN B 1 129 ? -23.706 0.711 36.522 1.00 29.75 143 ASN B N 1
ATOM 6335 C CA . ASN B 1 129 ? -24.755 -0.291 36.548 1.00 33.02 143 ASN B CA 1
ATOM 6336 C C . ASN B 1 129 ? -25.707 0.118 37.663 1.00 34.95 143 ASN B C 1
ATOM 6337 O O . ASN B 1 129 ? -25.370 0.983 38.475 1.00 35.33 143 ASN B O 1
ATOM 6342 N N . THR B 1 130 ? -26.891 -0.499 37.680 1.00 34.33 144 THR B N 1
ATOM 6343 C CA . THR B 1 130 ? -27.849 -0.235 38.738 1.00 34.05 144 THR B CA 1
ATOM 6344 C C . THR B 1 130 ? -27.834 -1.415 39.697 1.00 33.27 144 THR B C 1
ATOM 6345 O O . THR B 1 130 ? -27.895 -2.569 39.270 1.00 33.96 144 THR B O 1
ATOM 6349 N N . TYR B 1 131 ? -27.730 -1.097 40.991 1.00 32.56 145 TYR B N 1
ATOM 6350 C CA . TYR B 1 131 ? -27.785 -2.099 42.041 1.00 34.90 145 TYR B CA 1
ATOM 6351 C C . TYR B 1 131 ? -29.012 -1.840 42.914 1.00 35.67 145 TYR B C 1
ATOM 6352 O O . TYR B 1 131 ? -29.246 -0.710 43.338 1.00 38.32 145 TYR B O 1
ATOM 6361 N N . TYR B 1 132 ? -29.799 -2.895 43.155 1.00 38.21 146 TYR B N 1
ATOM 6362 C CA . TYR B 1 132 ? -31.076 -2.760 43.843 1.00 39.46 146 TYR B CA 1
ATOM 6363 C C . TYR B 1 132 ? -31.183 -3.759 44.993 1.00 39.18 146 TYR B C 1
ATOM 6364 O O . TYR B 1 132 ? -30.592 -4.838 44.957 1.00 40.45 146 TYR B O 1
ATOM 6373 N N . ALA B 1 133 ? -31.966 -3.380 46.010 1.00 38.52 147 ALA B N 1
ATOM 6374 C CA . ALA B 1 133 ? -32.265 -4.238 47.145 1.00 37.86 147 ALA B CA 1
ATOM 6375 C C . ALA B 1 133 ? -33.762 -4.163 47.429 1.00 38.85 147 ALA B C 1
ATOM 6376 O O . ALA B 1 133 ? -34.300 -3.071 47.611 1.00 37.71 147 ALA B O 1
ATOM 6378 N N . LYS B 1 134 ? -34.417 -5.328 47.472 1.00 40.85 148 LYS B N 1
ATOM 6379 C CA . LYS B 1 134 ? -35.841 -5.382 47.770 1.00 44.02 148 LYS B CA 1
ATOM 6380 C C . LYS B 1 134 ? -36.064 -5.150 49.263 1.00 45.32 148 LYS B C 1
ATOM 6381 O O . LYS B 1 134 ? -35.521 -5.872 50.095 1.00 43.27 148 LYS B O 1
ATOM 6387 N N . LEU B 1 135 ? -36.872 -4.133 49.585 1.00 49.10 149 LEU B N 1
ATOM 6388 C CA . LEU B 1 135 ? -37.134 -3.752 50.965 1.00 51.10 149 LEU B CA 1
ATOM 6389 C C . LEU B 1 135 ? -38.509 -4.242 51.415 1.00 51.74 149 LEU B C 1
ATOM 6390 O O . LEU B 1 135 ? -38.708 -4.512 52.600 1.00 48.71 149 LEU B O 1
ATOM 6395 N N . ASP B 1 136 ? -39.448 -4.352 50.465 1.00 54.96 150 ASP B N 1
ATOM 6396 C CA . ASP B 1 136 ? -40.804 -4.796 50.762 1.00 57.62 150 ASP B CA 1
ATOM 6397 C C . ASP B 1 136 ? -41.356 -5.638 49.612 1.00 59.97 150 ASP B C 1
ATOM 6398 O O . ASP B 1 136 ? -41.223 -5.274 48.442 1.00 57.01 150 ASP B O 1
ATOM 6403 N N . GLY B 1 137 ? -41.983 -6.763 49.978 1.00 60.21 151 GLY B N 1
ATOM 6404 C CA . GLY B 1 137 ? -42.778 -7.561 49.057 1.00 59.97 151 GLY B CA 1
ATOM 6405 C C . GLY B 1 137 ? -42.009 -8.742 48.470 1.00 58.64 151 GLY B C 1
ATOM 6406 O O . GLY B 1 137 ? -41.072 -9.254 49.084 1.00 57.31 151 GLY B O 1
ATOM 6407 N N . HIS B 1 138 ? -42.445 -9.159 47.273 1.00 56.02 152 HIS B N 1
ATOM 6408 C CA . HIS B 1 138 ? -41.894 -10.293 46.547 1.00 56.76 152 HIS B CA 1
ATOM 6409 C C . HIS B 1 138 ? -41.527 -11.417 47.515 1.00 60.27 152 HIS B C 1
ATOM 6410 O O . HIS B 1 138 ? -42.371 -11.878 48.283 1.00 61.60 152 HIS B O 1
ATOM 6417 N N . ASP B 1 139 ? -40.259 -11.840 47.468 1.00 61.13 153 ASP B N 1
ATOM 6418 C CA . ASP B 1 139 ? -39.762 -12.911 48.315 1.00 60.31 153 ASP B CA 1
ATOM 6419 C C . ASP B 1 139 ? -39.268 -12.317 49.638 1.00 60.91 153 ASP B C 1
ATOM 6420 O O . ASP B 1 139 ? -39.272 -13.067 50.628 1.00 57.70 153 ASP B O 1
ATOM 6425 N N . THR B 1 154 ? -37.633 -19.902 53.354 1.00 62.06 168 THR B N 1
ATOM 6426 C CA . THR B 1 154 ? -38.923 -20.091 52.635 1.00 60.23 168 THR B CA 1
ATOM 6427 C C . THR B 1 154 ? -38.708 -21.000 51.425 1.00 58.84 168 THR B C 1
ATOM 6428 O O . THR B 1 154 ? -39.558 -21.834 51.115 1.00 55.63 168 THR B O 1
ATOM 6432 N N . SER B 1 155 ? -37.563 -20.833 50.752 1.00 56.99 169 SER B N 1
ATOM 6433 C CA . SER B 1 155 ? -37.216 -21.672 49.616 1.00 54.37 169 SER B CA 1
ATOM 6434 C C . SER B 1 155 ? -36.076 -22.627 49.970 1.00 54.16 169 SER B C 1
ATOM 6435 O O . SER B 1 155 ? -35.834 -23.599 49.252 1.00 52.10 169 SER B O 1
ATOM 6438 N N . GLY B 1 156 ? -35.384 -22.342 51.082 1.00 49.85 170 GLY B N 1
ATOM 6439 C CA . GLY B 1 156 ? -34.266 -23.158 51.530 1.00 49.14 170 GLY B CA 1
ATOM 6440 C C . GLY B 1 156 ? -32.958 -22.770 50.845 1.00 50.48 170 GLY B C 1
ATOM 6441 O O . GLY B 1 156 ? -31.983 -23.518 50.897 1.00 51.55 170 GLY B O 1
ATOM 6442 N N . LEU B 1 157 ? -32.960 -21.599 50.196 1.00 49.35 171 LEU B N 1
ATOM 6443 C CA . LEU B 1 157 ? -31.788 -21.053 49.529 1.00 50.04 171 LEU B CA 1
ATOM 6444 C C . LEU B 1 157 ? -31.322 -19.826 50.300 1.00 49.11 171 LEU B C 1
ATOM 6445 O O . LEU B 1 157 ? -32.143 -19.001 50.698 1.00 49.69 171 LEU B O 1
ATOM 6450 N N . ARG B 1 158 ? -30.004 -19.711 50.502 1.00 48.44 172 ARG B N 1
ATOM 6451 C CA . ARG B 1 158 ? -29.477 -18.556 51.210 1.00 48.24 172 ARG B CA 1
ATOM 6452 C C . ARG B 1 158 ? -29.694 -17.294 50.373 1.00 46.27 172 ARG B C 1
ATOM 6453 O O . ARG B 1 158 ? -30.025 -16.244 50.915 1.00 47.73 172 ARG B O 1
ATOM 6461 N N . SER B 1 159 ? -29.515 -17.411 49.053 1.00 44.46 173 SER B N 1
ATOM 6462 C CA . SER B 1 159 ? -29.907 -16.368 48.122 1.00 42.01 173 SER B CA 1
ATOM 6463 C C . SER B 1 159 ? -30.667 -16.981 46.945 1.00 42.44 173 SER B C 1
ATOM 6464 O O . SER B 1 159 ? -30.264 -18.012 46.402 1.00 39.37 173 SER B O 1
ATOM 6467 N N . ASN B 1 160 ? -31.772 -16.319 46.581 1.00 41.48 174 ASN B N 1
ATOM 6468 C CA . ASN B 1 160 ? -32.712 -16.758 45.563 1.00 39.92 174 ASN B CA 1
ATOM 6469 C C . ASN B 1 160 ? -32.376 -16.098 44.228 1.00 40.31 174 ASN B C 1
ATOM 6470 O O . ASN B 1 160 ? -31.678 -15.086 44.194 1.00 35.45 174 ASN B O 1
ATOM 6475 N N . PRO B 1 161 ? -32.911 -16.617 43.093 1.00 41.69 175 PRO B N 1
ATOM 6476 C CA . PRO B 1 161 ? -32.865 -15.898 41.818 1.00 40.67 175 PRO B CA 1
ATOM 6477 C C . PRO B 1 161 ? -33.621 -14.589 42.005 1.00 41.77 175 PRO B C 1
ATOM 6478 O O . PRO B 1 161 ? -34.376 -14.442 42.969 1.00 44.08 175 PRO B O 1
ATOM 6482 N N . ASP B 1 162 ? -33.406 -13.651 41.080 1.00 38.22 176 ASP B N 1
ATOM 6483 C CA . ASP B 1 162 ? -34.158 -12.409 41.072 1.00 40.97 176 ASP B CA 1
ATOM 6484 C C . ASP B 1 162 ? -35.641 -12.744 40.927 1.00 43.11 176 ASP B C 1
ATOM 6485 O O . ASP B 1 162 ? -35.991 -13.816 40.430 1.00 41.40 176 ASP B O 1
ATOM 6490 N N . THR B 1 163 ? -36.505 -11.826 41.376 1.00 43.38 177 THR B N 1
ATOM 6491 C CA . THR B 1 163 ? -37.942 -12.043 41.298 1.00 44.15 177 THR B CA 1
ATOM 6492 C C . THR B 1 163 ? -38.500 -11.357 40.053 1.00 45.32 177 THR B C 1
ATOM 6493 O O . THR B 1 163 ? -39.715 -11.249 39.889 1.00 49.42 177 THR B O 1
ATOM 6497 N N . TRP B 1 164 ? -37.588 -10.896 39.188 1.00 44.24 178 TRP B N 1
ATOM 6498 C CA . TRP B 1 164 ? -37.908 -10.386 37.867 1.00 44.94 178 TRP B CA 1
ATOM 6499 C C . TRP B 1 164 ? -36.629 -10.319 37.041 1.00 46.02 178 TRP B C 1
ATOM 6500 O O . TRP B 1 164 ? -35.552 -10.148 37.604 1.00 45.79 178 TRP B O 1
ATOM 6511 N N . GLU B 1 165 ? -36.769 -10.417 35.712 1.00 45.01 179 GLU B N 1
ATOM 6512 C CA . GLU B 1 165 ? -35.641 -10.372 34.794 1.00 45.05 179 GLU B CA 1
ATOM 6513 C C . GLU B 1 165 ? -35.182 -8.931 34.593 1.00 44.61 179 GLU B C 1
ATOM 6514 O O . GLU B 1 165 ? -35.999 -8.048 34.342 1.00 45.83 179 GLU B O 1
ATOM 6520 N N . SER B 1 166 ? -33.863 -8.716 34.691 1.00 42.17 180 SER B N 1
ATOM 6521 C CA . SER B 1 166 ? -33.253 -7.429 34.392 1.00 40.81 180 SER B CA 1
ATOM 6522 C C . SER B 1 166 ? -31.763 -7.603 34.104 1.00 40.19 180 SER B C 1
ATOM 6523 O O . SER B 1 166 ? -31.182 -8.650 34.372 1.00 42.25 180 SER B O 1
ATOM 6526 N N . ASP B 1 167 ? -31.152 -6.545 33.572 1.00 43.04 181 ASP B N 1
ATOM 6527 C CA . ASP B 1 167 ? -29.710 -6.490 33.398 1.00 43.45 181 ASP B CA 1
ATOM 6528 C C . ASP B 1 167 ? -29.068 -5.840 34.625 1.00 41.66 181 ASP B C 1
ATOM 6529 O O . ASP B 1 167 ? -27.855 -5.655 34.672 1.00 41.44 181 ASP B O 1
ATOM 6534 N N . GLU B 1 168 ? -29.899 -5.536 35.631 1.00 39.98 182 GLU B N 1
ATOM 6535 C CA . GLU B 1 168 ? -29.467 -4.865 36.847 1.00 38.85 182 GLU B CA 1
ATOM 6536 C C . GLU B 1 168 ? -28.966 -5.909 37.844 1.00 37.32 182 GLU B C 1
ATOM 6537 O O . GLU B 1 168 ? -29.205 -7.101 37.657 1.00 34.08 182 GLU B O 1
ATOM 6543 N N . VAL B 1 169 ? -28.263 -5.453 38.894 1.00 36.11 183 VAL B N 1
ATOM 6544 C CA . VAL B 1 169 ? -27.618 -6.348 39.847 1.00 35.01 183 VAL B CA 1
ATOM 6545 C C . VAL B 1 169 ? -28.291 -6.207 41.212 1.00 35.78 183 VAL B C 1
ATOM 6546 O O . VAL B 1 169 ? -28.323 -5.120 41.782 1.00 35.46 183 VAL B O 1
ATOM 6550 N N . GLN B 1 170 ? -28.785 -7.330 41.745 1.00 38.01 184 GLN B N 1
ATOM 6551 C CA . GLN B 1 170 ? -29.391 -7.363 43.065 1.00 38.28 184 GLN B CA 1
ATOM 6552 C C . GLN B 1 170 ? -28.313 -7.601 44.125 1.00 38.10 184 GLN B C 1
ATOM 6553 O O . GLN B 1 170 ? -27.441 -8.450 43.952 1.00 35.80 184 GLN B O 1
ATOM 6559 N N . PHE B 1 171 ? -28.399 -6.861 45.241 1.00 37.87 185 PHE B N 1
ATOM 6560 C CA . PHE B 1 171 ? -27.478 -7.052 46.351 1.00 35.77 185 PHE B CA 1
ATOM 6561 C C . PHE B 1 171 ? -27.720 -8.429 46.950 1.00 37.90 185 PHE B C 1
ATOM 6562 O O . PHE B 1 171 ? -28.840 -8.931 46.900 1.00 40.94 185 PHE B O 1
ATOM 6570 N N . ILE B 1 172 ? -26.660 -9.035 47.494 1.00 38.36 186 ILE B N 1
ATOM 6571 C CA . ILE B 1 172 ? -26.813 -10.305 48.182 1.00 42.70 186 ILE B CA 1
ATOM 6572 C C . ILE B 1 172 ? -27.154 -10.033 49.646 1.00 46.79 186 ILE B C 1
ATOM 6573 O O . ILE B 1 172 ? -26.499 -9.225 50.305 1.00 47.54 186 ILE B O 1
ATOM 6578 N N . SER B 1 173 ? -28.192 -10.719 50.137 1.00 49.38 187 SER B N 1
ATOM 6579 C CA . SER B 1 173 ? -28.584 -10.639 51.535 1.00 50.43 187 SER B CA 1
ATOM 6580 C C . SER B 1 173 ? -27.618 -11.464 52.383 1.00 50.98 187 SER B C 1
ATOM 6581 O O . SER B 1 173 ? -27.332 -12.619 52.072 1.00 53.61 187 SER B O 1
ATOM 6584 N N . MET B 1 174 ? -27.098 -10.846 53.447 1.00 50.55 188 MET B N 1
ATOM 6585 C CA . MET B 1 174 ? -26.016 -11.465 54.191 1.00 50.28 188 MET B CA 1
ATOM 6586 C C . MET B 1 174 ? -26.510 -11.932 55.562 1.00 51.65 188 MET B C 1
ATOM 6587 O O . MET B 1 174 ? -26.554 -13.134 55.818 1.00 52.74 188 MET B O 1
ATOM 6592 N N . TRP B 1 175 ? -26.886 -10.978 56.426 1.00 53.97 189 TRP B N 1
ATOM 6593 C CA . TRP B 1 175 ? -27.218 -11.262 57.816 1.00 56.17 189 TRP B CA 1
ATOM 6594 C C . TRP B 1 175 ? -27.800 -10.019 58.482 1.00 59.62 189 TRP B C 1
ATOM 6595 O O . TRP B 1 175 ? -27.721 -8.922 57.932 1.00 61.74 189 TRP B O 1
ATOM 6606 N N . GLY B 1 176 ? -28.330 -10.210 59.697 1.00 63.23 190 GLY B N 1
ATOM 6607 C CA . GLY B 1 176 ? -28.976 -9.161 60.472 1.00 64.83 190 GLY B CA 1
ATOM 6608 C C . GLY B 1 176 ? -30.459 -9.462 60.667 1.00 68.50 190 GLY B C 1
ATOM 6609 O O . GLY B 1 176 ? -30.877 -10.615 60.557 1.00 67.61 190 GLY B O 1
ATOM 6610 N N . LYS B 1 177 ? -31.249 -8.420 60.954 1.00 70.59 191 LYS B N 1
ATOM 6611 C CA . LYS B 1 177 ? -32.692 -8.590 61.027 1.00 72.88 191 LYS B CA 1
ATOM 6612 C C . LYS B 1 177 ? -33.322 -8.089 59.730 1.00 72.13 191 LYS B C 1
ATOM 6613 O O . LYS B 1 177 ? -33.341 -6.888 59.470 1.00 70.29 191 LYS B O 1
ATOM 6619 N N . LYS B 1 178 ? -33.831 -9.039 58.931 1.00 73.39 192 LYS B N 1
ATOM 6620 C CA . LYS B 1 178 ? -34.372 -8.774 57.607 1.00 76.92 192 LYS B CA 1
ATOM 6621 C C . LYS B 1 178 ? -35.548 -7.805 57.704 1.00 80.21 192 LYS B C 1
ATOM 6622 O O . LYS B 1 178 ? -35.491 -6.707 57.151 1.00 75.30 192 LYS B O 1
ATOM 6624 N N . ASN B 1 179 ? -36.594 -8.227 58.429 1.00 84.46 193 ASN B N 1
ATOM 6625 C CA . ASN B 1 179 ? -37.845 -7.493 58.547 1.00 81.14 193 ASN B CA 1
ATOM 6626 C C . ASN B 1 179 ? -37.624 -6.228 59.373 1.00 77.68 193 ASN B C 1
ATOM 6627 O O . ASN B 1 179 ? -37.930 -6.190 60.564 1.00 77.04 193 ASN B O 1
ATOM 6629 N N . LEU B 1 180 ? -37.093 -5.195 58.708 1.00 75.20 194 LEU B N 1
ATOM 6630 C CA . LEU B 1 180 ? -36.772 -3.927 59.341 1.00 72.43 194 LEU B CA 1
ATOM 6631 C C . LEU B 1 180 ? -38.047 -3.103 59.503 1.00 71.66 194 LEU B C 1
ATOM 6632 O O . LEU B 1 180 ? -39.110 -3.485 59.015 1.00 69.91 194 LEU B O 1
ATOM 6634 N N . ASN B 1 181 ? -37.917 -1.967 60.199 1.00 74.06 195 ASN B N 1
ATOM 6635 C CA . ASN B 1 181 ? -39.032 -1.081 60.493 1.00 75.52 195 ASN B CA 1
ATOM 6636 C C . ASN B 1 181 ? -39.047 0.059 59.476 1.00 72.83 195 ASN B C 1
ATOM 6637 O O . ASN B 1 181 ? -38.378 1.074 59.665 1.00 75.26 195 ASN B O 1
ATOM 6642 N N . LEU B 1 182 ? -39.834 -0.120 58.408 1.00 74.17 196 LEU B N 1
ATOM 6643 C CA . LEU B 1 182 ? -39.873 0.799 57.280 1.00 77.74 196 LEU B CA 1
ATOM 6644 C C . LEU B 1 182 ? -40.409 2.162 57.718 1.00 81.90 196 LEU B C 1
ATOM 6645 O O . LEU B 1 182 ? -40.243 3.154 57.006 1.00 82.72 196 LEU B O 1
ATOM 6647 N N . LYS B 1 183 ? -41.036 2.196 58.903 1.00 85.25 197 LYS B N 1
ATOM 6648 C CA . LYS B 1 183 ? -41.650 3.398 59.445 1.00 81.49 197 LYS B CA 1
ATOM 6649 C C . LYS B 1 183 ? -40.580 4.392 59.896 1.00 83.05 197 LYS B C 1
ATOM 6650 O O . LYS B 1 183 ? -40.842 5.591 59.944 1.00 87.18 197 LYS B O 1
ATOM 6652 N N . GLY B 1 184 ? -39.382 3.889 60.222 1.00 82.50 198 GLY B N 1
ATOM 6653 C CA . GLY B 1 184 ? -38.296 4.737 60.691 1.00 78.45 198 GLY B CA 1
ATOM 6654 C C . GLY B 1 184 ? -36.920 4.151 60.379 1.00 77.73 198 GLY B C 1
ATOM 6655 O O . GLY B 1 184 ? -36.437 3.280 61.101 1.00 80.17 198 GLY B O 1
ATOM 6656 N N . ILE B 1 185 ? -36.299 4.654 59.304 1.00 71.69 199 ILE B N 1
ATOM 6657 C CA . ILE B 1 185 ? -34.986 4.201 58.867 1.00 65.76 199 ILE B CA 1
ATOM 6658 C C . ILE B 1 185 ? -33.968 5.293 59.188 1.00 61.51 199 ILE B C 1
ATOM 6659 O O . ILE B 1 185 ? -34.001 6.374 58.601 1.00 53.63 199 ILE B O 1
ATOM 6664 N N . ALA B 1 186 ? -33.061 4.990 60.122 1.00 61.31 200 ALA B N 1
ATOM 6665 C CA . ALA B 1 186 ? -32.127 5.979 60.634 1.00 63.59 200 ALA B CA 1
ATOM 6666 C C . ALA B 1 186 ? -31.055 6.286 59.591 1.00 64.05 200 ALA B C 1
ATOM 6667 O O . ALA B 1 186 ? -30.877 7.441 59.201 1.00 60.47 200 ALA B O 1
ATOM 6669 N N . LYS B 1 187 ? -30.361 5.234 59.140 1.00 63.30 201 LYS B N 1
ATOM 6670 C CA . LYS B 1 187 ? -29.180 5.398 58.308 1.00 63.79 201 LYS B CA 1
ATOM 6671 C C . LYS B 1 187 ? -29.208 4.417 57.137 1.00 62.92 201 LYS B C 1
ATOM 6672 O O . LYS B 1 187 ? -29.899 3.399 57.174 1.00 65.52 201 LYS B O 1
ATOM 6678 N N . ILE B 1 188 ? -28.454 4.776 56.091 1.00 57.31 202 ILE B N 1
ATOM 6679 C CA . ILE B 1 188 ? -28.106 3.901 54.984 1.00 51.53 202 ILE B CA 1
ATOM 6680 C C . ILE B 1 188 ? -26.607 4.071 54.766 1.00 46.30 202 ILE B C 1
ATOM 6681 O O . ILE B 1 188 ? -26.168 5.122 54.308 1.00 44.38 202 ILE B O 1
ATOM 6686 N N . ALA B 1 189 ? -25.834 3.041 55.131 1.00 42.71 203 ALA B N 1
ATOM 6687 C CA . ALA B 1 189 ? -24.385 3.092 55.029 1.00 39.76 203 ALA B CA 1
ATOM 6688 C C . ALA B 1 189 ? -23.895 2.161 53.921 1.00 37.30 203 ALA B C 1
ATOM 6689 O O . ALA B 1 189 ? -24.314 1.006 53.840 1.00 37.79 203 ALA B O 1
ATOM 6691 N N . ILE B 1 190 ? -23.014 2.698 53.069 1.00 35.55 204 ILE B N 1
ATOM 6692 C CA . ILE B 1 190 ? -22.218 1.922 52.133 1.00 34.83 204 ILE B CA 1
ATOM 6693 C C . ILE B 1 190 ? -20.808 1.841 52.712 1.00 32.51 204 ILE B C 1
ATOM 6694 O O . ILE B 1 190 ? -20.131 2.856 52.817 1.00 35.08 204 ILE B O 1
ATOM 6699 N N . SER B 1 191 ? -20.361 0.637 53.078 1.00 33.23 205 SER B N 1
ATOM 6700 C CA . SER B 1 191 ? -19.040 0.501 53.674 1.00 33.16 205 SER B CA 1
ATOM 6701 C C . SER B 1 191 ? -18.175 -0.491 52.892 1.00 33.04 205 SER B C 1
ATOM 6702 O O . SER B 1 191 ? -18.692 -1.405 52.252 1.00 31.62 205 SER B O 1
ATOM 6705 N N . VAL B 1 192 ? -16.851 -0.296 52.969 1.00 31.64 206 VAL B N 1
ATOM 6706 C CA . VAL B 1 192 ? -15.874 -1.290 52.546 1.00 31.31 206 VAL B CA 1
ATOM 6707 C C . VAL B 1 192 ? -15.088 -1.757 53.775 1.00 30.02 206 VAL B C 1
ATOM 6708 O O . VAL B 1 192 ? -14.781 -0.959 54.657 1.00 29.81 206 VAL B O 1
ATOM 6712 N N . GLN B 1 193 ? -14.761 -3.057 53.824 1.00 29.68 207 GLN B N 1
ATOM 6713 C CA . GLN B 1 193 ? -14.248 -3.681 55.037 1.00 29.42 207 GLN B CA 1
ATOM 6714 C C . GLN B 1 193 ? -13.124 -4.653 54.703 1.00 30.23 207 GLN B C 1
ATOM 6715 O O . GLN B 1 193 ? -13.263 -5.491 53.811 1.00 30.57 207 GLN B O 1
ATOM 6721 N N . SER B 1 194 ? -12.009 -4.497 55.430 1.00 29.50 208 SER B N 1
ATOM 6722 C CA . SER B 1 194 ? -10.892 -5.427 55.466 1.00 29.94 208 SER B CA 1
ATOM 6723 C C . SER B 1 194 ? -10.386 -5.779 54.068 1.00 29.67 208 SER B C 1
ATOM 6724 O O . SER B 1 194 ? -10.387 -6.949 53.687 1.00 30.22 208 SER B O 1
ATOM 6727 N N . THR B 1 195 ? -9.926 -4.751 53.344 1.00 29.41 209 THR B N 1
ATOM 6728 C CA . THR B 1 195 ? -9.306 -4.869 52.030 1.00 29.79 209 THR B CA 1
ATOM 6729 C C . THR B 1 195 ? -7.784 -4.769 52.181 1.00 30.43 209 THR B C 1
ATOM 6730 O O . THR B 1 195 ? -7.285 -4.662 53.300 1.00 30.21 209 THR B O 1
ATOM 6734 N N . LEU B 1 196 ? -7.052 -4.818 51.056 1.00 30.51 210 LEU B N 1
ATOM 6735 C CA . LEU B 1 196 ? -5.609 -4.608 51.049 1.00 31.49 210 LEU B CA 1
ATOM 6736 C C . LEU B 1 196 ? -5.270 -3.374 50.213 1.00 34.38 210 LEU B C 1
ATOM 6737 O O . LEU B 1 196 ? -4.107 -2.970 50.130 1.00 33.09 210 LEU B O 1
ATOM 6742 N N . HIS B 1 197 ? -6.303 -2.803 49.583 1.00 33.39 211 HIS B N 1
ATOM 6743 C CA . HIS B 1 197 ? -6.164 -1.727 48.619 1.00 33.41 211 HIS B CA 1
ATOM 6744 C C . HIS B 1 197 ? -7.196 -0.657 48.950 1.00 34.76 211 HIS B C 1
ATOM 6745 O O . HIS B 1 197 ? -8.278 -0.992 49.431 1.00 36.55 211 HIS B O 1
ATOM 6752 N N . ASP B 1 198 ? -6.853 0.613 48.678 1.00 33.62 212 ASP B N 1
ATOM 6753 C CA . ASP B 1 198 ? -7.835 1.682 48.572 1.00 34.68 212 ASP B CA 1
ATOM 6754 C C . ASP B 1 198 ? -8.873 1.311 47.513 1.00 32.49 212 ASP B C 1
ATOM 6755 O O . ASP B 1 198 ? -8.525 0.784 46.458 1.00 30.60 212 ASP B O 1
ATOM 6760 N N . LYS B 1 199 ? -10.145 1.598 47.810 1.00 31.83 213 LYS B N 1
ATOM 6761 C CA . LYS B 1 199 ? -11.228 1.383 46.865 1.00 30.20 213 LYS B CA 1
ATOM 6762 C C . LYS B 1 199 ? -11.908 2.717 46.585 1.00 31.61 213 LYS B C 1
ATOM 6763 O O . LYS B 1 199 ? -11.783 3.660 47.369 1.00 32.33 213 LYS B O 1
ATOM 6769 N N . GLU B 1 200 ? -12.609 2.786 45.447 1.00 32.05 214 GLU B N 1
ATOM 6770 C CA . GLU B 1 200 ? -13.373 3.969 45.084 1.00 33.32 214 GLU B CA 1
ATOM 6771 C C . GLU B 1 200 ? -14.754 3.547 44.592 1.00 33.40 214 GLU B C 1
ATOM 6772 O O . GLU B 1 200 ? -14.964 2.398 44.206 1.00 33.67 214 GLU B O 1
ATOM 6778 N N . LEU B 1 201 ? -15.689 4.499 44.623 1.00 34.24 215 LEU B N 1
ATOM 6779 C CA . LEU B 1 201 ? -17.051 4.299 44.158 1.00 33.84 215 LEU B CA 1
ATOM 6780 C C . LEU B 1 201 ? -17.591 5.642 43.692 1.00 37.08 215 LEU B C 1
ATOM 6781 O O . LEU B 1 201 ? -17.386 6.659 44.353 1.00 37.60 215 LEU B O 1
ATOM 6786 N N . ALA B 1 202 ? -18.270 5.626 42.543 1.00 37.41 216 ALA B N 1
ATOM 6787 C CA . ALA B 1 202 ? -18.960 6.806 42.059 1.00 38.29 216 ALA B CA 1
ATOM 6788 C C . ALA B 1 202 ? -20.464 6.574 42.184 1.00 40.05 216 ALA B C 1
ATOM 6789 O O . ALA B 1 202 ? -20.990 5.592 41.664 1.00 38.62 216 ALA B O 1
ATOM 6791 N N . ILE B 1 203 ? -21.142 7.462 42.922 1.00 41.28 217 ILE B N 1
ATOM 6792 C CA . ILE B 1 203 ? -22.579 7.349 43.122 1.00 42.40 217 ILE B CA 1
ATOM 6793 C C . ILE B 1 203 ? -23.268 8.473 42.351 1.00 45.84 217 ILE B C 1
ATOM 6794 O O . ILE B 1 203 ? -23.051 9.653 42.638 1.00 45.72 217 ILE B O 1
ATOM 6799 N N . LYS B 1 204 ? -24.089 8.092 41.364 1.00 45.08 218 LYS B N 1
ATOM 6800 C CA . LYS B 1 204 ? -24.657 9.065 40.441 1.00 47.33 218 LYS B CA 1
ATOM 6801 C C . LYS B 1 204 ? -26.095 9.389 40.841 1.00 46.81 218 LYS B C 1
ATOM 6802 O O . LYS B 1 204 ? -26.563 10.507 40.620 1.00 48.56 218 LYS B O 1
ATOM 6808 N N . SER B 1 205 ? -26.778 8.397 41.425 1.00 47.08 219 SER B N 1
ATOM 6809 C CA . SER B 1 205 ? -28.152 8.552 41.871 1.00 48.35 219 SER B CA 1
ATOM 6810 C C . SER B 1 205 ? -28.524 7.431 42.836 1.00 49.88 219 SER B C 1
ATOM 6811 O O . SER B 1 205 ? -28.145 6.279 42.628 1.00 49.93 219 SER B O 1
ATOM 6814 N N . ILE B 1 206 ? -29.266 7.800 43.889 1.00 48.54 220 ILE B N 1
ATOM 6815 C CA . ILE B 1 206 ? -29.927 6.860 44.781 1.00 48.51 220 ILE B CA 1
ATOM 6816 C C . ILE B 1 206 ? -31.429 7.129 44.707 1.00 49.75 220 ILE B C 1
ATOM 6817 O O . ILE B 1 206 ? -31.856 8.283 44.716 1.00 48.75 220 ILE B O 1
ATOM 6822 N N . SER B 1 207 ? -32.226 6.056 44.636 1.00 50.32 221 SER B N 1
ATOM 6823 C CA . SER B 1 207 ? -33.662 6.199 44.453 1.00 52.15 221 SER B CA 1
ATOM 6824 C C . SER B 1 207 ? -34.406 4.980 44.986 1.00 53.22 221 SER B C 1
ATOM 6825 O O . SER B 1 207 ? -33.846 3.888 45.081 1.00 53.46 221 SER B O 1
ATOM 6828 N N . LEU B 1 208 ? -35.678 5.197 45.337 1.00 53.34 222 LEU B N 1
ATOM 6829 C CA . LEU B 1 208 ? -36.607 4.122 45.639 1.00 53.05 222 LEU B CA 1
ATOM 6830 C C . LEU B 1 208 ? -37.481 3.900 44.409 1.00 53.23 222 LEU B C 1
ATOM 6831 O O . LEU B 1 208 ? -37.854 4.855 43.731 1.00 51.78 222 LEU B O 1
ATOM 6836 N N . ARG B 1 209 ? -37.775 2.629 44.111 1.00 53.99 223 ARG B N 1
ATOM 6837 C CA . ARG B 1 209 ? -38.494 2.289 42.893 1.00 53.83 223 ARG B CA 1
ATOM 6838 C C . ARG B 1 209 ? -39.559 1.241 43.201 1.00 51.87 223 ARG B C 1
ATOM 6839 O O . ARG B 1 209 ? -39.400 0.433 44.116 1.00 53.31 223 ARG B O 1
ATOM 6847 N N . LYS B 1 210 ? -40.654 1.286 42.434 1.00 52.13 224 LYS B N 1
ATOM 6848 C CA . LYS B 1 210 ? -41.692 0.270 42.498 1.00 50.61 224 LYS B CA 1
ATOM 6849 C C . LYS B 1 210 ? -41.159 -1.005 41.846 1.00 48.06 224 LYS B C 1
ATOM 6850 O O . LYS B 1 210 ? -40.633 -0.955 40.736 1.00 48.32 224 LYS B O 1
ATOM 6852 N N . ASN B 1 211 ? -41.284 -2.132 42.558 1.00 47.79 225 ASN B N 1
ATOM 6853 C CA . ASN B 1 211 ? -40.830 -3.431 42.082 1.00 48.91 225 ASN B CA 1
ATOM 6854 C C . ASN B 1 211 ? -41.584 -3.785 40.803 1.00 51.78 225 ASN B C 1
ATOM 6855 O O . ASN B 1 211 ? -42.815 -3.754 40.791 1.00 54.06 225 ASN B O 1
ATOM 6860 N N . PRO B 1 212 ? -40.882 -4.112 39.689 1.00 53.05 226 PRO B N 1
ATOM 6861 C CA . PRO B 1 212 ? -41.535 -4.660 38.495 1.00 52.15 226 PRO B CA 1
ATOM 6862 C C . PRO B 1 212 ? -42.334 -5.930 38.791 1.00 50.32 226 PRO B C 1
ATOM 6863 O O . PRO B 1 212 ? -42.294 -6.456 39.906 1.00 44.85 226 PRO B O 1
ATOM 6867 N N . GLN B 1 213 ? -43.070 -6.402 37.777 1.00 51.93 227 GLN B N 1
ATOM 6868 C CA . GLN B 1 213 ? -44.035 -7.478 37.944 1.00 54.76 227 GLN B CA 1
ATOM 6869 C C . GLN B 1 213 ? -43.325 -8.746 38.416 1.00 55.61 227 GLN B C 1
ATOM 6870 O O . GLN B 1 213 ? -42.289 -9.129 37.872 1.00 53.04 227 GLN B O 1
ATOM 6876 N N . PHE B 1 214 ? -43.905 -9.363 39.453 1.00 55.87 228 PHE B N 1
ATOM 6877 C CA . PHE B 1 214 ? -43.415 -10.581 40.075 1.00 57.46 228 PHE B CA 1
ATOM 6878 C C . PHE B 1 214 ? -43.321 -11.676 39.019 1.00 58.10 228 PHE B C 1
ATOM 6879 O O . PHE B 1 214 ? -44.204 -11.800 38.171 1.00 56.90 228 PHE B O 1
ATOM 6887 N N . ASN B 1 215 ? -42.223 -12.439 39.058 1.00 54.28 229 ASN B N 1
ATOM 6888 C CA . ASN B 1 215 ? -42.136 -13.664 38.283 1.00 52.81 229 ASN B CA 1
ATOM 6889 C C . ASN B 1 215 ? -42.483 -14.829 39.201 1.00 52.08 229 ASN B C 1
ATOM 6890 O O . ASN B 1 215 ? -41.788 -15.093 40.180 1.00 54.74 229 ASN B O 1
ATOM 6895 N N . THR B 1 216 ? -43.575 -15.512 38.856 1.00 51.85 230 THR B N 1
ATOM 6896 C CA . THR B 1 216 ? -44.161 -16.552 39.684 1.00 52.69 230 THR B CA 1
ATOM 6897 C C . THR B 1 216 ? -43.374 -17.854 39.523 1.00 51.00 230 THR B C 1
ATOM 6898 O O . THR B 1 216 ? -43.478 -18.747 40.360 1.00 53.21 230 THR B O 1
ATOM 6902 N N . ALA B 1 217 ? -42.555 -17.935 38.465 1.00 50.77 231 ALA B N 1
ATOM 6903 C CA . ALA B 1 217 ? -41.773 -19.128 38.174 1.00 53.32 231 ALA B CA 1
ATOM 6904 C C . ALA B 1 217 ? -40.294 -18.913 38.507 1.00 52.84 231 ALA B C 1
ATOM 6905 O O . ALA B 1 217 ? -39.425 -19.541 37.905 1.00 50.20 231 ALA B O 1
ATOM 6907 N N . PHE B 1 218 ? -40.012 -18.049 39.492 1.00 51.94 232 PHE B N 1
ATOM 6908 C CA . PHE B 1 218 ? -38.636 -17.679 39.795 1.00 50.99 232 PHE B CA 1
ATOM 6909 C C . PHE B 1 218 ? -37.929 -18.803 40.553 1.00 49.96 232 PHE B C 1
ATOM 6910 O O . PHE B 1 218 ? -36.703 -18.825 40.616 1.00 49.92 232 PHE B O 1
ATOM 6918 N N . LEU B 1 219 ? -38.714 -19.724 41.124 1.00 49.56 233 LEU B N 1
ATOM 6919 C CA . LEU B 1 219 ? -38.183 -20.879 41.832 1.00 48.69 233 LEU B CA 1
ATOM 6920 C C . LEU B 1 219 ? -38.581 -22.163 41.103 1.00 51.73 233 LEU B C 1
ATOM 6921 O O . LEU B 1 219 ? -38.410 -23.260 41.638 1.00 49.34 233 LEU B O 1
ATOM 6926 N N . THR B 1 220 ? -39.096 -22.011 39.875 1.00 53.08 234 THR B N 1
ATOM 6927 C CA . THR B 1 220 ? -39.559 -23.138 39.077 1.00 52.15 234 THR B CA 1
ATOM 6928 C C . THR B 1 220 ? -38.451 -23.598 38.136 1.00 48.92 234 THR B C 1
ATOM 6929 O O . THR B 1 220 ? -37.980 -22.824 37.308 1.00 46.45 234 THR B O 1
ATOM 6933 N N . LYS B 1 221 ? -38.058 -24.872 38.279 1.00 50.36 235 LYS B N 1
ATOM 6934 C CA . LYS B 1 221 ? -37.108 -25.524 37.390 1.00 51.42 235 LYS B CA 1
ATOM 6935 C C . LYS B 1 221 ? -35.943 -24.579 37.085 1.00 50.70 235 LYS B C 1
ATOM 6936 O O . LYS B 1 221 ? -35.744 -24.169 35.943 1.00 49.85 235 LYS B O 1
ATOM 6942 N N . ILE B 1 222 ? -35.188 -24.234 38.135 1.00 49.55 236 ILE B N 1
ATOM 6943 C CA . ILE B 1 222 ? -34.001 -23.399 38.019 1.00 49.90 236 ILE B CA 1
ATOM 6944 C C . ILE B 1 222 ? -32.764 -24.293 37.932 1.00 47.69 236 ILE B C 1
ATOM 6945 O O . ILE B 1 222 ? -31.683 -23.834 37.569 1.00 49.72 236 ILE B O 1
ATOM 6950 N N . VAL B 1 223 ? -32.942 -25.578 38.261 1.00 47.63 237 VAL B N 1
ATOM 6951 C CA . VAL B 1 223 ? -31.859 -26.547 38.240 1.00 47.59 237 VAL B CA 1
ATOM 6952 C C . VAL B 1 223 ? -32.073 -27.500 37.068 1.00 49.91 237 VAL B C 1
ATOM 6953 O O . VAL B 1 223 ? -33.167 -28.037 36.886 1.00 49.41 237 VAL B O 1
ATOM 6957 N N . ASP B 1 224 ? -31.013 -27.702 36.277 1.00 49.89 238 ASP B N 1
ATOM 6958 C CA . ASP B 1 224 ? -31.043 -28.713 35.235 1.00 48.99 238 ASP B CA 1
ATOM 6959 C C . ASP B 1 224 ? -30.684 -30.069 35.843 1.00 50.73 238 ASP B C 1
ATOM 6960 O O . ASP B 1 224 ? -30.480 -30.179 37.052 1.00 50.52 238 ASP B O 1
ATOM 6965 N N . GLU B 1 225 ? -30.616 -31.094 34.985 1.00 50.91 239 GLU B N 1
ATOM 6966 C CA . GLU B 1 225 ? -30.333 -32.455 35.408 1.00 50.71 239 GLU B CA 1
ATOM 6967 C C . GLU B 1 225 ? -28.860 -32.593 35.801 1.00 50.80 239 GLU B C 1
ATOM 6968 O O . GLU B 1 225 ? -28.463 -33.636 36.313 1.00 50.17 239 GLU B O 1
ATOM 6974 N N . PHE B 1 226 ? -28.064 -31.537 35.567 1.00 49.87 240 PHE B N 1
ATOM 6975 C CA . PHE B 1 226 ? -26.641 -31.540 35.872 1.00 49.07 240 PHE B CA 1
ATOM 6976 C C . PHE B 1 226 ? -26.356 -30.742 37.144 1.00 50.99 240 PHE B C 1
ATOM 6977 O O . PHE B 1 226 ? -25.220 -30.717 37.625 1.00 49.59 240 PHE B O 1
ATOM 6985 N N . GLY B 1 227 ? -27.399 -30.092 37.674 1.00 48.81 241 GLY B N 1
ATOM 6986 C CA . GLY B 1 227 ? -27.303 -29.295 38.885 1.00 44.29 241 GLY B CA 1
ATOM 6987 C C . GLY B 1 227 ? -26.943 -27.845 38.578 1.00 43.31 241 GLY B C 1
ATOM 6988 O O . GLY B 1 227 ? -26.798 -27.035 39.491 1.00 40.39 241 GLY B O 1
ATOM 6989 N N . GLN B 1 228 ? -26.802 -27.535 37.284 1.00 42.30 242 GLN B N 1
ATOM 6990 C CA . GLN B 1 228 ? -26.390 -26.211 36.847 1.00 45.52 242 GLN B CA 1
ATOM 6991 C C . GLN B 1 228 ? -27.592 -25.272 36.853 1.00 47.72 242 GLN B C 1
ATOM 6992 O O . GLN B 1 228 ? -28.736 -25.717 36.981 1.00 48.13 242 GLN B O 1
ATOM 6998 N N . ASN B 1 229 ? -27.299 -23.969 36.735 1.00 46.68 243 ASN B N 1
ATOM 6999 C CA . ASN B 1 229 ? -28.295 -22.947 36.470 1.00 47.42 243 ASN B CA 1
ATOM 7000 C C . ASN B 1 229 ? -28.986 -23.310 35.158 1.00 45.35 243 ASN B C 1
ATOM 7001 O O . ASN B 1 229 ? -28.355 -23.265 34.104 1.00 44.41 243 ASN B O 1
ATOM 7006 N N . ALA B 1 230 ? -30.267 -23.692 35.239 1.00 45.07 244 ALA B N 1
ATOM 7007 C CA . ALA B 1 230 ? -30.973 -24.196 34.070 1.00 47.01 244 ALA B CA 1
ATOM 7008 C C . ALA B 1 230 ? -31.233 -23.060 33.085 1.00 45.25 244 ALA B C 1
ATOM 7009 O O . ALA B 1 230 ? -30.928 -23.197 31.902 1.00 45.82 244 ALA B O 1
ATOM 7011 N N . LYS B 1 231 ? -31.739 -21.933 33.608 1.00 46.48 245 LYS B N 1
ATOM 7012 C CA . LYS B 1 231 ? -32.299 -20.844 32.820 1.00 45.92 245 LYS B CA 1
ATOM 7013 C C . LYS B 1 231 ? -31.225 -19.851 32.382 1.00 45.17 245 LYS B C 1
ATOM 7014 O O . LYS B 1 231 ? -31.521 -18.937 31.612 1.00 43.99 245 LYS B O 1
ATOM 7020 N N . GLN B 1 232 ? -29.993 -20.009 32.880 1.00 46.49 246 GLN B N 1
ATOM 7021 C CA . GLN B 1 232 ? -28.944 -19.051 32.556 1.00 48.77 246 GLN B CA 1
ATOM 7022 C C . GLN B 1 232 ? -27.753 -19.744 31.898 1.00 47.44 246 GLN B C 1
ATOM 7023 O O . GLN B 1 232 ? -27.304 -20.801 32.341 1.00 45.64 246 GLN B O 1
ATOM 7029 N N . GLU B 1 233 ? -27.258 -19.111 30.831 1.00 47.35 247 GLU B N 1
ATOM 7030 C CA . GLU B 1 233 ? -25.975 -19.436 30.238 1.00 51.25 247 GLU B CA 1
ATOM 7031 C C . GLU B 1 233 ? -24.885 -18.846 31.129 1.00 51.21 247 GLU B C 1
ATOM 7032 O O . GLU B 1 233 ? -25.084 -17.791 31.732 1.00 49.72 247 GLU B O 1
ATOM 7038 N N . PHE B 1 234 ? -23.750 -19.551 31.215 1.00 47.52 248 PHE B N 1
ATOM 7039 C CA . PHE B 1 234 ? -22.588 -19.101 31.967 1.00 46.13 248 PHE B CA 1
ATOM 7040 C C . PHE B 1 234 ? -21.358 -19.859 31.476 1.00 46.39 248 PHE B C 1
ATOM 7041 O O . PHE B 1 234 ? -21.485 -20.956 30.935 1.00 46.58 248 PHE B O 1
ATOM 7049 N N . ALA B 1 235 ? -20.178 -19.259 31.687 1.00 43.42 249 ALA B N 1
ATOM 7050 C CA . ALA B 1 235 ? -18.902 -19.884 31.384 1.00 42.02 249 ALA B CA 1
ATOM 7051 C C . ALA B 1 235 ? -18.822 -21.253 32.055 1.00 41.52 249 ALA B C 1
ATOM 7052 O O . ALA B 1 235 ? -19.027 -21.380 33.263 1.00 38.62 249 ALA B O 1
ATOM 7054 N N . GLY B 1 236 ? -18.555 -22.274 31.235 1.00 38.36 250 GLY B N 1
ATOM 7055 C CA . GLY B 1 236 ? -18.302 -23.619 31.716 1.00 37.13 250 GLY B CA 1
ATOM 7056 C C . GLY B 1 236 ? -19.565 -24.465 31.842 1.00 38.07 250 GLY B C 1
ATOM 7057 O O . GLY B 1 236 ? -19.483 -25.616 32.270 1.00 36.39 250 GLY B O 1
ATOM 7058 N N . LYS B 1 237 ? -20.724 -23.904 31.465 1.00 38.52 251 LYS B N 1
ATOM 7059 C CA . LYS B 1 237 ? -21.968 -24.660 31.531 1.00 41.56 251 LYS B CA 1
ATOM 7060 C C . LYS B 1 237 ? -21.894 -25.852 30.576 1.00 42.01 251 LYS B C 1
ATOM 7061 O O . LYS B 1 237 ? -21.513 -25.689 29.421 1.00 40.41 251 LYS B O 1
ATOM 7067 N N . VAL B 1 238 ? -22.255 -27.035 31.094 1.00 43.54 252 VAL B N 1
ATOM 7068 C CA . VAL B 1 238 ? -22.406 -28.262 30.326 1.00 47.69 252 VAL B CA 1
ATOM 7069 C C . VAL B 1 238 ? -23.779 -28.247 29.650 1.00 49.82 252 VAL B C 1
ATOM 7070 O O . VAL B 1 238 ? -24.784 -27.917 30.282 1.00 45.65 252 VAL B O 1
ATOM 7074 N N . HIS B 1 239 ? -23.812 -28.625 28.366 1.00 51.31 253 HIS B N 1
ATOM 7075 C CA . HIS B 1 239 ? -25.065 -28.715 27.634 1.00 55.05 253 HIS B CA 1
ATOM 7076 C C . HIS B 1 239 ? -25.448 -30.170 27.363 1.00 56.54 253 HIS B C 1
ATOM 7077 O O . HIS B 1 239 ? -26.631 -30.483 27.245 1.00 56.39 253 HIS B O 1
ATOM 7084 N N . SER B 1 240 ? -24.447 -31.055 27.275 1.00 56.59 254 SER B N 1
ATOM 7085 C CA . SER B 1 240 ? -24.704 -32.459 26.999 1.00 57.30 254 SER B CA 1
ATOM 7086 C C . SER B 1 240 ? -23.718 -33.346 27.756 1.00 58.09 254 SER B C 1
ATOM 7087 O O . SER B 1 240 ? -22.563 -32.974 27.949 1.00 59.84 254 SER B O 1
ATOM 7090 N N . GLU B 1 241 ? -24.207 -34.526 28.162 1.00 57.64 255 GLU B N 1
ATOM 7091 C CA . GLU B 1 241 ? -23.476 -35.520 28.936 1.00 55.93 255 GLU B CA 1
ATOM 7092 C C . GLU B 1 241 ? -22.149 -35.866 28.266 1.00 53.43 255 GLU B C 1
ATOM 7093 O O . GLU B 1 241 ? -21.199 -36.261 28.938 1.00 51.93 255 GLU B O 1
ATOM 7099 N N . ALA B 1 242 ? -22.101 -35.704 26.939 1.00 54.98 256 ALA B N 1
ATOM 7100 C CA . ALA B 1 242 ? -20.931 -36.010 26.131 1.00 53.51 256 ALA B CA 1
ATOM 7101 C C . ALA B 1 242 ? -19.806 -35.020 26.427 1.00 52.62 256 ALA B C 1
ATOM 7102 O O . ALA B 1 242 ? -18.642 -35.295 26.131 1.00 51.97 256 ALA B O 1
ATOM 7104 N N . GLU B 1 243 ? -20.166 -33.867 27.005 1.00 49.19 257 GLU B N 1
ATOM 7105 C CA . GLU B 1 243 ? -19.188 -32.856 27.378 1.00 52.43 257 GLU B CA 1
ATOM 7106 C C . GLU B 1 243 ? -18.361 -33.355 28.563 1.00 53.22 257 GLU B C 1
ATOM 7107 O O . GLU B 1 243 ? -17.168 -33.064 28.648 1.00 53.83 257 GLU B O 1
ATOM 7113 N N . LEU B 1 244 ? -19.007 -34.119 29.456 1.00 53.74 258 LEU B N 1
ATOM 7114 C CA . LEU B 1 244 ? -18.370 -34.632 30.660 1.00 53.84 258 LEU B CA 1
ATOM 7115 C C . LEU B 1 244 ? -17.269 -35.617 30.272 1.00 56.84 258 LEU B C 1
ATOM 7116 O O . LEU B 1 244 ? -16.138 -35.498 30.746 1.00 57.11 258 LEU B O 1
ATOM 7121 N N . LEU B 1 245 ? -17.625 -36.583 29.408 1.00 52.22 259 LEU B N 1
ATOM 7122 C CA . LEU B 1 245 ? -16.708 -37.612 28.942 1.00 48.58 259 LEU B CA 1
ATOM 7123 C C . LEU B 1 245 ? -15.528 -36.952 28.230 1.00 45.21 259 LEU B C 1
ATOM 7124 O O . LEU B 1 245 ? -14.385 -37.386 28.376 1.00 43.54 259 LEU B O 1
ATOM 7126 N N . SER B 1 246 ? -15.834 -35.875 27.497 1.00 44.69 260 SER B N 1
ATOM 7127 C CA . SER B 1 246 ? -14.882 -35.112 26.707 1.00 43.99 260 SER B CA 1
ATOM 7128 C C . SER B 1 246 ? -13.936 -34.334 27.615 1.00 46.55 260 SER B C 1
ATOM 7129 O O . SER B 1 246 ? -12.770 -34.136 27.272 1.00 48.35 260 SER B O 1
ATOM 7132 N N . ASP B 1 247 ? -14.461 -33.874 28.759 1.00 46.50 261 ASP B N 1
ATOM 7133 C CA . ASP B 1 247 ? -13.666 -33.161 29.747 1.00 48.08 261 ASP B CA 1
ATOM 7134 C C . ASP B 1 247 ? -12.575 -34.083 30.289 1.00 46.01 261 ASP B C 1
ATOM 7135 O O . ASP B 1 247 ? -11.396 -33.732 30.261 1.00 42.46 261 ASP B O 1
ATOM 7140 N N . LYS B 1 248 ? -13.000 -35.264 30.760 1.00 47.11 262 LYS B N 1
ATOM 7141 C CA . LYS B 1 248 ? -12.135 -36.247 31.392 1.00 49.42 262 LYS B CA 1
ATOM 7142 C C . LYS B 1 248 ? -10.925 -36.540 30.505 1.00 51.35 262 LYS B C 1
ATOM 7143 O O . LYS B 1 248 ? -9.793 -36.542 30.987 1.00 52.69 262 LYS B O 1
ATOM 7149 N N . LYS B 1 249 ? -11.183 -36.781 29.212 1.00 51.27 263 LYS B N 1
ATOM 7150 C CA . LYS B 1 249 ? -10.142 -37.146 28.266 1.00 52.41 263 LYS B CA 1
ATOM 7151 C C . LYS B 1 249 ? -9.147 -35.999 28.142 1.00 53.51 263 LYS B C 1
ATOM 7152 O O . LYS B 1 249 ? -7.939 -36.210 28.235 1.00 56.57 263 LYS B O 1
ATOM 7158 N N . GLN B 1 250 ? -9.678 -34.785 27.960 1.00 51.39 264 GLN B N 1
ATOM 7159 C CA . GLN B 1 250 ? -8.865 -33.594 27.787 1.00 50.28 264 GLN B CA 1
ATOM 7160 C C . GLN B 1 250 ? -8.029 -33.347 29.043 1.00 50.01 264 GLN B C 1
ATOM 7161 O O . GLN B 1 250 ? -6.855 -32.990 28.943 1.00 49.75 264 GLN B O 1
ATOM 7167 N N . GLU B 1 251 ? -8.643 -33.536 30.219 1.00 47.18 265 GLU B N 1
ATOM 7168 C CA . GLU B 1 251 ? -7.983 -33.183 31.465 1.00 46.20 265 GLU B CA 1
ATOM 7169 C C . GLU B 1 251 ? -6.819 -34.143 31.722 1.00 46.89 265 GLU B C 1
ATOM 7170 O O . GLU B 1 251 ? -5.750 -33.714 32.150 1.00 47.09 265 GLU B O 1
ATOM 7176 N N . ALA B 1 252 ? -7.019 -35.428 31.396 1.00 47.27 266 ALA B N 1
ATOM 7177 C CA . ALA B 1 252 ? -6.023 -36.477 31.584 1.00 47.40 266 ALA B CA 1
ATOM 7178 C C . ALA B 1 252 ? -4.699 -36.124 30.904 1.00 47.76 266 ALA B C 1
ATOM 7179 O O . ALA B 1 252 ? -3.639 -36.515 31.389 1.00 47.33 266 ALA B O 1
ATOM 7181 N N . THR B 1 253 ? -4.784 -35.366 29.799 1.00 51.11 267 THR B N 1
ATOM 7182 C CA . THR B 1 253 ? -3.662 -34.916 28.984 1.00 51.87 267 THR B CA 1
ATOM 7183 C C . THR B 1 253 ? -2.765 -33.940 29.750 1.00 53.81 267 THR B C 1
ATOM 7184 O O . THR B 1 253 ? -1.551 -33.931 29.550 1.00 53.93 267 THR B O 1
ATOM 7188 N N . GLN B 1 254 ? -3.366 -33.111 30.615 1.00 54.44 268 GLN B N 1
ATOM 7189 C CA . GLN B 1 254 ? -2.651 -31.997 31.224 1.00 57.09 268 GLN B CA 1
ATOM 7190 C C . GLN B 1 254 ? -2.259 -32.323 32.668 1.00 55.39 268 GLN B C 1
ATOM 7191 O O . GLN B 1 254 ? -1.387 -31.668 33.238 1.00 56.96 268 GLN B O 1
ATOM 7197 N N . LEU B 1 255 ? -2.899 -33.348 33.244 1.00 51.15 269 LEU B N 1
ATOM 7198 C CA . LEU B 1 255 ? -2.712 -33.716 34.639 1.00 51.99 269 LEU B CA 1
ATOM 7199 C C . LEU B 1 255 ? -1.312 -34.280 34.854 1.00 52.48 269 LEU B C 1
ATOM 7200 O O . LEU B 1 255 ? -0.854 -35.125 34.085 1.00 51.16 269 LEU B O 1
ATOM 7205 N N . LEU B 1 256 ? -0.661 -33.810 35.925 1.00 50.57 270 LEU B N 1
ATOM 7206 C CA . LEU B 1 256 ? 0.606 -34.367 36.369 1.00 50.39 270 LEU B CA 1
ATOM 7207 C C . LEU B 1 256 ? 0.340 -35.558 37.286 1.00 51.52 270 LEU B C 1
ATOM 7208 O O . LEU B 1 256 ? -0.754 -35.708 37.826 1.00 50.67 270 LEU B O 1
ATOM 7213 N N . SER B 1 257 ? 1.365 -36.399 37.449 1.00 53.06 271 SER B N 1
ATOM 7214 C CA . SER B 1 257 ? 1.271 -37.599 38.261 1.00 53.15 271 SER B CA 1
ATOM 7215 C C . SER B 1 257 ? 2.129 -37.444 39.517 1.00 49.44 271 SER B C 1
ATOM 7216 O O . SER B 1 257 ? 1.684 -37.759 40.613 1.00 51.26 271 SER B O 1
ATOM 7219 N N . LYS B 1 258 ? 3.353 -36.934 39.336 1.00 49.15 272 LYS B N 1
ATOM 7220 C CA . LYS B 1 258 ? 4.340 -36.796 40.393 1.00 46.14 272 LYS B CA 1
ATOM 7221 C C . LYS B 1 258 ? 4.666 -35.320 40.615 1.00 46.27 272 LYS B C 1
ATOM 7222 O O . LYS B 1 258 ? 4.439 -34.485 39.740 1.00 41.61 272 LYS B O 1
ATOM 7228 N N . ARG B 1 259 ? 5.233 -35.029 41.792 1.00 48.12 273 ARG B N 1
ATOM 7229 C CA . ARG B 1 259 ? 5.740 -33.710 42.129 1.00 49.15 273 ARG B CA 1
ATOM 7230 C C . ARG B 1 259 ? 6.930 -33.393 41.230 1.00 50.40 273 ARG B C 1
ATOM 7231 O O . ARG B 1 259 ? 7.726 -34.284 40.942 1.00 49.33 273 ARG B O 1
ATOM 7239 N N . PRO B 1 260 ? 7.082 -32.127 40.765 1.00 52.44 274 PRO B N 1
ATOM 7240 C CA . PRO B 1 260 ? 8.266 -31.706 40.011 1.00 52.60 274 PRO B CA 1
ATOM 7241 C C . PRO B 1 260 ? 9.525 -31.744 40.876 1.00 54.03 274 PRO B C 1
ATOM 7242 O O . PRO B 1 260 ? 9.448 -31.918 42.093 1.00 52.36 274 PRO B O 1
ATOM 7246 N N . THR B 1 261 ? 10.683 -31.573 40.230 1.00 54.40 275 THR B N 1
ATOM 7247 C CA . THR B 1 261 ? 11.963 -31.802 40.880 1.00 54.11 275 THR B CA 1
ATOM 7248 C C . THR B 1 261 ? 12.313 -30.619 41.781 1.00 53.69 275 THR B C 1
ATOM 7249 O O . THR B 1 261 ? 13.267 -30.685 42.552 1.00 54.50 275 THR B O 1
ATOM 7253 N N . ASN B 1 262 ? 11.523 -29.543 41.688 1.00 52.41 276 ASN B N 1
ATOM 7254 C CA . ASN B 1 262 ? 11.697 -28.396 42.564 1.00 50.92 276 ASN B CA 1
ATOM 7255 C C . ASN B 1 262 ? 10.737 -28.496 43.753 1.00 52.03 276 ASN B C 1
ATOM 7256 O O . ASN B 1 262 ? 10.593 -27.543 44.519 1.00 52.74 276 ASN B O 1
ATOM 7261 N N . ARG B 1 263 ? 10.079 -29.656 43.894 1.00 47.24 277 ARG B N 1
ATOM 7262 C CA . ARG B 1 263 ? 9.290 -29.968 45.076 1.00 45.94 277 ARG B CA 1
ATOM 7263 C C . ARG B 1 263 ? 9.742 -31.318 45.625 1.00 46.57 277 ARG B C 1
ATOM 7264 O O . ARG B 1 263 ? 10.005 -32.238 44.853 1.00 48.17 277 ARG B O 1
ATOM 7272 N N . SER B 1 264 ? 9.833 -31.429 46.958 1.00 45.46 278 SER B N 1
ATOM 7273 C CA . SER B 1 264 ? 10.142 -32.702 47.591 1.00 47.42 278 SER B CA 1
ATOM 7274 C C . SER B 1 264 ? 8.949 -33.644 47.430 1.00 49.28 278 SER B C 1
ATOM 7275 O O . SER B 1 264 ? 7.920 -33.248 46.884 1.00 50.06 278 SER B O 1
ATOM 7278 N N . ARG B 1 265 ? 9.098 -34.888 47.902 1.00 49.59 279 ARG B N 1
ATOM 7279 C CA . ARG B 1 265 ? 8.065 -35.900 47.732 1.00 49.28 279 ARG B CA 1
ATOM 7280 C C . ARG B 1 265 ? 6.853 -35.571 48.603 1.00 49.45 279 ARG B C 1
ATOM 7281 O O . ARG B 1 265 ? 5.743 -36.005 48.305 1.00 51.24 279 ARG B O 1
ATOM 7289 N N . PHE B 1 266 ? 7.085 -34.803 49.673 1.00 47.02 280 PHE B N 1
ATOM 7290 C CA . PHE B 1 266 ? 6.036 -34.397 50.593 1.00 46.34 280 PHE B CA 1
ATOM 7291 C C . PHE B 1 266 ? 5.505 -33.011 50.234 1.00 46.03 280 PHE B C 1
ATOM 7292 O O . PHE B 1 266 ? 4.645 -32.484 50.936 1.00 46.42 280 PHE B O 1
ATOM 7300 N N . GLY B 1 267 ? 6.046 -32.422 49.159 1.00 46.40 281 GLY B N 1
ATOM 7301 C CA . GLY B 1 267 ? 5.556 -31.158 48.628 1.00 46.45 281 GLY B CA 1
ATOM 7302 C C . GLY B 1 267 ? 6.291 -29.937 49.181 1.00 44.58 281 GLY B C 1
ATOM 7303 O O . GLY B 1 267 ? 5.838 -28.812 48.983 1.00 44.35 281 GLY B O 1
ATOM 7304 N N . GLY B 1 268 ? 7.429 -30.172 49.849 1.00 43.98 282 GLY B N 1
ATOM 7305 C CA . GLY B 1 268 ? 8.247 -29.116 50.426 1.00 42.80 282 GLY B CA 1
ATOM 7306 C C . GLY B 1 268 ? 9.198 -28.479 49.411 1.00 43.88 282 GLY B C 1
ATOM 7307 O O . GLY B 1 268 ? 9.110 -28.748 48.212 1.00 40.13 282 GLY B O 1
ATOM 7308 N N . TRP B 1 269 ? 10.114 -27.643 49.924 1.00 43.40 283 TRP B N 1
ATOM 7309 C CA . TRP B 1 269 ? 11.010 -26.815 49.129 1.00 46.86 283 TRP B CA 1
ATOM 7310 C C . TRP B 1 269 ? 12.324 -27.552 48.865 1.00 51.05 283 TRP B C 1
ATOM 7311 O O . TRP B 1 269 ? 13.263 -27.454 49.654 1.00 53.01 283 TRP B O 1
ATOM 7322 N N . ALA B 1 270 ? 12.381 -28.250 47.722 1.00 51.90 284 ALA B N 1
ATOM 7323 C CA . ALA B 1 270 ? 13.466 -29.153 47.363 1.00 53.81 284 ALA B CA 1
ATOM 7324 C C . ALA B 1 270 ? 14.800 -28.425 47.178 1.00 56.42 284 ALA B C 1
ATOM 7325 O O . ALA B 1 270 ? 15.836 -29.076 47.061 1.00 57.43 284 ALA B O 1
ATOM 7327 N N . GLU B 1 271 ? 14.774 -27.083 47.161 1.00 58.38 285 GLU B N 1
ATOM 7328 C CA . GLU B 1 271 ? 15.959 -26.282 46.889 1.00 55.43 285 GLU B CA 1
ATOM 7329 C C . GLU B 1 271 ? 16.278 -25.358 48.061 1.00 54.53 285 GLU B C 1
ATOM 7330 O O . GLU B 1 271 ? 17.247 -24.602 48.014 1.00 56.85 285 GLU B O 1
ATOM 7336 N N . GLY B 1 272 ? 15.449 -25.413 49.104 1.00 52.72 286 GLY B N 1
ATOM 7337 C CA . GLY B 1 272 ? 15.683 -24.611 50.290 1.00 54.61 286 GLY B CA 1
ATOM 7338 C C . GLY B 1 272 ? 16.737 -25.250 51.184 1.00 55.59 286 GLY B C 1
ATOM 7339 O O . GLY B 1 272 ? 17.539 -26.054 50.714 1.00 58.33 286 GLY B O 1
ATOM 7340 N N . PRO B 1 273 ? 16.766 -24.914 52.494 1.00 55.16 287 PRO B N 1
ATOM 7341 C CA . PRO B 1 273 ? 17.674 -25.571 53.436 1.00 54.50 287 PRO B CA 1
ATOM 7342 C C . PRO B 1 273 ? 17.224 -26.996 53.760 1.00 56.72 287 PRO B C 1
ATOM 7343 O O . PRO B 1 273 ? 16.106 -27.395 53.439 1.00 54.97 287 PRO B O 1
ATOM 7347 N N . LYS B 1 274 ? 18.119 -27.756 54.397 1.00 59.54 288 LYS B N 1
ATOM 7348 C CA . LYS B 1 274 ? 17.842 -29.134 54.760 1.00 61.53 288 LYS B CA 1
ATOM 7349 C C . LYS B 1 274 ? 17.939 -29.268 56.278 1.00 63.64 288 LYS B C 1
ATOM 7350 O O . LYS B 1 274 ? 19.013 -29.527 56.817 1.00 65.90 288 LYS B O 1
ATOM 7356 N N . LEU B 1 275 ? 16.797 -29.063 56.947 1.00 61.75 289 LEU B N 1
ATOM 7357 C CA . LEU B 1 275 ? 16.671 -29.188 58.390 1.00 61.82 289 LEU B CA 1
ATOM 7358 C C . LEU B 1 275 ? 16.585 -30.665 58.768 1.00 60.48 289 LEU B C 1
ATOM 7359 O O . LEU B 1 275 ? 16.640 -31.532 57.896 1.00 58.30 289 LEU B O 1
ATOM 7364 N N . GLU B 1 276 ? 16.432 -30.937 60.072 1.00 62.07 290 GLU B N 1
ATOM 7365 C CA . GLU B 1 276 ? 16.440 -32.299 60.590 1.00 62.24 290 GLU B CA 1
ATOM 7366 C C . GLU B 1 276 ? 15.207 -33.063 60.107 1.00 63.31 290 GLU B C 1
ATOM 7367 O O . GLU B 1 276 ? 14.115 -32.502 60.012 1.00 62.49 290 GLU B O 1
ATOM 7373 N N . ALA B 1 277 ? 15.403 -34.355 59.811 1.00 62.41 291 ALA B N 1
ATOM 7374 C CA . ALA B 1 277 ? 14.338 -35.232 59.351 1.00 60.75 291 ALA B CA 1
ATOM 7375 C C . ALA B 1 277 ? 13.805 -36.055 60.522 1.00 59.70 291 ALA B C 1
ATOM 7376 O O . ALA B 1 277 ? 14.442 -37.017 60.949 1.00 64.04 291 ALA B O 1
ATOM 7378 N N . THR B 1 278 ? 12.620 -35.671 61.016 1.00 55.43 292 THR B N 1
ATOM 7379 C CA . THR B 1 278 ? 11.989 -36.318 62.157 1.00 50.46 292 THR B CA 1
ATOM 7380 C C . THR B 1 278 ? 11.016 -37.395 61.684 1.00 49.99 292 THR B C 1
ATOM 7381 O O . THR B 1 278 ? 10.538 -38.196 62.488 1.00 48.66 292 THR B O 1
ATOM 7385 N N . GLY B 1 279 ? 10.730 -37.397 60.376 1.00 47.75 293 GLY B N 1
ATOM 7386 C CA . GLY B 1 279 ? 9.826 -38.362 59.775 1.00 45.64 293 GLY B CA 1
ATOM 7387 C C . GLY B 1 279 ? 8.367 -37.941 59.923 1.00 45.46 293 GLY B C 1
ATOM 7388 O O . GLY B 1 279 ? 7.462 -38.724 59.643 1.00 45.27 293 GLY B O 1
ATOM 7389 N N . TYR B 1 280 ? 8.160 -36.692 60.360 1.00 45.54 294 TYR B N 1
ATOM 7390 C CA . TYR B 1 280 ? 6.836 -36.136 60.581 1.00 44.66 294 TYR B CA 1
ATOM 7391 C C . TYR B 1 280 ? 6.864 -34.630 60.341 1.00 47.65 294 TYR B C 1
ATOM 7392 O O . TYR B 1 280 ? 7.909 -33.993 60.481 1.00 46.23 294 TYR B O 1
ATOM 7401 N N . PHE B 1 281 ? 5.692 -34.079 59.998 1.00 42.97 295 PHE B N 1
ATOM 7402 C CA . PHE B 1 281 ? 5.514 -32.646 59.836 1.00 43.29 295 PHE B CA 1
ATOM 7403 C C . PHE B 1 281 ? 5.657 -31.960 61.192 1.00 43.66 295 PHE B C 1
ATOM 7404 O O . PHE B 1 281 ? 5.143 -32.456 62.191 1.00 42.76 295 PHE B O 1
ATOM 7412 N N . ARG B 1 282 ? 6.368 -30.824 61.201 1.00 43.25 296 ARG B N 1
ATOM 7413 C CA . ARG B 1 282 ? 6.691 -30.090 62.416 1.00 45.60 296 ARG B CA 1
ATOM 7414 C C . ARG B 1 282 ? 6.945 -28.623 62.067 1.00 45.20 296 ARG B C 1
ATOM 7415 O O . ARG B 1 282 ? 6.934 -28.251 60.893 1.00 42.08 296 ARG B O 1
ATOM 7423 N N . THR B 1 283 ? 7.178 -27.800 63.099 1.00 44.72 297 THR B N 1
ATOM 7424 C CA . THR B 1 283 ? 7.313 -26.360 62.924 1.00 47.66 297 THR B CA 1
ATOM 7425 C C . THR B 1 283 ? 8.758 -25.940 63.174 1.00 49.33 297 THR B C 1
ATOM 7426 O O . THR B 1 283 ? 9.421 -26.488 64.053 1.00 52.40 297 THR B O 1
ATOM 7430 N N . ALA B 1 284 ? 9.219 -24.956 62.392 1.00 50.68 298 ALA B N 1
ATOM 7431 C CA . ALA B 1 284 ? 10.523 -24.339 62.579 1.00 52.93 298 ALA B CA 1
ATOM 7432 C C . ALA B 1 284 ? 10.469 -22.873 62.158 1.00 58.35 298 ALA B C 1
ATOM 7433 O O . ALA B 1 284 ? 9.513 -22.440 61.512 1.00 60.38 298 ALA B O 1
ATOM 7435 N N . LYS B 1 285 ? 11.509 -22.122 62.543 1.00 58.76 299 LYS B N 1
ATOM 7436 C CA . LYS B 1 285 ? 11.736 -20.769 62.065 1.00 59.38 299 LYS B CA 1
ATOM 7437 C C . LYS B 1 285 ? 12.936 -20.777 61.124 1.00 60.56 299 LYS B C 1
ATOM 7438 O O . LYS B 1 285 ? 14.028 -21.185 61.513 1.00 63.30 299 LYS B O 1
ATOM 7444 N N . TYR B 1 286 ? 12.717 -20.348 59.877 1.00 61.73 300 TYR B N 1
ATOM 7445 C CA . TYR B 1 286 ? 13.822 -20.134 58.958 1.00 64.05 300 TYR B CA 1
ATOM 7446 C C . TYR B 1 286 ? 13.916 -18.648 58.633 1.00 66.16 300 TYR B C 1
ATOM 7447 O O . TYR B 1 286 ? 12.951 -18.044 58.162 1.00 65.26 300 TYR B O 1
ATOM 7456 N N . ASN B 1 287 ? 15.106 -18.090 58.883 1.00 65.65 301 ASN B N 1
ATOM 7457 C CA . ASN B 1 287 ? 15.306 -16.654 58.937 1.00 65.35 301 ASN B CA 1
ATOM 7458 C C . ASN B 1 287 ? 14.398 -16.089 60.026 1.00 63.92 301 ASN B C 1
ATOM 7459 O O . ASN B 1 287 ? 14.389 -16.606 61.144 1.00 59.05 301 ASN B O 1
ATOM 7464 N N . ASP B 1 288 ? 13.627 -15.049 59.687 1.00 63.99 302 ASP B N 1
ATOM 7465 C CA . ASP B 1 288 ? 12.785 -14.391 60.674 1.00 66.48 302 ASP B CA 1
ATOM 7466 C C . ASP B 1 288 ? 11.311 -14.682 60.383 1.00 65.41 302 ASP B C 1
ATOM 7467 O O . ASP B 1 288 ? 10.451 -13.826 60.598 1.00 63.32 302 ASP B O 1
ATOM 7472 N N . LYS B 1 289 ? 11.035 -15.910 59.915 1.00 63.39 303 LYS B N 1
ATOM 7473 C CA . LYS B 1 289 ? 9.703 -16.314 59.486 1.00 57.32 303 LYS B CA 1
ATOM 7474 C C . LYS B 1 289 ? 9.428 -17.755 59.907 1.00 53.58 303 LYS B C 1
ATOM 7475 O O . LYS B 1 289 ? 10.297 -18.619 59.795 1.00 51.65 303 LYS B O 1
ATOM 7481 N N . TRP B 1 290 ? 8.199 -17.994 60.382 1.00 48.07 304 TRP B N 1
ATOM 7482 C CA . TRP B 1 290 ? 7.745 -19.328 60.733 1.00 46.34 304 TRP B CA 1
ATOM 7483 C C . TRP B 1 290 ? 7.620 -20.194 59.482 1.00 44.33 304 TRP B C 1
ATOM 7484 O O . TRP B 1 290 ? 7.322 -19.697 58.401 1.00 45.06 304 TRP B O 1
ATOM 7495 N N . SER B 1 291 ? 7.871 -21.495 59.651 1.00 43.85 305 SER B N 1
ATOM 7496 C CA . SER B 1 291 ? 7.737 -22.462 58.574 1.00 42.57 305 SER B CA 1
ATOM 7497 C C . SER B 1 291 ? 7.206 -23.769 59.151 1.00 42.99 305 SER B C 1
ATOM 7498 O O . SER B 1 291 ? 7.211 -23.968 60.366 1.00 42.42 305 SER B O 1
ATOM 7501 N N . LEU B 1 292 ? 6.716 -24.636 58.262 1.00 41.90 306 LEU B N 1
ATOM 7502 C CA . LEU B 1 292 ? 6.595 -26.045 58.585 1.00 41.25 306 LEU B CA 1
ATOM 7503 C C . LEU B 1 292 ? 7.806 -26.767 58.001 1.00 39.45 306 LEU B C 1
ATOM 7504 O O . LEU B 1 292 ? 8.504 -26.245 57.131 1.00 38.91 306 LEU B O 1
ATOM 7509 N N . VAL B 1 293 ? 8.036 -27.979 58.501 1.00 39.31 307 VAL B N 1
ATOM 7510 C CA . VAL B 1 293 ? 9.070 -28.847 57.977 1.00 43.68 307 VAL B CA 1
ATOM 7511 C C . VAL B 1 293 ? 8.401 -30.165 57.606 1.00 46.11 307 VAL B C 1
ATOM 7512 O O . VAL B 1 293 ? 7.595 -30.698 58.372 1.00 48.31 307 VAL B O 1
ATOM 7516 N N . ASP B 1 294 ? 8.701 -30.643 56.395 1.00 45.35 308 ASP B N 1
ATOM 7517 C CA . ASP B 1 294 ? 8.183 -31.925 55.958 1.00 46.31 308 ASP B CA 1
ATOM 7518 C C . ASP B 1 294 ? 8.957 -33.038 56.669 1.00 48.64 308 ASP B C 1
ATOM 7519 O O . ASP B 1 294 ? 9.953 -32.766 57.343 1.00 45.22 308 ASP B O 1
ATOM 7524 N N . PRO B 1 295 ? 8.485 -34.306 56.595 1.00 50.68 309 PRO B N 1
ATOM 7525 C CA . PRO B 1 295 ? 9.189 -35.445 57.197 1.00 50.33 309 PRO B CA 1
ATOM 7526 C C . PRO B 1 295 ? 10.646 -35.681 56.795 1.00 50.23 309 PRO B C 1
ATOM 7527 O O . PRO B 1 295 ? 11.353 -36.412 57.486 1.00 50.73 309 PRO B O 1
ATOM 7531 N N . ASP B 1 296 ? 11.086 -35.070 55.685 1.00 47.93 310 ASP B N 1
ATOM 7532 C CA . ASP B 1 296 ? 12.444 -35.259 55.192 1.00 49.05 310 ASP B CA 1
ATOM 7533 C C . ASP B 1 296 ? 13.294 -34.025 55.488 1.00 47.48 310 ASP B C 1
ATOM 7534 O O . ASP B 1 296 ? 14.416 -33.906 55.001 1.00 45.23 310 ASP B O 1
ATOM 7539 N N . GLY B 1 297 ? 12.737 -33.096 56.267 1.00 46.38 311 GLY B N 1
ATOM 7540 C CA . GLY B 1 297 ? 13.491 -31.937 56.710 1.00 45.89 311 GLY B CA 1
ATOM 7541 C C . GLY B 1 297 ? 13.512 -30.792 55.698 1.00 46.37 311 GLY B C 1
ATOM 7542 O O . GLY B 1 297 ? 14.274 -29.842 55.875 1.00 46.87 311 GLY B O 1
ATOM 7543 N N . TYR B 1 298 ? 12.685 -30.877 54.644 1.00 44.11 312 TYR B N 1
ATOM 7544 C CA . TYR B 1 298 ? 12.535 -29.752 53.732 1.00 44.65 312 TYR B CA 1
ATOM 7545 C C . TYR B 1 298 ? 11.510 -28.792 54.321 1.00 43.32 312 TYR B C 1
ATOM 7546 O O . TYR B 1 298 ? 10.598 -29.224 55.027 1.00 46.18 312 TYR B O 1
ATOM 7555 N N . LEU B 1 299 ? 11.670 -27.500 54.011 1.00 43.28 313 LEU B N 1
ATOM 7556 C CA . LEU B 1 299 ? 10.695 -26.486 54.390 1.00 42.21 313 LEU B CA 1
ATOM 7557 C C . LEU B 1 299 ? 9.395 -26.716 53.622 1.00 41.44 313 LEU B C 1
ATOM 7558 O O . LEU B 1 299 ? 9.410 -27.149 52.470 1.00 40.33 313 LEU B O 1
ATOM 7563 N N . TYR B 1 300 ? 8.278 -26.402 54.286 1.00 42.32 314 TYR B N 1
ATOM 7564 C CA . TYR B 1 300 ? 6.944 -26.716 53.803 1.00 42.80 314 TYR B CA 1
ATOM 7565 C C . TYR B 1 300 ? 5.974 -25.636 54.268 1.00 43.55 314 TYR B C 1
ATOM 7566 O O . TYR B 1 300 ? 6.000 -25.236 55.433 1.00 42.75 314 TYR B O 1
ATOM 7575 N N . LEU B 1 301 ? 5.148 -25.162 53.328 1.00 41.40 315 LEU B N 1
ATOM 7576 C CA . LEU B 1 301 ? 4.017 -24.303 53.632 1.00 39.94 315 LEU B CA 1
ATOM 7577 C C . LEU B 1 301 ? 2.748 -25.003 53.152 1.00 41.41 315 LEU B C 1
ATOM 7578 O O . LEU B 1 301 ? 2.755 -25.642 52.106 1.00 40.12 315 LEU B O 1
ATOM 7583 N N . ALA B 1 302 ? 1.664 -24.862 53.923 1.00 41.85 316 ALA B N 1
ATOM 7584 C CA . ALA B 1 302 ? 0.430 -25.580 53.647 1.00 40.57 316 ALA B CA 1
ATOM 7585 C C . ALA B 1 302 ? -0.471 -24.754 52.734 1.00 39.12 316 ALA B C 1
ATOM 7586 O O . ALA B 1 302 ? -0.986 -23.710 53.123 1.00 41.05 316 ALA B O 1
ATOM 7588 N N . THR B 1 303 ? -0.655 -25.236 51.506 1.00 38.16 317 THR B N 1
ATOM 7589 C CA . THR B 1 303 ? -1.693 -24.691 50.650 1.00 36.67 317 THR B CA 1
ATOM 7590 C C . THR B 1 303 ? -2.637 -25.827 50.264 1.00 37.89 317 THR B C 1
ATOM 7591 O O . THR B 1 303 ? -2.230 -26.988 50.198 1.00 41.29 317 THR B O 1
ATOM 7595 N N . GLY B 1 304 ? -3.912 -25.494 50.045 1.00 38.34 318 GLY B N 1
ATOM 7596 C CA . GLY B 1 304 ? -4.841 -26.507 49.571 1.00 35.07 318 GLY B CA 1
ATOM 7597 C C . GLY B 1 304 ? -6.300 -26.096 49.709 1.00 33.65 318 GLY B C 1
ATOM 7598 O O . GLY B 1 304 ? -6.621 -24.913 49.820 1.00 32.62 318 GLY B O 1
ATOM 7599 N N . ILE B 1 305 ? -7.157 -27.120 49.733 1.00 34.23 319 ILE B N 1
ATOM 7600 C CA . ILE B 1 305 ? -8.595 -26.989 49.594 1.00 33.44 319 ILE B CA 1
ATOM 7601 C C . ILE B 1 305 ? -9.257 -27.891 50.637 1.00 33.58 319 ILE B C 1
ATOM 7602 O O . ILE B 1 305 ? -8.830 -29.025 50.835 1.00 34.96 319 ILE B O 1
ATOM 7607 N N . ASP B 1 306 ? -10.303 -27.375 51.293 1.00 31.53 320 ASP B N 1
ATOM 7608 C CA . ASP B 1 306 ? -11.050 -28.127 52.287 1.00 33.11 320 ASP B CA 1
ATOM 7609 C C . ASP B 1 306 ? -12.234 -28.832 51.629 1.00 33.04 320 ASP B C 1
ATOM 7610 O O . ASP B 1 306 ? -12.607 -28.510 50.500 1.00 33.19 320 ASP B O 1
ATOM 7615 N N . ILE B 1 307 ? -12.828 -29.773 52.376 1.00 33.42 321 ILE B N 1
ATOM 7616 C CA . ILE B 1 307 ? -14.013 -30.526 51.975 1.00 36.86 321 ILE B CA 1
ATOM 7617 C C . ILE B 1 307 ? -13.695 -31.335 50.716 1.00 37.61 321 ILE B C 1
ATOM 7618 O O . ILE B 1 307 ? -14.354 -31.177 49.689 1.00 37.64 321 ILE B O 1
ATOM 7623 N N . ILE B 1 308 ? -12.670 -32.192 50.804 1.00 38.07 322 ILE B N 1
ATOM 7624 C CA . ILE B 1 308 ? -12.411 -33.166 49.757 1.00 39.55 322 ILE B CA 1
ATOM 7625 C C . ILE B 1 308 ? -13.278 -34.385 50.059 1.00 40.57 322 ILE B C 1
ATOM 7626 O O . ILE B 1 308 ? -12.778 -35.436 50.462 1.00 43.16 322 ILE B O 1
ATOM 7631 N N . ARG B 1 309 ? -14.592 -34.197 49.886 1.00 41.00 323 ARG B N 1
ATOM 7632 C CA . ARG B 1 309 ? -15.605 -35.168 50.270 1.00 42.42 323 ARG B CA 1
ATOM 7633 C C . ARG B 1 309 ? -16.953 -34.718 49.714 1.00 43.55 323 ARG B C 1
ATOM 7634 O O . ARG B 1 309 ? -17.110 -33.562 49.326 1.00 41.09 323 ARG B O 1
ATOM 7642 N N . LEU B 1 310 ? -17.919 -35.644 49.711 1.00 44.98 324 LEU B N 1
ATOM 7643 C CA . LEU B 1 310 ? -19.195 -35.456 49.037 1.00 46.59 324 LEU B CA 1
ATOM 7644 C C . LEU B 1 310 ? -20.287 -35.124 50.048 1.00 47.01 324 LEU B C 1
ATOM 7645 O O . LEU B 1 310 ? -21.422 -34.845 49.663 1.00 50.00 324 LEU B O 1
ATOM 7650 N N . ALA B 1 311 ? -19.922 -35.124 51.336 1.00 44.03 325 ALA B N 1
ATOM 7651 C CA . ALA B 1 311 ? -20.882 -35.004 52.421 1.00 44.29 325 ALA B CA 1
ATOM 7652 C C . ALA B 1 311 ? -21.688 -33.706 52.329 1.00 45.79 325 ALA B C 1
ATOM 7653 O O . ALA B 1 311 ? -22.791 -33.628 52.873 1.00 45.93 325 ALA B O 1
ATOM 7655 N N . ASN B 1 312 ? -21.142 -32.697 51.635 1.00 43.41 326 ASN B N 1
ATOM 7656 C CA . ASN B 1 312 ? -21.695 -31.353 51.690 1.00 45.76 326 ASN B CA 1
ATOM 7657 C C . ASN B 1 312 ? -22.281 -30.955 50.336 1.00 44.19 326 ASN B C 1
ATOM 7658 O O . ASN B 1 312 ? -22.619 -29.789 50.139 1.00 41.33 326 ASN B O 1
ATOM 7663 N N . SER B 1 313 ? -22.422 -31.931 49.425 1.00 44.57 327 SER B N 1
ATOM 7664 C CA . SER B 1 313 ? -22.825 -31.659 48.050 1.00 46.64 327 SER B CA 1
ATOM 7665 C C . SER B 1 313 ? -24.259 -32.116 47.781 1.00 47.89 327 SER B C 1
ATOM 7666 O O . SER B 1 313 ? -24.652 -32.262 46.624 1.00 49.44 327 SER B O 1
ATOM 7669 N N . THR B 1 314 ? -25.039 -32.339 48.843 1.00 49.00 328 THR B N 1
ATOM 7670 C CA . THR B 1 314 ? -26.409 -32.794 48.663 1.00 50.41 328 THR B CA 1
ATOM 7671 C C . THR B 1 314 ? -27.374 -31.640 48.913 1.00 50.10 328 THR B C 1
ATOM 7672 O O . THR B 1 314 ? -27.065 -30.724 49.672 1.00 48.29 328 THR B O 1
ATOM 7676 N N . THR B 1 315 ? -28.549 -31.715 48.273 1.00 50.95 329 THR B N 1
ATOM 7677 C CA . THR B 1 315 ? -29.590 -30.704 48.389 1.00 51.16 329 THR B CA 1
ATOM 7678 C C . THR B 1 315 ? -30.947 -31.373 48.611 1.00 53.53 329 THR B C 1
ATOM 7679 O O . THR B 1 315 ? -31.200 -32.467 48.108 1.00 53.56 329 THR B O 1
ATOM 7683 N N . LEU B 1 316 ? -31.814 -30.684 49.364 1.00 55.52 330 LEU B N 1
ATOM 7684 C CA . LEU B 1 316 ? -33.129 -31.191 49.724 1.00 55.62 330 LEU B CA 1
ATOM 7685 C C . LEU B 1 316 ? -34.057 -31.149 48.511 1.00 54.23 330 LEU B C 1
ATOM 7686 O O . LEU B 1 316 ? -34.261 -30.099 47.905 1.00 52.41 330 LEU B O 1
ATOM 7691 N N . THR B 1 317 ? -34.608 -32.323 48.180 1.00 56.33 331 THR B N 1
ATOM 7692 C CA . THR B 1 317 ? -35.463 -32.532 47.022 1.00 56.14 331 THR B CA 1
ATOM 7693 C C . THR B 1 317 ? -36.879 -32.043 47.318 1.00 57.83 331 THR B C 1
ATOM 7694 O O . THR B 1 317 ? -37.561 -31.544 46.425 1.00 56.28 331 THR B O 1
ATOM 7698 N N . GLY B 1 318 ? -37.309 -32.212 48.577 1.00 62.98 332 GLY B N 1
ATOM 7699 C CA . GLY B 1 318 ? -38.643 -31.830 49.015 1.00 62.37 332 GLY B CA 1
ATOM 7700 C C . GLY B 1 318 ? -39.505 -33.039 49.374 1.00 65.59 332 GLY B C 1
ATOM 7701 O O . GLY B 1 318 ? -40.684 -32.884 49.689 1.00 67.10 332 GLY B O 1
ATOM 7702 N N . TYR B 1 319 ? -38.897 -34.233 49.320 1.00 65.40 333 TYR B N 1
ATOM 7703 C CA . TYR B 1 319 ? -39.563 -35.485 49.642 1.00 62.27 333 TYR B CA 1
ATOM 7704 C C . TYR B 1 319 ? -39.149 -35.939 51.038 1.00 62.82 333 TYR B C 1
ATOM 7705 O O . TYR B 1 319 ? -38.102 -35.534 51.536 1.00 63.77 333 TYR B O 1
ATOM 7714 N N . ASP B 1 320 ? -39.988 -36.781 51.650 1.00 59.57 334 ASP B N 1
ATOM 7715 C CA . ASP B 1 320 ? -39.715 -37.352 52.958 1.00 62.03 334 ASP B CA 1
ATOM 7716 C C . ASP B 1 320 ? -40.628 -38.564 53.183 1.00 61.89 334 ASP B C 1
ATOM 7717 O O . ASP B 1 320 ? -40.804 -39.338 52.223 1.00 61.43 334 ASP B O 1
ATOM 7722 N N . LEU B 1 350 ? -38.925 -46.465 52.156 1.00 60.40 364 LEU B N 1
ATOM 7723 C CA . LEU B 1 350 ? -39.155 -45.803 50.843 1.00 60.02 364 LEU B CA 1
ATOM 7724 C C . LEU B 1 350 ? -40.639 -45.866 50.483 1.00 63.43 364 LEU B C 1
ATOM 7725 O O . LEU B 1 350 ? -41.137 -45.012 49.750 1.00 66.12 364 LEU B O 1
ATOM 7730 N N . LYS B 1 351 ? -41.336 -46.876 51.022 1.00 66.42 365 LYS B N 1
ATOM 7731 C CA . LYS B 1 351 ? -42.725 -47.149 50.681 1.00 64.34 365 LYS B CA 1
ATOM 7732 C C . LYS B 1 351 ? -43.657 -46.138 51.353 1.00 63.18 365 LYS B C 1
ATOM 7733 O O . LYS B 1 351 ? -44.870 -46.197 51.159 1.00 60.98 365 LYS B O 1
ATOM 7735 N N . SER B 1 352 ? -43.078 -45.206 52.128 1.00 63.96 366 SER B N 1
ATOM 7736 C CA . SER B 1 352 ? -43.831 -44.177 52.833 1.00 64.26 366 SER B CA 1
ATOM 7737 C C . SER B 1 352 ? -43.455 -42.783 52.327 1.00 63.61 366 SER B C 1
ATOM 7738 O O . SER B 1 352 ? -43.609 -41.796 53.049 1.00 61.41 366 SER B O 1
ATOM 7741 N N . ARG B 1 353 ? -42.995 -42.719 51.070 1.00 64.67 367 ARG B N 1
ATOM 7742 C CA . ARG B 1 353 ? -42.462 -41.509 50.461 1.00 66.13 367 ARG B CA 1
ATOM 7743 C C . ARG B 1 353 ? -43.596 -40.518 50.202 1.00 66.95 367 ARG B C 1
ATOM 7744 O O . ARG B 1 353 ? -44.663 -40.907 49.732 1.00 68.44 367 ARG B O 1
ATOM 7752 N N . PHE B 1 354 ? -43.344 -39.238 50.511 1.00 70.98 368 PHE B N 1
ATOM 7753 C CA . PHE B 1 354 ? -44.327 -38.176 50.338 1.00 69.78 368 PHE B CA 1
ATOM 7754 C C . PHE B 1 354 ? -43.631 -36.843 50.061 1.00 70.06 368 PHE B C 1
ATOM 7755 O O . PHE B 1 354 ? -42.493 -36.632 50.480 1.00 70.62 368 PHE B O 1
ATOM 7763 N N . VAL B 1 355 ? -44.336 -35.951 49.350 1.00 65.72 369 VAL B N 1
ATOM 7764 C CA . VAL B 1 355 ? -43.865 -34.604 49.067 1.00 61.80 369 VAL B CA 1
ATOM 7765 C C . VAL B 1 355 ? -44.087 -33.745 50.310 1.00 63.76 369 VAL B C 1
ATOM 7766 O O . VAL B 1 355 ? -45.221 -33.389 50.629 1.00 62.94 369 VAL B O 1
ATOM 7770 N N . ALA B 1 356 ? -42.987 -33.427 51.003 1.00 61.61 370 ALA B N 1
ATOM 7771 C CA . ALA B 1 356 ? -43.039 -32.691 52.256 1.00 62.00 370 ALA B CA 1
ATOM 7772 C C . ALA B 1 356 ? -42.972 -31.190 51.990 1.00 60.49 370 ALA B C 1
ATOM 7773 O O . ALA B 1 356 ? -43.314 -30.392 52.861 1.00 57.65 370 ALA B O 1
ATOM 7775 N N . SER B 1 357 ? -42.525 -30.829 50.780 1.00 58.98 371 SER B N 1
ATOM 7776 C CA . SER B 1 357 ? -42.386 -29.441 50.366 1.00 60.49 371 SER B CA 1
ATOM 7777 C C . SER B 1 357 ? -42.474 -29.348 48.845 1.00 61.47 371 SER B C 1
ATOM 7778 O O . SER B 1 357 ? -41.598 -29.833 48.130 1.00 62.44 371 SER B O 1
ATOM 7781 N N . GLN B 1 358 ? -43.546 -28.704 48.373 1.00 64.85 372 GLN B N 1
ATOM 7782 C CA . GLN B 1 358 ? -43.844 -28.582 46.957 1.00 64.33 372 GLN B CA 1
ATOM 7783 C C . GLN B 1 358 ? -42.833 -27.645 46.301 1.00 63.99 372 GLN B C 1
ATOM 7784 O O . GLN B 1 358 ? -42.446 -27.845 45.150 1.00 64.48 372 GLN B O 1
ATOM 7790 N N . VAL B 1 359 ? -42.425 -26.619 47.056 1.00 61.65 373 VAL B N 1
ATOM 7791 C CA . VAL B 1 359 ? -41.552 -25.570 46.554 1.00 60.80 373 VAL B CA 1
ATOM 7792 C C . VAL B 1 359 ? -40.154 -26.137 46.308 1.00 55.19 373 VAL B C 1
ATOM 7793 O O . VAL B 1 359 ? -39.531 -25.814 45.299 1.00 56.02 373 VAL B O 1
ATOM 7797 N N . ARG B 1 360 ? -39.681 -26.994 47.225 1.00 53.48 374 ARG B N 1
ATOM 7798 C CA . ARG B 1 360 ? -38.417 -27.690 47.034 1.00 52.67 374 A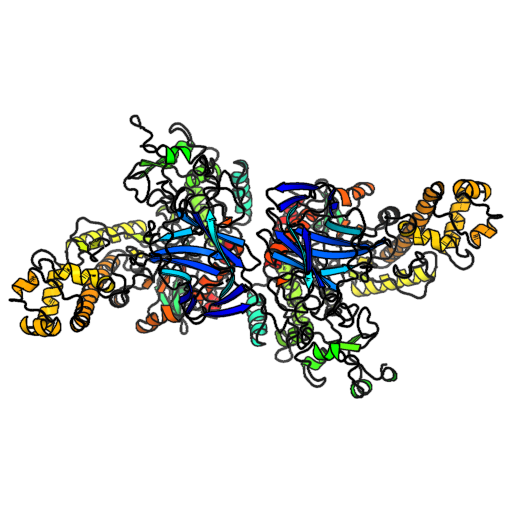RG B CA 1
ATOM 7799 C C . ARG B 1 360 ? -38.509 -28.545 45.775 1.00 52.21 374 ARG B C 1
ATOM 7800 O O . ARG B 1 360 ? -37.687 -28.410 44.869 1.00 48.35 374 ARG B O 1
ATOM 7808 N N . LYS B 1 361 ? -39.548 -29.389 45.725 1.00 52.40 375 LYS B N 1
ATOM 7809 C CA . LYS B 1 361 ? -39.771 -30.346 44.653 1.00 51.33 375 LYS B CA 1
ATOM 7810 C C . LYS B 1 361 ? -39.613 -29.677 43.286 1.00 50.34 375 LYS B C 1
ATOM 7811 O O . LYS B 1 361 ? -38.941 -30.217 42.411 1.00 48.76 375 LYS B O 1
ATOM 7817 N N . ASN B 1 362 ? -40.193 -28.478 43.139 1.00 52.91 376 ASN B N 1
ATOM 7818 C CA . ASN B 1 362 ? -40.373 -27.820 41.852 1.00 56.74 376 ASN B CA 1
ATOM 7819 C C . ASN B 1 362 ? -39.118 -27.076 41.390 1.00 57.14 376 ASN B C 1
ATOM 7820 O O . ASN B 1 362 ? -39.094 -26.556 40.274 1.00 54.30 376 ASN B O 1
ATOM 7825 N N . LEU B 1 363 ? -38.086 -27.021 42.243 1.00 58.08 377 LEU B N 1
ATOM 7826 C CA . LEU B 1 363 ? -36.850 -26.324 41.910 1.00 56.50 377 LEU B CA 1
ATOM 7827 C C . LEU B 1 363 ? -36.170 -26.991 40.717 1.00 54.90 377 LEU B C 1
ATOM 7828 O O . LEU B 1 363 ? -35.600 -26.309 39.867 1.00 54.06 377 LEU B O 1
ATOM 7833 N N . PHE B 1 364 ? -36.247 -28.327 40.667 1.00 54.85 378 PHE B N 1
ATOM 7834 C CA . PHE B 1 364 ? -35.417 -29.122 39.778 1.00 53.63 378 PHE B CA 1
ATOM 7835 C C . PHE B 1 364 ? -36.246 -29.667 38.619 1.00 55.44 378 PHE B C 1
ATOM 7836 O O . PHE B 1 364 ? -37.368 -30.140 38.819 1.00 55.64 378 PHE B O 1
ATOM 7844 N N . GLU B 1 365 ? -35.653 -29.618 37.419 1.00 53.31 379 GLU B N 1
ATOM 7845 C CA . GLU B 1 365 ? -36.211 -30.250 36.233 1.00 55.47 379 GLU B CA 1
ATOM 7846 C C . GLU B 1 365 ? -36.210 -31.770 36.397 1.00 58.06 379 GLU B C 1
ATOM 7847 O O . GLU B 1 365 ? -37.224 -32.422 36.143 1.00 54.27 379 GLU B O 1
ATOM 7853 N N . TRP B 1 366 ? -35.066 -32.319 36.829 1.00 62.08 380 TRP B N 1
ATOM 7854 C CA . TRP B 1 366 ? -34.872 -33.759 36.898 1.00 65.38 380 TRP B CA 1
ATOM 7855 C C . TRP B 1 366 ? -34.566 -34.206 38.325 1.00 63.04 380 TRP B C 1
ATOM 7856 O O . TRP B 1 366 ? -33.715 -33.629 38.999 1.00 64.93 380 TRP B O 1
ATOM 7867 N N . LEU B 1 367 ? -35.281 -35.249 38.757 1.00 58.44 381 LEU B N 1
ATOM 7868 C CA . LEU B 1 367 ? -34.961 -36.027 39.942 1.00 58.39 381 LEU B CA 1
ATOM 7869 C C . LEU B 1 367 ? -35.291 -37.490 39.650 1.00 61.89 381 LEU B C 1
ATOM 7870 O O . LEU B 1 367 ? -36.454 -37.831 39.438 1.00 61.60 381 LEU B O 1
ATOM 7875 N N . PRO B 1 368 ? -34.292 -38.404 39.638 1.00 62.43 382 PRO B N 1
ATOM 7876 C CA . PRO B 1 368 ? -34.522 -39.782 39.199 1.00 62.83 382 PRO B CA 1
ATOM 7877 C C . PRO B 1 368 ? -35.328 -40.613 40.195 1.00 63.62 382 PRO B C 1
ATOM 7878 O O . PRO B 1 368 ? -35.480 -40.230 41.353 1.00 59.85 382 PRO B O 1
ATOM 7882 N N . ASP B 1 369 ? -35.852 -41.747 39.714 1.00 65.80 383 ASP B N 1
ATOM 7883 C CA . ASP B 1 369 ? -36.472 -42.758 40.557 1.00 67.52 383 ASP B CA 1
ATOM 7884 C C . ASP B 1 369 ? -35.378 -43.573 41.244 1.00 66.09 383 ASP B C 1
ATOM 7885 O O . ASP B 1 369 ? -34.260 -43.673 40.739 1.00 64.68 383 ASP B O 1
ATOM 7890 N N . TYR B 1 370 ? -35.732 -44.176 42.385 1.00 66.90 384 TYR B N 1
ATOM 7891 C CA . TYR B 1 370 ? -34.819 -44.962 43.200 1.00 68.82 384 TYR B CA 1
ATOM 7892 C C . TYR B 1 370 ? -34.392 -46.236 42.469 1.00 69.63 384 TYR B C 1
ATOM 7893 O O . TYR B 1 370 ? -33.405 -46.868 42.846 1.00 69.51 384 TYR B O 1
ATOM 7902 N N . SER B 1 371 ? -35.143 -46.602 41.423 1.00 70.18 385 SER B N 1
ATOM 7903 C CA . SER B 1 371 ? -34.842 -47.771 40.610 1.00 67.34 385 SER B CA 1
ATOM 7904 C C . SER B 1 371 ? -33.921 -47.398 39.448 1.00 63.36 385 SER B C 1
ATOM 7905 O O . SER B 1 371 ? -33.432 -48.271 38.736 1.00 63.93 385 SER B O 1
ATOM 7908 N N . ASP B 1 372 ? -33.684 -46.093 39.265 1.00 62.58 386 ASP B N 1
ATOM 7909 C CA . ASP B 1 372 ? -32.753 -45.616 38.253 1.00 63.40 386 ASP B CA 1
ATOM 7910 C C . ASP B 1 372 ? -31.322 -45.846 38.732 1.00 61.45 386 ASP B C 1
ATOM 7911 O O . ASP B 1 372 ? -31.084 -46.020 39.928 1.00 61.42 386 ASP B O 1
ATOM 7916 N N . THR B 1 373 ? -30.381 -45.837 37.779 1.00 59.43 387 THR B N 1
ATOM 7917 C CA . THR B 1 373 ? -28.960 -45.945 38.072 1.00 61.96 387 THR B CA 1
ATOM 7918 C C . THR B 1 373 ? -28.549 -44.792 38.985 1.00 61.64 387 THR B C 1
ATOM 7919 O O . THR B 1 373 ? -27.950 -45.011 40.035 1.00 58.10 387 THR B O 1
ATOM 7923 N N . LEU B 1 374 ? -28.918 -43.572 38.571 1.00 60.43 388 LEU B N 1
ATOM 7924 C CA . LEU B 1 374 ? -28.488 -42.341 39.211 1.00 58.59 388 LEU B CA 1
ATOM 7925 C C . LEU B 1 374 ? -29.369 -42.040 40.421 1.00 62.25 388 LEU B C 1
ATOM 7926 O O . LEU B 1 374 ? -29.272 -40.965 41.005 1.00 62.60 388 LEU B O 1
ATOM 7931 N N . GLY B 1 375 ? -30.214 -43.008 40.794 1.00 63.69 389 GLY B N 1
ATOM 7932 C CA . GLY B 1 375 ? -30.982 -42.950 42.029 1.00 64.32 389 GLY B CA 1
ATOM 7933 C C . GLY B 1 375 ? -30.130 -43.340 43.235 1.00 64.64 389 GLY B C 1
ATOM 7934 O O . GLY B 1 375 ? -30.575 -43.230 44.377 1.00 66.25 389 GLY B O 1
ATOM 7935 N N . LYS B 1 376 ? -28.900 -43.791 42.953 1.00 63.66 390 LYS B N 1
ATOM 7936 C CA . LYS B 1 376 ? -27.917 -44.173 43.955 1.00 62.18 390 LYS B CA 1
ATOM 7937 C C . LYS B 1 376 ? -27.542 -42.963 44.813 1.00 60.10 390 LYS B C 1
ATOM 7938 O O . LYS B 1 376 ? -27.040 -43.118 45.925 1.00 60.00 390 LYS B O 1
ATOM 7940 N N . HIS B 1 377 ? -27.823 -41.762 44.291 1.00 59.17 391 HIS B N 1
ATOM 7941 C CA . HIS B 1 377 ? -27.334 -40.516 44.859 1.00 58.30 391 HIS B CA 1
ATOM 7942 C C . HIS B 1 377 ? -28.388 -39.857 45.746 1.00 59.99 391 HIS B C 1
ATOM 7943 O O . HIS B 1 377 ? -28.317 -38.657 46.014 1.00 60.17 391 HIS B O 1
ATOM 7950 N N . PHE B 1 378 ? -29.352 -40.659 46.212 1.00 59.02 392 PHE B N 1
ATOM 7951 C CA . PHE B 1 378 ? -30.382 -40.185 47.121 1.00 59.32 392 PHE B CA 1
ATOM 7952 C C . PHE B 1 378 ? -29.932 -40.427 48.555 1.00 58.79 392 PHE B C 1
ATOM 7953 O O . PHE B 1 378 ? -29.627 -41.558 48.927 1.00 62.32 392 PHE B O 1
ATOM 7961 N N . GLY B 1 379 ? -29.905 -39.356 49.353 1.00 54.89 393 GLY B N 1
ATOM 7962 C CA . GLY B 1 379 ? -29.564 -39.473 50.759 1.00 57.53 393 GLY B CA 1
ATOM 7963 C C . GLY B 1 379 ? -30.705 -38.988 51.648 1.00 61.09 393 GLY B C 1
ATOM 7964 O O . GLY B 1 379 ? -31.770 -38.619 51.152 1.00 63.02 393 GLY B O 1
ATOM 7965 N N . TYR B 1 380 ? -30.460 -38.992 52.963 1.00 59.52 394 TYR B N 1
ATOM 7966 C CA . TYR B 1 380 ? -31.421 -38.460 53.914 1.00 59.73 394 TYR B CA 1
ATOM 7967 C C . TYR B 1 380 ? -30.703 -37.571 54.930 1.00 59.87 394 TYR B C 1
ATOM 7968 O O . TYR B 1 380 ? -29.654 -37.944 55.451 1.00 58.93 394 TYR B O 1
ATOM 7977 N N . ARG B 1 381 ? -31.282 -36.392 55.194 1.00 58.57 395 ARG B N 1
ATOM 7978 C CA . ARG B 1 381 ? -30.746 -35.455 56.169 1.00 59.98 395 ARG B CA 1
ATOM 7979 C C . ARG B 1 381 ? -31.654 -35.419 57.397 1.00 62.86 395 ARG B C 1
ATOM 7980 O O . ARG B 1 381 ? -32.813 -35.008 57.315 1.00 62.15 395 ARG B O 1
ATOM 7982 N N . LYS B 1 382 ? -31.100 -35.861 58.532 1.00 67.45 396 LYS B N 1
ATOM 7983 C CA . LYS B 1 382 ? -31.814 -35.916 59.796 1.00 69.84 396 LYS B CA 1
ATOM 7984 C C . LYS B 1 382 ? -32.161 -34.497 60.243 1.00 76.02 396 LYS B C 1
ATOM 7985 O O . LYS B 1 382 ? -33.323 -34.204 60.513 1.00 82.46 396 LYS B O 1
ATOM 7987 N N . SER B 1 383 ? -31.150 -33.620 60.290 1.00 73.07 397 SER B N 1
ATOM 7988 C CA . SER B 1 383 ? -31.325 -32.257 60.765 1.00 74.99 397 SER B CA 1
ATOM 7989 C C . SER B 1 383 ? -31.029 -31.263 59.643 1.00 76.76 397 SER B C 1
ATOM 7990 O O . SER B 1 383 ? -30.009 -31.376 58.965 1.00 78.14 397 SER B O 1
ATOM 7992 N N . ALA B 1 384 ? -31.945 -30.301 59.457 1.00 77.49 398 ALA B N 1
ATOM 7993 C CA . ALA B 1 384 ? -31.799 -29.231 58.480 1.00 75.89 398 ALA B CA 1
ATOM 7994 C C . ALA B 1 384 ? -32.397 -27.942 59.039 1.00 76.60 398 ALA B C 1
ATOM 7995 O O . ALA B 1 384 ? -33.422 -27.973 59.718 1.00 77.05 398 ALA B O 1
ATOM 7997 N N . HIS B 1 385 ? -31.744 -26.814 58.732 1.00 75.81 399 HIS B N 1
ATOM 7998 C CA . HIS B 1 385 ? -32.143 -25.512 59.242 1.00 72.44 399 HIS B CA 1
ATOM 7999 C C . HIS B 1 385 ? -32.319 -24.525 58.090 1.00 71.63 399 HIS B C 1
ATOM 8000 O O . HIS B 1 385 ? -31.876 -24.788 56.974 1.00 72.68 399 HIS B O 1
ATOM 8002 N N . SER B 1 386 ? -32.983 -23.398 58.390 1.00 70.27 400 SER B N 1
ATOM 8003 C CA . SER B 1 386 ? -33.115 -22.249 57.505 1.00 69.85 400 SER B CA 1
ATOM 8004 C C . SER B 1 386 ? -33.705 -22.655 56.155 1.00 68.94 400 SER B C 1
ATOM 8005 O O . SER B 1 386 ? -33.102 -22.424 55.108 1.00 68.80 400 SER B O 1
ATOM 8007 N N . GLY B 1 387 ? -34.898 -23.256 56.198 1.00 66.66 401 GLY B N 1
ATOM 8008 C CA . GLY B 1 387 ? -35.590 -23.692 54.997 1.00 68.36 401 GLY B CA 1
ATOM 8009 C C . GLY B 1 387 ? -36.978 -24.250 55.306 1.00 69.29 401 GLY B C 1
ATOM 8010 O O . GLY B 1 387 ? -37.388 -24.299 56.465 1.00 66.01 401 GLY B O 1
ATOM 8011 N N . PRO B 1 388 ? -37.751 -24.674 54.278 1.00 70.87 402 PRO B N 1
ATOM 8012 C CA . PRO B 1 388 ? -39.092 -25.220 54.495 1.00 72.40 402 PRO B CA 1
ATOM 8013 C C . PRO B 1 388 ? -39.103 -26.711 54.841 1.00 73.91 402 PRO B C 1
ATOM 8014 O O . PRO B 1 388 ? -40.027 -27.428 54.458 1.00 73.00 402 PRO B O 1
ATOM 8018 N N . LEU B 1 389 ? -38.071 -27.154 55.578 1.00 75.57 403 LEU B N 1
ATOM 8019 C CA . LEU B 1 389 ? -37.915 -28.533 56.023 1.00 73.54 403 LEU B CA 1
ATOM 8020 C C . LEU B 1 389 ? -36.974 -28.585 57.229 1.00 73.31 403 LEU B C 1
ATOM 8021 O O . LEU B 1 389 ? -35.975 -27.868 57.273 1.00 74.07 403 LEU B O 1
ATOM 8023 N N . GLU B 1 390 ? -37.316 -29.440 58.204 1.00 71.07 404 GLU B N 1
ATOM 8024 C CA . GLU B 1 390 ? -36.497 -29.688 59.384 1.00 68.23 404 GLU B CA 1
ATOM 8025 C C . GLU B 1 390 ? -35.789 -31.034 59.231 1.00 68.26 404 GLU B C 1
ATOM 8026 O O . GLU B 1 390 ? -34.940 -31.400 60.042 1.00 66.15 404 GLU B O 1
ATOM 8028 N N . HIS B 1 391 ? -36.177 -31.765 58.181 1.00 67.21 405 HIS B N 1
ATOM 8029 C CA . HIS B 1 391 ? -35.592 -33.031 57.771 1.00 69.09 405 HIS B CA 1
ATOM 8030 C C . HIS B 1 391 ? -36.066 -33.342 56.353 1.00 68.00 405 HIS B C 1
ATOM 8031 O O . HIS B 1 391 ? -36.879 -32.603 55.799 1.00 69.89 405 HIS B O 1
ATOM 8038 N N . GLY B 1 392 ? -35.548 -34.429 55.770 1.00 66.27 406 GLY B N 1
ATOM 8039 C CA . GLY B 1 392 ? -36.039 -34.879 54.478 1.00 61.35 406 GLY B CA 1
ATOM 8040 C C . GLY B 1 392 ? -34.961 -35.532 53.618 1.00 59.60 406 GLY B C 1
ATOM 8041 O O . GLY B 1 392 ? -33.858 -35.814 54.085 1.00 59.52 406 GLY B O 1
ATOM 8042 N N . GLU B 1 393 ? -35.313 -35.745 52.347 1.00 57.87 407 GLU B N 1
ATOM 8043 C CA . GLU B 1 393 ? -34.537 -36.526 51.399 1.00 58.59 407 GLU B CA 1
ATOM 8044 C C . GLU B 1 393 ? -33.673 -35.592 50.557 1.00 57.79 407 GLU B C 1
ATOM 8045 O O . GLU B 1 393 ? -34.090 -34.489 50.207 1.00 57.58 407 GLU B O 1
ATOM 8051 N N . THR B 1 394 ? -32.469 -36.066 50.222 1.00 55.80 408 THR B N 1
ATOM 8052 C CA . THR B 1 394 ? -31.490 -35.252 49.524 1.00 56.57 408 THR B CA 1
ATOM 8053 C C . THR B 1 394 ? -31.083 -35.931 48.220 1.00 54.19 408 THR B C 1
ATOM 8054 O O . THR B 1 394 ? -31.280 -37.131 48.054 1.00 56.74 408 THR B O 1
ATOM 8058 N N . TYR B 1 395 ? -30.510 -35.137 47.308 1.00 55.81 409 TYR B N 1
ATOM 8059 C CA . TYR B 1 395 ? -29.846 -35.652 46.121 1.00 55.20 409 TYR B CA 1
ATOM 8060 C C . TYR B 1 395 ? -28.557 -34.866 45.880 1.00 56.64 409 TYR B C 1
ATOM 8061 O O . TYR B 1 395 ? -28.501 -33.673 46.166 1.00 57.08 409 TYR B O 1
ATOM 8070 N N . SER B 1 396 ? -27.531 -35.547 45.352 1.00 54.97 410 SER B N 1
ATOM 8071 C CA . SER B 1 396 ? -26.266 -34.911 45.009 1.00 51.62 410 SER B CA 1
ATOM 8072 C C . SER B 1 396 ? -26.038 -34.955 43.500 1.00 48.89 410 SER B C 1
ATOM 8073 O O . SER B 1 396 ? -25.762 -36.013 42.936 1.00 49.61 410 SER B O 1
ATOM 8076 N N . PHE B 1 397 ? -26.125 -33.782 42.866 1.00 46.62 411 PHE B N 1
ATOM 8077 C CA . PHE B 1 397 ? -25.944 -33.660 41.431 1.00 45.42 411 PHE B CA 1
ATOM 8078 C C . PHE B 1 397 ? -24.464 -33.763 41.078 1.00 45.04 411 PHE B C 1
ATOM 8079 O O . PHE B 1 397 ? -24.130 -34.173 39.971 1.00 44.53 411 PHE B O 1
ATOM 8087 N N . TYR B 1 398 ? -23.584 -33.376 42.015 1.00 45.05 412 TYR B N 1
ATOM 8088 C CA . TYR B 1 398 ? -22.152 -33.501 41.782 1.00 42.61 412 TYR B CA 1
ATOM 8089 C C . TYR B 1 398 ? -21.764 -34.977 41.771 1.00 39.71 412 TYR B C 1
ATOM 8090 O O . TYR B 1 398 ? -21.038 -35.406 40.882 1.00 37.88 412 TYR B O 1
ATOM 8099 N N . ALA B 1 399 ? -22.252 -35.732 42.765 1.00 40.23 413 ALA B N 1
ATOM 8100 C CA . ALA B 1 399 ? -21.987 -37.161 42.848 1.00 40.92 413 ALA B CA 1
ATOM 8101 C C . ALA B 1 399 ? -22.565 -37.862 41.620 1.00 44.16 413 ALA B C 1
ATOM 8102 O O . ALA B 1 399 ? -21.937 -38.764 41.068 1.00 48.91 413 ALA B O 1
ATOM 8104 N N . ALA B 1 400 ? -23.754 -37.415 41.192 1.00 45.80 414 ALA B N 1
ATOM 8105 C CA . ALA B 1 400 ? -24.407 -37.920 39.995 1.00 44.60 414 ALA B CA 1
ATOM 8106 C C . ALA B 1 400 ? -23.531 -37.677 38.768 1.00 44.48 414 ALA B C 1
ATOM 8107 O O . ALA B 1 400 ? -23.364 -38.571 37.941 1.00 45.32 414 ALA B O 1
ATOM 8109 N N . ASN B 1 401 ? -22.957 -36.472 38.663 1.00 46.45 415 ASN B N 1
ATOM 8110 C CA . ASN B 1 401 ? -22.103 -36.141 37.532 1.00 46.81 415 ASN B CA 1
ATOM 8111 C C . ASN B 1 401 ? -20.817 -36.967 37.579 1.00 46.79 415 ASN B C 1
ATOM 8112 O O . ASN B 1 401 ? -20.210 -37.214 36.539 1.00 45.90 415 ASN B O 1
ATOM 8117 N N . LEU B 1 402 ? -20.413 -37.385 38.786 1.00 45.35 416 LEU B N 1
ATOM 8118 C CA . LEU B 1 402 ? -19.241 -38.230 38.964 1.00 46.07 416 LEU B CA 1
ATOM 8119 C C . LEU B 1 402 ? -19.485 -39.598 38.328 1.00 46.83 416 LEU B C 1
ATOM 8120 O O . LEU B 1 402 ? -18.641 -40.088 37.583 1.00 47.77 416 LEU B O 1
ATOM 8125 N N . GLU B 1 403 ? -20.640 -40.205 38.631 1.00 47.65 417 GLU B N 1
ATOM 8126 C CA . GLU B 1 403 ? -21.038 -41.462 38.015 1.00 48.03 417 GLU B CA 1
ATOM 8127 C C . GLU B 1 403 ? -21.098 -41.283 36.499 1.00 47.98 417 GLU B C 1
ATOM 8128 O O . GLU B 1 403 ? -20.502 -42.058 35.758 1.00 50.72 417 GLU B O 1
ATOM 8134 N N . ARG B 1 404 ? -21.786 -40.226 36.052 1.00 48.53 418 ARG B N 1
ATOM 8135 C CA . ARG B 1 404 ? -21.922 -39.932 34.634 1.00 49.29 418 ARG B CA 1
ATOM 8136 C C . ARG B 1 404 ? -20.553 -39.831 33.969 1.00 48.02 418 ARG B C 1
ATOM 8137 O O . ARG B 1 404 ? -20.395 -40.267 32.831 1.00 49.00 418 ARG B O 1
ATOM 8145 N N . LYS B 1 405 ? -19.568 -39.285 34.696 1.00 45.98 419 LYS B N 1
ATOM 8146 C CA . LYS B 1 405 ? -18.309 -38.868 34.093 1.00 45.19 419 LYS B CA 1
ATOM 8147 C C . LYS B 1 405 ? -17.216 -39.925 34.257 1.00 45.98 419 LYS B C 1
ATOM 8148 O O . LYS B 1 405 ? -16.347 -40.039 33.394 1.00 47.52 419 LYS B O 1
ATOM 8154 N N . TYR B 1 406 ? -17.248 -40.686 35.359 1.00 45.16 420 TYR B N 1
ATOM 8155 C CA . TYR B 1 406 ? -16.147 -41.580 35.686 1.00 47.31 420 TYR B CA 1
ATOM 8156 C C . TYR B 1 406 ? -16.636 -43.015 35.866 1.00 50.03 420 TYR B C 1
ATOM 8157 O O . TYR B 1 406 ? -15.826 -43.936 35.997 1.00 49.07 420 TYR B O 1
ATOM 8166 N N . GLY B 1 407 ? -17.964 -43.181 35.892 1.00 50.93 421 GLY B N 1
ATOM 8167 C CA . GLY B 1 407 ? -18.588 -44.465 36.170 1.00 54.43 421 GLY B CA 1
ATOM 8168 C C . GLY B 1 407 ? -19.198 -45.098 34.922 1.00 55.61 421 GLY B C 1
ATOM 8169 O O . GLY B 1 407 ? -20.145 -45.873 35.028 1.00 55.82 421 GLY B O 1
ATOM 8170 N N . GLN B 1 408 ? -18.641 -44.759 33.750 1.00 58.14 422 GLN B N 1
ATOM 8171 C CA . GLN B 1 408 ? -19.045 -45.375 32.496 1.00 60.11 422 GLN B CA 1
ATOM 8172 C C . GLN B 1 408 ? -18.813 -46.880 32.592 1.00 62.40 422 GLN B C 1
ATOM 8173 O O . GLN B 1 408 ? -17.723 -47.327 32.951 1.00 64.30 422 GLN B O 1
ATOM 8179 N N . ASN B 1 409 ? -19.876 -47.637 32.299 1.00 60.49 423 ASN B N 1
ATOM 8180 C CA . ASN B 1 409 ? -19.840 -49.085 32.172 1.00 64.07 423 ASN B CA 1
ATOM 8181 C C . ASN B 1 409 ? -19.346 -49.724 33.469 1.00 61.78 423 ASN B C 1
ATOM 8182 O O . ASN B 1 409 ? -18.430 -50.543 33.445 1.00 58.88 423 ASN B O 1
ATOM 8187 N N . ASN B 1 410 ? -19.963 -49.325 34.590 1.00 60.85 424 ASN B N 1
ATOM 8188 C CA . ASN B 1 410 ? -19.822 -50.006 35.869 1.00 61.69 424 ASN B CA 1
ATOM 8189 C C . ASN B 1 410 ? -18.461 -49.718 36.505 1.00 60.02 424 ASN B C 1
ATOM 8190 O O . ASN B 1 410 ? -18.074 -50.387 37.461 1.00 61.95 424 ASN B O 1
ATOM 8195 N N . ALA B 1 411 ? -17.748 -48.714 35.979 1.00 59.54 425 ALA B N 1
ATOM 8196 C CA . ALA B 1 411 ? -16.440 -48.340 36.497 1.00 56.23 425 ALA B CA 1
ATOM 8197 C C . ALA B 1 411 ? -16.576 -47.800 37.921 1.00 55.64 425 ALA B C 1
ATOM 8198 O O . ALA B 1 411 ? -17.560 -47.141 38.247 1.00 56.94 425 ALA B O 1
ATOM 8200 N N . ASP B 1 412 ? -15.586 -48.122 38.764 1.00 55.60 426 ASP B N 1
ATOM 8201 C CA . ASP B 1 412 ? -15.486 -47.612 40.122 1.00 54.56 426 ASP B CA 1
ATOM 8202 C C . ASP B 1 412 ? -15.172 -46.117 40.058 1.00 55.07 426 ASP B C 1
ATOM 8203 O O . ASP B 1 412 ? -14.008 -45.723 39.995 1.00 57.10 426 ASP B O 1
ATOM 8208 N N . TYR B 1 413 ? -16.229 -45.295 40.079 1.00 52.95 427 TYR B N 1
ATOM 8209 C CA . TYR B 1 413 ? -16.124 -43.881 39.756 1.00 51.64 427 TYR B CA 1
ATOM 8210 C C . TYR B 1 413 ? -15.493 -43.121 40.920 1.00 51.99 427 TYR B C 1
ATOM 8211 O O . TYR B 1 413 ? -14.794 -42.131 40.713 1.00 49.65 427 TYR B O 1
ATOM 8220 N N . MET B 1 414 ? -15.759 -43.602 42.139 1.00 54.33 428 MET B N 1
ATOM 8221 C CA . MET B 1 414 ? -15.246 -42.991 43.352 1.00 52.86 428 MET B CA 1
ATOM 8222 C C . MET B 1 414 ? -13.722 -43.051 43.342 1.00 52.40 428 MET B C 1
ATOM 8223 O O . MET B 1 414 ? -13.063 -42.020 43.464 1.00 51.31 428 MET B O 1
ATOM 8228 N N . GLN B 1 415 ? -13.184 -44.264 43.148 1.00 50.13 429 GLN B N 1
ATOM 8229 C CA . GLN B 1 415 ? -11.750 -44.498 43.127 1.00 49.13 429 GLN B CA 1
ATOM 8230 C C . GLN B 1 415 ? -11.088 -43.619 42.068 1.00 46.88 429 GLN B C 1
ATOM 8231 O O . GLN B 1 415 ? -9.992 -43.110 42.294 1.00 46.00 429 GLN B O 1
ATOM 8237 N N . LYS B 1 416 ? -11.761 -43.459 40.919 1.00 45.66 430 LYS B N 1
ATOM 8238 C CA . LYS B 1 416 ? -11.231 -42.688 39.805 1.00 45.76 430 LYS B CA 1
ATOM 8239 C C . LYS B 1 416 ? -11.241 -41.201 40.150 1.00 45.55 430 LYS B C 1
ATOM 8240 O O . LYS B 1 416 ? -10.319 -40.478 39.776 1.00 47.29 430 LYS B O 1
ATOM 8246 N N . TRP B 1 417 ? -12.285 -40.768 40.870 1.00 44.74 431 TRP B N 1
ATOM 8247 C CA . TRP B 1 417 ? -12.423 -39.395 41.337 1.00 45.49 431 TRP B CA 1
ATOM 8248 C C . TRP B 1 417 ? -11.289 -39.043 42.298 1.00 46.62 431 TRP B C 1
ATOM 8249 O O . TRP B 1 417 ? -10.786 -37.923 42.279 1.00 44.25 431 TRP B O 1
ATOM 8260 N N . ARG B 1 418 ? -10.912 -40.007 43.148 1.00 46.83 432 ARG B N 1
ATOM 8261 C CA . ARG B 1 418 ? -9.905 -39.774 44.171 1.00 48.04 432 ARG B CA 1
ATOM 8262 C C . ARG B 1 418 ? -8.539 -39.624 43.506 1.00 47.34 432 ARG B C 1
ATOM 8263 O O . ARG B 1 418 ? -7.742 -38.780 43.908 1.00 47.53 432 ARG B O 1
ATOM 8271 N N . GLU B 1 419 ? -8.307 -40.445 42.474 1.00 47.82 433 GLU B N 1
ATOM 8272 C CA . GLU B 1 419 ? -7.053 -40.492 41.740 1.00 47.86 433 GLU B CA 1
ATOM 8273 C C . GLU B 1 419 ? -6.898 -39.219 40.911 1.00 47.27 433 GLU B C 1
ATOM 8274 O O . GLU B 1 419 ? -5.789 -38.694 40.796 1.00 45.24 433 GLU B O 1
ATOM 8280 N N . VAL B 1 420 ? -8.017 -38.738 40.345 1.00 45.83 434 VAL B N 1
ATOM 8281 C CA . VAL B 1 420 ? -8.043 -37.490 39.594 1.00 45.17 434 VAL B CA 1
ATOM 8282 C C . VAL B 1 420 ? -7.815 -36.323 40.557 1.00 44.46 434 VAL B C 1
ATOM 8283 O O . VAL B 1 420 ? -7.082 -35.389 40.231 1.00 45.00 434 VAL B O 1
ATOM 8287 N N . THR B 1 421 ? -8.439 -36.403 41.741 1.00 42.40 435 THR B N 1
ATOM 8288 C CA . THR B 1 421 ? -8.365 -35.359 42.753 1.00 41.95 435 THR B CA 1
ATOM 8289 C C . THR B 1 421 ? -6.925 -35.207 43.240 1.00 42.77 435 THR B C 1
ATOM 8290 O O . THR B 1 421 ? -6.432 -34.090 43.378 1.00 42.77 435 THR B O 1
ATOM 8294 N N . LEU B 1 422 ? -6.253 -36.339 43.478 1.00 41.54 436 LEU B N 1
ATOM 8295 C CA . LEU B 1 422 ? -4.875 -36.316 43.942 1.00 41.65 436 LEU B CA 1
ATOM 8296 C C . LEU B 1 422 ? -3.979 -35.676 42.885 1.00 40.14 436 LEU B C 1
ATOM 8297 O O . LEU B 1 422 ? -3.122 -34.860 43.218 1.00 39.92 436 LEU B O 1
ATOM 8302 N N . ASP B 1 423 ? -4.204 -36.049 41.617 1.00 38.45 437 ASP B N 1
ATOM 8303 C CA . ASP B 1 423 ? -3.396 -35.582 40.501 1.00 40.23 437 ASP B CA 1
ATOM 8304 C C . ASP B 1 423 ? -3.584 -34.076 40.309 1.00 39.67 437 ASP B C 1
ATOM 8305 O O . ASP B 1 423 ? -2.619 -33.360 40.041 1.00 40.82 437 ASP B O 1
ATOM 8310 N N . ARG B 1 424 ? -4.833 -33.613 40.461 1.00 38.37 438 ARG B N 1
ATOM 8311 C CA . ARG B 1 424 ? -5.188 -32.209 40.321 1.00 39.30 438 ARG B CA 1
ATOM 8312 C C . ARG B 1 424 ? -4.360 -31.356 41.281 1.00 38.32 438 ARG B C 1
ATOM 8313 O O . ARG B 1 424 ? -3.811 -30.334 40.886 1.00 37.86 438 ARG B O 1
ATOM 8321 N N . MET B 1 425 ? -4.266 -31.798 42.541 1.00 41.27 439 MET B N 1
ATOM 8322 C CA . MET B 1 425 ? -3.558 -31.057 43.575 1.00 41.74 439 MET B CA 1
ATOM 8323 C C . MET B 1 425 ? -2.072 -30.949 43.231 1.00 40.75 439 MET B C 1
ATOM 8324 O O . MET B 1 425 ? -1.490 -29.871 43.359 1.00 40.89 439 MET B O 1
ATOM 8329 N N . ILE B 1 426 ? -1.477 -32.063 42.776 1.00 42.16 440 ILE B N 1
ATOM 8330 C CA . ILE B 1 426 ? -0.104 -32.079 42.290 1.00 42.37 440 ILE B CA 1
ATOM 8331 C C . ILE B 1 426 ? 0.035 -31.044 41.176 1.00 42.74 440 ILE B C 1
ATOM 8332 O O . ILE B 1 426 ? 0.938 -30.205 41.217 1.00 42.99 440 ILE B O 1
ATOM 8337 N N . THR B 1 427 ? -0.881 -31.125 40.197 1.00 41.94 441 THR B N 1
ATOM 8338 C CA . THR B 1 427 ? -0.882 -30.302 38.995 1.00 41.93 441 THR B CA 1
ATOM 8339 C C . THR B 1 427 ? -1.059 -28.827 39.353 1.00 41.80 441 THR B C 1
ATOM 8340 O O . THR B 1 427 ? -0.387 -27.973 38.778 1.00 39.70 441 THR B O 1
ATOM 8344 N N . TRP B 1 428 ? -1.974 -28.538 40.292 1.00 42.19 442 TRP B N 1
ATOM 8345 C CA . TRP B 1 428 ? -2.234 -27.170 40.721 1.00 41.42 442 TRP B CA 1
ATOM 8346 C C . TRP B 1 428 ? -1.164 -26.718 41.714 1.00 40.31 442 TRP B C 1
ATOM 8347 O O . TRP B 1 428 ? -1.030 -25.530 41.991 1.00 39.81 442 TRP B O 1
ATOM 8358 N N . GLY B 1 429 ? -0.383 -27.677 42.228 1.00 43.37 443 GLY B N 1
ATOM 8359 C CA . GLY B 1 429 ? 0.771 -27.362 43.058 1.00 41.82 443 GLY B CA 1
ATOM 8360 C C . GLY B 1 429 ? 0.401 -27.223 44.535 1.00 41.56 443 GLY B C 1
ATOM 8361 O O . GLY B 1 429 ? 1.198 -26.735 45.339 1.00 39.50 443 GLY B O 1
ATOM 8362 N N . PHE B 1 430 ? -0.818 -27.660 44.876 1.00 37.74 444 PHE B N 1
ATOM 8363 C CA . PHE B 1 430 ? -1.261 -27.673 46.258 1.00 37.39 444 PHE B CA 1
ATOM 8364 C C . PHE B 1 430 ? -0.421 -28.660 47.061 1.00 36.28 444 PHE B C 1
ATOM 8365 O O . PHE B 1 430 ? -0.211 -29.797 46.638 1.00 35.97 444 PHE B O 1
ATOM 8373 N N . SER B 1 431 ? 0.066 -28.196 48.215 1.00 37.97 445 SER B N 1
ATOM 8374 C CA . SER B 1 431 ? 1.017 -28.954 49.009 1.00 38.58 445 SER B CA 1
ATOM 8375 C C . SER B 1 431 ? 0.294 -29.959 49.904 1.00 39.55 445 SER B C 1
ATOM 8376 O O . SER B 1 431 ? 0.932 -30.857 50.452 1.00 37.71 445 SER B O 1
ATOM 8379 N N . SER B 1 432 ? -1.034 -29.806 50.030 1.00 36.88 446 SER B N 1
ATOM 8380 C CA . SER B 1 432 ? -1.827 -30.663 50.897 1.00 36.77 446 SER B CA 1
ATOM 8381 C C . SER B 1 432 ? -3.289 -30.693 50.458 1.00 38.17 446 SER B C 1
ATOM 8382 O O . SER B 1 432 ? -3.748 -29.805 49.732 1.00 38.33 446 SER B O 1
ATOM 8385 N N . LEU B 1 433 ? -3.995 -31.727 50.939 1.00 34.61 447 LEU B N 1
ATOM 8386 C CA . LEU B 1 433 ? -5.445 -31.746 51.037 1.00 34.95 447 LEU B CA 1
ATOM 8387 C C . LEU B 1 433 ? -5.822 -31.140 52.388 1.00 35.47 447 LEU B C 1
ATOM 8388 O O . LEU B 1 433 ? -5.161 -31.410 53.393 1.00 38.82 447 LEU B O 1
ATOM 8393 N N . GLY B 1 434 ? -6.902 -30.348 52.400 1.00 34.40 448 GLY B N 1
ATOM 8394 C CA . GLY B 1 434 ? -7.242 -29.495 53.528 1.00 34.73 448 GLY B CA 1
ATOM 8395 C C . GLY B 1 434 ? -8.113 -30.207 54.558 1.00 34.84 448 GLY B C 1
ATOM 8396 O O . GLY B 1 434 ? -8.183 -31.438 54.566 1.00 35.95 448 GLY B O 1
ATOM 8397 N N . ASN B 1 435 ? -8.766 -29.416 55.422 1.00 31.55 449 ASN B N 1
ATOM 8398 C CA . ASN B 1 435 ? -9.604 -29.961 56.478 1.00 34.96 449 ASN B CA 1
ATOM 8399 C C . ASN B 1 435 ? -10.821 -30.638 55.855 1.00 36.50 449 ASN B C 1
ATOM 8400 O O . ASN B 1 435 ? -11.263 -30.248 54.771 1.00 36.47 449 ASN B O 1
ATOM 8405 N N . TRP B 1 436 ? -11.342 -31.654 56.559 1.00 38.01 450 TRP B N 1
ATOM 8406 C CA . TRP B 1 436 ? -12.474 -32.450 56.101 1.00 41.23 450 TRP B CA 1
ATOM 8407 C C . TRP B 1 436 ? -12.156 -33.088 54.748 1.00 42.42 450 TRP B C 1
ATOM 8408 O O . TRP B 1 436 ? -12.950 -33.011 53.811 1.00 43.13 450 TRP B O 1
ATOM 8419 N N . THR B 1 437 ? -10.963 -33.688 54.656 1.00 41.42 451 THR B N 1
ATOM 8420 C CA . THR B 1 437 ? -10.645 -34.627 53.595 1.00 40.59 451 THR B CA 1
ATOM 8421 C C . THR B 1 437 ? -11.232 -35.977 53.994 1.00 41.89 451 THR B C 1
ATOM 8422 O O . THR B 1 437 ? -11.233 -36.332 55.174 1.00 39.53 451 THR B O 1
ATOM 8426 N N . ASP B 1 438 ? -11.762 -36.701 53.003 1.00 42.94 452 ASP B N 1
ATOM 8427 C CA . ASP B 1 438 ? -12.396 -37.984 53.249 1.00 42.59 452 ASP B CA 1
ATOM 8428 C C . ASP B 1 438 ? -11.350 -39.018 53.658 1.00 43.26 452 ASP B C 1
ATOM 8429 O O . ASP B 1 438 ? -10.291 -39.101 53.037 1.00 44.58 452 ASP B O 1
ATOM 8434 N N . PRO B 1 439 ? -11.633 -39.841 54.700 1.00 45.08 453 PRO B N 1
ATOM 8435 C CA . PRO B 1 439 ? -10.717 -40.895 55.153 1.00 45.62 453 PRO B CA 1
ATOM 8436 C C . PRO B 1 439 ? -10.258 -41.842 54.046 1.00 47.30 453 PRO B C 1
ATOM 8437 O O . PRO B 1 439 ? -9.252 -42.531 54.199 1.00 48.14 453 PRO B O 1
ATOM 8441 N N . SER B 1 440 ? -11.009 -41.860 52.936 1.00 47.75 454 SER B N 1
ATOM 8442 C CA . SER B 1 440 ? -10.650 -42.580 51.723 1.00 48.26 454 SER B CA 1
ATOM 8443 C C . SER B 1 440 ? -9.229 -42.230 51.295 1.00 47.98 454 SER B C 1
ATOM 8444 O O . SER B 1 440 ? -8.547 -43.052 50.685 1.00 47.67 454 SER B O 1
ATOM 8447 N N . TYR B 1 441 ? -8.818 -40.993 51.609 1.00 47.04 455 TYR B N 1
ATOM 8448 C CA . TYR B 1 441 ? -7.602 -40.388 51.088 1.00 45.12 455 TYR B CA 1
ATOM 8449 C C . TYR B 1 441 ? -6.417 -40.607 52.032 1.00 45.12 455 TYR B C 1
ATOM 8450 O O . TYR B 1 441 ? -5.288 -40.270 51.681 1.00 45.70 455 TYR B O 1
ATOM 8459 N N . TYR B 1 442 ? -6.671 -41.166 53.222 1.00 43.58 456 TYR B N 1
ATOM 8460 C CA . TYR B 1 442 ? -5.706 -41.085 54.308 1.00 44.73 456 TYR B CA 1
ATOM 8461 C C . TYR B 1 442 ? -4.502 -42.000 54.076 1.00 49.12 456 TYR B C 1
ATOM 8462 O O . TYR B 1 442 ? -3.403 -41.689 54.526 1.00 50.71 456 TYR B O 1
ATOM 8471 N N . ASP B 1 443 ? -4.702 -43.120 53.373 1.00 51.21 457 ASP B N 1
ATOM 8472 C CA . ASP B 1 443 ? -3.612 -44.063 53.172 1.00 53.11 457 ASP B CA 1
ATOM 8473 C C . ASP B 1 443 ? -2.837 -43.736 51.892 1.00 52.61 457 ASP B C 1
ATOM 8474 O O . ASP B 1 443 ? -1.894 -44.444 51.543 1.00 48.14 457 ASP B O 1
ATOM 8479 N N . ASN B 1 444 ? -3.222 -42.643 51.215 1.00 51.86 458 ASN B N 1
ATOM 8480 C CA . ASN B 1 444 ? -2.520 -42.173 50.028 1.00 49.90 458 ASN B CA 1
ATOM 8481 C C . ASN B 1 444 ? -1.091 -41.784 50.412 1.00 49.97 458 ASN B C 1
ATOM 8482 O O . ASN B 1 444 ? -0.831 -41.381 51.547 1.00 47.92 458 ASN B O 1
ATOM 8487 N N . GLN B 1 445 ? -0.174 -41.914 49.445 1.00 50.69 459 GLN B N 1
ATOM 8488 C CA . GLN B 1 445 ? 1.240 -41.645 49.662 1.00 53.60 459 GLN B CA 1
ATOM 8489 C C . GLN B 1 445 ? 1.775 -40.781 48.518 1.00 53.71 459 GLN B C 1
ATOM 8490 O O . GLN B 1 445 ? 2.852 -41.045 47.983 1.00 55.42 459 GLN B O 1
ATOM 8496 N N . LYS B 1 446 ? 1.009 -39.734 48.177 1.00 50.16 460 LYS B N 1
ATOM 8497 C CA . LYS B 1 446 ? 1.296 -38.850 47.058 1.00 49.42 460 LYS B CA 1
ATOM 8498 C C . LYS B 1 446 ? 1.170 -37.397 47.505 1.00 48.93 460 LYS B C 1
ATOM 8499 O O . LYS B 1 446 ? 2.038 -36.582 47.200 1.00 47.07 460 LYS B O 1
ATOM 8505 N N . VAL B 1 447 ? 0.063 -37.088 48.196 1.00 47.13 461 VAL B N 1
ATOM 8506 C CA . VAL B 1 447 ? -0.244 -35.746 48.670 1.00 45.37 461 VAL B CA 1
ATOM 8507 C C . VAL B 1 447 ? -0.473 -35.801 50.181 1.00 46.37 461 VAL B C 1
ATOM 8508 O O . VAL B 1 447 ? -1.249 -36.633 50.653 1.00 47.76 461 VAL B O 1
ATOM 8512 N N . PRO B 1 448 ? 0.192 -34.927 50.982 1.00 45.90 462 PRO B N 1
ATOM 8513 C CA . PRO B 1 448 ? -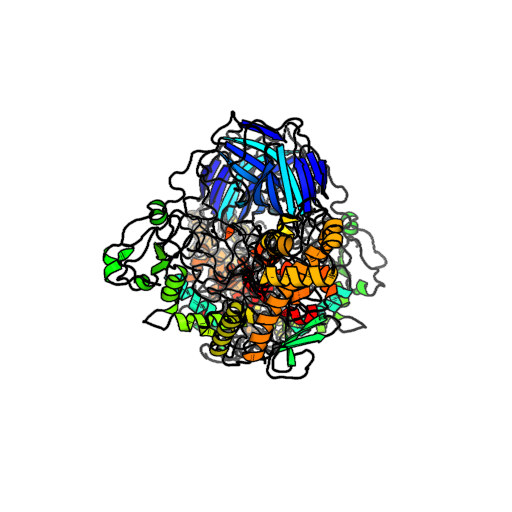0.121 -34.786 52.408 1.00 44.28 462 PRO B CA 1
ATOM 8514 C C . PRO B 1 448 ? -1.550 -34.291 52.646 1.00 42.99 462 PRO B C 1
ATOM 8515 O O . PRO B 1 448 ? -2.154 -33.690 51.759 1.00 42.21 462 PRO B O 1
ATOM 8519 N N . TYR B 1 449 ? -2.076 -34.562 53.850 1.00 41.95 463 TYR B N 1
ATOM 8520 C CA . TYR B 1 449 ? -3.459 -34.272 54.196 1.00 41.40 463 TYR B CA 1
ATOM 8521 C C . TYR B 1 449 ? -3.565 -33.824 55.655 1.00 43.76 463 TYR B C 1
ATOM 8522 O O . TYR B 1 449 ? -2.741 -34.193 56.491 1.00 43.58 463 TYR B O 1
ATOM 8531 N N . PHE B 1 450 ? -4.613 -33.042 55.945 1.00 41.36 464 PHE B N 1
ATOM 8532 C CA . PHE B 1 450 ? -4.954 -32.626 57.294 1.00 39.56 464 PHE B CA 1
ATOM 8533 C C . PHE B 1 450 ? -6.138 -33.457 57.785 1.00 40.45 464 PHE B C 1
ATOM 8534 O O . PHE B 1 450 ? -7.132 -33.601 57.080 1.00 40.90 464 PHE B O 1
ATOM 8542 N N . ALA B 1 451 ? -6.027 -34.003 59.002 1.00 40.18 465 ALA B N 1
ATOM 8543 C CA . ALA B 1 451 ? -7.094 -34.816 59.563 1.00 41.73 465 ALA B CA 1
ATOM 8544 C C . ALA B 1 451 ? -7.883 -33.995 60.579 1.00 41.38 465 ALA B C 1
ATOM 8545 O O . ALA B 1 451 ? -7.395 -32.973 61.056 1.00 43.13 465 ALA B O 1
ATOM 8547 N N . ASN B 1 452 ? -9.106 -34.440 60.898 1.00 38.16 466 ASN B N 1
ATOM 8548 C CA . ASN B 1 452 ? -9.916 -33.727 61.875 1.00 39.16 466 ASN B CA 1
ATOM 8549 C C . ASN B 1 452 ? -10.774 -34.679 62.704 1.00 36.92 466 ASN B C 1
ATOM 8550 O O . ASN B 1 452 ? -11.023 -35.814 62.312 1.00 34.86 466 ASN B O 1
ATOM 8555 N N . GLY B 1 453 ? -11.237 -34.159 63.844 1.00 38.70 467 GLY B N 1
ATOM 8556 C CA . GLY B 1 453 ? -12.266 -34.761 64.674 1.00 41.39 467 GLY B CA 1
ATOM 8557 C C . GLY B 1 453 ? -13.093 -33.681 65.368 1.00 44.49 467 GLY B C 1
ATOM 8558 O O . GLY B 1 453 ? -12.591 -32.588 65.628 1.00 45.68 467 GLY B O 1
ATOM 8559 N N . TRP B 1 454 ? -14.374 -33.991 65.615 1.00 45.63 468 TRP B N 1
ATOM 8560 C CA . TRP B 1 454 ? -15.278 -33.163 66.396 1.00 45.58 468 TRP B CA 1
ATOM 8561 C C . TRP B 1 454 ? -15.445 -33.816 67.762 1.00 47.25 468 TRP B C 1
ATOM 8562 O O . TRP B 1 454 ? -15.663 -35.020 67.827 1.00 48.02 468 TRP B O 1
ATOM 8573 N N . ILE B 1 455 ? -15.393 -33.030 68.843 1.00 50.15 469 ILE B N 1
ATOM 8574 C CA . ILE B 1 455 ? -15.637 -33.619 70.152 1.00 51.41 469 ILE B CA 1
ATOM 8575 C C . ILE B 1 455 ? -17.124 -33.511 70.472 1.00 55.12 469 ILE B C 1
ATOM 8576 O O . ILE B 1 455 ? -17.624 -32.433 70.786 1.00 57.01 469 ILE B O 1
ATOM 8581 N N . ILE B 1 456 ? -17.814 -34.651 70.359 1.00 57.46 470 ILE B N 1
ATOM 8582 C CA . ILE B 1 456 ? -19.227 -34.764 70.683 1.00 61.11 470 ILE B CA 1
ATOM 8583 C C . ILE B 1 456 ? -19.379 -35.788 71.806 1.00 61.84 470 ILE B C 1
ATOM 8584 O O . ILE B 1 456 ? -18.662 -36.785 71.846 1.00 60.98 470 ILE B O 1
ATOM 8589 N N . GLY B 1 457 ? -20.315 -35.518 72.721 1.00 64.28 471 GLY B N 1
ATOM 8590 C CA . GLY B 1 457 ? -20.628 -36.438 73.801 1.00 62.67 471 GLY B CA 1
ATOM 8591 C C . GLY B 1 457 ? -21.881 -36.011 74.556 1.00 62.05 471 GLY B C 1
ATOM 8592 O O . GLY B 1 457 ? -22.554 -35.058 74.167 1.00 57.63 471 GLY B O 1
ATOM 8593 N N . ASP B 1 458 ? -22.176 -36.732 75.643 1.00 64.54 472 ASP B N 1
ATOM 8594 C CA . ASP B 1 458 ? -23.323 -36.437 76.484 1.00 63.11 472 ASP B CA 1
ATOM 8595 C C . ASP B 1 458 ? -22.855 -35.727 77.752 1.00 61.96 472 ASP B C 1
ATOM 8596 O O . ASP B 1 458 ? -23.603 -35.633 78.722 1.00 65.29 472 ASP B O 1
ATOM 8601 N N . PHE B 1 459 ? -21.619 -35.210 77.714 1.00 58.23 473 PHE B N 1
ATOM 8602 C CA . PHE B 1 459 ? -21.034 -34.467 78.822 1.00 54.53 473 PHE B CA 1
ATOM 8603 C C . PHE B 1 459 ? -21.845 -33.202 79.099 1.00 50.47 473 PHE B C 1
ATOM 8604 O O . PHE B 1 459 ? -22.647 -32.782 78.271 1.00 51.98 473 PHE B O 1
ATOM 8612 N N . LYS B 1 460 ? -21.618 -32.610 80.276 1.00 47.73 474 LYS B N 1
ATOM 8613 C CA . LYS B 1 460 ? -22.265 -31.371 80.679 1.00 49.61 474 LYS B CA 1
ATOM 8614 C C . LYS B 1 460 ? -21.766 -30.217 79.806 1.00 48.28 474 LYS B C 1
ATOM 8615 O O . LYS B 1 460 ? -20.711 -30.318 79.181 1.00 47.42 474 LYS B O 1
ATOM 8621 N N . THR B 1 461 ? -22.532 -29.117 79.788 1.00 46.68 475 THR B N 1
ATOM 8622 C CA . THR B 1 461 ? -22.277 -28.013 78.875 1.00 45.95 475 THR B CA 1
ATOM 8623 C C . THR B 1 461 ? -22.410 -26.672 79.595 1.00 44.87 475 THR B C 1
ATOM 8624 O O . THR B 1 461 ? -23.006 -26.580 80.668 1.00 44.76 475 THR B O 1
ATOM 8628 N N . VAL B 1 462 ? -21.822 -25.636 78.984 1.00 44.24 476 VAL B N 1
ATOM 8629 C CA . VAL B 1 462 ? -22.009 -24.251 79.394 1.00 42.43 476 VAL B CA 1
ATOM 8630 C C . VAL B 1 462 ? -22.526 -23.465 78.191 1.00 41.67 476 VAL B C 1
ATOM 8631 O O . VAL B 1 462 ? -22.575 -23.992 77.082 1.00 40.86 476 VAL B O 1
ATOM 8635 N N . SER B 1 463 ? -22.914 -22.205 78.417 1.00 43.40 477 SER B N 1
ATOM 8636 C CA . SER B 1 463 ? -23.468 -21.399 77.341 1.00 46.61 477 SER B CA 1
ATOM 8637 C C . SER B 1 463 ? -22.802 -20.024 77.282 1.00 49.68 477 SER B C 1
ATOM 8638 O O . SER B 1 463 ? -22.490 -19.423 78.311 1.00 45.18 477 SER B O 1
ATOM 8641 N N . SER B 1 464 ? -22.598 -19.540 76.050 1.00 50.81 478 SER B N 1
ATOM 8642 C CA . SER B 1 464 ? -22.085 -18.203 75.808 1.00 54.32 478 SER B CA 1
ATOM 8643 C C . SER B 1 464 ? -23.208 -17.178 75.963 1.00 57.42 478 SER B C 1
ATOM 8644 O O . SER B 1 464 ? -23.075 -16.032 75.539 1.00 56.78 478 SER B O 1
ATOM 8647 N N . GLY B 1 465 ? -24.311 -17.605 76.592 1.00 60.83 479 GLY B N 1
ATOM 8648 C CA . GLY B 1 465 ? -25.406 -16.717 76.950 1.00 66.55 479 GLY B CA 1
ATOM 8649 C C . GLY B 1 465 ? -26.466 -16.624 75.854 1.00 71.94 479 GLY B C 1
ATOM 8650 O O . GLY B 1 465 ? -27.646 -16.440 76.149 1.00 72.91 479 GLY B O 1
ATOM 8651 N N . ASN B 1 466 ? -26.030 -16.754 74.593 1.00 74.10 480 ASN B N 1
ATOM 8652 C CA . ASN B 1 466 ? -26.906 -16.643 73.436 1.00 73.11 480 ASN B CA 1
ATOM 8653 C C . ASN B 1 466 ? -27.687 -17.953 73.251 1.00 71.10 480 ASN B C 1
ATOM 8654 O O . ASN B 1 466 ? -27.237 -18.793 72.443 1.00 66.53 480 ASN B O 1
ATOM 8656 N N . GLY B 1 470 ? -25.140 -21.029 70.860 1.00 59.52 484 GLY B N 1
ATOM 8657 C CA . GLY B 1 470 ? -24.036 -22.008 70.867 1.00 59.22 484 GLY B CA 1
ATOM 8658 C C . GLY B 1 470 ? -23.842 -22.661 72.235 1.00 59.54 484 GLY B C 1
ATOM 8659 O O . GLY B 1 470 ? -23.645 -21.970 73.237 1.00 60.22 484 GLY B O 1
ATOM 8660 N N . ALA B 1 471 ? -23.894 -24.002 72.251 1.00 53.50 485 ALA B N 1
ATOM 8661 C CA . ALA B 1 471 ? -23.610 -24.792 73.437 1.00 49.10 485 ALA B CA 1
ATOM 8662 C C . ALA B 1 471 ? -22.169 -25.290 73.382 1.00 46.48 485 ALA B C 1
ATOM 8663 O O . ALA B 1 471 ? -21.730 -25.844 72.376 1.00 44.49 485 ALA B O 1
ATOM 8665 N N . MET B 1 472 ? -21.456 -25.084 74.494 1.00 43.37 486 MET B N 1
ATOM 8666 C CA . MET B 1 472 ? -20.023 -25.294 74.607 1.00 39.70 486 MET B CA 1
ATOM 8667 C C . MET B 1 472 ? -19.769 -26.374 75.656 1.00 40.37 486 MET B C 1
ATOM 8668 O O . MET B 1 472 ? -20.589 -26.559 76.549 1.00 37.44 486 MET B O 1
ATOM 8673 N N . PRO B 1 473 ? -18.634 -27.111 75.603 1.00 40.40 487 PRO B N 1
ATOM 8674 C CA . PRO B 1 473 ? -18.365 -28.156 76.592 1.00 41.36 487 PRO B CA 1
ATOM 8675 C C . PRO B 1 473 ? -17.992 -27.589 77.958 1.00 42.37 487 PRO B C 1
ATOM 8676 O O . PRO B 1 473 ? -17.171 -26.681 78.055 1.00 42.36 487 PRO B O 1
ATOM 8680 N N . ASP B 1 474 ? -18.621 -28.117 79.014 1.00 43.42 488 ASP B N 1
ATOM 8681 C CA . ASP B 1 474 ? -18.056 -27.934 80.340 1.00 43.52 488 ASP B CA 1
ATOM 8682 C C . ASP B 1 474 ? -16.768 -28.751 80.406 1.00 43.60 488 ASP B C 1
ATOM 8683 O O . ASP B 1 474 ? -16.792 -29.974 80.568 1.00 42.33 488 ASP B O 1
ATOM 8688 N N . VAL B 1 475 ? -15.647 -28.041 80.250 1.00 40.22 489 VAL B N 1
ATOM 8689 C CA . VAL B 1 475 ? -14.347 -28.659 80.059 1.00 43.85 489 VAL B CA 1
ATOM 8690 C C . VAL B 1 475 ? -13.863 -29.261 81.381 1.00 44.49 489 VAL B C 1
ATOM 8691 O O . VAL B 1 475 ? -12.896 -30.019 81.406 1.00 44.93 489 VAL B O 1
ATOM 8695 N N . PHE B 1 476 ? -14.567 -28.931 82.471 1.00 47.25 490 PHE B N 1
ATOM 8696 C CA . PHE B 1 476 ? -14.202 -29.371 83.808 1.00 48.44 490 PHE B CA 1
ATOM 8697 C C . PHE B 1 476 ? -15.002 -30.608 84.212 1.00 50.53 490 PHE B C 1
ATOM 8698 O O . PHE B 1 476 ? -14.717 -31.206 85.247 1.00 56.84 490 PHE B O 1
ATOM 8706 N N . ASP B 1 477 ? -15.990 -30.986 83.392 1.00 50.53 491 ASP B N 1
ATOM 8707 C CA . ASP B 1 477 ? -16.654 -32.273 83.543 1.00 51.08 491 ASP B CA 1
ATOM 8708 C C . ASP B 1 477 ? -15.687 -33.376 83.112 1.00 51.91 491 ASP B C 1
ATOM 8709 O O . ASP B 1 477 ? -15.180 -33.354 81.993 1.00 49.55 491 ASP B O 1
ATOM 8714 N N . PRO B 1 478 ? -15.386 -34.374 83.977 1.00 51.92 492 PRO B N 1
ATOM 8715 C CA . PRO B 1 478 ? -14.519 -35.488 83.587 1.00 52.64 492 PRO B CA 1
ATOM 8716 C C . PRO B 1 478 ? -15.001 -36.221 82.335 1.00 52.63 492 PRO B C 1
ATOM 8717 O O . PRO B 1 478 ? -14.208 -36.862 81.647 1.00 54.26 492 PRO B O 1
ATOM 8721 N N . GLU B 1 479 ? -16.301 -36.100 82.039 1.00 53.26 493 GLU B N 1
ATOM 8722 C CA . GLU B 1 479 ? -16.915 -36.744 80.888 1.00 52.86 493 GLU B CA 1
ATOM 8723 C C . GLU B 1 479 ? -16.427 -36.093 79.592 1.00 53.04 493 GLU B C 1
ATOM 8724 O O . GLU B 1 479 ? -16.536 -36.694 78.524 1.00 53.60 493 GLU B O 1
ATOM 8730 N N . PHE B 1 480 ? -15.872 -34.876 79.697 1.00 51.31 494 PHE B N 1
ATOM 8731 C CA . PHE B 1 480 ? -15.379 -34.149 78.535 1.00 49.64 494 PHE B CA 1
ATOM 8732 C C . PHE B 1 480 ? -14.057 -34.746 78.061 1.00 48.33 494 PHE B C 1
ATOM 8733 O O . PHE B 1 480 ? -13.814 -34.839 76.861 1.00 47.36 494 PHE B O 1
ATOM 8741 N N . THR B 1 481 ? -13.214 -35.145 79.019 1.00 50.55 495 THR B N 1
ATOM 8742 C CA . THR B 1 481 ? -11.940 -35.778 78.707 1.00 51.72 495 THR B CA 1
ATOM 8743 C C . THR B 1 481 ? -12.187 -37.179 78.143 1.00 49.13 495 THR B C 1
ATOM 8744 O O . THR B 1 481 ? -11.496 -37.610 77.223 1.00 48.07 495 THR B O 1
ATOM 8748 N N . VAL B 1 482 ? -13.206 -37.861 78.679 1.00 50.49 496 VAL B N 1
ATOM 8749 C CA . VAL B 1 482 ? -13.578 -39.190 78.219 1.00 49.65 496 VAL B CA 1
ATOM 8750 C C . VAL B 1 482 ? -13.856 -39.143 76.716 1.00 50.12 496 VAL B C 1
ATOM 8751 O O . VAL B 1 482 ? -13.302 -39.941 75.963 1.00 55.76 496 VAL B O 1
ATOM 8755 N N . ARG B 1 483 ? -14.693 -38.190 76.283 1.00 48.13 497 ARG B N 1
ATOM 8756 C CA . ARG B 1 483 ? -15.107 -38.131 74.889 1.00 46.62 497 ARG B CA 1
ATOM 8757 C C . ARG B 1 483 ? -13.989 -37.553 74.021 1.00 46.30 497 ARG B C 1
ATOM 8758 O O . ARG B 1 483 ? -13.806 -37.989 72.884 1.00 43.74 497 ARG B O 1
ATOM 8762 N N . ALA B 1 484 ? -13.236 -36.593 74.579 1.00 47.18 498 ALA B N 1
ATOM 8763 C CA . ALA B 1 484 ? -12.092 -35.992 73.909 1.00 45.64 498 ALA B CA 1
ATOM 8764 C C . ALA B 1 484 ? -11.086 -37.072 73.522 1.00 46.18 498 ALA B C 1
ATOM 8765 O O . ALA B 1 484 ? -10.530 -37.048 72.424 1.00 46.39 498 ALA B O 1
ATOM 8767 N N . ASN B 1 485 ? -10.869 -38.022 74.438 1.00 48.76 499 ASN B N 1
ATOM 8768 C CA . ASN B 1 485 ? -9.911 -39.102 74.248 1.00 46.92 499 ASN B CA 1
ATOM 8769 C C . ASN B 1 485 ? -10.382 -40.049 73.145 1.00 45.45 499 ASN B C 1
ATOM 8770 O O . ASN B 1 485 ? -9.595 -40.410 72.272 1.00 44.48 499 ASN B O 1
ATOM 8775 N N . GLU B 1 486 ? -11.667 -40.430 73.189 1.00 47.38 500 GLU B N 1
ATOM 8776 C CA . GLU B 1 486 ? -12.260 -41.327 72.204 1.00 46.74 500 GLU B CA 1
ATOM 8777 C C . GLU B 1 486 ? -12.258 -40.668 70.825 1.00 47.20 500 GLU B C 1
ATOM 8778 O O . GLU B 1 486 ? -11.986 -41.338 69.831 1.00 48.48 500 GLU B O 1
ATOM 8780 N N . THR B 1 487 ? -12.547 -39.355 70.784 1.00 48.41 501 THR B N 1
ATOM 8781 C CA . THR B 1 487 ? -12.582 -38.566 69.556 1.00 46.19 501 THR B CA 1
ATOM 8782 C C . THR B 1 487 ? -11.217 -38.588 68.874 1.00 44.26 501 THR B C 1
ATOM 8783 O O . THR B 1 487 ? -11.122 -38.856 67.678 1.00 43.81 501 THR B O 1
ATOM 8787 N N . VAL B 1 488 ? -10.169 -38.288 69.650 1.00 42.59 502 VAL B N 1
ATOM 8788 C CA . VAL B 1 488 ? -8.811 -38.206 69.139 1.00 41.81 502 VAL B CA 1
ATOM 8789 C C . VAL B 1 488 ? -8.314 -39.615 68.808 1.00 42.76 502 VAL B C 1
ATOM 8790 O O . VAL B 1 488 ? -7.589 -39.803 67.829 1.00 46.40 502 VAL B O 1
ATOM 8794 N N . SER B 1 489 ? -8.751 -40.598 69.608 1.00 42.85 503 SER B N 1
ATOM 8795 C CA . SER B 1 489 ? -8.428 -42.004 69.404 1.00 44.98 503 SER B CA 1
ATOM 8796 C C . SER B 1 489 ? -8.924 -42.462 68.031 1.00 44.92 503 SER B C 1
ATOM 8797 O O . SER B 1 489 ? -8.184 -43.100 67.281 1.00 44.94 503 SER B O 1
ATOM 8800 N N . VAL B 1 490 ? -10.183 -42.119 67.718 1.00 43.66 504 VAL B N 1
ATOM 8801 C CA . VAL B 1 490 ? -10.798 -42.423 66.434 1.00 43.58 504 VAL B CA 1
ATOM 8802 C C . VAL B 1 490 ? -9.886 -41.946 65.303 1.00 42.19 504 VAL B C 1
ATOM 8803 O O . VAL B 1 490 ? -9.607 -42.709 64.381 1.00 44.10 504 VAL B O 1
ATOM 8807 N N . VAL B 1 491 ? -9.411 -40.692 65.395 1.00 42.27 505 VAL B N 1
ATOM 8808 C CA . VAL B 1 491 ? -8.601 -40.077 64.349 1.00 41.08 505 VAL B CA 1
ATOM 8809 C C . VAL B 1 491 ? -7.301 -40.864 64.170 1.00 41.29 505 VAL B C 1
ATOM 8810 O O . VAL B 1 491 ? -6.853 -41.080 63.042 1.00 40.97 505 VAL B O 1
ATOM 8814 N N . ALA B 1 492 ? -6.704 -41.288 65.292 1.00 39.19 506 ALA B N 1
ATOM 8815 C CA . ALA B 1 492 ? -5.443 -42.012 65.269 1.00 43.89 506 ALA B CA 1
ATOM 8816 C C . ALA B 1 492 ? -5.572 -43.270 64.413 1.00 45.76 506 ALA B C 1
ATOM 8817 O O . ALA B 1 492 ? -4.641 -43.633 63.697 1.00 46.17 506 ALA B O 1
ATOM 8819 N N . LYS B 1 493 ? -6.743 -43.917 64.490 1.00 46.77 507 LYS B N 1
ATOM 8820 C CA . LYS B 1 493 ? -7.001 -45.161 63.783 1.00 48.02 507 LYS B CA 1
ATOM 8821 C C . LYS B 1 493 ? -7.183 -44.888 62.291 1.00 51.15 507 LYS B C 1
ATOM 8822 O O . LYS B 1 493 ? -6.846 -45.734 61.464 1.00 53.54 507 LYS B O 1
ATOM 8828 N N . GLU B 1 494 ? -7.693 -43.694 61.960 1.00 51.16 508 GLU B N 1
ATOM 8829 C CA . GLU B 1 494 ? -7.803 -43.243 60.580 1.00 50.67 508 GLU B CA 1
ATOM 8830 C C . GLU B 1 494 ? -6.411 -42.958 60.016 1.00 51.48 508 GLU B C 1
ATOM 8831 O O . GLU B 1 494 ? -6.132 -43.274 58.861 1.00 54.60 508 GLU B O 1
ATOM 8837 N N . VAL B 1 495 ? -5.541 -42.363 60.847 1.00 49.78 509 VAL B N 1
ATOM 8838 C CA . VAL B 1 495 ? -4.248 -41.858 60.409 1.00 47.37 509 VAL B CA 1
ATOM 8839 C C . VAL B 1 495 ? -3.245 -43.004 60.286 1.00 48.28 509 VAL B C 1
ATOM 8840 O O . VAL B 1 495 ? -2.498 -43.067 59.308 1.00 44.97 509 VAL B O 1
ATOM 8844 N N . LYS B 1 496 ? -3.238 -43.891 61.292 1.00 47.23 510 LYS B N 1
ATOM 8845 C CA . LYS B 1 496 ? -2.330 -45.027 61.374 1.00 47.71 510 LYS B CA 1
ATOM 8846 C C . LYS B 1 496 ? -0.885 -44.533 61.372 1.00 47.41 510 LYS B C 1
ATOM 8847 O O . LYS B 1 496 ? -0.012 -45.158 60.770 1.00 48.89 510 LYS B O 1
ATOM 8853 N N . ASN B 1 497 ? -0.662 -43.390 62.034 1.00 48.04 511 ASN B N 1
ATOM 8854 C CA . ASN B 1 497 ? 0.663 -42.848 62.295 1.00 47.04 511 ASN B CA 1
ATOM 8855 C C . ASN B 1 497 ? 1.393 -42.558 60.980 1.00 48.22 511 ASN B C 1
ATOM 8856 O O . ASN B 1 497 ? 2.610 -42.737 60.889 1.00 48.28 511 ASN B O 1
ATOM 8861 N N . SER B 1 498 ? 0.646 -42.108 59.962 1.00 45.66 512 SER B N 1
ATOM 8862 C CA . SER B 1 498 ? 1.222 -41.841 58.651 1.00 44.28 512 SER B CA 1
ATOM 8863 C C . SER B 1 498 ? 1.945 -40.493 58.639 1.00 43.59 512 SER B C 1
ATOM 8864 O O . SER B 1 498 ? 1.406 -39.488 59.108 1.00 45.09 512 SER B O 1
ATOM 8867 N N . PRO B 1 499 ? 3.180 -40.422 58.088 1.00 42.16 513 PRO B N 1
ATOM 8868 C CA . PRO B 1 499 ? 3.885 -39.147 57.943 1.00 41.58 513 PRO B CA 1
ATOM 8869 C C . PRO B 1 499 ? 3.137 -38.176 57.029 1.00 42.04 513 PRO B C 1
ATOM 8870 O O . PRO B 1 499 ? 3.391 -36.975 57.058 1.00 42.83 513 PRO B O 1
ATOM 8874 N N . TRP B 1 500 ? 2.201 -38.712 56.233 1.00 42.84 514 TRP B N 1
ATOM 8875 C CA . TRP B 1 500 ? 1.439 -37.926 55.272 1.00 42.13 514 TRP B CA 1
ATOM 8876 C C . TRP B 1 500 ? 0.408 -37.038 55.967 1.00 43.59 514 TRP B C 1
ATOM 8877 O O . TRP B 1 500 ? 0.014 -36.010 55.422 1.00 44.51 514 TRP B O 1
ATOM 8888 N N . ALA B 1 501 ? -0.025 -37.435 57.169 1.00 44.26 515 ALA B N 1
ATOM 8889 C CA . ALA B 1 501 ? -0.883 -36.578 57.971 1.00 43.26 515 ALA B CA 1
ATOM 8890 C C . ALA B 1 501 ? -0.063 -35.395 58.482 1.00 43.23 515 ALA B C 1
ATOM 8891 O O . ALA B 1 501 ? 0.872 -35.580 59.263 1.00 41.19 515 ALA B O 1
ATOM 8893 N N . VAL B 1 502 ? -0.410 -34.183 58.020 1.00 40.94 516 VAL B N 1
ATOM 8894 C CA . VAL B 1 502 ? 0.328 -32.981 58.390 1.00 40.34 516 VAL B CA 1
ATOM 8895 C C . VAL B 1 502 ? 0.033 -32.637 59.850 1.00 40.78 516 VAL B C 1
ATOM 8896 O O . VAL B 1 502 ? 0.932 -32.237 60.591 1.00 38.01 516 VAL B O 1
ATOM 8900 N N . GLY B 1 503 ? -1.233 -32.823 60.253 1.00 39.88 517 GLY B N 1
ATOM 8901 C CA . GLY B 1 503 ? -1.685 -32.464 61.589 1.00 36.87 517 GLY B CA 1
ATOM 8902 C C . GLY B 1 503 ? -3.188 -32.684 61.755 1.00 37.47 517 GLY B C 1
ATOM 8903 O O . GLY B 1 503 ? -3.889 -33.001 60.789 1.00 32.90 517 GLY B O 1
ATOM 8904 N N . VAL B 1 504 ? -3.656 -32.514 62.998 1.00 33.87 518 VAL B N 1
ATOM 8905 C CA . VAL B 1 504 ? -5.055 -32.709 63.335 1.00 36.07 518 VAL B CA 1
ATOM 8906 C C . VAL B 1 504 ? -5.673 -31.367 63.726 1.00 37.17 518 VAL B C 1
ATOM 8907 O O . VAL B 1 504 ? -5.107 -30.601 64.511 1.00 34.69 518 VAL B O 1
ATOM 8911 N N . PHE B 1 505 ? -6.842 -31.091 63.142 1.00 37.95 519 PHE B N 1
ATOM 8912 C CA . PHE B 1 505 ? -7.734 -30.079 63.677 1.00 38.80 519 PHE B CA 1
ATOM 8913 C C . PHE B 1 505 ? -8.711 -30.758 64.629 1.00 39.89 519 PHE B C 1
ATOM 8914 O O . PHE B 1 505 ? -9.198 -31.852 64.348 1.00 44.04 519 PHE B O 1
ATOM 8922 N N . ILE B 1 506 ? -8.975 -30.108 65.764 1.00 38.59 520 ILE B N 1
ATOM 8923 C CA . ILE B 1 506 ? -10.027 -30.564 66.656 1.00 38.18 520 ILE B CA 1
ATOM 8924 C C . ILE B 1 506 ? -11.044 -29.438 66.820 1.00 35.94 520 ILE B C 1
ATOM 8925 O O . ILE B 1 506 ? -10.699 -28.346 67.264 1.00 33.31 520 ILE B O 1
ATOM 8930 N N . ASP B 1 507 ? -12.291 -29.731 66.425 1.00 36.10 521 ASP B N 1
ATOM 8931 C CA . ASP B 1 507 ? -13.408 -28.802 66.499 1.00 36.47 521 ASP B CA 1
ATOM 8932 C C . ASP B 1 507 ? -13.207 -27.663 65.502 1.00 36.53 521 ASP B C 1
ATOM 8933 O O . ASP B 1 507 ? -12.257 -27.663 64.720 1.00 38.28 521 ASP B O 1
ATOM 8938 N N . ASN B 1 508 ? -14.116 -26.684 65.548 1.00 36.64 522 ASN B N 1
ATOM 8939 C CA . ASN B 1 508 ? -14.169 -25.659 64.523 1.00 35.62 522 ASN B CA 1
ATOM 8940 C C . ASN B 1 508 ? -15.103 -24.546 64.975 1.00 33.84 522 ASN B C 1
ATOM 8941 O O . ASN B 1 508 ? -16.286 -24.793 65.193 1.00 36.11 522 ASN B O 1
ATOM 8946 N N . GLU B 1 509 ? -14.553 -23.331 65.090 1.00 32.80 523 GLU B N 1
ATOM 8947 C CA . GLU B 1 509 ? -15.327 -22.122 65.329 1.00 32.74 523 GLU B CA 1
ATOM 8948 C C . GLU B 1 509 ? -16.301 -22.357 66.482 1.00 34.33 523 GLU B C 1
ATOM 8949 O O . GLU B 1 509 ? -17.510 -22.172 66.342 1.00 34.21 523 GLU B O 1
ATOM 8955 N N . LYS B 1 510 ? -15.759 -22.798 67.620 1.00 35.54 524 LYS B N 1
ATOM 8956 C CA . LYS B 1 510 ? -16.561 -22.969 68.818 1.00 36.44 524 LYS B CA 1
ATOM 8957 C C . LYS B 1 510 ? -16.976 -21.593 69.325 1.00 36.26 524 LYS B C 1
ATOM 8958 O O . LYS B 1 510 ? -16.291 -20.598 69.091 1.00 34.72 524 LYS B O 1
ATOM 8964 N N . SER B 1 511 ? -18.106 -21.555 70.036 1.00 37.57 525 SER B N 1
ATOM 8965 C CA . SER B 1 511 ? -18.683 -20.297 70.470 1.00 37.61 525 SER B CA 1
ATOM 8966 C C . SER B 1 511 ? -18.036 -19.818 71.773 1.00 37.04 525 SER B C 1
ATOM 8967 O O . SER B 1 511 ? -18.694 -19.731 72.810 1.00 36.24 525 SER B O 1
ATOM 8970 N N . PHE B 1 512 ? -16.744 -19.472 71.704 1.00 35.16 526 PHE B N 1
ATOM 8971 C CA . PHE B 1 512 ? -15.996 -19.011 72.865 1.00 35.88 526 PHE B CA 1
ATOM 8972 C C . PHE B 1 512 ? -16.417 -17.605 73.280 1.00 37.26 526 PHE B C 1
ATOM 8973 O O . PHE B 1 512 ? -16.186 -17.199 74.422 1.00 37.72 526 PHE B O 1
ATOM 8981 N N . GLY B 1 513 ? -17.033 -16.870 72.349 1.00 36.83 527 GLY B N 1
ATOM 8982 C CA . GLY B 1 513 ? -17.431 -15.493 72.593 1.00 37.08 527 GLY B CA 1
ATOM 8983 C C . GLY B 1 513 ? -16.901 -14.565 71.505 1.00 38.26 527 GLY B C 1
ATOM 8984 O O . GLY B 1 513 ? -15.945 -14.902 70.812 1.00 37.07 527 GLY B O 1
ATOM 8985 N N . ARG B 1 514 ? -17.556 -13.412 71.351 1.00 40.62 528 ARG B N 1
ATOM 8986 C CA . ARG B 1 514 ? -17.153 -12.402 70.388 1.00 43.89 528 ARG B CA 1
ATOM 8987 C C . ARG B 1 514 ? -16.758 -11.156 71.167 1.00 43.63 528 ARG B C 1
ATOM 8988 O O . ARG B 1 514 ? -17.553 -10.662 71.954 1.00 40.15 528 ARG B O 1
ATOM 8996 N N . PRO B 1 515 ? -15.527 -10.623 71.001 1.00 46.05 529 PRO B N 1
ATOM 8997 C CA . PRO B 1 515 ? -15.098 -9.450 71.768 1.00 47.03 529 PRO B CA 1
ATOM 8998 C C . PRO B 1 515 ? -15.667 -8.126 71.251 1.00 45.17 529 PRO B C 1
ATOM 8999 O O . PRO B 1 515 ? -14.913 -7.201 70.958 1.00 44.96 529 PRO B O 1
ATOM 9003 N N . ASP B 1 516 ? -17.002 -8.035 71.177 1.00 44.77 530 ASP B N 1
ATOM 9004 C CA . ASP B 1 516 ? -17.687 -6.876 70.626 1.00 48.19 530 ASP B CA 1
ATOM 9005 C C . ASP B 1 516 ? -18.219 -5.984 71.744 1.00 51.37 530 ASP B C 1
ATOM 9006 O O . ASP B 1 516 ? -18.230 -4.763 71.611 1.00 53.66 530 ASP B O 1
ATOM 9011 N N . SER B 1 517 ? -18.710 -6.619 72.812 1.00 49.46 531 SER B N 1
ATOM 9012 C CA . SER B 1 517 ? -19.066 -5.952 74.054 1.00 47.98 531 SER B CA 1
ATOM 9013 C C . SER B 1 517 ? -18.780 -6.909 75.205 1.00 46.64 531 SER B C 1
ATOM 9014 O O . SER B 1 517 ? -18.413 -8.059 74.966 1.00 45.61 531 SER B O 1
ATOM 9017 N N . VAL B 1 518 ? -18.975 -6.418 76.438 1.00 46.01 532 VAL B N 1
ATOM 9018 C CA . VAL B 1 518 ? -18.780 -7.192 77.655 1.00 43.79 532 VAL B CA 1
ATOM 9019 C C . VAL B 1 518 ? -19.583 -8.488 77.560 1.00 41.90 532 VAL B C 1
ATOM 9020 O O . VAL B 1 518 ? -19.035 -9.574 77.732 1.00 41.50 532 VAL B O 1
ATOM 9024 N N . LYS B 1 519 ? -20.883 -8.348 77.280 1.00 42.86 533 LYS B N 1
ATOM 9025 C CA . LYS B 1 519 ? -21.806 -9.469 77.227 1.00 43.78 533 LYS B CA 1
ATOM 9026 C C . LYS B 1 519 ? -21.342 -10.477 76.179 1.00 44.70 533 LYS B C 1
ATOM 9027 O O . LYS B 1 519 ? -21.377 -11.681 76.417 1.00 46.64 533 LYS B O 1
ATOM 9033 N N . SER B 1 520 ? -20.907 -9.970 75.019 1.00 41.32 534 SER B N 1
ATOM 9034 C CA . SER B 1 520 ? -20.422 -10.817 73.944 1.00 39.45 534 SER B CA 1
ATOM 9035 C C . SER B 1 520 ? -19.138 -11.531 74.353 1.00 36.46 534 SER B C 1
ATOM 9036 O O . SER B 1 520 ? -19.033 -12.748 74.224 1.00 38.40 534 SER B O 1
ATOM 9039 N N . HIS B 1 521 ? -18.175 -10.747 74.842 1.00 37.97 535 HIS B N 1
ATOM 9040 C CA . HIS B 1 521 ? -16.827 -11.190 75.157 1.00 36.71 535 HIS B CA 1
ATOM 9041 C C . HIS B 1 521 ? -16.855 -12.301 76.213 1.00 38.14 535 HIS B C 1
ATOM 9042 O O . HIS B 1 521 ? -16.166 -13.316 76.073 1.00 35.17 535 HIS B O 1
ATOM 9049 N N . TYR B 1 522 ? -17.679 -12.103 77.252 1.00 39.36 536 TYR B N 1
ATOM 9050 C CA . TYR B 1 522 ? -17.612 -12.888 78.477 1.00 39.26 536 TYR B CA 1
ATOM 9051 C C . TYR B 1 522 ? -18.932 -13.610 78.741 1.00 41.91 536 TYR B C 1
ATOM 9052 O O . TYR B 1 522 ? -19.247 -13.929 79.887 1.00 45.46 536 TYR B O 1
ATOM 9061 N N . GLY B 1 523 ? -19.692 -13.868 77.672 1.00 39.51 537 GLY B N 1
ATOM 9062 C CA . GLY B 1 523 ? -20.975 -14.545 77.768 1.00 41.93 537 GLY B CA 1
ATOM 9063 C C . GLY B 1 523 ? -20.889 -15.875 78.515 1.00 43.39 537 GLY B C 1
ATOM 9064 O O . GLY B 1 523 ? -21.779 -16.194 79.300 1.00 45.64 537 GLY B O 1
ATOM 9065 N N . ILE B 1 524 ? -19.817 -16.637 78.256 1.00 43.25 538 ILE B N 1
ATOM 9066 C CA . ILE B 1 524 ? -19.579 -17.911 78.920 1.00 44.72 538 ILE B CA 1
ATOM 9067 C C . ILE B 1 524 ? -19.481 -17.677 80.430 1.00 47.01 538 ILE B C 1
ATOM 9068 O O . ILE B 1 524 ? -20.189 -18.322 81.198 1.00 49.82 538 ILE B O 1
ATOM 9073 N N . VAL B 1 525 ? -18.640 -16.715 80.832 1.00 48.94 539 VAL B N 1
ATOM 9074 C CA . VAL B 1 525 ? -18.380 -16.395 82.229 1.00 49.37 539 VAL B CA 1
ATOM 9075 C C . VAL B 1 525 ? -19.668 -15.909 82.895 1.00 51.27 539 VAL B C 1
ATOM 9076 O O . VAL B 1 525 ? -20.027 -16.385 83.969 1.00 51.24 539 VAL B O 1
ATOM 9080 N N . ILE B 1 526 ? -20.353 -14.961 82.242 1.00 50.33 540 ILE B N 1
ATOM 9081 C CA . ILE B 1 526 ? -21.522 -14.305 82.805 1.00 49.61 540 ILE B CA 1
ATOM 9082 C C . ILE B 1 526 ? -22.628 -15.331 83.040 1.00 50.85 540 ILE B C 1
ATOM 9083 O O . ILE B 1 526 ? -23.235 -15.345 84.109 1.00 52.09 540 ILE B O 1
ATOM 9088 N N . ASN B 1 527 ? -22.871 -16.189 82.043 1.00 50.17 541 ASN B N 1
ATOM 9089 C CA . ASN B 1 527 ? -23.927 -17.187 82.122 1.00 52.37 541 ASN B CA 1
ATOM 9090 C C . ASN B 1 527 ? -23.573 -18.230 83.180 1.00 51.75 541 ASN B C 1
ATOM 9091 O O . ASN B 1 527 ? -24.445 -18.690 83.911 1.00 54.03 541 ASN B O 1
ATOM 9096 N N . THR B 1 528 ? -22.286 -18.590 83.248 1.00 50.64 542 THR B N 1
ATOM 9097 C CA . THR B 1 528 ? -21.813 -19.657 84.117 1.00 47.19 542 THR B CA 1
ATOM 9098 C C . THR B 1 528 ? -21.851 -19.203 85.579 1.00 47.32 542 THR B C 1
ATOM 9099 O O . THR B 1 528 ? -22.143 -20.002 86.464 1.00 44.50 542 THR B O 1
ATOM 9103 N N . LEU B 1 529 ? -21.588 -17.908 85.810 1.00 50.58 543 LEU B N 1
ATOM 9104 C CA . LEU B 1 529 ? -21.482 -17.335 87.146 1.00 52.20 543 LEU B CA 1
ATOM 9105 C C . LEU B 1 529 ? -22.828 -17.337 87.867 1.00 54.80 543 LEU B C 1
ATOM 9106 O O . LEU B 1 529 ? -22.864 -17.265 89.094 1.00 56.23 543 LEU B O 1
ATOM 9111 N N . GLY B 1 530 ? -23.922 -17.404 87.100 1.00 55.91 544 GLY B N 1
ATOM 9112 C CA . GLY B 1 530 ? -25.257 -17.474 87.673 1.00 58.29 544 GLY B CA 1
ATOM 9113 C C . GLY B 1 530 ? -25.799 -18.903 87.718 1.00 57.70 544 GLY B C 1
ATOM 9114 O O . GLY B 1 530 ? -27.006 -19.111 87.615 1.00 65.04 544 GLY B O 1
ATOM 9115 N N . ARG B 1 531 ? -24.899 -19.881 87.876 1.00 57.32 545 ARG B N 1
ATOM 9116 C CA . ARG B 1 531 ? -25.268 -21.290 87.911 1.00 54.28 545 ARG B CA 1
ATOM 9117 C C . ARG B 1 531 ? -24.599 -21.958 89.113 1.00 52.27 545 ARG B C 1
ATOM 9118 O O . ARG B 1 531 ? -23.609 -21.444 89.628 1.00 50.01 545 ARG B O 1
ATOM 9126 N N . ASP B 1 532 ? -25.132 -23.114 89.536 1.00 53.60 546 ASP B N 1
ATOM 9127 C CA . ASP B 1 532 ? -24.780 -23.707 90.822 1.00 55.10 546 ASP B CA 1
ATOM 9128 C C . ASP B 1 532 ? -23.451 -24.451 90.734 1.00 53.85 546 ASP B C 1
ATOM 9129 O O . ASP B 1 532 ? -23.333 -25.451 90.028 1.00 53.88 546 ASP B O 1
ATOM 9134 N N . ALA B 1 533 ? -22.473 -23.954 91.502 1.00 53.69 547 ALA B N 1
ATOM 9135 C CA . ALA B 1 533 ? -21.148 -24.542 91.620 1.00 54.29 547 ALA B CA 1
ATOM 9136 C C . ALA B 1 533 ? -21.250 -26.027 91.959 1.00 53.97 547 ALA B C 1
ATOM 9137 O O . ALA B 1 533 ? -20.360 -26.804 91.616 1.00 55.98 547 ALA B O 1
ATOM 9139 N N . LYS B 1 534 ? -22.349 -26.400 92.628 1.00 53.18 548 LYS B N 1
ATOM 9140 C CA . LYS B 1 534 ? -22.567 -27.762 93.084 1.00 54.39 548 LYS B CA 1
ATOM 9141 C C . LYS B 1 534 ? -22.827 -28.668 91.884 1.00 54.10 548 LYS B C 1
ATOM 9142 O O . LYS B 1 534 ? -22.532 -29.861 91.932 1.00 56.04 548 LYS B O 1
ATOM 9145 N N . THR B 1 535 ? -23.357 -28.085 90.801 1.00 54.80 549 THR B N 1
ATOM 9146 C CA . THR B 1 535 ? -23.814 -28.869 89.665 1.00 55.94 549 THR B CA 1
ATOM 9147 C C . THR B 1 535 ? -23.088 -28.463 88.380 1.00 54.33 549 THR B C 1
ATOM 9148 O O . THR B 1 535 ? -23.160 -29.171 87.377 1.00 51.97 549 THR B O 1
ATOM 9152 N N . VAL B 1 536 ? -22.389 -27.322 88.409 1.00 52.99 550 VAL B N 1
ATOM 9153 C CA . VAL B 1 536 ? -21.749 -26.817 87.204 1.00 49.00 550 VAL B CA 1
ATOM 9154 C C . VAL B 1 536 ? -20.238 -26.793 87.424 1.00 44.59 550 VAL B C 1
ATOM 9155 O O . VAL B 1 536 ? -19.718 -25.868 88.042 1.00 46.62 550 VAL B O 1
ATOM 9159 N N . PRO B 1 537 ? -19.505 -27.833 86.955 1.00 43.34 551 PRO B N 1
ATOM 9160 C CA . PRO B 1 537 ? -18.062 -27.953 87.185 1.00 44.69 551 PRO B CA 1
ATOM 9161 C C . PRO B 1 537 ? -17.231 -26.725 86.818 1.00 46.58 551 PRO B C 1
ATOM 9162 O O . PRO B 1 537 ? -16.352 -26.326 87.584 1.00 44.60 551 PRO B O 1
ATOM 9166 N N . THR B 1 538 ? -17.533 -26.128 85.656 1.00 46.63 552 THR B N 1
ATOM 9167 C CA . THR B 1 538 ? -16.858 -24.918 85.212 1.00 45.22 552 THR B CA 1
ATOM 9168 C C . THR B 1 538 ? -17.011 -23.830 86.272 1.00 44.59 552 THR B C 1
ATOM 9169 O O . THR B 1 538 ? -16.035 -23.181 86.637 1.00 46.00 552 THR B O 1
ATOM 9173 N N . LYS B 1 539 ? -18.236 -23.667 86.786 1.00 47.30 553 LYS B N 1
ATOM 9174 C CA . LYS B 1 539 ? -18.523 -22.705 87.842 1.00 47.65 553 LYS B CA 1
ATOM 9175 C C . LYS B 1 539 ? -17.728 -23.036 89.105 1.00 48.27 553 LYS B C 1
ATOM 9176 O O . LYS B 1 539 ? -17.240 -22.133 89.787 1.00 47.97 553 LYS B O 1
ATOM 9182 N N . ALA B 1 540 ? -17.615 -24.332 89.413 1.00 49.86 554 ALA B N 1
ATOM 9183 C CA . ALA B 1 540 ? -16.915 -24.783 90.608 1.00 51.69 554 ALA B CA 1
ATOM 9184 C C . ALA B 1 540 ? -15.457 -24.327 90.567 1.00 53.90 554 ALA B C 1
ATOM 9185 O O . ALA B 1 540 ? -14.906 -23.924 91.591 1.00 56.03 554 ALA B O 1
ATOM 9187 N N . GLU B 1 541 ? -14.852 -24.366 89.370 1.00 54.40 555 GLU B N 1
ATOM 9188 C CA . GLU B 1 541 ? -13.486 -23.896 89.188 1.00 54.35 555 GLU B CA 1
ATOM 9189 C C . GLU B 1 541 ? -13.433 -22.372 89.296 1.00 53.30 555 GLU B C 1
ATOM 9190 O O . GLU B 1 541 ? -12.449 -21.823 89.790 1.00 54.11 555 GLU B O 1
ATOM 9196 N N . PHE B 1 542 ? -14.496 -21.699 88.832 1.00 50.75 556 PHE B N 1
ATOM 9197 C CA . PHE B 1 542 ? -14.571 -20.250 88.926 1.00 48.39 556 PHE B CA 1
ATOM 9198 C C . PHE B 1 542 ? -14.545 -19.851 90.397 1.00 49.52 556 PHE B C 1
ATOM 9199 O O . PHE B 1 542 ? -13.768 -18.982 90.793 1.00 50.59 556 PHE B O 1
ATOM 9207 N N . SER B 1 543 ? -15.404 -20.510 91.188 1.00 50.61 557 SER B N 1
ATOM 9208 C CA . SER B 1 543 ? -15.469 -20.342 92.633 1.00 51.41 557 SER B CA 1
ATOM 9209 C C . SER B 1 543 ? -14.072 -20.443 93.240 1.00 48.99 557 SER B C 1
ATOM 9210 O O . SER B 1 543 ? -13.646 -19.546 93.963 1.00 49.52 557 SER B O 1
ATOM 9213 N N . ARG B 1 544 ? -13.367 -21.533 92.909 1.00 52.01 558 ARG B N 1
ATOM 9214 C CA . ARG B 1 544 ? -12.051 -21.840 93.449 1.00 52.78 558 ARG B CA 1
ATOM 9215 C C . ARG B 1 544 ? -11.084 -20.688 93.172 1.00 56.10 558 ARG B C 1
ATOM 9216 O O . ARG B 1 544 ? -10.494 -20.133 94.099 1.00 57.67 558 ARG B O 1
ATOM 9224 N N . LEU B 1 545 ? -10.953 -20.322 91.889 1.00 55.65 559 LEU B N 1
ATOM 9225 C CA . LEU B 1 545 ? -10.022 -19.293 91.444 1.00 48.89 559 LEU B CA 1
ATOM 9226 C C . LEU B 1 545 ? -10.328 -17.960 92.124 1.00 48.62 559 LEU B C 1
ATOM 9227 O O . LEU B 1 545 ? -9.417 -17.192 92.440 1.00 43.01 559 LEU B O 1
ATOM 9232 N N . MET B 1 546 ? -11.622 -17.685 92.325 1.00 48.89 560 MET B N 1
ATOM 9233 C CA . MET B 1 546 ? -12.036 -16.412 92.890 1.00 47.68 560 MET B CA 1
ATOM 9234 C C . MET B 1 546 ? -11.789 -16.408 94.398 1.00 50.13 560 MET B C 1
ATOM 9235 O O . MET B 1 546 ? -11.450 -15.374 94.973 1.00 49.48 560 MET B O 1
ATOM 9240 N N . LYS B 1 547 ? -11.928 -17.583 95.024 1.00 47.27 561 LYS B N 1
ATOM 9241 C CA . LYS B 1 547 ? -11.558 -17.734 96.423 1.00 49.67 561 LYS B CA 1
ATOM 9242 C C . LYS B 1 547 ? -10.055 -17.509 96.570 1.00 50.36 561 LYS B C 1
ATOM 9243 O O . LYS B 1 547 ? -9.615 -16.855 97.509 1.00 52.40 561 LYS B O 1
ATOM 9249 N N . GLU B 1 548 ? -9.281 -18.031 95.612 1.00 52.80 562 GLU B N 1
ATOM 9250 C CA . GLU B 1 548 ? -7.832 -17.924 95.637 1.00 52.28 562 GLU B CA 1
ATOM 9251 C C . GLU B 1 548 ? -7.428 -16.454 95.691 1.00 56.52 562 GLU B C 1
ATOM 9252 O O . GLU B 1 548 ? -6.576 -16.068 96.488 1.00 57.10 562 GLU B O 1
ATOM 9258 N N . LYS B 1 549 ? -8.062 -15.640 94.840 1.00 57.40 563 LYS B N 1
ATOM 9259 C CA . LYS B 1 549 ? -7.688 -14.245 94.686 1.00 59.67 563 LYS B CA 1
ATOM 9260 C C . LYS B 1 549 ? -8.256 -13.418 95.839 1.00 57.36 563 LYS B C 1
ATOM 9261 O O . LYS B 1 549 ? -7.557 -12.573 96.400 1.00 52.11 563 LYS B O 1
ATOM 9267 N N . TYR B 1 550 ? -9.520 -13.680 96.193 1.00 57.77 564 TYR B N 1
ATOM 9268 C CA . TYR B 1 550 ? -10.286 -12.750 97.009 1.00 58.89 564 TYR B CA 1
ATOM 9269 C C . TYR B 1 550 ? -10.338 -13.173 98.479 1.00 59.15 564 TYR B C 1
ATOM 9270 O O . TYR B 1 550 ? -10.597 -12.336 99.342 1.00 56.88 564 TYR B O 1
ATOM 9279 N N . THR B 1 551 ? -10.091 -14.462 98.753 1.00 57.53 565 THR B N 1
ATOM 9280 C CA . THR B 1 551 ? -10.058 -15.011 100.105 1.00 55.98 565 THR B CA 1
ATOM 9281 C C . THR B 1 551 ? -11.433 -14.899 100.765 1.00 56.24 565 THR B C 1
ATOM 9282 O O . THR B 1 551 ? -12.095 -15.911 100.988 1.00 59.08 565 THR B O 1
ATOM 9286 N N . ASP B 1 552 ? -11.843 -13.663 101.077 1.00 55.90 566 ASP B N 1
ATOM 9287 C CA . ASP B 1 552 ? -13.156 -13.377 101.633 1.00 56.19 566 ASP B CA 1
ATOM 9288 C C . ASP B 1 552 ? -14.066 -12.845 100.529 1.00 58.14 566 ASP B C 1
ATOM 9289 O O . ASP B 1 552 ? -13.613 -12.124 99.641 1.00 58.89 566 ASP B O 1
ATOM 9294 N N . VAL B 1 553 ? -15.356 -13.191 100.621 1.00 58.16 567 VAL B N 1
ATOM 9295 C CA . VAL B 1 553 ? -16.340 -12.878 99.595 1.00 57.93 567 VAL B CA 1
ATOM 9296 C C . VAL B 1 553 ? -16.721 -11.400 99.681 1.00 58.69 567 VAL B C 1
ATOM 9297 O O . VAL B 1 553 ? -17.251 -10.835 98.728 1.00 60.82 567 VAL B O 1
ATOM 9301 N N . ALA B 1 554 ? -16.417 -10.777 100.825 1.00 57.87 568 ALA B N 1
ATOM 9302 C CA . ALA B 1 554 ? -16.661 -9.359 101.034 1.00 60.06 568 ALA B CA 1
ATOM 9303 C C . ALA B 1 554 ? -15.711 -8.517 100.182 1.00 58.14 568 ALA B C 1
ATOM 9304 O O . ALA B 1 554 ? -16.058 -7.411 99.775 1.00 54.34 568 ALA B O 1
ATOM 9306 N N . GLU B 1 555 ? -14.511 -9.053 99.923 1.00 60.83 569 GLU B N 1
ATOM 9307 C CA . GLU B 1 555 ? -13.486 -8.345 99.171 1.00 64.68 569 GLU B CA 1
ATOM 9308 C C . GLU B 1 555 ? -13.812 -8.356 97.675 1.00 66.37 569 GLU B C 1
ATOM 9309 O O . GLU B 1 555 ? -13.420 -7.442 96.949 1.00 68.65 569 GLU B O 1
ATOM 9315 N N . LEU B 1 556 ? -14.524 -9.397 97.225 1.00 64.55 570 LEU B N 1
ATOM 9316 C CA . LEU B 1 556 ? -15.050 -9.444 95.870 1.00 63.71 570 LEU B CA 1
ATOM 9317 C C . LEU B 1 556 ? -16.217 -8.468 95.766 1.00 65.00 570 LEU B C 1
ATOM 9318 O O . LEU B 1 556 ? -16.339 -7.759 94.770 1.00 61.64 570 LEU B O 1
ATOM 9323 N N . ASN B 1 557 ? -17.047 -8.446 96.820 1.00 66.12 571 ASN B N 1
ATOM 9324 C CA . ASN B 1 557 ? -18.250 -7.633 96.889 1.00 66.49 571 ASN B CA 1
ATOM 9325 C C . ASN B 1 557 ? -17.909 -6.176 96.592 1.00 69.35 571 ASN B C 1
ATOM 9326 O O . ASN B 1 557 ? -18.747 -5.436 96.082 1.00 74.50 571 ASN B O 1
ATOM 9331 N N . LYS B 1 558 ? -16.672 -5.782 96.914 1.00 70.26 572 LYS B N 1
ATOM 9332 C CA . LYS B 1 558 ? -16.199 -4.431 96.658 1.00 68.86 572 LYS B CA 1
ATOM 9333 C C . LYS B 1 558 ? -15.993 -4.238 95.157 1.00 65.84 572 LYS B C 1
ATOM 9334 O O . LYS B 1 558 ? -16.632 -3.382 94.551 1.00 63.24 572 LYS B O 1
ATOM 9340 N N . VAL B 1 559 ? -15.124 -5.068 94.568 1.00 64.99 573 VAL B N 1
ATOM 9341 C CA . VAL B 1 559 ? -14.682 -4.923 93.188 1.00 60.72 573 VAL B CA 1
ATOM 9342 C C . VAL B 1 559 ? -15.859 -5.087 92.220 1.00 58.64 573 VAL B C 1
ATOM 9343 O O . VAL B 1 559 ? -16.054 -4.242 91.350 1.00 63.53 573 VAL B O 1
ATOM 9347 N N . TRP B 1 560 ? -16.656 -6.152 92.388 1.00 54.14 574 TRP B N 1
ATOM 9348 C CA . TRP B 1 560 ? -17.778 -6.434 91.500 1.00 52.24 574 TRP B CA 1
ATOM 9349 C C . TRP B 1 560 ? -18.991 -5.563 91.822 1.00 55.56 574 TRP B C 1
ATOM 9350 O O . TRP B 1 560 ? -19.996 -5.628 91.110 1.00 55.75 574 TRP B O 1
ATOM 9361 N N . HIS B 1 561 ? -18.916 -4.800 92.919 1.00 58.36 575 HIS B N 1
ATOM 9362 C CA . HIS B 1 561 ? -19.980 -3.880 93.298 1.00 62.50 575 HIS B CA 1
ATOM 9363 C C . HIS B 1 561 ? -21.275 -4.649 93.566 1.00 61.56 575 HIS B C 1
ATOM 9364 O O . HIS B 1 561 ? -22.341 -4.268 93.084 1.00 61.47 575 HIS B O 1
ATOM 9371 N N . LEU B 1 562 ? -21.170 -5.734 94.344 1.00 64.38 576 LEU B N 1
ATOM 9372 C CA . LEU B 1 562 ? -22.304 -6.597 94.643 1.00 64.10 576 LEU B CA 1
ATOM 9373 C C . LEU B 1 562 ? -22.473 -6.739 96.155 1.00 65.36 576 LEU B C 1
ATOM 9374 O O . LEU B 1 562 ? -21.596 -6.348 96.923 1.00 61.72 576 LEU B O 1
ATOM 9379 N N . ASN B 1 563 ? -23.614 -7.308 96.563 1.00 67.56 577 ASN B N 1
ATOM 9380 C CA . ASN B 1 563 ? -23.994 -7.413 97.964 1.00 69.51 577 ASN B CA 1
ATOM 9381 C C . ASN B 1 563 ? -24.330 -8.865 98.290 1.00 67.65 577 ASN B C 1
ATOM 9382 O O . ASN B 1 563 ? -25.427 -9.161 98.760 1.00 66.68 577 ASN B O 1
ATOM 9387 N N . LEU B 1 564 ? -23.368 -9.760 98.036 1.00 71.68 578 LEU B N 1
ATOM 9388 C CA . LEU B 1 564 ? -23.542 -11.190 98.248 1.00 72.80 578 LEU B CA 1
ATOM 9389 C C . LEU B 1 564 ? -23.403 -11.511 99.734 1.00 71.71 578 LEU B C 1
ATOM 9390 O O . LEU B 1 564 ? -22.695 -10.816 100.462 1.00 69.65 578 LEU B O 1
ATOM 9395 N N . ALA B 1 565 ? -24.085 -12.580 100.162 1.00 68.01 579 ALA B N 1
ATOM 9396 C CA . ALA B 1 565 ? -24.110 -12.979 101.560 1.00 64.54 579 ALA B CA 1
ATOM 9397 C C . ALA B 1 565 ? -22.857 -13.784 101.898 1.00 63.64 579 ALA B C 1
ATOM 9398 O O . ALA B 1 565 ? -22.149 -13.451 102.845 1.00 63.11 579 ALA B O 1
ATOM 9400 N N . SER B 1 566 ? -22.583 -14.823 101.097 1.00 65.24 580 SER B N 1
ATOM 9401 C CA . SER B 1 566 ? -21.577 -15.825 101.416 1.00 63.50 580 SER B CA 1
ATOM 9402 C C . SER B 1 566 ? -21.017 -16.453 100.142 1.00 64.41 580 SER B C 1
ATOM 9403 O O . SER B 1 566 ? -21.701 -16.519 99.122 1.00 63.01 580 SER B O 1
ATOM 9406 N N . TRP B 1 567 ? -19.782 -16.961 100.242 1.00 64.98 581 TRP B N 1
ATOM 9407 C CA . TRP B 1 567 ? -19.173 -17.786 99.211 1.00 65.52 581 TRP B CA 1
ATOM 9408 C C . TRP B 1 567 ? -20.118 -18.914 98.789 1.00 64.59 581 TRP B C 1
ATOM 9409 O O . TRP B 1 567 ? -19.973 -19.459 97.700 1.00 67.35 581 TRP B O 1
ATOM 9420 N N . ALA B 1 568 ? -21.073 -19.269 99.657 1.00 62.03 582 ALA B N 1
ATOM 9421 C CA . ALA B 1 568 ? -22.007 -20.349 99.375 1.00 61.07 582 ALA B CA 1
ATOM 9422 C C . ALA B 1 568 ? -23.119 -19.861 98.448 1.00 58.72 582 ALA B C 1
ATOM 9423 O O . ALA B 1 568 ? -23.615 -20.629 97.627 1.00 56.91 582 ALA B O 1
ATOM 9425 N N . GLU B 1 569 ? -23.511 -18.590 98.605 1.00 58.16 583 GLU B N 1
ATOM 9426 C CA . GLU B 1 569 ? -24.522 -17.980 97.755 1.00 61.73 583 GLU B CA 1
ATOM 9427 C C . GLU B 1 569 ? -23.926 -17.748 96.367 1.00 60.09 583 GLU B C 1
ATOM 9428 O O . GLU B 1 569 ? -24.549 -18.075 95.355 1.00 56.06 583 GLU B O 1
ATOM 9434 N N . PHE B 1 570 ? -22.710 -17.184 96.352 1.00 58.58 584 PHE B N 1
ATOM 9435 C CA . PHE B 1 570 ? -21.901 -17.009 95.156 1.00 56.95 584 PHE B CA 1
ATOM 9436 C C . PHE B 1 570 ? -21.862 -18.318 94.372 1.00 54.70 584 PHE B C 1
ATOM 9437 O O . PHE B 1 570 ? -22.236 -18.349 93.200 1.00 57.21 584 PHE B O 1
ATOM 9445 N N . ASP B 1 571 ? -21.419 -19.387 95.047 1.00 52.86 585 ASP B N 1
ATOM 9446 C CA . ASP B 1 571 ? -21.349 -20.730 94.495 1.00 52.27 585 ASP B CA 1
ATOM 9447 C C . ASP B 1 571 ? -22.692 -21.137 93.886 1.00 52.91 585 ASP B C 1
ATOM 9448 O O . ASP B 1 571 ? -22.725 -21.809 92.855 1.00 51.31 585 ASP B O 1
ATOM 9453 N N . LYS B 1 572 ? -23.793 -20.729 94.532 1.00 53.52 586 LYS B N 1
ATOM 9454 C CA . LYS B 1 572 ? -25.132 -21.092 94.092 1.00 54.94 586 LYS B CA 1
ATOM 9455 C C . LYS B 1 572 ? -25.443 -20.411 92.760 1.00 54.25 586 LYS B C 1
ATOM 9456 O O . LYS B 1 572 ? -25.940 -21.058 91.842 1.00 53.93 586 LYS B O 1
ATOM 9462 N N . GLY B 1 573 ? -25.153 -19.106 92.679 1.00 53.21 587 GLY B N 1
ATOM 9463 C CA . GLY B 1 573 ? -25.447 -18.312 91.497 1.00 53.38 587 GLY B CA 1
ATOM 9464 C C . GLY B 1 573 ? -25.402 -16.812 91.783 1.00 53.90 587 GLY B C 1
ATOM 9465 O O . GLY B 1 573 ? -25.954 -16.342 92.777 1.00 53.41 587 GLY B O 1
ATOM 9466 N N . VAL B 1 574 ? -24.730 -16.070 90.894 1.00 52.76 588 VAL B N 1
ATOM 9467 C CA . VAL B 1 574 ? -24.581 -14.630 91.025 1.00 54.03 588 VAL B CA 1
ATOM 9468 C C . VAL B 1 574 ? -25.092 -13.971 89.749 1.00 55.74 588 VAL B C 1
ATOM 9469 O O . VAL B 1 574 ? -24.760 -14.404 88.648 1.00 55.97 588 VAL B O 1
ATOM 9473 N N . THR B 1 575 ? -25.912 -12.930 89.920 1.00 55.12 589 THR B N 1
ATOM 9474 C CA . THR B 1 575 ? -26.294 -12.062 88.821 1.00 57.08 589 THR B CA 1
ATOM 9475 C C . THR B 1 575 ? -25.376 -10.842 88.840 1.00 57.96 589 THR B C 1
ATOM 9476 O O . THR B 1 575 ? -25.446 -10.027 89.758 1.00 59.21 589 THR B O 1
ATOM 9480 N N . ILE B 1 576 ? -24.505 -10.749 87.826 1.00 58.66 590 ILE B N 1
ATOM 9481 C CA . ILE B 1 576 ? -23.480 -9.718 87.748 1.00 56.65 590 ILE B CA 1
ATOM 9482 C C . ILE B 1 576 ? -24.107 -8.397 87.309 1.00 53.89 590 ILE B C 1
ATOM 9483 O O . ILE B 1 576 ? -25.165 -8.389 86.683 1.00 51.29 590 ILE B O 1
ATOM 9488 N N . ASP B 1 577 ? -23.446 -7.290 87.676 1.00 54.92 591 ASP B N 1
ATOM 9489 C CA . ASP B 1 577 ? -23.828 -5.953 87.248 1.00 53.50 591 ASP B CA 1
ATOM 9490 C C . ASP B 1 577 ? -23.160 -5.676 85.907 1.00 52.42 591 ASP B C 1
ATOM 9491 O O . ASP B 1 577 ? -21.939 -5.543 85.835 1.00 49.95 591 ASP B O 1
ATOM 9496 N N . ILE B 1 578 ? -23.984 -5.562 84.862 1.00 51.16 592 ILE B N 1
ATOM 9497 C CA . ILE B 1 578 ? -23.497 -5.550 83.492 1.00 52.71 592 ILE B CA 1
ATOM 9498 C C . ILE B 1 578 ? -22.549 -4.374 83.263 1.00 51.82 592 ILE B C 1
ATOM 9499 O O . ILE B 1 578 ? -21.697 -4.441 82.377 1.00 49.66 592 ILE B O 1
ATOM 9504 N N . LYS B 1 579 ? -22.675 -3.336 84.104 1.00 52.77 593 LYS B N 1
ATOM 9505 C CA . LYS B 1 579 ? -22.029 -2.048 83.892 1.00 50.51 593 LYS B CA 1
ATOM 9506 C C . LYS B 1 579 ? -20.773 -1.893 84.750 1.00 51.70 593 LYS B C 1
ATOM 9507 O O . LYS B 1 579 ? -20.066 -0.895 84.619 1.00 51.20 593 LYS B O 1
ATOM 9513 N N . ASN B 1 580 ? -20.499 -2.866 85.629 1.00 51.65 594 ASN B N 1
ATOM 9514 C CA . ASN B 1 580 ? -19.319 -2.799 86.479 1.00 50.49 594 ASN B CA 1
ATOM 9515 C C . ASN B 1 580 ? -18.074 -3.109 85.652 1.00 47.58 594 ASN B C 1
ATOM 9516 O O . ASN B 1 580 ? -18.058 -4.072 84.893 1.00 47.02 594 ASN B O 1
ATOM 9521 N N . GLU B 1 581 ? -17.023 -2.307 85.849 1.00 49.27 595 GLU B N 1
ATOM 9522 C CA . GLU B 1 581 ? -15.837 -2.358 85.010 1.00 51.50 595 GLU B CA 1
ATOM 9523 C C . GLU B 1 581 ? -14.711 -3.119 85.704 1.00 56.72 595 GLU B C 1
ATOM 9524 O O . GLU B 1 581 ? -13.845 -3.678 85.032 1.00 57.80 595 GLU B O 1
ATOM 9530 N N . GLU B 1 582 ? -14.712 -3.115 87.044 1.00 57.56 596 GLU B N 1
ATOM 9531 C CA . GLU B 1 582 ? -13.592 -3.656 87.802 1.00 56.71 596 GLU B CA 1
ATOM 9532 C C . GLU B 1 582 ? -13.605 -5.183 87.754 1.00 53.39 596 GLU B C 1
ATOM 9533 O O . GLU B 1 582 ? -12.553 -5.809 87.863 1.00 52.89 596 GLU B O 1
ATOM 9539 N N . GLN B 1 583 ? -14.797 -5.763 87.549 1.00 54.85 597 GLN B N 1
ATOM 9540 C CA . GLN B 1 583 ? -14.987 -7.208 87.536 1.00 53.58 597 GLN B CA 1
ATOM 9541 C C . GLN B 1 583 ? -14.442 -7.819 86.245 1.00 54.48 597 GLN B C 1
ATOM 9542 O O . GLN B 1 583 ? -14.218 -9.026 86.180 1.00 53.44 597 GLN B O 1
ATOM 9548 N N . LEU B 1 584 ? -14.217 -6.979 85.228 1.00 58.56 598 LEU B N 1
ATOM 9549 C CA . LEU B 1 584 ? -13.764 -7.442 83.923 1.00 57.19 598 LEU B CA 1
ATOM 9550 C C . LEU B 1 584 ? -12.410 -8.140 84.037 1.00 56.95 598 LEU B C 1
ATOM 9551 O O . LEU B 1 584 ? -12.170 -9.139 83.358 1.00 57.54 598 LEU B O 1
ATOM 9556 N N . VAL B 1 585 ? -11.544 -7.618 84.917 1.00 57.13 599 VAL B N 1
ATOM 9557 C CA . VAL B 1 585 ? -10.218 -8.177 85.142 1.00 54.40 599 VAL B CA 1
ATOM 9558 C C . VAL B 1 585 ? -10.353 -9.635 85.584 1.00 50.79 599 VAL B C 1
ATOM 9559 O O . VAL B 1 585 ? -9.519 -10.465 85.231 1.00 50.20 599 VAL B O 1
ATOM 9563 N N . ASP B 1 586 ? -11.424 -9.930 86.334 1.00 49.67 600 ASP B N 1
ATOM 9564 C CA . ASP B 1 586 ? -11.701 -11.262 86.854 1.00 48.62 600 ASP B CA 1
ATOM 9565 C C . ASP B 1 586 ? -12.316 -12.140 85.769 1.00 46.52 600 ASP B C 1
ATOM 9566 O O . ASP B 1 586 ? -11.941 -13.300 85.617 1.00 47.34 600 ASP B O 1
ATOM 9571 N N . PHE B 1 587 ? -13.278 -11.571 85.038 1.00 50.04 601 PHE B N 1
ATOM 9572 C CA . PHE B 1 587 ? -13.925 -12.218 83.905 1.00 49.98 601 PHE B CA 1
ATOM 9573 C C . PHE B 1 587 ? -12.867 -12.758 82.943 1.00 48.10 601 PHE B C 1
ATOM 9574 O O . PHE B 1 587 ? -13.000 -13.861 82.417 1.00 51.45 601 PHE B O 1
ATOM 9582 N N . SER B 1 588 ? -11.801 -11.974 82.762 1.00 45.13 602 SER B N 1
ATOM 9583 C CA . SER B 1 588 ? -10.675 -12.307 81.906 1.00 46.96 602 SER B CA 1
ATOM 9584 C C . SER B 1 588 ? -9.886 -13.489 82.469 1.00 47.74 602 SER B C 1
ATOM 9585 O O . SER B 1 588 ? -9.325 -14.281 81.708 1.00 45.61 602 SER B O 1
ATOM 9588 N N . ILE B 1 589 ? -9.820 -13.577 83.805 1.00 46.62 603 ILE B N 1
ATOM 9589 C CA . ILE B 1 589 ? -9.190 -14.696 84.489 1.00 43.71 603 ILE B CA 1
ATOM 9590 C C . ILE B 1 589 ? -10.027 -15.940 84.200 1.00 40.47 603 ILE B C 1
ATOM 9591 O O . ILE B 1 589 ? -9.500 -16.982 83.818 1.00 41.23 603 ILE B O 1
ATOM 9596 N N . LEU B 1 590 ? -11.347 -15.788 84.326 1.00 38.68 604 LEU B N 1
ATOM 9597 C CA . LEU B 1 590 ? -12.257 -16.917 84.231 1.00 38.22 604 LEU B CA 1
ATOM 9598 C C . LEU B 1 590 ? -12.325 -17.458 82.802 1.00 37.95 604 LEU B C 1
ATOM 9599 O O . LEU B 1 590 ? -12.414 -18.672 82.612 1.00 35.92 604 LEU B O 1
ATOM 9604 N N . LEU B 1 591 ? -12.258 -16.567 81.798 1.00 36.16 605 LEU B N 1
ATOM 9605 C CA . LEU B 1 591 ? -12.350 -17.009 80.411 1.00 34.66 605 LEU B CA 1
ATOM 9606 C C . LEU B 1 591 ? -11.067 -17.730 79.998 1.00 34.85 605 LEU B C 1
ATOM 9607 O O . LEU B 1 591 ? -11.126 -18.748 79.310 1.00 34.03 605 LEU B O 1
ATOM 9612 N N . THR B 1 592 ? -9.917 -17.187 80.416 1.00 38.41 606 THR B N 1
ATOM 9613 C CA . THR B 1 592 ? -8.626 -17.823 80.198 1.00 40.59 606 THR B CA 1
ATOM 9614 C C . THR B 1 592 ? -8.637 -19.223 80.813 1.00 41.38 606 THR B C 1
ATOM 9615 O O . THR B 1 592 ? -8.266 -20.196 80.156 1.00 42.71 606 THR B O 1
ATOM 9619 N N . ALA B 1 593 ? -9.086 -19.302 82.072 1.00 41.46 607 ALA B N 1
ATOM 9620 C CA . ALA B 1 593 ? -9.146 -20.544 82.823 1.00 41.64 607 ALA B CA 1
ATOM 9621 C C . ALA B 1 593 ? -9.990 -21.579 82.082 1.00 40.77 607 ALA B C 1
ATOM 9622 O O . ALA B 1 593 ? -9.590 -22.737 81.983 1.00 41.64 607 ALA B O 1
ATOM 9624 N N . TYR B 1 594 ? -11.149 -21.157 81.556 1.00 40.28 608 TYR B N 1
ATOM 9625 C CA . TYR B 1 594 ? -12.008 -22.072 80.818 1.00 39.81 608 TYR B CA 1
ATOM 9626 C C . TYR B 1 594 ? -11.277 -22.549 79.566 1.00 41.18 608 TYR B C 1
ATOM 9627 O O . TYR B 1 594 ? -11.237 -23.745 79.284 1.00 38.03 608 TYR B O 1
ATOM 9636 N N . ALA B 1 595 ? -10.669 -21.596 78.850 1.00 42.02 609 ALA B N 1
ATOM 9637 C CA . ALA B 1 595 ? -9.976 -21.873 77.603 1.00 41.58 609 ALA B CA 1
ATOM 9638 C C . ALA B 1 595 ? -8.753 -22.757 77.848 1.00 38.88 609 ALA B C 1
ATOM 9639 O O . ALA B 1 595 ? -8.465 -23.646 77.048 1.00 38.14 609 ALA B O 1
ATOM 9641 N N . ASP B 1 596 ? -8.051 -22.522 78.964 1.00 40.50 610 ASP B N 1
ATOM 9642 C CA . ASP B 1 596 ? -6.825 -23.255 79.258 1.00 41.57 610 ASP B CA 1
ATOM 9643 C C . ASP B 1 596 ? -7.122 -24.747 79.385 1.00 41.82 610 ASP B C 1
ATOM 9644 O O . ASP B 1 596 ? -6.401 -25.579 78.825 1.00 42.17 610 ASP B O 1
ATOM 9649 N N . LYS B 1 597 ? -8.196 -25.055 80.124 1.00 40.13 611 LYS B N 1
ATOM 9650 C CA . LYS B 1 597 ? -8.656 -26.414 80.340 1.00 38.94 611 LYS B CA 1
ATOM 9651 C C . LYS B 1 597 ? -9.038 -27.051 79.007 1.00 39.57 611 LYS B C 1
ATOM 9652 O O . LYS B 1 597 ? -8.663 -28.188 78.742 1.00 39.32 611 LYS B O 1
ATOM 9658 N N . TYR B 1 598 ? -9.782 -26.314 78.172 1.00 41.16 612 TYR B N 1
ATOM 9659 C CA . TYR B 1 598 ? -10.178 -26.841 76.876 1.00 38.64 612 TYR B CA 1
ATOM 9660 C C . TYR B 1 598 ? -8.952 -27.361 76.131 1.00 40.63 612 TYR B C 1
ATOM 9661 O O . TYR B 1 598 ? -8.929 -28.509 75.690 1.00 41.47 612 TYR B O 1
ATOM 9670 N N . PHE B 1 599 ? -7.941 -26.494 76.000 1.00 40.85 613 PHE B N 1
ATOM 9671 C CA . PHE B 1 599 ? -6.802 -26.760 75.138 1.00 41.43 613 PHE B CA 1
ATOM 9672 C C . PHE B 1 599 ? -5.838 -27.768 75.767 1.00 41.46 613 PHE B C 1
ATOM 9673 O O . PHE B 1 599 ? -5.131 -28.458 75.040 1.00 43.92 613 PHE B O 1
ATOM 9681 N N . SER B 1 600 ? -5.819 -27.860 77.104 1.00 43.68 614 SER B N 1
ATOM 9682 C CA . SER B 1 600 ? -4.971 -28.833 77.779 1.00 45.99 614 SER B CA 1
ATOM 9683 C C . SER B 1 600 ? -5.540 -30.243 77.615 1.00 45.92 614 SER B C 1
ATOM 9684 O O . SER B 1 600 ? -4.807 -31.180 77.299 1.00 47.76 614 SER B O 1
ATOM 9687 N N . VAL B 1 601 ? -6.859 -30.375 77.802 1.00 44.10 615 VAL B N 1
ATOM 9688 C CA . VAL B 1 601 ? -7.559 -31.635 77.598 1.00 43.55 615 VAL B CA 1
ATOM 9689 C C . VAL B 1 601 ? -7.277 -32.161 76.190 1.00 44.39 615 VAL B C 1
ATOM 9690 O O . VAL B 1 601 ? -6.903 -33.323 76.035 1.00 42.51 615 VAL B O 1
ATOM 9694 N N . VAL B 1 602 ? -7.434 -31.303 75.171 1.00 42.49 616 VAL B N 1
ATOM 9695 C CA . VAL B 1 602 ? -7.293 -31.770 73.799 1.00 40.11 616 VAL B CA 1
ATOM 9696 C C . VAL B 1 602 ? -5.825 -32.062 73.501 1.00 41.18 616 VAL B C 1
ATOM 9697 O O . VAL B 1 602 ? -5.510 -33.037 72.819 1.00 42.45 616 VAL B O 1
ATOM 9701 N N . ASN B 1 603 ? -4.930 -31.213 74.018 1.00 42.73 617 ASN B N 1
ATOM 9702 C CA . ASN B 1 603 ? -3.508 -31.418 73.805 1.00 41.45 617 ASN B CA 1
ATOM 9703 C C . ASN B 1 603 ? -3.079 -32.758 74.404 1.00 40.68 617 ASN B C 1
ATOM 9704 O O . ASN B 1 603 ? -2.351 -33.516 73.769 1.00 39.13 617 ASN B O 1
ATOM 9709 N N . ALA B 1 604 ? -3.542 -33.038 75.628 1.00 42.74 618 ALA B N 1
ATOM 9710 C CA . ALA B 1 604 ? -3.256 -34.299 76.291 1.00 44.19 618 ALA B CA 1
ATOM 9711 C C . ALA B 1 604 ? -3.729 -35.469 75.425 1.00 44.71 618 ALA B C 1
ATOM 9712 O O . ALA B 1 604 ? -2.990 -36.430 75.227 1.00 45.57 618 ALA B O 1
ATOM 9714 N N . ALA B 1 605 ? -4.947 -35.368 74.880 1.00 44.52 619 ALA B N 1
ATOM 9715 C CA . ALA B 1 605 ? -5.524 -36.448 74.090 1.00 44.42 619 ALA B CA 1
ATOM 9716 C C . ALA B 1 605 ? -4.664 -36.745 72.858 1.00 45.21 619 ALA B C 1
ATOM 9717 O O . ALA B 1 605 ? -4.450 -37.910 72.516 1.00 41.22 619 ALA B O 1
ATOM 9719 N N . MET B 1 606 ? -4.165 -35.681 72.214 1.00 43.19 620 MET B N 1
ATOM 9720 C CA . MET B 1 606 ? -3.280 -35.793 71.064 1.00 44.23 620 MET B CA 1
ATOM 9721 C C . MET B 1 606 ? -1.979 -36.496 71.457 1.00 44.43 620 MET B C 1
ATOM 9722 O O . MET B 1 606 ? -1.436 -37.267 70.670 1.00 44.50 620 MET B O 1
ATOM 9727 N N . ASP B 1 607 ? -1.492 -36.233 72.679 1.00 46.38 621 ASP B N 1
ATOM 9728 C CA . ASP B 1 607 ? -0.262 -36.829 73.182 1.00 46.45 621 ASP B CA 1
ATOM 9729 C C . ASP B 1 607 ? -0.443 -38.335 73.350 1.00 46.37 621 ASP B C 1
ATOM 9730 O O . ASP B 1 607 ? 0.486 -39.108 73.129 1.00 46.84 621 ASP B O 1
ATOM 9735 N N . LYS B 1 608 ? -1.658 -38.734 73.739 1.00 49.66 622 LYS B N 1
ATOM 9736 C CA . LYS B 1 608 ? -1.990 -40.124 74.005 1.00 48.92 622 LYS B CA 1
ATOM 9737 C C . LYS B 1 608 ? -2.111 -40.925 72.705 1.00 49.36 622 LYS B C 1
ATOM 9738 O O . LYS B 1 608 ? -1.760 -42.106 72.677 1.00 46.12 622 LYS B O 1
ATOM 9744 N N . TYR B 1 609 ? -2.594 -40.291 71.627 1.00 46.43 623 TYR B N 1
ATOM 9745 C CA . TYR B 1 609 ? -3.032 -41.065 70.472 1.00 47.38 623 TYR B CA 1
ATOM 9746 C C . TYR B 1 609 ? -2.239 -40.749 69.202 1.00 44.43 623 TYR B C 1
ATOM 9747 O O . TYR B 1 609 ? -1.977 -41.655 68.415 1.00 46.66 623 TYR B O 1
ATOM 9756 N N . LEU B 1 610 ? -1.886 -39.477 68.980 1.00 44.02 624 LEU B N 1
ATOM 9757 C CA . LEU B 1 610 ? -1.054 -39.124 67.836 1.00 41.42 624 LEU B CA 1
ATOM 9758 C C . LEU B 1 610 ? 0.158 -38.316 68.302 1.00 39.69 624 LEU B C 1
ATOM 9759 O O . LEU B 1 610 ? 0.341 -37.173 67.890 1.00 38.65 624 LEU B O 1
ATOM 9764 N N . PRO B 1 611 ? 1.045 -38.887 69.149 1.00 38.47 625 PRO B N 1
ATOM 9765 C CA . PRO B 1 611 ? 2.108 -38.107 69.788 1.00 38.85 625 PRO B CA 1
ATOM 9766 C C . PRO B 1 611 ? 3.114 -37.497 68.810 1.00 39.35 625 PRO B C 1
ATOM 9767 O O . PRO B 1 611 ? 3.743 -36.492 69.119 1.00 40.18 625 PRO B O 1
ATOM 9771 N N . ASN B 1 612 ? 3.227 -38.095 67.617 1.00 41.14 626 ASN B N 1
ATOM 9772 C CA . ASN B 1 612 ? 4.193 -37.665 66.617 1.00 41.97 626 ASN B CA 1
ATOM 9773 C C . ASN B 1 612 ? 3.617 -36.560 65.731 1.00 39.38 626 ASN B C 1
ATOM 9774 O O . ASN B 1 612 ? 4.340 -36.014 64.903 1.00 38.51 626 ASN B O 1
ATOM 9779 N N . HIS B 1 613 ? 2.326 -36.236 65.898 1.00 40.40 627 HIS B N 1
ATOM 9780 C CA . HIS B 1 613 ? 1.642 -35.327 64.983 1.00 41.02 627 HIS B CA 1
ATOM 9781 C C . HIS B 1 613 ? 1.311 -33.990 65.648 1.00 39.13 627 HIS B C 1
ATOM 9782 O O . HIS B 1 613 ? 1.083 -33.933 66.856 1.00 36.01 627 HIS B O 1
ATOM 9789 N N . MET B 1 614 ? 1.239 -32.934 64.821 1.00 37.44 628 MET B N 1
ATOM 9790 C CA . MET B 1 614 ? 0.920 -31.580 65.250 1.00 39.33 628 MET B CA 1
ATOM 9791 C C . MET B 1 614 ? -0.566 -31.450 65.580 1.00 41.78 628 MET B C 1
ATOM 9792 O O . MET B 1 614 ? -1.410 -32.089 64.952 1.00 43.08 628 MET B O 1
ATOM 9797 N N . TYR B 1 615 ? -0.861 -30.603 66.575 1.00 41.12 629 TYR B N 1
ATOM 9798 C CA . TYR B 1 615 ? -2.218 -30.207 66.920 1.00 42.34 629 TYR B CA 1
ATOM 9799 C C . TYR B 1 615 ? -2.422 -28.752 66.499 1.00 42.48 629 TYR B C 1
ATOM 9800 O O . TYR B 1 615 ? -1.690 -27.861 66.931 1.00 40.01 629 TYR B O 1
ATOM 9809 N N . LEU B 1 616 ? -3.436 -28.532 65.653 1.00 41.33 630 LEU B N 1
ATOM 9810 C CA . LEU B 1 616 ? -3.554 -27.287 64.913 1.00 41.14 630 LEU B CA 1
ATOM 9811 C C . LEU B 1 616 ? -4.659 -26.395 65.480 1.00 41.41 630 LEU B C 1
ATOM 9812 O O . LEU B 1 616 ? -5.019 -25.397 64.856 1.00 41.80 630 LEU B O 1
ATOM 9817 N N . GLY B 1 617 ? -5.167 -26.736 66.672 1.00 39.57 631 GLY B N 1
ATOM 9818 C CA . GLY B 1 617 ? -6.075 -25.858 67.398 1.00 37.82 631 GLY B CA 1
ATOM 9819 C C . GLY B 1 617 ? -7.538 -26.084 67.023 1.00 36.35 631 GLY B C 1
ATOM 9820 O O . GLY B 1 617 ? -7.897 -27.177 66.586 1.00 36.20 631 GLY B O 1
ATOM 9821 N N . ALA B 1 618 ? -8.351 -25.025 67.176 1.00 34.72 632 ALA B N 1
ATOM 9822 C CA . ALA B 1 618 ? -9.807 -25.101 67.145 1.00 32.15 632 ALA B CA 1
ATOM 9823 C C . ALA B 1 618 ? -10.396 -24.177 66.075 1.00 30.34 632 ALA B C 1
ATOM 9824 O O . ALA B 1 618 ? -11.614 -24.013 65.993 1.00 29.85 632 ALA B O 1
ATOM 9826 N N . ARG B 1 619 ? -9.528 -23.575 65.256 1.00 29.92 633 ARG B N 1
ATOM 9827 C CA . ARG B 1 619 ? -9.953 -22.795 64.105 1.00 29.46 633 ARG B CA 1
ATOM 9828 C C . ARG B 1 619 ? -10.873 -21.666 64.570 1.00 29.36 633 ARG B C 1
ATOM 9829 O O . ARG B 1 619 ? -12.087 -21.738 64.391 1.00 28.77 633 ARG B O 1
ATOM 9837 N N . PHE B 1 620 ? -10.274 -20.623 65.157 1.00 29.70 634 PHE B N 1
ATOM 9838 C CA . PHE B 1 620 ? -11.009 -19.472 65.649 1.00 30.67 634 PHE B CA 1
ATOM 9839 C C . PHE B 1 620 ? -11.501 -18.640 64.469 1.00 31.10 634 PHE B C 1
ATOM 9840 O O . PHE B 1 620 ? -10.748 -18.397 63.528 1.00 30.81 634 PHE B O 1
ATOM 9848 N N . PRO B 1 621 ? -12.770 -18.165 64.478 1.00 32.22 635 PRO B N 1
ATOM 9849 C CA . PRO B 1 621 ? -13.211 -17.178 63.495 1.00 32.93 635 PRO B CA 1
ATOM 9850 C C . PRO B 1 621 ? -12.710 -15.798 63.915 1.00 35.29 635 PRO B C 1
ATOM 9851 O O . PRO B 1 621 ? -12.734 -15.454 65.099 1.00 34.76 635 PRO B O 1
ATOM 9855 N N . ASP B 1 622 ? -12.268 -15.014 62.927 1.00 35.75 636 ASP B N 1
ATOM 9856 C CA . ASP B 1 622 ? -11.645 -13.722 63.170 1.00 35.98 636 ASP B CA 1
ATOM 9857 C C . ASP B 1 622 ? -12.659 -12.746 63.766 1.00 35.94 636 ASP B C 1
ATOM 9858 O O . ASP B 1 622 ? -12.284 -11.704 64.306 1.00 35.12 636 ASP B O 1
ATOM 9863 N N . TRP B 1 623 ? -13.945 -13.097 63.670 1.00 36.01 637 TRP B N 1
ATOM 9864 C CA . TRP B 1 623 ? -15.001 -12.282 64.243 1.00 38.53 637 TRP B CA 1
ATOM 9865 C C . TRP B 1 623 ? -15.264 -12.689 65.691 1.00 37.49 637 TRP B C 1
ATOM 9866 O O . TRP B 1 623 ? -15.867 -11.927 66.440 1.00 36.55 637 TRP B O 1
ATOM 9877 N N . GLY B 1 624 ? -14.810 -13.888 66.080 1.00 41.51 638 GLY B N 1
ATOM 9878 C CA . GLY B 1 624 ? -15.017 -14.386 67.435 1.00 40.11 638 GLY B CA 1
ATOM 9879 C C . GLY B 1 624 ? -13.764 -15.021 68.040 1.00 40.13 638 GLY B C 1
ATOM 9880 O O . GLY B 1 624 ? -13.703 -16.235 68.232 1.00 39.25 638 GLY B O 1
ATOM 9881 N N . MET B 1 625 ? -12.763 -14.193 68.355 1.00 39.79 639 MET B N 1
ATOM 9882 C CA . MET B 1 625 ? -11.526 -14.743 68.884 1.00 38.96 639 MET B CA 1
ATOM 9883 C C . MET B 1 625 ? -11.040 -13.941 70.089 1.00 37.27 639 MET B C 1
ATOM 9884 O O . MET B 1 625 ? -9.996 -13.298 70.023 1.00 37.20 639 MET B O 1
ATOM 9889 N N . PRO B 1 626 ? -11.744 -14.024 71.244 1.00 34.89 640 PRO B N 1
ATOM 9890 C CA . PRO B 1 626 ? -11.340 -13.304 72.450 1.00 34.83 640 PRO B CA 1
ATOM 9891 C C . PRO B 1 626 ? -9.867 -13.594 72.716 1.00 32.63 640 PRO B C 1
ATOM 9892 O O . PRO B 1 626 ? -9.412 -14.713 72.518 1.00 34.30 640 PRO B O 1
ATOM 9896 N N . ILE B 1 627 ? -9.133 -12.567 73.145 1.00 34.59 641 ILE B N 1
ATOM 9897 C CA . ILE B 1 627 ? -7.686 -12.633 73.286 1.00 36.29 641 ILE B CA 1
ATOM 9898 C C . ILE B 1 627 ? -7.303 -13.693 74.324 1.00 33.87 641 ILE B C 1
ATOM 9899 O O . ILE B 1 627 ? -6.282 -14.356 74.169 1.00 36.11 641 ILE B O 1
ATOM 9904 N N . GLU B 1 628 ? -8.138 -13.862 75.357 1.00 34.30 642 GLU B N 1
ATOM 9905 C CA . GLU B 1 628 ? -7.900 -14.835 76.417 1.00 35.33 642 GLU B CA 1
ATOM 9906 C C . GLU B 1 628 ? -7.911 -16.254 75.849 1.00 38.12 642 GLU B C 1
ATOM 9907 O O . GLU B 1 628 ? -7.121 -17.101 76.273 1.00 36.65 642 GLU B O 1
ATOM 9913 N N . VAL B 1 629 ? -8.822 -16.509 74.897 1.00 35.85 643 VAL B N 1
ATOM 9914 C CA . VAL B 1 629 ? -8.922 -17.834 74.304 1.00 35.99 643 VAL B CA 1
ATOM 9915 C C . VAL B 1 629 ? -7.701 -18.103 73.424 1.00 35.35 643 VAL B C 1
ATOM 9916 O O . VAL B 1 629 ? -7.202 -19.225 73.397 1.00 33.29 643 VAL B O 1
ATOM 9920 N N . VAL B 1 630 ? -7.220 -17.078 72.704 1.00 37.21 644 VAL B N 1
ATOM 9921 C CA . VAL B 1 630 ? -6.093 -17.279 71.804 1.00 39.16 644 VAL B CA 1
ATOM 9922 C C . VAL B 1 630 ? -4.857 -17.597 72.643 1.00 41.36 644 VAL B C 1
ATOM 9923 O O . VAL B 1 630 ? -4.131 -18.556 72.366 1.00 40.90 644 VAL B O 1
ATOM 9927 N N . LYS B 1 631 ? -4.659 -16.781 73.681 1.00 42.68 645 LYS B N 1
ATOM 9928 C CA . LYS B 1 631 ? -3.510 -16.865 74.566 1.00 45.12 645 LYS B CA 1
ATOM 9929 C C . LYS B 1 631 ? -3.423 -18.261 75.177 1.00 41.81 645 LYS B C 1
ATOM 9930 O O . LYS B 1 631 ? -2.342 -18.838 75.238 1.00 44.08 645 LYS B O 1
ATOM 9936 N N . ALA B 1 632 ? -4.571 -18.802 75.597 1.00 39.82 646 ALA B N 1
ATOM 9937 C CA . ALA B 1 632 ? -4.617 -20.104 76.244 1.00 36.73 646 ALA B CA 1
ATOM 9938 C C . ALA B 1 632 ? -4.205 -21.202 75.263 1.00 38.65 646 ALA B C 1
ATOM 9939 O O . ALA B 1 632 ? -3.541 -22.161 75.653 1.00 34.18 646 ALA B O 1
ATOM 9941 N N . SER B 1 633 ? -4.597 -21.051 73.986 1.00 37.79 647 SER B N 1
ATOM 9942 C CA . SER B 1 633 ? -4.296 -22.047 72.967 1.00 38.00 647 SER B CA 1
ATOM 9943 C C . SER B 1 633 ? -2.797 -22.090 72.663 1.00 38.43 647 SER B C 1
ATOM 9944 O O . SER B 1 633 ? -2.268 -23.139 72.303 1.00 36.85 647 SER B O 1
ATOM 9947 N N . ALA B 1 634 ? -2.113 -20.952 72.840 1.00 40.99 648 ALA B N 1
ATOM 9948 C CA . ALA B 1 634 ? -0.731 -20.803 72.405 1.00 43.02 648 ALA B CA 1
ATOM 9949 C C . ALA B 1 634 ? 0.190 -21.743 73.182 1.00 43.56 648 ALA B C 1
ATOM 9950 O O . ALA B 1 634 ? 1.242 -22.139 72.684 1.00 44.35 648 ALA B O 1
ATOM 9952 N N . LYS B 1 635 ? -0.234 -22.118 74.392 1.00 44.65 649 LYS B N 1
ATOM 9953 C CA . LYS B 1 635 ? 0.587 -22.937 75.264 1.00 46.23 649 LYS B CA 1
ATOM 9954 C C . LYS B 1 635 ? 0.506 -24.409 74.864 1.00 46.48 649 LYS B C 1
ATOM 9955 O O . LYS B 1 635 ? 1.343 -25.200 75.292 1.00 46.65 649 LYS B O 1
ATOM 9961 N N . TYR B 1 636 ? -0.466 -24.763 74.012 1.00 44.22 650 TYR B N 1
ATOM 9962 C CA . TYR B 1 636 ? -0.793 -26.166 73.801 1.00 43.98 650 TYR B CA 1
ATOM 9963 C C . TYR B 1 636 ? -0.680 -26.573 72.334 1.00 43.23 650 TYR B C 1
ATOM 9964 O O . TYR B 1 636 ? -0.283 -27.696 72.039 1.00 46.11 650 TYR B O 1
ATOM 9973 N N . VAL B 1 637 ? -1.032 -25.666 71.420 1.00 42.43 651 VAL B N 1
ATOM 9974 C CA . VAL B 1 637 ? -1.100 -26.014 70.010 1.00 43.36 651 VAL B CA 1
ATOM 9975 C C . VAL B 1 637 ? 0.262 -25.789 69.358 1.00 43.08 651 VAL B C 1
ATOM 9976 O O . VAL B 1 637 ? 1.039 -24.937 69.792 1.00 41.08 651 VAL B O 1
ATOM 9980 N N . ASP B 1 638 ? 0.523 -26.565 68.300 1.00 42.45 652 ASP B N 1
ATOM 9981 C CA . ASP B 1 638 ? 1.726 -26.435 67.491 1.00 40.55 652 ASP B CA 1
ATOM 9982 C C . ASP B 1 638 ? 1.566 -25.255 66.533 1.00 39.48 652 ASP B C 1
ATOM 9983 O O . ASP B 1 638 ? 2.540 -24.595 66.184 1.00 37.03 652 ASP B O 1
ATOM 9988 N N . VAL B 1 639 ? 0.315 -25.018 66.110 1.00 38.66 653 VAL B N 1
ATOM 9989 C CA . VAL B 1 639 ? -0.069 -23.979 65.167 1.00 35.80 653 VAL B CA 1
ATOM 9990 C C . VAL B 1 639 ? -1.432 -23.466 65.621 1.00 35.54 653 VAL B C 1
ATOM 9991 O O . VAL B 1 639 ? -2.304 -24.262 65.964 1.00 36.65 653 VAL B O 1
ATOM 9995 N N . ILE B 1 640 ? -1.605 -22.141 65.635 1.00 36.15 654 ILE B N 1
ATOM 9996 C CA . ILE B 1 640 ? -2.899 -21.552 65.947 1.00 36.16 654 ILE B CA 1
ATOM 9997 C C . ILE B 1 640 ? -3.677 -21.405 64.643 1.00 36.12 654 ILE B C 1
ATOM 9998 O O . ILE B 1 640 ? -3.172 -20.828 63.684 1.00 35.91 654 ILE B O 1
ATOM 10003 N N . SER B 1 641 ? -4.897 -21.952 64.618 1.00 34.13 655 SER B N 1
ATOM 10004 C CA . SER B 1 641 ? -5.728 -21.893 63.429 1.00 35.06 655 SER B CA 1
ATOM 10005 C C . SER B 1 641 ? -6.786 -20.805 63.571 1.00 34.65 655 SER B C 1
ATOM 10006 O O . SER B 1 641 ? -7.348 -20.594 64.646 1.00 35.16 655 SER B O 1
ATOM 10009 N N . PHE B 1 642 ? -7.032 -20.115 62.456 1.00 35.37 656 PHE B N 1
ATOM 10010 C CA . PHE B 1 642 ? -8.098 -19.135 62.349 1.00 32.23 656 PHE B CA 1
ATOM 10011 C C . PHE B 1 642 ? -8.757 -19.283 60.982 1.00 34.05 656 PHE B C 1
ATOM 10012 O O . PHE B 1 642 ? -8.128 -19.727 60.025 1.00 35.91 656 PHE B O 1
ATOM 10020 N N . ASN B 1 643 ? -10.027 -18.889 60.907 1.00 30.48 657 ASN B N 1
ATOM 10021 C CA . ASN B 1 643 ? -10.716 -18.745 59.640 1.00 29.13 657 ASN B CA 1
ATOM 10022 C C . ASN B 1 643 ? -10.921 -17.246 59.428 1.00 28.72 657 ASN B C 1
ATOM 10023 O O . ASN B 1 643 ? -11.379 -16.551 60.331 1.00 27.70 657 ASN B O 1
ATOM 10028 N N . ALA B 1 644 ? -10.516 -16.736 58.260 1.00 27.67 658 ALA B N 1
ATOM 10029 C CA . ALA B 1 644 ? -10.652 -15.311 57.999 1.00 28.58 658 ALA B CA 1
ATOM 10030 C C . ALA B 1 644 ? -11.157 -15.070 56.576 1.00 27.89 658 ALA B C 1
ATOM 10031 O O . ALA B 1 644 ? -10.371 -15.022 55.636 1.00 27.37 658 ALA B O 1
ATOM 10033 N N . TYR B 1 645 ? -12.477 -14.894 56.440 1.00 26.95 659 TYR B N 1
ATOM 10034 C CA . TYR B 1 645 ? -13.106 -14.585 55.165 1.00 26.89 659 TYR B CA 1
ATOM 10035 C C . TYR B 1 645 ? -13.040 -13.082 54.921 1.00 26.14 659 TYR B C 1
ATOM 10036 O O . TYR B 1 645 ? -14.023 -12.375 55.131 1.00 25.09 659 TYR B O 1
ATOM 10045 N N . LYS B 1 646 ? -11.848 -12.612 54.530 1.00 25.34 660 LYS B N 1
ATOM 10046 C CA . LYS B 1 646 ? -11.590 -11.216 54.216 1.00 26.68 660 LYS B CA 1
ATOM 10047 C C . LYS B 1 646 ? -10.838 -11.169 52.885 1.00 25.49 660 LYS B C 1
ATOM 10048 O O . LYS B 1 646 ? -10.536 -12.211 52.301 1.00 24.70 660 LYS B O 1
ATOM 10054 N N . GLU B 1 647 ? -10.529 -9.965 52.400 1.00 25.44 661 GLU B N 1
ATOM 10055 C CA . GLU B 1 647 ? -9.804 -9.878 51.139 1.00 26.91 661 GLU B CA 1
ATOM 10056 C C . GLU B 1 647 ? -8.327 -10.208 51.349 1.00 27.69 661 GLU B C 1
ATOM 10057 O O . GLU B 1 647 ? -7.601 -10.451 50.391 1.00 27.90 661 GLU B O 1
ATOM 10063 N N . GLY B 1 648 ? -7.890 -10.210 52.609 1.00 28.95 662 GLY B N 1
ATOM 10064 C CA . GLY B 1 648 ? -6.519 -10.558 52.942 1.00 30.10 662 GLY B CA 1
ATOM 10065 C C . GLY B 1 648 ? -6.272 -10.474 54.445 1.00 31.07 662 GLY B C 1
ATOM 10066 O O . GLY B 1 648 ? -7.158 -10.098 55.212 1.00 31.61 662 GLY B O 1
ATOM 10067 N N . LEU B 1 649 ? -5.050 -10.826 54.847 1.00 32.15 663 LEU B N 1
ATOM 10068 C CA . LEU B 1 649 ? -4.632 -10.715 56.234 1.00 31.82 663 LEU B CA 1
ATOM 10069 C C . LEU B 1 649 ? -3.961 -9.359 56.417 1.00 32.89 663 LEU B C 1
ATOM 10070 O O . LEU B 1 649 ? -2.833 -9.146 55.972 1.00 35.70 663 LEU B O 1
ATOM 10075 N N . ARG B 1 650 ? -4.684 -8.443 57.058 1.00 33.86 664 ARG B N 1
ATOM 10076 C CA . ARG B 1 650 ? -4.234 -7.069 57.186 1.00 35.73 664 ARG B CA 1
ATOM 10077 C C . ARG B 1 650 ? -3.235 -7.011 58.332 1.00 38.49 664 ARG B C 1
ATOM 10078 O O . ARG B 1 650 ? -3.387 -7.747 59.309 1.00 37.92 664 ARG B O 1
ATOM 10086 N N . ASP B 1 651 ? -2.234 -6.130 58.205 1.00 39.97 665 ASP B N 1
ATOM 10087 C CA . ASP B 1 651 ? -1.219 -5.972 59.235 1.00 40.44 665 ASP B CA 1
ATOM 10088 C C . ASP B 1 651 ? -1.868 -5.549 60.552 1.00 38.47 665 ASP B C 1
ATOM 10089 O O . ASP B 1 651 ? -1.540 -6.095 61.601 1.00 38.23 665 ASP B O 1
ATOM 10094 N N . ASP B 1 652 ? -2.804 -4.590 60.493 1.00 42.16 666 ASP B N 1
ATOM 10095 C CA . ASP B 1 652 ? -3.430 -4.067 61.700 1.00 42.53 666 ASP B CA 1
ATOM 10096 C C . ASP B 1 652 ? -4.109 -5.196 62.472 1.00 44.20 666 ASP B C 1
ATOM 10097 O O . ASP B 1 652 ? -3.886 -5.350 63.672 1.00 43.07 666 ASP B O 1
ATOM 10102 N N . LYS B 1 653 ? -4.872 -6.023 61.744 1.00 43.09 667 LYS B N 1
ATOM 10103 C CA . LYS B 1 653 ? -5.735 -7.054 62.303 1.00 43.15 667 LYS B CA 1
ATOM 10104 C C . LYS B 1 653 ? -4.936 -8.167 62.984 1.00 40.04 667 LYS B C 1
ATOM 10105 O O . LYS B 1 653 ? -5.403 -8.730 63.972 1.00 38.84 667 LYS B O 1
ATOM 10111 N N . TRP B 1 654 ? -3.752 -8.503 62.449 1.00 39.75 668 TRP B N 1
ATOM 10112 C CA . TRP B 1 654 ? -3.055 -9.710 62.875 1.00 36.93 668 TRP B CA 1
ATOM 10113 C C . TRP B 1 654 ? -1.791 -9.399 63.678 1.00 38.92 668 TRP B C 1
ATOM 10114 O O . TRP B 1 654 ? -1.019 -10.308 63.989 1.00 36.35 668 TRP B O 1
ATOM 10125 N N . ALA B 1 655 ? -1.622 -8.120 64.038 1.00 38.40 669 ALA B N 1
ATOM 10126 C CA . ALA B 1 655 ? -0.454 -7.612 64.740 1.00 40.65 669 ALA B CA 1
ATOM 10127 C C . ALA B 1 655 ? -0.271 -8.330 66.077 1.00 41.57 669 ALA B C 1
ATOM 10128 O O . ALA B 1 655 ? 0.857 -8.567 66.508 1.00 42.39 669 ALA B O 1
ATOM 10130 N N . PHE B 1 656 ? -1.400 -8.682 66.703 1.00 40.97 670 PHE B N 1
ATOM 10131 C CA . PHE B 1 656 ? -1.462 -9.281 68.027 1.00 41.19 670 PHE B CA 1
ATOM 10132 C C . PHE B 1 656 ? -0.720 -10.619 68.065 1.00 41.31 670 PHE B C 1
ATOM 10133 O O . PHE B 1 656 ? -0.380 -11.103 69.141 1.00 43.74 670 PHE B O 1
ATOM 10141 N N . LEU B 1 657 ? -0.477 -11.226 66.897 1.00 40.18 671 LEU B N 1
ATOM 10142 C CA . LEU B 1 657 ? 0.197 -12.516 66.838 1.00 42.22 671 LEU B CA 1
ATOM 10143 C C . LEU B 1 657 ? 1.652 -12.401 67.306 1.00 43.67 671 LEU B C 1
ATOM 10144 O O . LEU B 1 657 ? 2.262 -13.399 67.699 1.00 40.55 671 LEU B O 1
ATOM 10149 N N . SER B 1 658 ? 2.184 -11.170 67.306 1.00 46.91 672 SER B N 1
ATOM 10150 C CA . SER B 1 658 ? 3.578 -10.936 67.652 1.00 49.53 672 SER B CA 1
ATOM 10151 C C . SER B 1 658 ? 3.823 -11.098 69.153 1.00 52.02 672 SER B C 1
ATOM 10152 O O . SER B 1 658 ? 4.973 -11.128 69.584 1.00 55.83 672 SER B O 1
ATOM 10155 N N . GLN B 1 659 ? 2.746 -11.231 69.938 1.00 52.42 673 GLN B N 1
ATOM 10156 C CA . GLN B 1 659 ? 2.872 -11.342 71.384 1.00 52.28 673 GLN B CA 1
ATOM 10157 C C . GLN B 1 659 ? 3.048 -12.801 71.810 1.00 51.09 673 GLN B C 1
ATOM 10158 O O . GLN B 1 659 ? 3.390 -13.071 72.959 1.00 51.84 673 GLN B O 1
ATOM 10164 N N . PHE B 1 660 ? 2.837 -13.736 70.875 1.00 52.20 674 PHE B N 1
ATOM 10165 C CA . PHE B 1 660 ? 2.849 -15.158 71.186 1.00 51.56 674 PHE B CA 1
ATOM 10166 C C . PHE B 1 660 ? 4.022 -15.842 70.499 1.00 53.57 674 PHE B C 1
ATOM 10167 O O . PHE B 1 660 ? 4.472 -16.899 70.936 1.00 51.66 674 PHE B O 1
ATOM 10175 N N . ASP B 1 661 ? 4.488 -15.229 69.408 1.00 56.30 675 ASP B N 1
ATOM 10176 C CA . ASP B 1 661 ? 5.475 -15.848 68.542 1.00 61.00 675 ASP B CA 1
ATOM 10177 C C . ASP B 1 661 ? 5.130 -17.327 68.367 1.00 59.51 675 ASP B C 1
ATOM 10178 O O . ASP B 1 661 ? 5.826 -18.209 68.871 1.00 58.91 675 ASP B O 1
ATOM 10183 N N . LYS B 1 662 ? 4.018 -17.578 67.672 1.00 56.28 676 LYS B N 1
ATOM 10184 C CA . LYS B 1 662 ? 3.626 -18.934 67.329 1.00 53.11 676 LYS B CA 1
ATOM 10185 C C . LYS B 1 662 ? 3.217 -18.963 65.861 1.00 47.52 676 LYS B C 1
ATOM 10186 O O . LYS B 1 662 ? 2.794 -17.944 65.320 1.00 45.11 676 LYS B O 1
ATOM 10192 N N . PRO B 1 663 ? 3.348 -20.118 65.169 1.00 45.10 677 PRO B N 1
ATOM 10193 C CA . PRO B 1 663 ? 2.939 -20.218 63.767 1.00 43.44 677 PRO B CA 1
ATOM 10194 C C . PRO B 1 663 ? 1.418 -20.324 63.701 1.00 40.17 677 PRO B C 1
ATOM 10195 O O . PRO B 1 663 ? 0.790 -20.838 64.625 1.00 41.58 677 PRO B O 1
ATOM 10199 N N . ALA B 1 664 ? 0.840 -19.821 62.605 1.00 39.30 678 ALA B N 1
ATOM 10200 C CA . ALA B 1 664 ? -0.605 -19.791 62.452 1.00 38.03 678 ALA B CA 1
ATOM 10201 C C . ALA B 1 664 ? -0.989 -20.337 61.078 1.00 37.48 678 ALA B C 1
ATOM 10202 O O . ALA B 1 664 ? -0.198 -20.282 60.139 1.00 36.41 678 ALA B O 1
ATOM 10204 N N . ILE B 1 665 ? -2.201 -20.894 60.983 1.00 33.62 679 ILE B N 1
ATOM 10205 C CA . ILE B 1 665 ? -2.721 -21.329 59.698 1.00 32.88 679 ILE B CA 1
ATOM 10206 C C . ILE B 1 665 ? -4.128 -20.768 59.541 1.00 32.20 679 ILE B C 1
ATOM 10207 O O . ILE B 1 665 ? -4.829 -20.572 60.530 1.00 32.05 679 ILE B O 1
ATOM 10212 N N . ILE B 1 666 ? -4.516 -20.524 58.288 1.00 31.10 680 ILE B N 1
ATOM 10213 C CA . ILE B 1 666 ? -5.878 -20.145 57.966 1.00 33.16 680 ILE B CA 1
ATOM 10214 C C . ILE B 1 666 ? -6.595 -21.413 57.514 1.00 34.31 680 ILE B C 1
ATOM 10215 O O . ILE B 1 666 ? -6.160 -22.075 56.573 1.00 32.55 680 ILE B O 1
ATOM 10220 N N . GLY B 1 667 ? -7.672 -21.757 58.225 1.00 31.96 681 GLY B N 1
ATOM 10221 C CA . GLY B 1 667 ? -8.385 -22.987 57.946 1.00 33.21 681 GLY B CA 1
ATOM 10222 C C . GLY B 1 667 ? -9.322 -22.832 56.755 1.00 35.07 681 GLY B C 1
ATOM 10223 O O . GLY B 1 667 ? -9.546 -23.786 56.017 1.00 37.17 681 GLY B O 1
ATOM 10224 N N . GLU B 1 668 ? -9.866 -21.622 56.592 1.00 34.98 682 GLU B N 1
ATOM 10225 C CA . GLU B 1 668 ? -10.864 -21.354 55.571 1.00 33.96 682 GLU B CA 1
ATOM 10226 C C . GLU B 1 668 ? -10.717 -19.927 55.055 1.00 31.78 682 GLU B C 1
ATOM 10227 O O . GLU B 1 668 ? -10.504 -18.997 55.826 1.00 29.43 682 GLU B O 1
ATOM 10233 N N . PHE B 1 669 ? -10.829 -19.798 53.729 1.00 30.21 683 PHE B N 1
ATOM 10234 C CA . PHE B 1 669 ? -11.041 -18.538 53.042 1.00 30.18 683 PHE B CA 1
ATOM 10235 C C . PHE B 1 669 ? -11.603 -18.870 51.663 1.00 31.99 683 PHE B C 1
ATOM 10236 O O . PHE B 1 669 ? -11.569 -20.034 51.255 1.00 30.06 683 PHE B O 1
ATOM 10244 N N . HIS B 1 670 ? -12.151 -17.848 50.986 1.00 32.78 684 HIS B N 1
ATOM 10245 C CA . HIS B 1 670 ? -12.692 -17.990 49.642 1.00 33.77 684 HIS B CA 1
ATOM 10246 C C . HIS B 1 670 ? -13.033 -16.620 49.050 1.00 33.39 684 HIS B C 1
ATOM 10247 O O . HIS B 1 670 ? -13.263 -15.658 49.780 1.00 32.69 684 HIS B O 1
ATOM 10254 N N . VAL B 1 671 ? -13.041 -16.554 47.711 1.00 31.58 685 VAL B N 1
ATOM 10255 C CA . VAL B 1 671 ? -13.685 -15.493 46.958 1.00 29.95 685 VAL B CA 1
ATOM 10256 C C . VAL B 1 671 ? -14.688 -16.144 46.002 1.00 30.81 685 VAL B C 1
ATOM 10257 O O . VAL B 1 671 ? -14.522 -17.295 45.598 1.00 31.36 685 VAL B O 1
ATOM 10261 N N . GLY B 1 672 ? -15.759 -15.423 45.680 1.00 30.40 686 GLY B N 1
ATOM 10262 C CA . GLY B 1 672 ? -16.727 -15.906 44.709 1.00 30.44 686 GLY B CA 1
ATOM 10263 C C . GLY B 1 672 ? -17.199 -14.785 43.792 1.00 31.30 686 GLY B C 1
ATOM 10264 O O . GLY B 1 672 ? -16.910 -13.619 44.051 1.00 31.88 686 GLY B O 1
ATOM 10265 N N A SER B 1 673 ? -17.931 -15.164 42.736 0.50 31.76 687 SER B N 1
ATOM 10266 N N B SER B 1 673 ? -17.906 -15.152 42.713 0.50 31.05 687 SER B N 1
ATOM 10267 C CA A SER B 1 673 ? -18.488 -14.225 41.776 0.50 32.39 687 SER B CA 1
ATOM 10268 C CA B SER B 1 673 ? -18.490 -14.189 41.790 0.50 31.27 687 SER B CA 1
ATOM 10269 C C A SER B 1 673 ? -19.769 -14.794 41.171 0.50 32.49 687 SER B C 1
ATOM 10270 C C B SER B 1 673 ? -19.726 -14.779 41.114 0.50 31.75 687 SER B C 1
ATOM 10271 O O A SER B 1 673 ? -19.944 -16.010 41.096 0.50 32.79 687 SER B O 1
ATOM 10272 O O B SER B 1 673 ? -19.829 -15.993 40.943 0.50 32.07 687 SER B O 1
ATOM 10277 N N . SER B 1 674 ? -20.652 -13.892 40.731 1.00 32.68 688 SER B N 1
ATOM 10278 C CA . SER B 1 674 ? -21.962 -14.262 40.218 1.00 34.52 688 SER B CA 1
ATOM 10279 C C . SER B 1 674 ? -21.881 -14.792 38.787 1.00 35.83 688 SER B C 1
ATOM 10280 O O . SER B 1 674 ? -22.852 -15.363 38.300 1.00 37.60 688 SER B O 1
ATOM 10283 N N . ASP B 1 675 ? -20.738 -14.601 38.114 1.00 35.44 689 ASP B N 1
ATOM 10284 C CA . ASP B 1 675 ? -20.602 -15.068 36.741 1.00 36.73 689 ASP B CA 1
ATOM 10285 C C . ASP B 1 675 ? -20.506 -16.596 36.704 1.00 38.76 689 ASP B C 1
ATOM 10286 O O . ASP B 1 675 ? -20.448 -17.181 35.626 1.00 40.17 689 ASP B O 1
ATOM 10291 N N . SER B 1 676 ? -20.502 -17.232 37.884 1.00 37.51 690 SER B N 1
ATOM 10292 C CA . SER B 1 676 ? -20.528 -18.685 38.004 1.00 37.87 690 SER B CA 1
ATOM 10293 C C . SER B 1 676 ? -21.925 -19.228 37.702 1.00 35.99 690 SER B C 1
ATOM 10294 O O . SER B 1 676 ? -22.116 -20.435 37.578 1.00 34.06 690 SER B O 1
ATOM 10297 N N . GLY B 1 677 ? -22.910 -18.332 37.616 1.00 34.83 691 GLY B N 1
ATOM 10298 C CA . GLY B 1 677 ? -24.291 -18.748 37.455 1.00 35.78 691 GLY B CA 1
ATOM 10299 C C . GLY B 1 677 ? -24.926 -19.201 38.770 1.00 37.57 691 GLY B C 1
ATOM 10300 O O . GLY B 1 677 ? -26.060 -19.683 38.775 1.00 38.10 691 GLY B O 1
ATOM 10301 N N . LEU B 1 678 ? -24.201 -19.047 39.887 1.00 34.00 692 LEU B N 1
ATOM 10302 C CA . LEU B 1 678 ? -24.823 -19.303 41.177 1.00 34.55 692 LEU B CA 1
ATOM 10303 C C . LEU B 1 678 ? -25.530 -18.036 41.659 1.00 34.00 692 LEU B C 1
ATOM 10304 O O . LEU B 1 678 ? -25.275 -16.945 41.155 1.00 33.25 692 LEU B O 1
ATOM 10309 N N . PHE B 1 679 ? -26.453 -18.203 42.611 1.00 36.04 693 PHE B N 1
ATOM 10310 C CA . PHE B 1 679 ? -27.292 -17.109 43.077 1.00 37.43 693 PHE B CA 1
ATOM 10311 C C . PHE B 1 679 ? -26.642 -16.385 44.259 1.00 36.64 693 PHE B C 1
ATOM 10312 O O . PHE B 1 679 ? -27.128 -15.339 44.690 1.00 36.72 693 PHE B O 1
ATOM 10320 N N . HIS B 1 680 ? -25.529 -16.932 44.760 1.00 33.73 694 HIS B N 1
ATOM 10321 C CA . HIS B 1 680 ? -24.832 -16.343 45.894 1.00 33.05 694 HIS B CA 1
ATOM 10322 C C . HIS B 1 680 ? -23.327 -16.479 45.685 1.00 31.99 694 HIS B C 1
ATOM 10323 O O . HIS B 1 680 ? -22.799 -17.591 45.663 1.00 33.39 694 HIS B O 1
ATOM 10330 N N . PRO B 1 681 ? -22.590 -15.357 45.519 1.00 29.45 695 PRO B N 1
ATOM 10331 C CA . PRO B 1 681 ? -21.141 -15.404 45.343 1.00 30.54 695 PRO B CA 1
ATOM 10332 C C . PRO B 1 681 ? -20.419 -15.877 46.601 1.00 30.43 695 PRO B C 1
ATOM 10333 O O . PRO B 1 681 ? -19.292 -16.357 46.523 1.00 29.57 695 PRO B O 1
ATOM 10337 N N . GLY B 1 682 ? -21.064 -15.716 47.762 1.00 31.02 696 GLY B N 1
ATOM 10338 C CA . GLY B 1 682 ? -20.449 -16.120 49.018 1.00 29.31 696 GLY B CA 1
ATOM 10339 C C . GLY B 1 682 ? -20.171 -14.925 49.923 1.00 28.65 696 GLY B C 1
ATOM 10340 O O . GLY B 1 682 ? -20.901 -13.934 49.870 1.00 29.72 696 GLY B O 1
ATOM 10341 N N . LEU B 1 683 ? -19.108 -15.040 50.737 1.00 28.14 697 LEU B N 1
ATOM 10342 C CA . LEU B 1 683 ? -18.803 -14.069 51.777 1.00 29.62 697 LEU B CA 1
ATOM 10343 C C . LEU B 1 683 ? -17.960 -12.924 51.215 1.00 29.44 697 LEU B C 1
ATOM 10344 O O . LEU B 1 683 ? -18.188 -11.760 51.552 1.00 29.07 697 LEU B O 1
ATOM 10349 N N . ILE B 1 684 ? -17.000 -13.264 50.349 1.00 27.28 698 ILE B N 1
ATOM 10350 C CA . ILE B 1 684 ? -16.144 -12.266 49.726 1.00 27.01 698 ILE B CA 1
ATOM 10351 C C . ILE B 1 684 ? -16.348 -12.313 48.208 1.00 27.32 698 ILE B C 1
ATOM 10352 O O . ILE B 1 684 ? -16.271 -13.382 47.602 1.00 28.04 698 ILE B O 1
ATOM 10357 N N . HIS B 1 685 ? -16.630 -11.142 47.621 1.00 25.70 699 HIS B N 1
ATOM 10358 C CA . HIS B 1 685 ? -17.194 -11.044 46.282 1.00 27.71 699 HIS B CA 1
ATOM 10359 C C . HIS B 1 685 ? -16.195 -10.407 45.325 1.00 26.85 699 HIS B C 1
ATOM 10360 O O . HIS B 1 685 ? -15.600 -9.382 45.642 1.00 27.18 699 HIS B O 1
ATOM 10367 N N . ALA B 1 686 ? -16.066 -11.012 44.141 1.00 27.81 700 ALA B N 1
ATOM 10368 C CA . ALA B 1 686 ? -15.225 -10.510 43.065 1.00 27.10 700 ALA B CA 1
ATOM 10369 C C . ALA B 1 686 ? -16.102 -10.142 41.871 1.00 27.87 700 ALA B C 1
ATOM 10370 O O . ALA B 1 686 ? -17.298 -10.417 41.870 1.00 28.01 700 ALA B O 1
ATOM 10372 N N . ALA B 1 687 ? -15.494 -9.509 40.862 1.00 28.90 701 ALA B N 1
ATOM 10373 C CA . ALA B 1 687 ? -16.241 -8.990 39.728 1.00 29.92 701 ALA B CA 1
ATOM 10374 C C . ALA B 1 687 ? -16.575 -10.121 38.761 1.00 29.01 701 ALA B C 1
ATOM 10375 O O . ALA B 1 687 ? -17.625 -10.107 38.123 1.00 30.51 701 ALA B O 1
ATOM 10377 N N . ASN B 1 688 ? -15.675 -11.105 38.696 1.00 30.48 702 ASN B N 1
ATOM 10378 C CA . ASN B 1 688 ? -15.718 -12.178 37.715 1.00 33.42 702 ASN B CA 1
ATOM 10379 C C . ASN B 1 688 ? -14.672 -13.219 38.104 1.00 35.48 702 ASN B C 1
ATOM 10380 O O . ASN B 1 688 ? -13.854 -12.977 38.996 1.00 35.29 702 ASN B O 1
ATOM 10385 N N . GLN B 1 689 ? -14.691 -14.365 37.411 1.00 33.73 703 GLN B N 1
ATOM 10386 C CA . GLN B 1 689 ? -13.771 -15.445 37.731 1.00 35.33 703 GLN B CA 1
ATOM 10387 C C . GLN B 1 689 ? -12.328 -14.937 37.749 1.00 34.44 703 GLN B C 1
ATOM 10388 O O . GLN B 1 689 ? -11.549 -15.331 38.609 1.00 34.01 703 GLN B O 1
ATOM 10394 N N . GLN B 1 690 ? -11.976 -14.054 36.807 1.00 33.70 704 GLN B N 1
ATOM 10395 C CA . GLN B 1 690 ? -10.603 -13.579 36.713 1.00 34.10 704 GLN B CA 1
ATOM 10396 C C . GLN B 1 690 ? -10.239 -12.672 37.894 1.00 33.31 704 GLN B C 1
ATOM 10397 O O . GLN B 1 690 ? -9.116 -12.727 38.395 1.00 30.85 704 GLN B O 1
ATOM 10403 N N . ASP B 1 691 ? -11.170 -11.798 38.298 1.00 32.60 705 ASP B N 1
ATOM 10404 C CA . ASP B 1 691 ? -11.003 -10.985 39.498 1.00 34.14 705 ASP B CA 1
ATOM 10405 C C . ASP B 1 691 ? -10.884 -11.913 40.709 1.00 33.58 705 ASP B C 1
ATOM 10406 O O . ASP B 1 691 ? -9.995 -11.747 41.546 1.00 33.81 705 ASP B O 1
ATOM 10411 N N . ARG B 1 692 ? -11.777 -12.909 40.759 1.00 33.16 706 ARG B N 1
ATOM 10412 C CA . ARG B 1 692 ? -11.790 -13.927 41.799 1.00 33.56 706 ARG B CA 1
ATOM 10413 C C . ARG B 1 692 ? -10.370 -14.452 42.011 1.00 35.06 706 ARG B C 1
ATOM 10414 O O . ARG B 1 692 ? -9.849 -14.417 43.128 1.00 35.43 706 ARG B O 1
ATOM 10422 N N . ALA B 1 693 ? -9.729 -14.879 40.914 1.00 35.15 707 ALA B N 1
ATOM 10423 C CA . ALA B 1 693 ? -8.391 -15.455 40.943 1.00 32.93 707 ALA B CA 1
ATOM 10424 C C . ALA B 1 693 ? -7.345 -14.438 41.409 1.00 32.16 707 ALA B C 1
ATOM 10425 O O . ALA B 1 693 ? -6.394 -14.790 42.110 1.00 33.47 707 ALA B O 1
ATOM 10427 N N . ASN B 1 694 ? -7.508 -13.181 40.983 1.00 31.57 708 ASN B N 1
ATOM 10428 C CA . ASN B 1 694 ? -6.586 -12.103 41.306 1.00 30.53 708 ASN B CA 1
ATOM 10429 C C . ASN B 1 694 ? -6.697 -11.752 42.789 1.00 31.58 708 ASN B C 1
ATOM 10430 O O . ASN B 1 694 ? -5.710 -11.420 43.438 1.00 32.60 708 ASN B O 1
ATOM 10435 N N . MET B 1 695 ? -7.924 -11.782 43.310 1.00 30.67 709 MET B N 1
ATOM 10436 C CA . MET B 1 695 ? -8.127 -11.516 44.723 1.00 31.80 709 MET B CA 1
ATOM 10437 C C . MET B 1 695 ? -7.557 -12.680 45.531 1.00 31.29 709 MET B C 1
ATOM 10438 O O . MET B 1 695 ? -6.941 -12.456 46.571 1.00 31.33 709 MET B O 1
ATOM 10443 N N . TYR B 1 696 ? -7.742 -13.906 45.010 1.00 31.86 710 TYR B N 1
ATOM 10444 C CA . TYR B 1 696 ? -7.169 -15.121 45.569 1.00 32.85 710 TYR B CA 1
ATOM 10445 C C . TYR B 1 696 ? -5.660 -14.962 45.690 1.00 33.27 710 TYR B C 1
ATOM 10446 O O . TYR B 1 696 ? -5.086 -15.256 46.736 1.00 34.96 710 TYR B O 1
ATOM 10455 N N . THR B 1 697 ? -5.036 -14.497 44.603 1.00 36.24 711 THR B N 1
ATOM 10456 C CA . THR B 1 697 ? -3.601 -14.264 44.575 1.00 35.98 711 THR B CA 1
ATOM 10457 C C . THR B 1 697 ? -3.205 -13.252 45.651 1.00 36.22 711 THR B C 1
ATOM 10458 O O . THR B 1 697 ? -2.197 -13.448 46.327 1.00 36.38 711 THR B O 1
ATOM 10462 N N . ASP B 1 698 ? -4.004 -12.187 45.812 1.00 35.93 712 ASP B N 1
ATOM 10463 C CA . ASP B 1 698 ? -3.729 -11.154 46.806 1.00 36.40 712 ASP B CA 1
ATOM 10464 C C . ASP B 1 698 ? -3.822 -11.725 48.221 1.00 36.56 712 ASP B C 1
ATOM 10465 O O . ASP B 1 698 ? -3.018 -11.382 49.083 1.00 35.71 712 ASP B O 1
ATOM 10470 N N . TYR B 1 699 ? -4.832 -12.565 48.466 1.00 37.70 713 TYR B N 1
ATOM 10471 C CA . TYR B 1 699 ? -4.996 -13.163 49.782 1.00 39.14 713 TYR B CA 1
ATOM 10472 C C . TYR B 1 699 ? -3.804 -14.077 50.068 1.00 40.45 713 TYR B C 1
ATOM 10473 O O . TYR B 1 699 ? -3.155 -13.946 51.104 1.00 40.99 713 TYR B O 1
ATOM 10482 N N . MET B 1 700 ? -3.501 -14.974 49.123 1.00 41.86 714 MET B N 1
ATOM 10483 C CA . MET B 1 700 ? -2.427 -15.939 49.301 1.00 42.26 714 MET B CA 1
ATOM 10484 C C . MET B 1 700 ? -1.083 -15.230 49.458 1.00 40.44 714 MET B C 1
ATOM 10485 O O . MET B 1 700 ? -0.239 -15.688 50.224 1.00 40.58 714 MET B O 1
ATOM 10490 N N . ASN B 1 701 ? -0.900 -14.107 48.751 1.00 41.02 715 ASN B N 1
ATOM 10491 C CA . ASN B 1 701 ? 0.300 -13.294 48.908 1.00 38.39 715 ASN B CA 1
ATOM 10492 C C . ASN B 1 701 ? 0.387 -12.763 50.340 1.00 37.56 715 ASN B C 1
ATOM 10493 O O . ASN B 1 701 ? 1.455 -12.796 50.944 1.00 39.07 715 ASN B O 1
ATOM 10498 N N . SER B 1 702 ? -0.743 -12.296 50.886 1.00 37.60 716 SER B N 1
ATOM 10499 C CA . SER B 1 702 ? -0.775 -11.757 52.241 1.00 37.65 716 SER B CA 1
ATOM 10500 C C . SER B 1 702 ? -0.428 -12.837 53.270 1.00 35.86 716 SER B C 1
ATOM 10501 O O . SER B 1 702 ? 0.252 -12.572 54.263 1.00 36.45 716 SER B O 1
ATOM 10504 N N . VAL B 1 703 ? -0.891 -14.063 53.020 1.00 35.24 717 VAL B N 1
ATOM 10505 C CA . VAL B 1 703 ? -0.590 -15.193 53.883 1.00 36.40 717 VAL B CA 1
ATOM 10506 C C . VAL B 1 703 ? 0.915 -15.457 53.845 1.00 38.79 717 VAL B C 1
ATOM 10507 O O . VAL B 1 703 ? 1.545 -15.626 54.889 1.00 37.13 717 VAL B O 1
ATOM 10511 N N . ILE B 1 704 ? 1.473 -15.445 52.628 1.00 40.46 718 ILE B N 1
ATOM 10512 C CA . ILE B 1 704 ? 2.844 -15.850 52.360 1.00 43.06 718 ILE B CA 1
ATOM 10513 C C . ILE B 1 704 ? 3.818 -14.839 52.961 1.00 40.66 718 ILE B C 1
ATOM 10514 O O . ILE B 1 704 ? 4.882 -15.228 53.438 1.00 41.63 718 ILE B O 1
ATOM 10519 N N . ASP B 1 705 ? 3.415 -13.562 52.970 1.00 38.90 719 ASP B N 1
ATOM 10520 C CA . ASP B 1 705 ? 4.251 -12.453 53.405 1.00 39.36 719 ASP B CA 1
ATOM 10521 C C . ASP B 1 705 ? 4.091 -12.200 54.900 1.00 41.83 719 ASP B C 1
ATOM 10522 O O . ASP B 1 705 ? 4.755 -11.315 55.442 1.00 44.91 719 ASP B O 1
ATOM 10527 N N . ASN B 1 706 ? 3.192 -12.951 55.553 1.00 40.36 720 ASN B N 1
ATOM 10528 C CA . ASN B 1 706 ? 2.990 -12.804 56.986 1.00 39.35 720 ASN B CA 1
ATOM 10529 C C . ASN B 1 706 ? 3.918 -13.753 57.745 1.00 41.21 720 ASN B C 1
ATOM 10530 O O . ASN B 1 706 ? 3.847 -14.971 57.563 1.00 40.16 720 ASN B O 1
ATOM 10535 N N . PRO B 1 707 ? 4.778 -13.226 58.652 1.00 41.84 721 PRO B N 1
ATOM 10536 C CA . PRO B 1 707 ? 5.847 -14.023 59.262 1.00 41.32 721 PRO B CA 1
ATOM 10537 C C . PRO B 1 707 ? 5.340 -15.109 60.208 1.00 42.72 721 PRO B C 1
ATOM 10538 O O . PRO B 1 707 ? 6.080 -16.031 60.546 1.00 45.27 721 PRO B O 1
ATOM 10542 N N . TYR B 1 708 ? 4.067 -15.010 60.610 1.00 41.24 722 TYR B N 1
ATOM 10543 C CA . TYR B 1 708 ? 3.496 -15.985 61.526 1.00 41.54 722 TYR B CA 1
ATOM 10544 C C . TYR B 1 708 ? 2.790 -17.094 60.750 1.00 40.73 722 TYR B C 1
ATOM 10545 O O . TYR B 1 708 ? 2.828 -18.254 61.155 1.00 39.52 722 TYR B O 1
ATOM 10554 N N . PHE B 1 709 ? 2.190 -16.734 59.614 1.00 38.97 723 PHE B N 1
ATOM 10555 C CA . PHE B 1 709 ? 1.338 -17.664 58.890 1.00 40.55 723 PHE B CA 1
ATOM 10556 C C . PHE B 1 709 ? 2.176 -18.617 58.047 1.00 39.87 723 PHE B C 1
ATOM 10557 O O . PHE B 1 709 ? 3.124 -18.193 57.390 1.00 41.58 723 PHE B O 1
ATOM 10565 N N . ILE B 1 710 ? 1.797 -19.903 58.076 1.00 37.40 724 ILE B N 1
ATOM 10566 C CA . ILE B 1 710 ? 2.558 -20.969 57.438 1.00 37.51 724 ILE B CA 1
ATOM 10567 C C . ILE B 1 710 ? 1.716 -21.645 56.350 1.00 38.64 724 ILE B C 1
ATOM 10568 O O . ILE B 1 710 ? 2.102 -22.694 55.839 1.00 39.61 724 ILE B O 1
ATOM 10573 N N . GLY B 1 711 ? 0.563 -21.049 56.009 1.00 38.62 725 GLY B N 1
ATOM 10574 C CA . GLY B 1 711 ? -0.320 -21.599 54.989 1.00 35.02 725 GLY B CA 1
ATOM 10575 C C . GLY B 1 711 ? -1.768 -21.109 55.093 1.00 34.20 725 GLY B C 1
ATOM 10576 O O . GLY B 1 711 ? -2.126 -20.348 55.988 1.00 31.96 725 GLY B O 1
ATOM 10577 N N . ALA B 1 712 ? -2.597 -21.545 54.137 1.00 33.75 726 ALA B N 1
ATOM 10578 C CA . ALA B 1 712 ? -4.028 -21.286 54.152 1.00 34.53 726 ALA B CA 1
ATOM 10579 C C . ALA B 1 712 ? -4.746 -22.334 53.306 1.00 35.43 726 ALA B C 1
ATOM 10580 O O . ALA B 1 712 ? -4.224 -22.772 52.283 1.00 37.39 726 ALA B O 1
ATOM 10582 N N . HIS B 1 713 ? -5.957 -22.701 53.736 1.00 36.46 727 HIS B N 1
ATOM 10583 C CA . HIS B 1 713 ? -6.771 -23.670 53.021 1.00 34.95 727 HIS B CA 1
ATOM 10584 C C . HIS B 1 713 ? -8.021 -22.993 52.460 1.00 33.61 727 HIS B C 1
ATOM 10585 O O . HIS B 1 713 ? -8.702 -22.261 53.174 1.00 35.96 727 HIS B O 1
ATOM 10592 N N . TRP B 1 714 ? -8.310 -23.276 51.183 1.00 32.01 728 TRP B N 1
ATOM 10593 C CA . TRP B 1 714 ? -9.465 -22.765 50.459 1.00 30.85 728 TRP B CA 1
ATOM 10594 C C . TRP B 1 714 ? -10.711 -23.579 50.807 1.00 31.26 728 TRP B C 1
ATOM 10595 O O . TRP B 1 714 ? -10.688 -24.814 50.800 1.00 28.76 728 TRP B O 1
ATOM 10606 N N . PHE B 1 715 ? -11.791 -22.858 51.131 1.00 31.92 729 PHE B N 1
ATOM 10607 C CA . PHE B 1 715 ? -13.097 -23.459 51.352 1.00 32.43 729 PHE B CA 1
ATOM 10608 C C . PHE B 1 715 ? -13.972 -23.136 50.139 1.00 32.09 729 PHE B C 1
ATOM 10609 O O . PHE B 1 715 ? -14.347 -21.987 49.949 1.00 30.21 729 PHE B O 1
ATOM 10617 N N . GLN B 1 716 ? -14.303 -24.134 49.304 1.00 32.35 730 GLN B N 1
ATOM 10618 C CA . GLN B 1 716 ? -13.991 -25.552 49.431 1.00 31.36 730 GLN B CA 1
ATOM 10619 C C . GLN B 1 716 ? -13.705 -26.099 48.030 1.00 29.50 730 GLN B C 1
ATOM 10620 O O . GLN B 1 716 ? -13.515 -25.332 47.086 1.00 29.67 730 GLN B O 1
ATOM 10626 N N . TYR B 1 717 ? -13.694 -27.429 47.887 1.00 30.69 731 TYR B N 1
ATOM 10627 C CA . TYR B 1 717 ? -13.340 -28.074 46.628 1.00 29.68 731 TYR B CA 1
ATOM 10628 C C . TYR B 1 717 ? -14.442 -27.859 45.600 1.00 28.92 731 TYR B C 1
ATOM 10629 O O . TYR B 1 717 ? -14.168 -27.410 44.489 1.00 31.28 731 TYR B O 1
ATOM 10638 N N . ILE B 1 718 ? -15.683 -28.163 45.999 1.00 30.86 732 ILE B N 1
ATOM 10639 C CA . ILE B 1 718 ? -16.840 -28.158 45.108 1.00 31.89 732 ILE B CA 1
ATOM 10640 C C . ILE B 1 718 ? -17.753 -26.972 45.443 1.00 29.27 732 ILE B C 1
ATOM 10641 O O . ILE B 1 718 ? -17.955 -26.634 46.605 1.00 28.69 732 ILE B O 1
ATOM 10646 N N . ASP B 1 719 ? -18.311 -26.332 44.407 1.00 30.57 733 ASP B N 1
ATOM 10647 C CA . ASP B 1 719 ? -19.363 -25.345 44.597 1.00 33.29 733 ASP B CA 1
ATOM 10648 C C . ASP B 1 719 ? -20.448 -25.905 45.508 1.00 34.21 733 ASP B C 1
ATOM 10649 O O . ASP B 1 719 ? -20.785 -27.080 45.421 1.00 34.97 733 ASP B O 1
ATOM 10654 N N . SER B 1 720 ? -20.973 -25.056 46.396 1.00 35.72 734 SER B N 1
ATOM 10655 C CA . SER B 1 720 ? -22.209 -25.385 47.083 1.00 39.90 734 SER B CA 1
ATOM 10656 C C . SER B 1 720 ? -23.275 -25.674 46.026 1.00 40.32 734 SER B C 1
ATOM 10657 O O . SER B 1 720 ? -23.310 -25.015 44.986 1.00 40.64 734 SER B O 1
ATOM 10660 N N . PRO B 1 721 ? -24.168 -26.667 46.238 1.00 39.47 735 PRO B N 1
ATOM 10661 C CA . PRO B 1 721 ? -25.313 -26.866 45.346 1.00 42.47 735 PRO B CA 1
ATOM 10662 C C . PRO B 1 721 ? -26.100 -25.567 45.178 1.00 41.83 735 PRO B C 1
ATOM 10663 O O . PRO B 1 721 ? -26.231 -24.784 46.115 1.00 42.34 735 PRO B O 1
ATOM 10667 N N . ILE B 1 722 ? -26.614 -25.352 43.965 1.00 43.87 736 ILE B N 1
ATOM 10668 C CA . ILE B 1 722 ? -27.253 -24.100 43.587 1.00 46.30 736 ILE B CA 1
ATOM 10669 C C . ILE B 1 722 ? -28.510 -23.845 44.427 1.00 47.06 736 ILE B C 1
ATOM 10670 O O . ILE B 1 722 ? -28.894 -22.691 44.631 1.00 46.96 736 ILE B O 1
ATOM 10675 N N . THR B 1 723 ? -29.141 -24.924 44.911 1.00 46.68 737 THR B N 1
ATOM 10676 C CA . THR B 1 723 ? -30.352 -24.824 45.711 1.00 46.79 737 THR B CA 1
ATOM 10677 C C . THR B 1 723 ? -30.009 -24.922 47.194 1.00 47.71 737 THR B C 1
ATOM 10678 O O . THR B 1 723 ? -30.905 -24.966 48.035 1.00 47.96 737 THR B O 1
ATOM 10682 N N . GLY B 1 724 ? -28.706 -24.979 47.492 1.00 48.77 738 GLY B N 1
ATOM 10683 C CA . GLY B 1 724 ? -28.212 -24.947 48.859 1.00 48.42 738 GLY B CA 1
ATOM 10684 C C . GLY B 1 724 ? -27.904 -26.341 49.398 1.00 49.43 738 GLY B C 1
ATOM 10685 O O . GLY B 1 724 ? -28.656 -27.285 49.164 1.00 46.99 738 GLY B O 1
ATOM 10686 N N . ARG B 1 725 ? -26.785 -26.450 50.124 1.00 48.18 739 ARG B N 1
ATOM 10687 C CA . ARG B 1 725 ? -26.453 -27.674 50.834 1.00 48.68 739 ARG B CA 1
ATOM 10688 C C . ARG B 1 725 ? -27.549 -27.944 51.860 1.00 47.10 739 ARG B C 1
ATOM 10689 O O . ARG B 1 725 ? -28.157 -27.014 52.384 1.00 48.42 739 ARG B O 1
ATOM 10697 N N . ALA B 1 726 ? -27.792 -29.229 52.120 1.00 49.39 740 ALA B N 1
ATOM 10698 C CA . ALA B 1 726 ? -28.979 -29.683 52.825 1.00 52.17 740 ALA B CA 1
ATOM 10699 C C . ALA B 1 726 ? -29.011 -29.163 54.261 1.00 52.21 740 ALA B C 1
ATOM 10700 O O . ALA B 1 726 ? -30.079 -29.090 54.864 1.00 52.12 740 ALA B O 1
ATOM 10702 N N . TYR B 1 727 ? -27.845 -28.802 54.806 1.00 54.35 741 TYR B N 1
ATOM 10703 C CA . TYR B 1 727 ? -27.795 -28.457 56.218 1.00 54.06 741 TYR B CA 1
ATOM 10704 C C . TYR B 1 727 ? -28.432 -27.093 56.482 1.00 53.69 741 TYR B C 1
ATOM 10705 O O . TYR B 1 727 ? -29.237 -26.961 57.403 1.00 53.41 741 TYR B O 1
ATOM 10714 N N . ASP B 1 728 ? -28.088 -26.084 55.673 1.00 52.26 742 ASP B N 1
ATOM 10715 C CA . ASP B 1 728 ? -28.379 -24.715 56.072 1.00 50.31 742 ASP B CA 1
ATOM 10716 C C . ASP B 1 728 ? -28.752 -23.831 54.884 1.00 48.02 742 ASP B C 1
ATOM 10717 O O . ASP B 1 728 ? -28.996 -22.640 55.066 1.00 48.11 742 ASP B O 1
ATOM 10722 N N . GLY B 1 729 ? -28.778 -24.409 53.675 1.00 46.79 743 GLY B N 1
ATOM 10723 C CA . GLY B 1 729 ? -29.224 -23.704 52.480 1.00 43.74 743 GLY B CA 1
ATOM 10724 C C . GLY B 1 729 ? -28.133 -22.883 51.789 1.00 42.22 743 GLY B C 1
ATOM 10725 O O . GLY B 1 729 ? -28.400 -22.217 50.781 1.00 39.56 743 GLY B O 1
ATOM 10726 N N A GLU B 1 730 ? -26.912 -22.949 52.336 0.50 42.30 744 GLU B N 1
ATOM 10727 N N B GLU B 1 730 ? -26.915 -22.932 52.349 0.50 41.43 744 GLU B N 1
ATOM 10728 C CA A GLU B 1 730 ? -25.745 -22.253 51.815 0.50 41.38 744 GLU B CA 1
ATOM 10729 C CA B GLU B 1 730 ? -25.767 -22.222 51.809 0.50 40.06 744 GLU B CA 1
ATOM 10730 C C A GLU B 1 730 ? -25.515 -22.667 50.363 0.50 37.56 744 GLU B C 1
ATOM 10731 C C B GLU B 1 730 ? -25.538 -22.661 50.365 0.50 36.76 744 GLU B C 1
ATOM 10732 O O A GLU B 1 730 ? -25.302 -23.845 50.087 0.50 37.96 744 GLU B O 1
ATOM 10733 O O B GLU B 1 730 ? -25.342 -23.844 50.102 0.50 37.19 744 GLU B O 1
ATOM 10744 N N . ASN B 1 731 ? -25.560 -21.689 49.448 1.00 34.58 745 ASN B N 1
ATOM 10745 C CA . ASN B 1 731 ? -25.485 -21.947 48.016 1.00 34.63 745 ASN B CA 1
ATOM 10746 C C . ASN B 1 731 ? -24.428 -21.064 47.355 1.00 33.52 745 ASN B C 1
ATOM 10747 O O . ASN B 1 731 ? -24.690 -20.476 46.306 1.00 33.72 745 ASN B O 1
ATOM 10752 N N . TYR B 1 732 ? -23.225 -21.025 47.941 1.00 30.72 746 TYR B N 1
ATOM 10753 C CA . TYR B 1 732 ? -22.195 -20.070 47.559 1.00 33.08 746 TYR B CA 1
ATOM 10754 C C . TYR B 1 732 ? -21.378 -20.575 46.374 1.00 32.17 746 TYR B C 1
ATOM 10755 O O . TYR B 1 732 ? -21.295 -21.779 46.146 1.00 32.71 746 TYR B O 1
ATOM 10764 N N . ASN B 1 733 ? -20.732 -19.638 45.661 1.00 33.05 747 ASN B N 1
ATOM 10765 C CA . ASN B 1 733 ? -19.654 -19.962 44.733 1.00 32.78 747 ASN B CA 1
ATOM 10766 C C . ASN B 1 733 ? -18.319 -20.086 45.475 1.00 33.51 747 ASN B C 1
ATOM 10767 O O . ASN B 1 733 ? -17.446 -19.224 45.363 1.00 36.01 747 ASN B O 1
ATOM 10772 N N . VAL B 1 734 ? -18.147 -21.206 46.186 1.00 33.24 748 VAL B N 1
ATOM 10773 C CA . VAL B 1 734 ? -16.970 -21.461 47.005 1.00 33.88 748 VAL B CA 1
ATOM 10774 C C . VAL B 1 734 ? -16.070 -22.512 46.347 1.00 34.69 748 VAL B C 1
ATOM 10775 O O . VAL B 1 734 ? -15.016 -22.852 46.880 1.00 32.83 748 VAL B O 1
ATOM 10779 N N . GLY B 1 735 ? -16.493 -23.044 45.195 1.00 34.43 749 GLY B N 1
ATOM 10780 C CA . GLY B 1 735 ? -15.830 -24.205 44.628 1.00 34.55 749 GLY B CA 1
ATOM 10781 C C . GLY B 1 735 ? -14.583 -23.825 43.842 1.00 33.57 749 GLY B C 1
ATOM 10782 O O . GLY B 1 735 ? -14.570 -22.794 43.173 1.00 34.28 749 GLY B O 1
ATOM 10783 N N . PHE B 1 736 ? -13.547 -24.670 43.940 1.00 34.61 750 PHE B N 1
ATOM 10784 C CA . PHE B 1 736 ? -12.455 -24.664 42.973 1.00 36.69 750 PHE B CA 1
ATOM 10785 C C . PHE B 1 736 ? -12.874 -25.392 41.696 1.00 35.66 750 PHE B C 1
ATOM 10786 O O . PHE B 1 736 ? -12.289 -25.169 40.638 1.00 36.80 750 PHE B O 1
ATOM 10794 N N . ILE B 1 737 ? -13.880 -26.268 41.812 1.00 34.52 751 ILE B N 1
ATOM 10795 C CA . ILE B 1 737 ? -14.515 -26.887 40.658 1.00 34.95 751 ILE B CA 1
ATOM 10796 C C . ILE B 1 737 ? -16.025 -26.676 40.762 1.00 36.03 751 ILE B C 1
ATOM 10797 O O . ILE B 1 737 ? -16.549 -26.430 41.851 1.00 35.37 751 ILE B O 1
ATOM 10802 N N . SER B 1 738 ? -16.716 -26.757 39.615 1.00 36.97 752 SER B N 1
ATOM 10803 C CA . SER B 1 738 ? -18.164 -26.613 39.582 1.00 37.14 752 SER B CA 1
ATOM 10804 C C . SER B 1 738 ? -18.836 -27.958 39.854 1.00 38.63 752 SER B C 1
ATOM 10805 O O . SER B 1 738 ? -18.166 -28.971 40.074 1.00 37.38 752 SER B O 1
ATOM 10808 N N . VAL B 1 739 ? -20.175 -27.930 39.853 1.00 39.00 753 VAL B N 1
ATOM 10809 C CA . VAL B 1 739 ? -21.037 -29.071 40.119 1.00 40.42 753 VAL B CA 1
ATOM 10810 C C . VAL B 1 739 ? -20.812 -30.141 39.048 1.00 41.90 753 VAL B C 1
ATOM 10811 O O . VAL B 1 739 ? -21.026 -31.324 39.299 1.00 40.97 753 VAL B O 1
ATOM 10815 N N . THR B 1 740 ? -20.344 -29.717 37.865 1.00 41.58 754 THR B N 1
ATOM 10816 C CA . THR B 1 740 ? -20.113 -30.618 36.744 1.00 40.53 754 THR B CA 1
ATOM 10817 C C . THR B 1 740 ? -18.639 -31.024 36.670 1.00 40.49 754 THR B C 1
ATOM 10818 O O . THR B 1 740 ? -18.142 -31.403 35.605 1.00 35.93 754 THR B O 1
ATOM 10822 N N . ASP B 1 741 ? -17.952 -30.925 37.815 1.00 41.39 755 ASP B N 1
ATOM 10823 C CA . ASP B 1 741 ? -16.602 -31.442 37.992 1.00 42.88 755 ASP B CA 1
ATOM 10824 C C . ASP B 1 741 ? -15.640 -30.760 37.021 1.00 40.34 755 ASP B C 1
ATOM 10825 O O . ASP B 1 741 ? -14.646 -31.350 36.604 1.00 40.98 755 ASP B O 1
ATOM 10830 N N . ARG B 1 742 ? -15.943 -29.503 36.675 1.00 39.97 756 ARG B N 1
ATOM 10831 C CA . ARG B 1 742 ? -15.078 -28.706 35.822 1.00 39.55 756 ARG B CA 1
ATOM 10832 C C . ARG B 1 742 ? -14.342 -27.682 36.679 1.00 38.60 756 ARG B C 1
ATOM 10833 O O . ARG B 1 742 ? -14.982 -26.841 37.309 1.00 38.06 756 ARG B O 1
ATOM 10841 N N . PRO B 1 743 ? -12.990 -27.740 36.760 1.00 38.20 757 PRO B N 1
ATOM 10842 C CA . PRO B 1 743 ? -12.217 -26.705 37.450 1.00 36.78 757 PRO B CA 1
ATOM 10843 C C . PRO B 1 743 ? -12.453 -25.315 36.861 1.00 38.25 757 PRO B C 1
ATOM 10844 O O . PRO B 1 743 ? -12.506 -25.140 35.643 1.00 37.83 757 PRO B O 1
ATOM 10848 N N . TYR B 1 744 ? -12.635 -24.334 37.750 1.00 35.63 758 TYR B N 1
ATOM 10849 C CA . TYR B 1 744 ? -12.617 -22.937 37.355 1.00 34.32 758 TYR B CA 1
ATOM 10850 C C . TYR B 1 744 ? -11.215 -22.592 36.862 1.00 34.83 758 TYR B C 1
ATOM 10851 O O . TYR B 1 744 ? -10.273 -22.532 37.652 1.00 33.26 758 TYR B O 1
ATOM 10860 N N . ILE B 1 745 ? -11.102 -22.371 35.546 1.00 34.05 759 ILE B N 1
ATOM 10861 C CA . ILE B 1 745 ? -9.820 -22.269 34.865 1.00 34.40 759 ILE B CA 1
ATOM 10862 C C . ILE B 1 745 ? -8.949 -21.171 35.478 1.00 32.83 759 ILE B C 1
ATOM 10863 O O . ILE B 1 745 ? -7.770 -21.411 35.743 1.00 33.88 759 ILE B O 1
ATOM 10868 N N . GLU B 1 746 ? -9.518 -19.970 35.657 1.00 33.04 760 GLU B N 1
ATOM 10869 C CA . GLU B 1 746 ? -8.761 -18.801 36.090 1.00 34.78 760 GLU B CA 1
ATOM 10870 C C . GLU B 1 746 ? -8.199 -19.026 37.494 1.00 35.63 760 GLU B C 1
ATOM 10871 O O . GLU B 1 746 ? -7.069 -18.624 37.781 1.00 33.51 760 GLU B O 1
ATOM 10877 N N . MET B 1 747 ? -9.009 -19.659 38.355 1.00 34.72 761 MET B N 1
ATOM 10878 C CA . MET B 1 747 ? -8.608 -20.018 39.708 1.00 38.50 761 MET B CA 1
ATOM 10879 C C . MET B 1 747 ? -7.397 -20.947 39.648 1.00 39.80 761 MET B C 1
ATOM 10880 O O . MET B 1 747 ? -6.430 -20.750 40.382 1.00 40.10 761 MET B O 1
ATOM 10885 N N . ILE B 1 748 ? -7.459 -21.948 38.759 1.00 38.32 762 ILE B N 1
ATOM 10886 C CA . ILE B 1 748 ? -6.415 -22.957 38.666 1.00 39.07 762 ILE B CA 1
ATOM 10887 C C . ILE B 1 748 ? -5.074 -22.290 38.362 1.00 37.20 762 ILE B C 1
ATOM 10888 O O . ILE B 1 748 ? -4.063 -22.615 38.993 1.00 35.47 762 ILE B O 1
ATOM 10893 N N . GLU B 1 749 ? -5.090 -21.339 37.416 1.00 35.64 763 GLU B N 1
ATOM 10894 C CA . GLU B 1 749 ? -3.866 -20.740 36.905 1.00 37.80 763 GLU B CA 1
ATOM 10895 C C . GLU B 1 749 ? -3.258 -19.801 37.950 1.00 36.42 763 GLU B C 1
ATOM 10896 O O . GLU B 1 749 ? -2.038 -19.673 38.035 1.00 35.09 763 GLU B O 1
ATOM 10902 N N . ALA B 1 750 ? -4.119 -19.140 38.732 1.00 37.61 764 ALA B N 1
ATOM 10903 C CA . ALA B 1 750 ? -3.675 -18.369 39.885 1.00 37.23 764 ALA B CA 1
ATOM 10904 C C . ALA B 1 750 ? -3.064 -19.302 40.927 1.00 36.77 764 ALA B C 1
ATOM 10905 O O . ALA B 1 750 ? -1.986 -19.033 41.457 1.00 36.95 764 ALA B O 1
ATOM 10907 N N . ALA B 1 751 ? -3.751 -20.418 41.194 1.00 37.55 765 ALA B N 1
ATOM 10908 C CA . ALA B 1 751 ? -3.271 -21.425 42.130 1.00 40.10 765 ALA B CA 1
ATOM 10909 C C . ALA B 1 751 ? -1.884 -21.924 41.723 1.00 43.24 765 ALA B C 1
ATOM 10910 O O . ALA B 1 751 ? -0.985 -21.995 42.561 1.00 42.12 765 ALA B O 1
ATOM 10912 N N . LYS B 1 752 ? -1.714 -22.252 40.434 1.00 44.24 766 LYS B N 1
ATOM 10913 C CA . LYS B 1 752 ? -0.459 -22.810 39.950 1.00 45.62 766 LYS B CA 1
ATOM 10914 C C . LYS B 1 752 ? 0.666 -21.793 40.128 1.00 44.12 766 LYS B C 1
ATOM 10915 O O . LYS B 1 752 ? 1.743 -22.145 40.602 1.00 43.68 766 LYS B O 1
ATOM 10921 N N . ALA B 1 753 ? 0.387 -20.532 39.775 1.00 42.95 767 ALA B N 1
ATOM 10922 C CA . ALA B 1 753 ? 1.344 -19.445 39.906 1.00 39.40 767 ALA B CA 1
ATOM 10923 C C . ALA B 1 753 ? 1.764 -19.285 41.367 1.00 38.41 767 ALA B C 1
ATOM 10924 O O . ALA B 1 753 ? 2.956 -19.265 41.675 1.00 35.90 767 ALA B O 1
ATOM 10926 N N . MET B 1 754 ? 0.763 -19.211 42.257 1.00 38.44 768 MET B N 1
ATOM 10927 C CA A MET B 1 754 ? 0.989 -18.959 43.671 0.50 38.28 768 MET B CA 1
ATOM 10928 C CA B MET B 1 754 ? 0.975 -18.967 43.676 0.50 37.95 768 MET B CA 1
ATOM 10929 C C . MET B 1 754 ? 1.855 -20.063 44.272 1.00 36.79 768 MET B C 1
ATOM 10930 O O . MET B 1 754 ? 2.839 -19.777 44.950 1.00 35.58 768 MET B O 1
ATOM 10939 N N . ASN B 1 755 ? 1.473 -21.321 44.022 1.00 38.93 769 ASN B N 1
ATOM 10940 C CA . ASN B 1 755 ? 2.155 -22.480 44.582 1.00 39.69 769 ASN B CA 1
ATOM 10941 C C . ASN B 1 755 ? 3.607 -22.538 44.105 1.00 40.28 769 ASN B C 1
ATOM 10942 O O . ASN B 1 755 ? 4.493 -22.937 44.856 1.00 38.63 769 ASN B O 1
ATOM 10947 N N . GLU B 1 756 ? 3.836 -22.118 42.857 1.00 42.29 770 GLU B N 1
ATOM 10948 C CA . GLU B 1 756 ? 5.154 -22.154 42.244 1.00 43.99 770 GLU B CA 1
ATOM 10949 C C . GLU B 1 756 ? 6.125 -21.242 42.993 1.00 44.38 770 GLU B C 1
ATOM 10950 O O . GLU B 1 756 ? 7.245 -21.647 43.289 1.00 44.88 770 GLU B O 1
ATOM 10956 N N . SER B 1 757 ? 5.699 -20.008 43.291 1.00 44.89 771 SER B N 1
ATOM 10957 C CA . SER B 1 757 ? 6.639 -18.994 43.746 1.00 46.64 771 SER B CA 1
ATOM 10958 C C . SER B 1 757 ? 6.573 -18.792 45.259 1.00 46.86 771 SER B C 1
ATOM 10959 O O . SER B 1 757 ? 7.177 -17.849 45.771 1.00 46.17 771 SER B O 1
ATOM 10962 N N . MET B 1 758 ? 5.866 -19.681 45.973 1.00 45.27 772 MET B N 1
ATOM 10963 C CA . MET B 1 758 ? 5.509 -19.382 47.355 1.00 46.89 772 MET B CA 1
ATOM 10964 C C . MET B 1 758 ? 6.707 -19.494 48.300 1.00 48.51 772 MET B C 1
ATOM 10965 O O . MET B 1 758 ? 6.848 -18.669 49.202 1.00 47.81 772 MET B O 1
ATOM 10970 N N . TYR B 1 759 ? 7.561 -20.506 48.084 1.00 48.85 773 TYR B N 1
ATOM 10971 C CA . TYR B 1 759 ? 8.688 -20.790 48.963 1.00 48.88 773 TYR B CA 1
ATOM 10972 C C . TYR B 1 759 ? 9.765 -19.718 48.819 1.00 48.32 773 TYR B C 1
ATOM 10973 O O . TYR B 1 759 ? 10.365 -19.296 49.811 1.00 45.15 773 TYR B O 1
ATOM 10982 N N . GLU B 1 760 ? 9.988 -19.300 47.569 1.00 45.77 774 GLU B N 1
ATOM 10983 C CA . GLU B 1 760 ? 11.005 -18.322 47.229 1.00 47.51 774 GLU B CA 1
ATOM 10984 C C . GLU B 1 760 ? 10.569 -16.939 47.705 1.00 47.93 774 GLU B C 1
ATOM 10985 O O . GLU B 1 760 ? 11.385 -16.183 48.230 1.00 51.29 774 GLU B O 1
ATOM 10991 N N . ARG B 1 761 ? 9.277 -16.636 47.532 1.00 45.92 775 ARG B N 1
ATOM 10992 C CA . ARG B 1 761 ? 8.710 -15.357 47.926 1.00 45.49 775 ARG B CA 1
ATOM 10993 C C . ARG B 1 761 ? 8.844 -15.143 49.435 1.00 45.91 775 ARG B C 1
ATOM 10994 O O . ARG B 1 761 ? 9.158 -14.039 49.879 1.00 45.10 775 ARG B O 1
ATOM 11002 N N . ARG B 1 762 ? 8.593 -16.203 50.212 1.00 46.57 776 ARG B N 1
ATOM 11003 C CA . ARG B 1 762 ? 8.570 -16.111 51.663 1.00 47.52 776 ARG B CA 1
ATOM 11004 C C . ARG B 1 762 ? 9.991 -16.003 52.217 1.00 50.17 776 ARG B C 1
ATOM 11005 O O . ARG B 1 762 ? 10.239 -15.206 53.123 1.00 50.42 776 ARG B O 1
ATOM 11013 N N . PHE B 1 763 ? 10.913 -16.791 51.648 1.00 48.82 777 PHE B N 1
ATOM 11014 C CA . PHE B 1 763 ? 12.186 -17.075 52.292 1.00 52.49 777 PHE B CA 1
ATOM 11015 C C . PHE B 1 763 ? 13.371 -16.503 51.515 1.00 55.27 777 PHE B C 1
ATOM 11016 O O . PHE B 1 763 ? 14.354 -16.099 52.128 1.00 61.65 777 PHE B O 1
ATOM 11024 N N . LYS B 1 764 ? 13.291 -16.504 50.177 1.00 60.81 778 LYS B N 1
ATOM 11025 C CA . LYS B 1 764 ? 14.389 -16.039 49.339 1.00 62.78 778 LYS B CA 1
ATOM 11026 C C . LYS B 1 764 ? 14.290 -14.519 49.154 1.00 66.98 778 LYS B C 1
ATOM 11027 O O . LYS B 1 764 ? 15.091 -13.808 49.798 1.00 69.46 778 LYS B O 1
#

Solvent-accessible surface area: 54169 Å² total; per-residue (Å²): 116,75,55,54,50,11,10,61,106,91,31,106,76,93,53,61,41,9,97,28,64,87,46,136,74,18,0,36,1,85,1,71,1,137,169,45,50,104,0,0,0,15,1,33,27,115,70,63,32,89,7,65,140,35,109,58,0,0,0,4,0,51,0,7,1,45,10,123,68,8,0,4,0,15,0,25,0,21,7,78,104,64,18,54,14,9,7,0,7,13,1,46,77,16,21,51,14,15,2,0,2,4,18,45,11,26,27,59,113,81,117,4,7,2,74,11,13,11,64,0,13,130,51,61,40,57,36,4,18,21,24,123,56,117,64,113,22,55,38,49,2,0,29,52,1,11,0,2,0,57,20,1,39,54,81,6,49,0,4,0,84,17,1,14,0,40,61,12,62,167,72,64,112,43,16,27,54,109,3,1,11,63,6,4,5,4,22,115,99,101,23,73,42,21,1,114,52,85,64,50,0,61,68,33,28,130,84,26,56,77,87,34,90,65,95,35,57,139,36,26,10,160,5,1,0,13,34,135,18,34,131,46,131,60,60,31,53,4,56,37,18,108,75,90,138,58,34,0,1,0,0,4,30,0,46,0,0,0,0,2,1,0,0,10,0,62,40,57,27,10,28,1,13,0,0,36,5,1,69,84,91,77,39,145,140,85,18,68,164,52,0,58,170,33,70,100,55,44,8,105,68,4,72,62,0,16,89,77,36,4,94,39,111,68,92,26,0,102,16,6,7,14,66,100,76,10,93,60,29,54,14,132,55,0,0,3,0,7,9,2,6,0,0,0,19,20,1,5,13,65,159,154,52,77,38,52,80,77,2,61,82,11,0,15,25,0,0,4,25,8,22,2,1,0,0,0,1,14,3,44,67,55,2,7,122,13,139,73,0,0,0,0,0,26,9,118,5,120,33,150,20,95,62,1,38,17,56,54,109,108,29,30,75,4,7,0,1,46,18,103,71,1,50,65,70,0,43,78,13,0,21,91,2,20,149,55,2,170,62,19,49,22,0,0,0,0,0,0,6,31,58,40,28,2,9,109,63,111,56,47,136,43,26,20,1,1,0,34,50,0,0,42,86,48,20,187,88,8,29,0,0,43,30,0,3,128,25,0,73,128,93,19,105,86,19,59,87,0,22,154,44,0,140,30,148,17,91,45,42,73,67,0,28,152,25,4,126,14,52,70,178,16,129,108,0,45,98,1,0,32,67,0,0,28,19,0,0,39,67,0,0,35,9,0,31,58,0,4,87,138,67,2,79,69,11,8,3,1,1,1,0,4,4,5,136,3,19,0,66,9,0,0,102,0,0,9,108,58,1,57,0,1,0,0,2,0,38,52,19,3,5,16,116,87,80,6,63,45,0,75,108,33,62,57,1,0,0,0,0,12,1,1,1,0,2,66,54,7,7,21,29,3,5,0,44,5,2,5,28,55,14,39,27,0,6,94,19,4,44,44,0,2,30,18,0,1,73,10,56,43,1,1,0,2,0,1,17,6,0,4,7,3,12,5,1,1,40,4,94,10,5,25,0,17,0,1,0,0,0,15,23,1,0,50,31,23,125,45,0,13,57,16,0,77,63,8,2,67,46,0,0,54,117,4,5,179,132,16,14,88,112,39,68,81,94,49,63,41,10,95,34,45,107,50,88,65,7,2,46,1,89,1,68,1,139,79,50,49,102,0,0,0,14,3,30,31,114,74,68,41,88,12,65,94,106,110,56,7,0,0,3,0,38,0,7,0,87,8,52,66,7,0,4,0,15,0,24,3,15,10,73,109,61,23,53,24,11,22,0,8,13,1,46,67,38,33,5,30,23,2,0,2,23,53,54,44,44,80,126,1,8,19,81,15,28,14,53,0,14,165,41,102,57,52,42,4,14,39,20,124,58,132,69,86,42,64,42,57,11,5,26,95,4,5,0,0,1,63,21,1,44,50,74,5,55,1,3,0,53,31,5,25,29,77,87,14,65,167,98,53,126,40,18,22,48,109,4,1,11,65,7,4,4,3,22,119,95,129,30,85,46,24,1,120,54,86,72,48,0,37,68,31,43,133,93,32,64,88,88,37,84,71,166,23,56,140,46,27,10,152,3,0,0,16,33,125,24,35,132,50,128,66,62,31,48,4,58,38,13,100,68,106,123,54,32,0,1,0,0,5,28,0,46,0,0,0,0,4,2,0,0,8,0,58,34,68,32,7,32,2,17,0,4,33,36,141,119,93,88,113,59,52,10,109,52,4,65,61,0,11,94,68,41,6,97,86,111,70,105,29,6,76,16,28,33,132,18,85,72,14,56,72,34,49,24,71,94,2,6,4,0,4,9,2,7,0,0,0,32,18,1,4,12,82,150,152,47,88,41,58,92,74,6,56,92,10,0,14,30,0,0,5,21,7,17,1,1,0,0,0,1,13,4,44,72,54,2,9,119,18,136,74,0,0,0,1,0,25,9,123,8,131,28,150,22,104,64,3,34,16,49,112,60,86,2,7,1,0,48,13,102,69,0,44,88,41,0,33,49,17,0,18,89,2,19,151,56,3,165,83,19,45,21,1,0,0,0,0,0,10,30,56,35,42,3,8,118,62,108,64,47,138,35,32,18,3,0,0,32,57,0,0,43,84,51,14,115,82,11,30,0,0,42,33,0,3,122,30,0,73,122,110,22,101,85,16,62,89,0,26,150,49,0,140,32,158,21,87,45,44,74,69,0,30,142,27,6,128,19,54,71,168,14,127,102,1,46,96,0,0,32,79,0,0,40,18,0,0,33,69,0,0,29,6,0,36,55,0,5,86,139,66,5,92,66,17,7,2,1,2,1,0,5,3,7,130,3,22,0,72,12,0,1,106,0,0,13,144,55,2,55,0,1,0,0,2,0,38,55,14,2,7,16,126,80,75,6,60,45,1,72,99,29,64,47,1,0,0,0,0,11,2,1,1,0,1,64,59,7,5,21,29,2,6,0,42,6,2,5,25,52,10,52,26,0,0,70,18,4,38,46,1,3,29,16,1,3,66,14,48,42,1,1,0,1,0,0,18,5,0,4,6,2,13,5,1,1,40,11,134,20,5,21,0,21,0,2,0,0,0,15,22,1,0,45,30,23,129,56,0,13,61,12,0,74,46,7,3,90,21,0,1,53,113,5,16,185

Radius of gyration: 36.55 Å; Cα contacts (8 Å, |Δi|>4): 3321; chains: 2; bounding box: 75×78×136 Å

Nearest PDB structures (foldseek):
  6xj9-assembly1_B  TM=1.001E+00  e=0.000E+00  Pseudoalteromonas fuliginea
  6xj9-assembly1_A  TM=1.000E+00  e=0.000E+00  Pseudoalteromonas fuliginea
  4bq3-assembly2_B  TM=9.788E-01  e=1.861E-103  Saccharophagus degradans 2-40
  4bq3-assembly1_A  TM=9.827E-01  e=1.830E-102  Saccharophagus degradans 2-40
  5z6p-assembly1_A  TM=9.608E-01  e=3.248E-95  Agarivorans gilvus

Foldseek 3Di:
DFDWWVALVDFDKDWACWDWDCDPRKTKIWRNCQVPQKIKIKTFHPFFAAPVVDAQKKKKWWKAWQDPAKAKKWKWWAFPVGWIWIWIDIHGHGHIAMEIETLHDACVCPQLLAQFFFDQDDDRHHYTRGDDTDSNHRSRGGGMIMIMGGRANDTTMMMTNTITMGRHPDGNPCRLFALQELLLFRPPDDFPPDDDDLVVLQVQCVVVVVLFDQAADPCADQLLAGNPDDFADQQLAWAWDDAQLFIFIAANRRGTAFAEAFAAQDQQFQKAAQQKAFDPVQAPQAGDDVGLVRIDRNDPSSNRNHPDDDDCPDPQVVQKGWACAADQYNDRIHIIGGSLVSLLCSNQCPPNHPSVVVSLSRVLRLCSSLSGSEYAENNDLVCLPPSRHAYEYEWEQDDDADWFDLQDVVLHIHHLLLGVVSLVSLLVRVQVRLVSNVLNSSHQAYAYAAARQLFFPPALSRRLSRVQRLQFAAVVPRVLNVVLLVVVCVVQVFVVRVCVQQVHDQPGSNSSNHGDRGDRPRDSCVVSSLVSSLVSLLSVLVSNLVSCCVRVVSHFYAYHAHELRTDRPSNQVSNLVRGQEHEYAYARLADRCVSCVSCVVRLHAYEHNEYAFAECSSNASARPDHYRPDLLSRQVSVLVRLLRQLQDRRYRYYHYHHAEARRSQARRHRNHGHRRHCAYSSRHGSVNNSVSSSVSSVCSCVSRRD/DCALDFDKDWDQWDWDCDDSKTKIWRNCQVDQKIKIKTFHPFFAAPPVDAQKKKKWWKAFCDDFKAWKWKWWAFPVGWIWIWIDIHGHGHTAMEIETLHDADQLLAQFFFDQDDDPGHYTRGDDTDNNHRNRGIGMIMIMGGFANDTTIMMTSDIDMGRDPDGDPCRLFALQELLLFRPPDDFPPDDDDLVVLQVQVVVLVVLFDQAADCCADQLLAGNPDDAADQPQAWAWDADDLFIFIAANRRGTAFAEAFAAQDCQFQKAALQWAVVPIDRNDPSSVRNHPDDDDCPDPQVVQKDWACAADDHSDRIGIIGGSLVSLLCSRQVPPNGPSVVVSLSSVLRLCSSLSGSAYAENNDLVCQVDSRHAYEYEFEQDDPADWFDLQVATHHLLQTPVSLVSLLVRLQVRLVSNVLHSSHQAYEYAAAGQLFFVPALSRLLSRVQRLQFAALVPRVLLVVLLVVCCVVQVFVVSVCVQQVHDDDGSNVSNHGDRGDRPRDSCVVSSLVSSLVSLLSVLVSNLVSCCVRNVSHFYAYHAHELRHDRPSNQQSNLVRGQEHEYAYARLADRCVSCVSVVVSLHAYEHNEYAFFECSSVASAQPDHYRDDLLSRLVSVLVHLLRQLQDRRYRYYYQHHAEAARSQGGRHRNHGHRRHCAYSSRHGSVNNSVSSSVCSVCRVVSNND

Secondary structure (DSSP, 8-state):
-EEEEEE-----EEEESEEEEE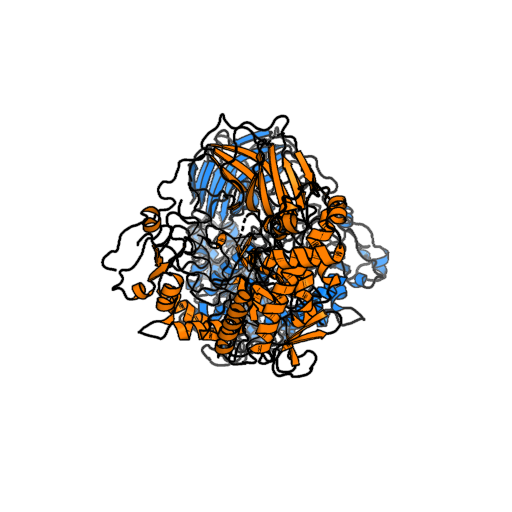ETTEEEEEE-TTT-SEEEEEE--SS-B--TT--SEEEEEEEEE-SSS-EEEEEEEEETTS-EEEEEEEE-SEEEEEEEEE-SSGGG--TTS-SSPPPSS--SSEEPEEEEE--S--TT-EEEEEEEEES-SS-EEEEEEEEEEEEPPPP-TTTTSS-B-TTSSBSSS--TT---STHHHHHHHHHHHTT--SS--TTB-TTS-BTTS-B----SS-EEEEETTEEEEE-TTSBEE-EEEES--SSTT--EE-SEE--GGG------HHHHTT-EES-HHHHTTBS----TTSGGGGGEEEES---SSS-SSEEEE-HHHHHHHHHH-GGG--HHHHHHHHHHHHHHHHT-S-B-SS--GGGTT-SSS-EEEEE---SSS-EEE-S-TTT-EEE-TTSHHHHHHHHHHHHHHHHHHTT-TTEEEEEES-S-----TTSHHHHSHHHHHHHTS-TTT-HHHHHHHHHHHHHHSSHHHHHHHHT---S-HHHHHH-----TT-STTHHHHHHHHHHHHHHHHHHHHHHHHHHSTTSEE----EETTS--HHHHHHHHTT-SSEEEE--SSS--HHHHGGGGGTT--EEE-----B-GGGS-SB--SSB-SSHHHHHHHHHHHHHHHHT-SSEEEEEES-SBPPPTT--TTT---B---SB-TTS-B-HHHHHHHHHHHHHHHHHHH-/--B----EEEESEEEEEETTEEEEEE-TTT-SEEEEEE--SS-B--SS--SEEEEEEEEE-SSS-EEEEEEEEESSS-EEEEEEEE-SEEEEEEEEE-SS----S-SSPPPSS--SSEEPEEEEE-SS--TT-EEEEEEEEES-SS-EEEEEEEEEEEEPPPPPTTTTSS-B-TTSSBSS---TT---STHHHHHHHHHHHHH---S--TTB-TTS-BTTS-B----SS-EEEEETTEEEEE-TTSBEE-EEEES-BSSTT--EE-SB--TT--BS-HHHHTTBS----TTSGGGGGEEEES---SSS-SSEEEE-HHHHHHHHHH-GGG--HHHHHHHHHHHHHHHHT-S-B-SSB-GGGTT-SSS-EEEEE----S--EEE----EEE-TTSHHHHHHHHHHHHHHHHHHTT-TTEEEEEE--S-----TTSHHHHTHHHHHHHTS-TTT-HHHHHHHHHHHHHHSSHHHHHHHTT-----HHHHHH-----TT-STTHHHHHHHHHHHHHHHHHHHHHHHHHH-TTSEE----EETTS--HHHHHHHHTT-SSEEEE--SSS--HHHHGGGGGTT--EEE-----B-GGGS-SB--SSB-SSHHHHHHHHHHHHHHHHT-SSEEEEEES-SBPPPTT--TTT---B---SB-TTS-B-HHHHHHHHHHHHHHHHHHH-